Protein AF-A0A1Y2HYC2-F1 (afdb_monomer_lite)

Sequence (991 aa):
MSYRDQQLDSEPATISGRRRYGRSPPVPATADAAALNRPLSSATPPSATQATEASSSAAAATTTAGGLTIPPVPGLEEKQHIESLLAAAESEFRFTIEVLRDDDILAKFRVEHEKLFRSLTRSVLTGVRMFEQYSALHRTFHENVNNAKTLGESTSHDEQTIRSLRGQIKRANEFLESSRVKEEKSKDELRQLRIEVNDLKATVAQGVGLSAAQERNINDLVKMKEEALRDLDTETEKIAHLRSRIVDITDRTRTMDAERRSLEAEVHTLKERDNLETDLREMRQVVSVKIAEVKQKQDAVARALEDIALLQNQVKSQKQMLEKIGRDHESLSIKAAKYRAECDQQVAITNALTEENNASLRDLQKKEAELAKVSDVLSKASKVRDGLQKKIRLLEAKKGDAETTMKLLKDDTNQVLATIDQLRQDVDKSKKTLEDLSRERNILSGNFSKLASDMERDQHALLLLQQTRTNLEQDRMQCERLLERKTRQLEELERDKAAYLAKSTELAEQATALQAIIKQREAEVYAHKKAVVESDTRLKYQQNLYETVQSDRNLHAKNLVDSQNEIAEMKRQLKIMTFTINGLKEEFTAKQEAFAREVADRERLDKEMETINNEIKTLKHQSELAQAYIRTQVTEENKLAQDLKEAETEKQKQEHALALVLSERDRLSAQLIKQDDELLKVYDAIKASQFALLRSQKHYLAKRKQKQALERRVREQAKERRLLDLATQDYDFLKKAVCQLKAELLEEQSHIKVLADEIKNPVNIHRWRKLEGSDPGQLETIQLVHSLQRTLIARAAEDAAKEAEIHEREQTYLQLKEIHSRQVGPEAHEQVAELDTVLADKMAKHKHMQTEVEMYRAQINEYKYKMSGLERQLAELKALYFERKRLDEAEAKKKKQASTSPQHKHKHKHKVVAGAKRVMGDSEFNAVLDACGSKDNYTTRSTAPSFPLCQSKVLFLTSYWNRSRPIATIHLVANGLARALHLLRRWRKCS

Foldseek 3Di:
DDDDDDDYDDDDDDDDDDDDDDDDDDDDDDDDDDDDDDDDDDDDDDDDDDDDDDDDDDDDDDDPDDDDPQDDDPCPVVLVVLVVVLVVVVVVLVVVCVVCVPPPVCPVVNVVSVVVNVVSVVVSVVVNVVSVVVVVVSVVVVVVVVVVVVVVVVVVVVVVVVVVVVVVVVVVVVVVVVVVVVVVVVVVVVVVVVVVVVVVVVVVPDDDDDDDDPDPPPVVVVVVVVVVCPVVCVVVVVVCVVVVVVCVVVVVVVVVVVVVVVVVVVVVVVVVVVVVVVVVVVVVVVVVVVVVVVVVVVVVVVVVVVVVVVVVVVVVVVVVVVVVVVVVVVVVVVVVVVVVVVVVVVVVVVVVVVVVVVVVVVVVVVVVVVVVVVVVVVVVVVVVVVVVVVVVVVVVVVVVVVVVVVVVVVVVVVVVVVVVVVVVVVVVVVVVVVVVVVPVVPPPPDDDDDDDDDDDDPPPPPPPCVVVVVVVVVVVVVVVVVVVVVVVVVVVVVVVVVVVVVVVVVVVVVVVVVVVVVVVVVVVVVVVVVVVVVVVVVVVVVVVVVVVVVVVVVVVVVVVVVVVVVVVVVVVVVVVVVVVVVVVVVVVVVVVVVVVVVVVVVVVVVVVVVVVVVVVVVVVVVVVVVVVVVVVVVVVVVVVVVVVVVVVVVVVVVVVVVVVVVVVVVVVVVVVVVVVVVVVVVVVVVVVVVVVVVVVVVVVVVVVVVVVVVVVVVVVVVVVVVVVVVVCVCVVVVVVVVVVVVVVVVVVVVVCVVVCVVDDDDYYDDDYYDYDDDDDDDPPVVVVVVVVVVVVVVVVVVVVVVVVVVVVVVVVVVVVVVVVVVDDDPVVVVVVVVVVVVVVVVVVVVVVVVVVVVVVVVVVVVVVVVVVVVVVVVVVVVVVVVVVVVVVVVVVVVVVVPPDDDDDDYDDDDDDDDDDDDDDDDDDDDDDDDDDDDDDDDDDDDDDDDDDDDDDDDDDDDDDDDDDDDDDDDDDDDDDDDYDDDDDDDDDDDD

Secondary structure (DSSP, 8-state):
---------------------------------------------------------------------PPPPTTHHHHHHHHHHHHHHHHHHHHHHHHTTT-GGGHHHHHHHHHHHHHHHHHHHHHHHHHHHHHHHHHHHHHHHHHHHHHHHHHHHHHHHHHHHHHHHHHHHHHHHHHHHHHHHHHHHHHHHHHHHHHHHHHTSS-------STTSSGGGTHHHHTTTHHHHHHHHHHHHHHHHHHHHHHHHHHHHHHHHHHHHHHHHHHHHHHHHHHHHHHHHHHHHHHHHHHHHHHHHHHHHHHHHHHHHHHHHHHHHHHHHHHHHHHHHHHHHHHHHHHHHHHHHHHHHHHHHHHHHHHHHHHHHHHHHHHHHHHHHHHHHHHHHHHHHHHHHHHHHHHHHHHHHHHHHHHHHHHHHHHHHHHHHHHHHHHHHHHGGGSSSS-----S------TTGGGTTTTTHHHHHHHHHHHHHHHHHHHHHHHHHHHHHHHHHHHHHHHHHHHHHHHHHHHHHHHHHHHHHHHHHHHHHHHHHHHHHHHHHHHHHHHHHHHHHHHHHHHHHHHHHHHHHHHHHHHHHHHHHHHHHHHHHHHHHHHHHHHHHHHHHHHHHHHHHHHHHHHHHHHHHHHHHHHHHHHHHHHHHHHHHHHHHHHHHHHHHHHHHHHHHHHHHHHHHHHHHHHHHHHHHHHHHHHHHHHHHHHHHHHHHHHHHHHHHHHHHHHTTHHHHHHHHHHHHHHHHHHHHHHHHHHHHHS-------------------SHHHHHHHHHHHHHHHHHHHHHHHHHHHHHHHHHHHHHHHHHHHS--HHHHHHHHHHHHHHHHHHHHHHHHHHHHHHHHHHHHHHHHHHHHHHHHHHHHHHHHHHHHHHHHHHHHHHHHTT--------------------------------------------------------------------------------------------

Organism: NCBI:txid765915

InterPro domains:
  IPR049270 Cilia- and flagella-associated protein 58, central coiled coil [PF21771] (427-721)

pLDDT: mean 71.78, std 21.5, range [25.17, 95.94]

Radius of gyration: 100.46 Å; chains: 1; bounding box: 204×124×381 Å

Structure (mmCIF, N/CA/C/O backbone):
data_AF-A0A1Y2HYC2-F1
#
_entry.id   AF-A0A1Y2HYC2-F1
#
loop_
_atom_site.group_PDB
_atom_site.id
_atom_site.type_symbol
_atom_site.label_atom_id
_atom_site.label_alt_id
_atom_site.label_comp_id
_atom_site.label_asym_id
_atom_site.label_entity_id
_atom_site.label_seq_id
_atom_site.pdbx_PDB_ins_code
_atom_site.Cartn_x
_atom_site.Cartn_y
_atom_site.Cartn_z
_atom_site.occupancy
_atom_site.B_iso_or_equiv
_atom_site.auth_seq_id
_atom_site.auth_comp_id
_atom_site.auth_asym_id
_atom_site.auth_atom_id
_atom_site.pdbx_PDB_model_num
ATOM 1 N N . MET A 1 1 ? -75.611 17.772 2.972 1.00 36.28 1 MET A N 1
ATOM 2 C CA . MET A 1 1 ? -76.312 17.267 1.768 1.00 36.28 1 MET A CA 1
ATOM 3 C C . MET A 1 1 ? -75.572 16.032 1.254 1.00 36.28 1 MET A C 1
ATOM 5 O O . MET A 1 1 ? -74.364 16.021 1.423 1.00 36.28 1 MET A O 1
ATOM 9 N N . SER A 1 2 ? -76.178 15.028 0.607 1.00 32.53 2 SER A N 1
ATOM 10 C CA . SER A 1 2 ? -77.588 14.577 0.620 1.00 32.53 2 SER A CA 1
ATOM 11 C C . SER A 1 2 ? -77.756 13.322 -0.271 1.00 32.53 2 SER A C 1
ATOM 13 O O . SER A 1 2 ? -77.952 13.498 -1.470 1.00 32.53 2 SER A O 1
ATOM 15 N N . TYR A 1 3 ? -77.800 12.108 0.308 1.00 32.62 3 TYR A N 1
ATOM 16 C CA . TYR A 1 3 ? -78.185 10.845 -0.379 1.00 32.62 3 TYR A CA 1
ATOM 17 C C . TYR A 1 3 ? -77.243 10.440 -1.556 1.00 32.62 3 TYR A C 1
ATOM 19 O O . TYR A 1 3 ? -76.334 11.193 -1.894 1.00 32.62 3 TYR A O 1
ATOM 27 N N . ARG A 1 4 ? -77.306 9.255 -2.192 1.00 38.28 4 ARG A N 1
ATOM 28 C CA . ARG A 1 4 ? -78.243 8.101 -2.172 1.00 38.28 4 ARG A CA 1
ATOM 29 C C . ARG A 1 4 ? -77.411 6.834 -2.482 1.00 38.28 4 ARG A C 1
ATOM 31 O O . ARG A 1 4 ? -76.589 6.891 -3.389 1.00 38.28 4 ARG A O 1
ATOM 38 N N . ASP A 1 5 ? -77.357 5.798 -1.646 1.00 37.19 5 ASP A N 1
ATOM 39 C CA . ASP A 1 5 ? -78.310 4.680 -1.454 1.00 37.19 5 ASP A CA 1
ATOM 40 C C . ASP A 1 5 ? -78.639 3.844 -2.705 1.00 37.19 5 ASP A C 1
ATOM 42 O O . ASP A 1 5 ? -79.322 4.338 -3.600 1.00 37.19 5 ASP A O 1
ATOM 46 N N . GLN A 1 6 ? -78.231 2.562 -2.699 1.00 36.44 6 GLN A N 1
ATOM 47 C CA . GLN A 1 6 ? -79.074 1.336 -2.722 1.00 36.44 6 GLN A CA 1
ATOM 48 C C . GLN A 1 6 ? -78.170 0.102 -2.991 1.00 36.44 6 GLN A C 1
ATOM 50 O O . GLN A 1 6 ? -77.419 0.102 -3.958 1.00 36.44 6 GLN A O 1
ATOM 55 N N . GLN A 1 7 ? -77.965 -0.833 -2.047 1.00 34.06 7 GLN A N 1
ATOM 56 C CA . GLN A 1 7 ? -78.848 -1.885 -1.476 1.00 34.06 7 GLN A CA 1
ATOM 57 C C . GLN A 1 7 ? -78.844 -3.197 -2.309 1.00 34.06 7 GLN A C 1
ATOM 59 O O . GLN A 1 7 ? -79.027 -3.131 -3.515 1.00 34.06 7 GLN A O 1
ATOM 64 N N . LEU A 1 8 ? -78.376 -4.332 -1.743 1.00 33.38 8 LEU A N 1
ATOM 65 C CA . LEU A 1 8 ? -79.139 -5.452 -1.111 1.00 33.38 8 LEU A CA 1
ATOM 66 C C . LEU A 1 8 ? -79.899 -6.341 -2.145 1.00 33.38 8 LEU A C 1
ATOM 68 O O . LEU A 1 8 ? -80.374 -5.819 -3.142 1.00 33.38 8 LEU A O 1
ATOM 72 N N . ASP A 1 9 ? -80.073 -7.668 -2.014 1.00 31.17 9 ASP A N 1
ATOM 73 C CA . ASP A 1 9 ? -79.727 -8.628 -0.942 1.00 31.17 9 ASP A CA 1
ATOM 74 C C . ASP A 1 9 ? -79.742 -10.111 -1.435 1.00 31.17 9 ASP A C 1
ATOM 76 O O . ASP A 1 9 ? -79.998 -10.370 -2.611 1.00 31.17 9 ASP A O 1
ATOM 80 N N . SER A 1 10 ? -79.629 -11.066 -0.493 1.00 31.34 10 SER A N 1
ATOM 81 C CA . SER A 1 10 ? -80.277 -12.411 -0.470 1.00 31.34 10 SER A CA 1
ATOM 82 C C . SER A 1 10 ? -79.558 -13.695 -0.974 1.00 31.34 10 SER A C 1
ATOM 84 O O . SER A 1 10 ? -79.470 -14.007 -2.160 1.00 31.34 10 SER A O 1
ATOM 86 N N . GLU A 1 11 ? -79.179 -14.528 0.008 1.00 35.53 11 GLU A N 1
ATOM 87 C CA . GLU A 1 11 ? -79.319 -16.007 0.042 1.00 35.53 11 GLU A CA 1
ATOM 88 C C . GLU A 1 11 ? -80.839 -16.412 0.118 1.00 35.53 11 GLU A C 1
ATOM 90 O O . GLU A 1 11 ? -81.634 -15.482 0.276 1.00 35.53 11 GLU A O 1
ATOM 95 N N . PRO A 1 12 ? -81.329 -17.698 0.085 1.00 46.28 12 PRO A N 1
ATOM 96 C CA . PRO A 1 12 ? -80.636 -18.928 0.519 1.00 46.28 12 PRO A CA 1
ATOM 97 C C . PRO A 1 12 ? -81.008 -20.325 -0.082 1.00 46.28 12 PRO A C 1
ATOM 99 O O . PRO A 1 12 ? -82.020 -20.555 -0.733 1.00 46.28 12 PRO A O 1
ATOM 102 N N . ALA A 1 13 ? -80.147 -21.296 0.248 1.00 31.52 13 ALA A N 1
ATOM 103 C CA . ALA A 1 13 ? -80.393 -22.670 0.738 1.00 31.52 13 ALA A CA 1
ATOM 104 C C . ALA A 1 13 ? -81.620 -23.565 0.335 1.00 31.52 13 ALA A C 1
ATOM 106 O O . ALA A 1 13 ? -82.773 -23.297 0.657 1.00 31.52 13 ALA A O 1
ATOM 107 N N . THR A 1 14 ? -81.272 -24.822 -0.017 1.00 33.78 14 THR A N 1
ATOM 108 C CA . THR A 1 14 ? -81.756 -26.129 0.547 1.00 33.78 14 THR A CA 1
ATOM 109 C C . THR A 1 14 ? -82.911 -27.011 -0.019 1.00 33.78 14 THR A C 1
ATOM 111 O O . THR A 1 14 ? -84.077 -26.649 -0.036 1.00 33.78 14 THR A O 1
ATOM 114 N N . ILE A 1 15 ? -82.539 -28.303 -0.206 1.00 35.22 15 ILE A N 1
ATOM 115 C CA . ILE A 1 15 ? -83.236 -29.585 0.136 1.00 35.22 15 ILE A CA 1
ATOM 116 C C . ILE A 1 15 ? -84.327 -30.194 -0.788 1.00 35.22 15 ILE A C 1
ATOM 118 O O . ILE A 1 15 ? -85.495 -29.821 -0.758 1.00 35.22 15 ILE A O 1
ATOM 122 N N . SER A 1 16 ? -83.984 -31.319 -1.450 1.00 32.75 16 SER A N 1
ATOM 123 C CA . SER A 1 16 ? -84.519 -32.703 -1.232 1.00 32.75 16 SER A CA 1
ATOM 124 C C . SER A 1 16 ? -84.155 -33.657 -2.406 1.00 32.75 16 SER A C 1
ATOM 126 O O . SER A 1 16 ? -83.935 -33.187 -3.512 1.00 32.75 16 SER A O 1
ATOM 128 N N . GLY A 1 17 ? -84.039 -34.996 -2.285 1.00 32.59 17 GLY A N 1
ATOM 129 C CA . GLY A 1 17 ? -83.922 -35.877 -1.106 1.00 32.59 17 GLY A CA 1
ATOM 130 C C . GLY A 1 17 ? -84.036 -37.401 -1.419 1.00 32.59 17 GLY A C 1
ATOM 131 O O . GLY A 1 17 ? -84.718 -37.779 -2.361 1.00 32.59 17 GLY A O 1
ATOM 132 N N . ARG A 1 18 ? -83.477 -38.263 -0.533 1.00 33.88 18 ARG A N 1
ATOM 133 C CA . ARG A 1 18 ? -83.586 -39.762 -0.414 1.00 33.88 18 ARG A CA 1
ATOM 134 C C . ARG A 1 18 ? -82.650 -40.653 -1.288 1.00 33.88 18 ARG A C 1
ATOM 136 O O . ARG A 1 18 ? -82.676 -40.554 -2.500 1.00 33.88 18 ARG A O 1
ATOM 143 N N . ARG A 1 19 ? -81.731 -41.445 -0.674 1.00 34.12 19 ARG A N 1
ATOM 144 C CA . ARG A 1 19 ? -81.765 -42.902 -0.256 1.00 34.12 19 ARG A CA 1
ATOM 145 C C . ARG A 1 19 ? -81.513 -43.905 -1.428 1.00 34.12 19 ARG A C 1
ATOM 147 O O . ARG A 1 19 ? -82.041 -43.660 -2.495 1.00 34.12 19 ARG A O 1
ATOM 154 N N . ARG A 1 20 ? -80.794 -45.052 -1.332 1.00 33.59 20 ARG A N 1
ATOM 155 C CA . ARG A 1 20 ? -80.468 -46.027 -0.239 1.00 33.59 20 ARG A CA 1
ATOM 156 C C . ARG A 1 20 ? -79.064 -46.716 -0.383 1.00 33.59 20 ARG A C 1
ATOM 158 O O . ARG A 1 20 ? -78.471 -46.646 -1.445 1.00 33.59 20 ARG A O 1
ATOM 165 N N . TYR A 1 21 ? -78.624 -47.405 0.694 1.00 33.25 21 TYR A N 1
ATOM 166 C CA . TYR A 1 21 ? -77.583 -48.472 0.882 1.00 33.25 21 TYR A CA 1
ATOM 167 C C . TYR A 1 21 ? -77.044 -49.221 -0.374 1.00 33.25 21 TYR A C 1
ATOM 169 O O . TYR A 1 21 ? -77.828 -49.472 -1.275 1.00 33.25 21 TYR A O 1
ATOM 177 N N . GLY A 1 22 ? -75.803 -49.733 -0.500 1.00 34.09 22 GLY A N 1
ATOM 178 C CA . GLY A 1 22 ? -74.794 -50.230 0.465 1.00 34.09 22 GLY A CA 1
ATOM 179 C C . GLY A 1 22 ? -74.431 -51.731 0.220 1.00 34.09 22 GLY A C 1
ATOM 180 O O . GLY A 1 22 ? -75.331 -52.494 -0.109 1.00 34.09 22 GLY A O 1
ATOM 181 N N . ARG A 1 23 ? -73.165 -52.147 0.476 1.00 33.66 23 ARG A N 1
ATOM 182 C CA . ARG A 1 23 ? -72.521 -53.511 0.398 1.00 33.66 23 ARG A CA 1
ATOM 183 C C . ARG A 1 23 ? -71.833 -53.996 -0.912 1.00 33.66 23 ARG A C 1
ATOM 185 O O . ARG A 1 23 ? -72.231 -53.664 -2.017 1.00 33.66 23 ARG A O 1
ATOM 192 N N . SER A 1 24 ? -70.799 -54.828 -0.698 1.00 32.25 24 SER A N 1
ATOM 193 C CA . SER A 1 24 ? -69.954 -55.664 -1.595 1.00 32.25 24 SER A CA 1
ATOM 194 C C . SER A 1 24 ? -70.226 -57.183 -1.344 1.00 32.25 24 SER A C 1
ATOM 196 O O . SER A 1 24 ? -71.110 -57.444 -0.516 1.00 32.25 24 SER A O 1
ATOM 198 N N . PRO A 1 25 ? -69.523 -58.208 -1.923 1.00 61.12 25 PRO A N 1
ATOM 199 C CA . PRO A 1 25 ? -68.459 -58.280 -2.956 1.00 61.12 25 PRO A CA 1
ATOM 200 C C . PRO A 1 25 ? -68.988 -58.948 -4.274 1.00 61.12 25 PRO A C 1
ATOM 202 O O . PRO A 1 25 ? -69.939 -58.328 -4.747 1.00 61.12 25 PRO A O 1
ATOM 205 N N . PRO A 1 26 ? -68.532 -60.079 -4.924 1.00 56.56 26 PRO A N 1
ATOM 206 C CA . PRO A 1 26 ? -67.550 -61.167 -4.644 1.00 56.56 26 PRO A CA 1
ATOM 207 C C . PRO A 1 26 ? -66.474 -61.403 -5.771 1.00 56.56 26 PRO A C 1
ATOM 209 O O . PRO A 1 26 ? -66.101 -60.465 -6.465 1.00 56.56 26 PRO A O 1
ATOM 212 N N . VAL A 1 27 ? -65.965 -62.646 -5.931 1.00 35.06 27 VAL A N 1
ATOM 213 C CA . VAL A 1 27 ? -64.993 -63.194 -6.932 1.00 35.06 27 VAL A CA 1
ATOM 214 C C . VAL A 1 27 ? -65.469 -64.609 -7.364 1.00 35.06 27 VAL A C 1
ATOM 216 O O . VAL A 1 27 ? -65.989 -65.310 -6.492 1.00 35.06 27 VAL A O 1
ATOM 219 N N . PRO A 1 28 ? -65.413 -65.019 -8.659 1.00 50.25 28 PRO A N 1
ATOM 220 C CA . PRO A 1 28 ? -64.478 -66.068 -9.174 1.00 50.25 28 PRO A CA 1
ATOM 221 C C . PRO A 1 28 ? -63.931 -65.764 -10.607 1.00 50.25 28 PRO A C 1
ATOM 223 O O . PRO A 1 28 ? -64.462 -64.872 -11.257 1.00 50.25 28 PRO A O 1
ATOM 226 N N . ALA A 1 29 ? -62.877 -66.356 -11.210 1.00 35.03 29 ALA A N 1
ATOM 227 C CA . ALA A 1 29 ? -61.976 -67.523 -11.005 1.00 35.03 29 ALA A CA 1
ATOM 228 C C . ALA A 1 29 ? -62.158 -68.688 -12.026 1.00 35.03 29 ALA A C 1
ATOM 230 O O . ALA A 1 29 ? -63.265 -68.899 -12.506 1.00 35.03 29 ALA A O 1
ATOM 231 N N . THR A 1 30 ? -61.077 -69.462 -12.285 1.00 36.28 30 THR A N 1
ATOM 232 C CA . THR A 1 30 ? -60.915 -70.598 -13.258 1.00 36.28 30 THR A CA 1
ATOM 233 C C . THR A 1 30 ? -60.886 -70.200 -14.752 1.00 36.28 30 THR A C 1
ATOM 235 O O . THR A 1 30 ? -61.554 -69.241 -15.118 1.00 36.28 30 THR A O 1
ATOM 238 N N . ALA A 1 31 ? -60.153 -70.833 -15.686 1.00 38.81 31 ALA A N 1
ATOM 239 C CA . ALA A 1 31 ? -58.976 -71.743 -15.693 1.00 38.81 31 ALA A CA 1
ATOM 240 C C . ALA A 1 31 ? -58.315 -71.654 -17.119 1.00 38.81 31 ALA A C 1
ATOM 242 O O . ALA A 1 31 ? -58.687 -70.744 -17.856 1.00 38.81 31 ALA A O 1
ATOM 243 N N . ASP A 1 32 ? -57.358 -72.451 -17.629 1.00 32.56 32 ASP A N 1
ATOM 244 C CA . ASP A 1 32 ? -56.599 -73.644 -17.180 1.00 32.56 32 ASP A CA 1
ATOM 245 C C . ASP A 1 32 ? -55.231 -73.691 -17.940 1.00 32.56 32 ASP A C 1
ATOM 247 O O . ASP A 1 32 ? -55.098 -73.059 -18.986 1.00 32.56 32 ASP A O 1
ATOM 251 N N . ALA A 1 33 ? -54.124 -74.172 -17.353 1.00 35.88 33 ALA A N 1
ATOM 252 C CA . ALA A 1 33 ? -53.455 -75.483 -17.553 1.00 35.88 33 ALA A CA 1
ATOM 253 C C . ALA A 1 33 ? -52.821 -75.763 -18.944 1.00 35.88 33 ALA A C 1
ATOM 255 O O . ALA A 1 33 ? -53.463 -75.609 -19.974 1.00 35.88 33 ALA A O 1
ATOM 256 N N . ALA A 1 34 ? -51.575 -76.251 -19.073 1.00 34.44 34 ALA A N 1
ATOM 257 C CA . ALA A 1 34 ? -50.464 -76.496 -18.121 1.00 34.44 34 ALA A CA 1
ATOM 258 C C . ALA A 1 34 ? -49.134 -76.029 -18.801 1.00 34.44 34 ALA A C 1
ATOM 260 O O . ALA A 1 34 ? -49.193 -75.001 -19.464 1.00 34.44 34 ALA A O 1
ATOM 261 N N . ALA A 1 35 ? -47.906 -76.581 -18.772 1.00 35.72 35 ALA A N 1
ATOM 262 C CA . ALA A 1 35 ? -47.120 -77.689 -18.171 1.00 35.72 35 ALA A CA 1
ATOM 263 C C . ALA A 1 35 ? -45.620 -77.379 -18.525 1.00 35.72 35 ALA A C 1
ATOM 265 O O . ALA A 1 35 ? -45.399 -76.521 -19.375 1.00 35.72 35 ALA A O 1
ATOM 266 N N . LEU A 1 36 ? -44.506 -77.997 -18.090 1.00 34.56 36 LEU A N 1
ATOM 267 C CA . LEU A 1 36 ? -43.984 -78.812 -16.961 1.00 34.56 36 LEU A CA 1
ATOM 268 C C . LEU A 1 36 ? -42.428 -78.868 -17.188 1.00 34.56 36 LEU A C 1
ATOM 270 O O . LEU A 1 36 ? -41.986 -78.576 -18.294 1.00 34.56 36 LEU A O 1
ATOM 274 N N . ASN A 1 37 ? -41.489 -79.220 -16.294 1.00 34.62 37 ASN A N 1
ATOM 275 C CA . ASN A 1 37 ? -41.504 -79.695 -14.902 1.00 34.62 37 ASN A CA 1
ATOM 276 C C . ASN A 1 37 ? -40.317 -79.077 -14.086 1.00 34.62 37 ASN A C 1
ATOM 278 O O . ASN A 1 37 ? -40.299 -77.874 -13.836 1.00 34.62 37 ASN A O 1
ATOM 282 N N . ARG A 1 38 ? -39.353 -79.900 -13.625 1.00 33.00 38 ARG A N 1
ATOM 283 C CA . ARG A 1 38 ? -38.230 -79.649 -12.678 1.00 33.00 38 ARG A CA 1
ATOM 284 C C . ARG A 1 38 ? -37.377 -80.963 -12.603 1.00 33.00 38 ARG A C 1
ATOM 286 O O . ARG A 1 38 ? -37.741 -81.867 -13.360 1.00 33.00 38 ARG A O 1
ATOM 293 N N . PRO A 1 39 ? -36.371 -81.200 -11.708 1.00 51.59 39 PRO A N 1
ATOM 294 C CA . PRO A 1 39 ? -35.636 -80.333 -10.748 1.00 51.59 39 PRO A CA 1
ATOM 295 C C . PRO A 1 39 ? -34.088 -80.588 -10.596 1.00 51.59 39 PRO A C 1
ATOM 297 O O . PRO A 1 39 ? -33.564 -81.524 -11.180 1.00 51.59 39 PRO A O 1
ATOM 300 N N . LEU A 1 40 ? -33.419 -79.844 -9.673 1.00 30.84 40 LEU A N 1
ATOM 301 C CA . LEU A 1 40 ? -32.178 -80.207 -8.903 1.00 30.84 40 LEU A CA 1
ATOM 302 C C . LEU A 1 40 ? -30.825 -80.332 -9.688 1.00 30.84 40 LEU A C 1
ATOM 304 O O . LEU A 1 40 ? -30.844 -80.544 -10.889 1.00 30.84 40 LEU A O 1
ATOM 308 N N . SER A 1 41 ? -29.597 -80.197 -9.129 1.00 32.03 41 SER A N 1
ATOM 309 C CA . SER A 1 41 ? -29.078 -79.733 -7.811 1.00 32.03 41 SER A CA 1
ATOM 310 C C . SER A 1 41 ? -27.557 -79.377 -7.846 1.00 32.03 41 SER A C 1
ATOM 312 O O . SER A 1 41 ? -26.806 -80.007 -8.578 1.00 32.03 41 SER A O 1
ATOM 314 N N . SER A 1 42 ? -27.110 -78.482 -6.941 1.00 31.72 42 SER A N 1
ATOM 315 C CA . SER A 1 42 ? -25.802 -78.434 -6.208 1.00 31.72 42 SER A CA 1
ATOM 316 C C . SER A 1 42 ? -24.397 -78.322 -6.873 1.00 31.72 42 SER A C 1
ATOM 318 O O . SER A 1 42 ? -24.001 -79.161 -7.669 1.00 31.72 42 SER A O 1
ATOM 320 N N . ALA A 1 43 ? -23.578 -77.447 -6.246 1.00 30.69 43 ALA A N 1
ATOM 321 C CA . ALA A 1 43 ? -22.114 -77.532 -5.983 1.00 30.69 43 ALA A CA 1
ATOM 322 C C . ALA A 1 43 ? -21.059 -77.038 -7.021 1.00 30.69 43 ALA A C 1
ATOM 324 O O . ALA A 1 43 ? -21.353 -76.769 -8.179 1.00 30.69 43 ALA A O 1
ATOM 325 N N . THR A 1 44 ? -19.823 -76.835 -6.524 1.00 33.97 44 THR A N 1
ATOM 326 C CA . THR A 1 44 ? -18.645 -76.119 -7.098 1.00 33.97 44 THR A CA 1
ATOM 327 C C . THR A 1 44 ? -17.323 -76.890 -6.813 1.00 33.97 44 THR A C 1
ATOM 329 O O . THR A 1 44 ? -17.387 -77.854 -6.048 1.00 33.97 44 THR A O 1
ATOM 332 N N . PRO A 1 45 ? -16.102 -76.481 -7.271 1.00 60.81 45 PRO A N 1
ATOM 333 C CA . PRO A 1 45 ? -15.709 -75.588 -8.374 1.00 60.81 45 PRO A CA 1
ATOM 334 C C . PRO A 1 45 ? -15.101 -76.372 -9.584 1.00 60.81 45 PRO A C 1
ATOM 336 O O . PRO A 1 45 ? -15.946 -76.759 -10.389 1.00 60.81 45 PRO A O 1
ATOM 339 N N . PRO A 1 46 ? -13.783 -76.700 -9.794 1.00 48.47 46 PRO A N 1
ATOM 340 C CA . PRO A 1 46 ? -12.494 -76.336 -9.163 1.00 48.47 46 PRO A CA 1
ATOM 341 C C . PRO A 1 46 ? -11.609 -75.390 -10.044 1.00 48.47 46 PRO A C 1
ATOM 343 O O . PRO A 1 46 ? -12.010 -74.249 -10.257 1.00 48.47 46 PRO A O 1
ATOM 346 N N . SER A 1 47 ? -10.394 -75.782 -10.494 1.00 31.19 47 SER A N 1
ATOM 347 C CA . SER A 1 47 ? -9.400 -74.918 -11.188 1.00 31.19 47 SER A CA 1
ATOM 348 C C . SER A 1 47 ? -8.316 -75.670 -12.011 1.00 31.19 47 SER A C 1
ATOM 350 O O . SER A 1 47 ? -8.117 -76.861 -11.796 1.00 31.19 47 SER A O 1
ATOM 352 N N . ALA A 1 48 ? -7.553 -74.913 -12.837 1.00 31.38 48 ALA A N 1
ATOM 353 C CA . ALA A 1 48 ? -6.172 -75.188 -13.329 1.00 31.38 48 ALA A CA 1
ATOM 354 C C . ALA A 1 48 ? -5.976 -76.322 -14.386 1.00 31.38 48 ALA A C 1
ATOM 356 O O . ALA A 1 48 ? -6.796 -77.225 -14.450 1.00 31.38 48 ALA A O 1
ATOM 357 N N . THR A 1 49 ? -4.945 -76.413 -15.261 1.00 31.59 49 THR A N 1
ATOM 358 C CA . THR A 1 49 ? -3.837 -75.563 -15.829 1.00 31.59 49 THR A CA 1
ATOM 359 C C . THR A 1 49 ? -3.215 -76.351 -17.038 1.00 31.59 49 THR A C 1
ATOM 361 O O . THR A 1 49 ? -3.663 -77.470 -17.258 1.00 31.59 49 THR A O 1
ATOM 364 N N . GLN A 1 50 ? -2.223 -75.964 -17.875 1.00 33.59 50 GLN A N 1
ATOM 365 C CA . GLN A 1 50 ? -1.260 -74.839 -18.007 1.00 33.59 50 GLN A CA 1
ATOM 366 C C . GLN A 1 50 ? -0.683 -74.777 -19.458 1.00 33.59 50 GLN A C 1
ATOM 368 O O . GLN A 1 50 ? -0.666 -75.818 -20.101 1.00 33.59 50 GLN A O 1
ATOM 373 N N . ALA A 1 51 ? -0.053 -73.646 -19.852 1.00 32.47 51 ALA A N 1
ATOM 374 C CA . ALA A 1 51 ? 1.073 -73.541 -20.830 1.00 32.47 51 ALA A CA 1
ATOM 375 C C . ALA A 1 51 ? 0.798 -73.921 -22.323 1.00 32.47 51 ALA A C 1
ATOM 377 O O . ALA A 1 51 ? -0.175 -74.603 -22.608 1.00 32.47 51 ALA A O 1
ATOM 378 N N . THR A 1 52 ? 1.546 -73.512 -23.367 1.00 31.39 52 THR A N 1
ATOM 379 C CA . THR A 1 52 ? 2.683 -72.567 -23.623 1.00 31.39 52 THR A CA 1
ATOM 380 C C . THR A 1 52 ? 2.559 -72.092 -25.110 1.00 31.39 52 THR A C 1
ATOM 382 O O . THR A 1 52 ? 1.635 -72.545 -25.774 1.00 31.39 52 THR A O 1
ATOM 385 N N . GLU A 1 53 ? 3.317 -71.181 -25.747 1.00 29.75 53 GLU A N 1
ATOM 386 C CA . GLU A 1 53 ? 4.736 -70.749 -25.693 1.00 29.75 53 GLU A CA 1
ATOM 387 C C . GLU A 1 53 ? 4.908 -69.207 -25.876 1.00 29.75 53 GLU A C 1
ATOM 389 O O . GLU A 1 53 ? 3.932 -68.461 -25.900 1.00 29.75 53 GLU A O 1
ATOM 394 N N . ALA A 1 54 ? 6.155 -68.715 -25.971 1.00 31.20 54 ALA A N 1
ATOM 395 C CA . ALA A 1 54 ? 6.529 -67.309 -26.242 1.00 31.20 54 ALA A CA 1
ATOM 396 C C . ALA A 1 54 ? 6.964 -67.122 -27.727 1.00 31.20 54 ALA A C 1
ATOM 398 O O . ALA A 1 54 ? 7.098 -68.111 -28.434 1.00 31.20 54 ALA A O 1
ATOM 399 N N . SER A 1 55 ? 7.247 -65.944 -28.310 1.00 30.27 55 SER A N 1
ATOM 400 C CA . SER A 1 55 ? 7.550 -64.578 -27.811 1.00 30.27 55 SER A CA 1
ATOM 401 C C . SER A 1 55 ? 7.052 -63.518 -28.858 1.00 30.27 55 SER A C 1
ATOM 403 O O . SER A 1 55 ? 6.033 -63.806 -29.471 1.00 30.27 55 SER A O 1
ATOM 405 N N . SER A 1 56 ? 7.558 -62.298 -29.142 1.00 29.98 56 SER A N 1
ATOM 406 C CA . SER A 1 56 ? 8.810 -61.559 -28.855 1.00 29.98 56 SER A CA 1
ATOM 407 C C . SER A 1 56 ? 8.665 -60.016 -28.975 1.00 29.98 56 SER A C 1
ATOM 409 O O . SER A 1 56 ? 7.646 -59.500 -29.413 1.00 29.98 56 SER A O 1
ATOM 411 N N . SER A 1 57 ? 9.737 -59.293 -28.611 1.00 28.91 57 SER A N 1
ATOM 412 C CA . SER A 1 57 ? 10.207 -58.000 -29.176 1.00 28.91 57 SER A CA 1
ATOM 413 C C . SER A 1 57 ? 9.222 -56.857 -29.536 1.00 28.91 57 SER A C 1
ATOM 415 O O . SER A 1 57 ? 8.733 -56.791 -30.655 1.00 28.91 57 SER A O 1
ATOM 417 N N . ALA A 1 58 ? 9.164 -55.860 -28.642 1.00 27.19 58 ALA A N 1
ATOM 418 C CA . ALA A 1 58 ? 9.553 -54.447 -28.858 1.00 27.19 58 ALA A CA 1
ATOM 419 C C . ALA A 1 58 ? 8.941 -53.542 -29.970 1.00 27.19 58 ALA A C 1
ATOM 421 O O . ALA A 1 58 ? 8.696 -53.947 -31.096 1.00 27.19 58 ALA A O 1
ATOM 422 N N . ALA A 1 59 ? 8.963 -52.236 -29.637 1.00 25.17 59 ALA A N 1
ATOM 423 C CA . ALA A 1 59 ? 8.964 -51.032 -30.491 1.00 25.17 59 ALA A CA 1
ATOM 424 C C . ALA A 1 59 ? 7.652 -50.235 -30.686 1.00 25.17 59 ALA A C 1
ATOM 426 O O . ALA A 1 59 ? 6.557 -50.776 -30.729 1.00 25.17 59 ALA A O 1
ATOM 427 N N . ALA A 1 60 ? 7.870 -48.917 -30.828 1.00 27.36 60 ALA A N 1
ATOM 428 C CA . ALA A 1 60 ? 7.029 -47.854 -31.394 1.00 27.36 60 ALA A CA 1
ATOM 429 C C . ALA A 1 60 ? 5.584 -47.648 -30.886 1.00 27.36 60 ALA A C 1
ATOM 431 O O . ALA A 1 60 ? 4.696 -48.480 -31.041 1.00 27.36 60 ALA A O 1
ATOM 432 N N . ALA A 1 61 ? 5.316 -46.421 -30.425 1.00 42.34 61 ALA A N 1
ATOM 433 C CA . ALA A 1 61 ? 3.976 -45.852 -30.509 1.00 42.34 61 ALA A CA 1
ATOM 434 C C . ALA A 1 61 ? 3.615 -45.642 -31.991 1.00 42.34 61 ALA A C 1
ATOM 436 O O . ALA A 1 61 ? 4.382 -45.014 -32.724 1.00 42.34 61 ALA A O 1
ATOM 437 N N . THR A 1 62 ? 2.453 -46.138 -32.415 1.00 30.62 62 THR A N 1
ATOM 438 C CA . THR A 1 62 ? 1.980 -46.027 -33.802 1.00 30.62 62 THR A CA 1
ATOM 439 C C . THR A 1 62 ? 0.767 -45.111 -33.857 1.00 30.62 62 THR A C 1
ATOM 441 O O . THR A 1 62 ? -0.324 -45.477 -33.424 1.00 30.62 62 THR A O 1
ATOM 444 N N . THR A 1 63 ? 0.959 -43.907 -34.391 1.00 34.56 63 THR A N 1
ATOM 445 C CA . THR A 1 63 ? -0.114 -42.934 -34.620 1.00 34.56 63 THR A CA 1
ATOM 446 C C . THR A 1 63 ? -0.996 -43.397 -35.777 1.00 34.56 63 THR A C 1
ATOM 448 O O . THR A 1 63 ? -0.544 -43.430 -36.922 1.00 34.56 63 THR A O 1
ATOM 451 N N . THR A 1 64 ? -2.263 -43.719 -35.511 1.00 34.44 64 THR A N 1
ATOM 452 C CA . THR A 1 64 ? -3.229 -44.089 -36.557 1.00 34.44 64 THR A CA 1
ATOM 453 C C . THR A 1 64 ? -3.654 -42.851 -37.351 1.00 34.44 64 THR A C 1
ATOM 455 O O . THR A 1 64 ? -4.645 -42.196 -37.032 1.00 34.44 64 THR A O 1
ATOM 458 N N . ALA A 1 65 ? -2.881 -42.500 -38.378 1.00 33.22 65 ALA A N 1
ATOM 459 C CA . ALA A 1 65 ? -3.146 -41.351 -39.237 1.00 33.22 65 ALA A CA 1
ATOM 460 C C . ALA A 1 65 ? -4.367 -41.596 -40.146 1.00 33.22 65 ALA A C 1
ATOM 462 O O . ALA A 1 65 ? -4.243 -42.099 -41.262 1.00 33.22 65 ALA A O 1
ATOM 463 N N . GLY A 1 66 ? -5.557 -41.222 -39.669 1.00 37.12 66 GLY A N 1
ATOM 464 C CA . GLY A 1 66 ? -6.750 -41.113 -40.509 1.00 37.12 66 GLY A CA 1
ATOM 465 C C . GLY A 1 66 ? -6.559 -40.011 -41.555 1.00 37.12 66 GLY A C 1
ATOM 466 O O . GLY A 1 66 ? -6.363 -38.849 -41.202 1.00 37.12 66 GLY A O 1
ATOM 467 N N . GLY A 1 67 ? -6.584 -40.374 -42.839 1.00 40.31 67 GLY A N 1
ATOM 468 C CA . GLY A 1 67 ? -6.346 -39.438 -43.938 1.00 40.31 67 GLY A CA 1
ATOM 469 C C . GLY A 1 67 ? -7.426 -38.357 -44.027 1.00 40.31 67 GLY A C 1
ATOM 470 O O . GLY A 1 67 ? -8.575 -38.650 -44.347 1.00 40.31 67 GLY A O 1
ATOM 471 N N . LEU A 1 68 ? -7.047 -37.102 -43.775 1.00 43.09 68 LEU A N 1
ATOM 472 C CA . LEU A 1 68 ? -7.931 -35.943 -43.898 1.00 43.09 68 LEU A CA 1
ATOM 473 C C . LEU A 1 68 ? -8.252 -35.658 -45.372 1.00 43.09 68 LEU A C 1
ATOM 475 O O . LEU A 1 68 ? -7.467 -35.030 -46.082 1.00 43.09 68 LEU A O 1
ATOM 479 N N . THR A 1 69 ? -9.437 -36.067 -45.827 1.00 54.66 69 THR A N 1
ATOM 480 C CA . THR A 1 69 ? -9.997 -35.642 -47.118 1.00 54.66 69 THR A CA 1
ATOM 481 C C . THR A 1 69 ? -10.462 -34.186 -47.033 1.00 54.66 69 THR A C 1
ATOM 483 O O . THR A 1 69 ? -11.642 -33.903 -46.815 1.00 54.66 69 THR A O 1
ATOM 486 N N . ILE A 1 70 ? -9.520 -33.251 -47.169 1.00 62.50 70 ILE A N 1
ATOM 487 C CA . ILE A 1 70 ? -9.816 -31.826 -47.370 1.00 62.50 70 ILE A CA 1
ATOM 488 C C . ILE A 1 70 ? -10.588 -31.692 -48.700 1.00 62.50 70 ILE A C 1
ATOM 490 O O . ILE A 1 70 ? -10.165 -32.302 -49.687 1.00 62.50 70 ILE A O 1
ATOM 494 N N . PRO A 1 71 ? -11.706 -30.940 -48.764 1.00 69.00 71 PRO A N 1
ATOM 495 C CA . PRO A 1 71 ? -12.416 -30.720 -50.024 1.00 69.00 71 PRO A CA 1
ATOM 496 C C . PRO A 1 71 ? -11.511 -30.027 -51.064 1.00 69.00 71 PRO A C 1
ATOM 498 O O . PRO A 1 71 ? -10.630 -29.248 -50.687 1.00 69.00 71 PRO A O 1
ATOM 501 N N . PRO A 1 72 ? -11.698 -30.296 -52.371 1.00 68.75 72 PRO A N 1
ATOM 502 C CA . PRO A 1 72 ? -10.899 -29.668 -53.419 1.00 68.75 72 PRO A CA 1
ATOM 503 C C . PRO A 1 72 ? -11.115 -28.150 -53.433 1.00 68.75 72 PRO A C 1
ATOM 505 O O . PRO A 1 72 ? -12.241 -27.675 -53.297 1.00 68.75 72 PRO A O 1
ATOM 508 N N . VAL A 1 73 ? -10.028 -27.392 -53.609 1.00 74.69 73 VAL A N 1
ATOM 509 C CA . VAL A 1 73 ? -10.060 -25.922 -53.614 1.00 74.69 73 VAL A CA 1
ATOM 510 C C . VAL A 1 73 ? -10.895 -25.427 -54.808 1.00 74.69 73 VAL A C 1
ATOM 512 O O . VAL A 1 73 ? -10.531 -25.739 -55.947 1.00 74.69 73 VAL A O 1
ATOM 515 N N . PRO A 1 74 ? -11.972 -24.644 -54.596 1.00 73.75 74 PRO A N 1
ATOM 516 C CA . PRO A 1 74 ? -12.740 -24.056 -55.692 1.00 73.75 74 PRO A CA 1
ATOM 517 C C . PRO A 1 74 ? -11.852 -23.207 -56.610 1.00 73.75 74 PRO A C 1
ATOM 519 O O . PRO A 1 74 ? -10.970 -22.496 -56.131 1.00 73.75 74 PRO A O 1
ATOM 522 N N . GLY A 1 75 ? -12.067 -23.294 -57.926 1.00 72.19 75 GLY A N 1
ATOM 523 C CA . GLY A 1 75 ? -11.277 -22.572 -58.933 1.00 72.19 75 GLY A CA 1
ATOM 524 C C . GLY A 1 75 ? -9.900 -23.175 -59.257 1.00 72.19 75 GLY A C 1
ATOM 525 O O . GLY A 1 75 ? -9.140 -22.574 -60.011 1.00 72.19 75 GLY A O 1
ATOM 526 N N . LEU A 1 76 ? -9.543 -24.361 -58.739 1.00 77.12 76 LEU A N 1
ATOM 527 C CA . LEU A 1 76 ? -8.251 -24.993 -59.063 1.00 77.12 76 LEU A CA 1
ATOM 528 C C . LEU A 1 76 ? -8.122 -25.343 -60.559 1.00 77.12 76 LEU A C 1
ATOM 530 O O . LEU A 1 76 ? -7.058 -25.151 -61.145 1.00 77.12 76 LEU A O 1
ATOM 534 N N . GLU A 1 77 ? -9.211 -25.805 -61.177 1.00 78.31 77 GLU A N 1
ATOM 535 C CA . GLU A 1 77 ? -9.291 -26.069 -62.621 1.00 78.31 77 GLU A CA 1
ATOM 536 C C . GLU A 1 77 ? -9.205 -24.765 -63.432 1.00 78.31 77 GLU A C 1
ATOM 538 O O . GLU A 1 77 ? -8.502 -24.704 -64.438 1.00 78.31 77 GLU A O 1
ATOM 543 N N . GLU A 1 78 ? -9.829 -23.685 -62.947 1.00 79.69 78 GLU A N 1
ATOM 544 C CA . GLU A 1 78 ? -9.744 -22.349 -63.552 1.00 79.69 78 GLU A CA 1
ATOM 545 C C . GLU A 1 78 ? -8.306 -21.808 -63.503 1.00 79.69 78 GLU A C 1
ATOM 547 O O . GLU A 1 78 ? -7.818 -21.279 -64.501 1.00 79.69 78 GLU A O 1
ATOM 552 N N . LYS A 1 79 ? -7.585 -22.007 -62.386 1.00 81.31 79 LYS A N 1
ATOM 553 C CA . LYS A 1 79 ? -6.161 -21.649 -62.256 1.00 81.31 79 LYS A CA 1
ATOM 554 C C . LYS A 1 79 ? -5.316 -22.365 -63.314 1.00 81.31 79 LYS A C 1
ATOM 556 O O . LYS A 1 79 ? -4.558 -21.713 -64.026 1.00 81.31 79 LYS A O 1
ATOM 561 N N . GLN A 1 80 ? -5.494 -23.681 -63.457 1.00 82.81 80 GLN A N 1
ATOM 562 C CA . GLN A 1 80 ? -4.777 -24.495 -64.448 1.00 82.81 80 GLN A CA 1
ATOM 563 C C . GLN A 1 80 ? -5.137 -24.105 -65.890 1.00 82.81 80 GLN A C 1
ATOM 565 O O . GLN A 1 80 ? -4.261 -24.048 -66.754 1.00 82.81 80 GLN A O 1
ATOM 570 N N . HIS A 1 81 ? -6.405 -23.779 -66.157 1.00 83.56 81 HIS A N 1
ATOM 571 C CA . HIS A 1 81 ? -6.850 -23.305 -67.465 1.00 83.56 81 HIS A CA 1
ATOM 572 C C . HIS A 1 81 ? -6.238 -21.938 -67.815 1.00 83.56 81 HIS A C 1
ATOM 574 O O . HIS A 1 81 ? -5.714 -21.766 -68.913 1.00 83.56 81 HIS A O 1
ATOM 580 N N . ILE A 1 82 ? -6.212 -20.991 -66.872 1.00 83.25 82 ILE A N 1
ATOM 581 C CA . ILE A 1 82 ? -5.590 -19.669 -67.048 1.00 83.25 82 ILE A CA 1
ATOM 582 C C . ILE A 1 82 ? -4.067 -19.785 -67.239 1.00 83.25 82 ILE A C 1
ATOM 584 O O . ILE A 1 82 ? -3.503 -19.099 -68.092 1.00 83.25 82 ILE A O 1
ATOM 588 N N . GLU A 1 83 ? -3.395 -20.673 -66.499 1.00 83.62 83 GLU A N 1
ATOM 589 C CA . GLU A 1 83 ? -1.966 -20.970 -66.687 1.00 83.62 83 GLU A CA 1
ATOM 590 C C . GLU A 1 83 ? -1.692 -21.579 -68.078 1.00 83.62 83 GLU A C 1
ATOM 592 O O . GLU A 1 83 ? -0.734 -21.185 -68.746 1.00 83.62 83 GLU A O 1
ATOM 597 N N . SER A 1 84 ? -2.570 -22.462 -68.568 1.00 87.00 84 SER A N 1
ATOM 598 C CA . SER A 1 84 ? -2.489 -23.029 -69.922 1.00 87.00 84 SER A CA 1
ATOM 599 C C . SER A 1 84 ? -2.740 -21.989 -71.026 1.00 87.00 84 SER A C 1
ATOM 601 O O . SER A 1 84 ? -2.009 -21.969 -72.019 1.00 87.00 84 SER A O 1
ATOM 603 N N . LEU A 1 85 ? -3.706 -21.082 -70.841 1.00 85.69 85 LEU A N 1
ATOM 604 C CA . LEU A 1 85 ? -3.971 -19.977 -71.770 1.00 85.69 85 LEU A CA 1
ATOM 605 C C . LEU A 1 85 ? -2.804 -18.980 -71.824 1.00 85.69 85 LEU A C 1
ATOM 607 O O . LEU A 1 85 ? -2.445 -18.524 -72.909 1.00 85.69 85 LEU A O 1
ATOM 611 N N . LEU A 1 86 ? -2.162 -18.681 -70.688 1.00 87.81 86 LEU A N 1
ATOM 612 C CA . LEU A 1 86 ? -0.944 -17.864 -70.672 1.00 87.81 86 LEU A CA 1
ATOM 613 C C . LEU A 1 86 ? 0.204 -18.556 -71.423 1.00 87.81 86 LEU A C 1
ATOM 615 O O . LEU A 1 86 ? 0.917 -17.889 -72.168 1.00 87.81 86 LEU A O 1
ATOM 619 N N . ALA A 1 87 ? 0.373 -19.873 -71.272 1.00 86.88 87 ALA A N 1
ATOM 620 C CA . ALA A 1 87 ? 1.409 -20.625 -71.982 1.00 86.88 87 ALA A CA 1
ATOM 621 C C . ALA A 1 87 ? 1.194 -20.635 -73.511 1.00 86.88 87 ALA A C 1
ATOM 623 O O . ALA A 1 87 ? 2.159 -20.492 -74.266 1.00 86.88 87 ALA A O 1
ATOM 624 N N . ALA A 1 88 ? -0.059 -20.736 -73.971 1.00 86.19 88 ALA A N 1
ATOM 625 C CA . ALA A 1 88 ? -0.406 -20.577 -75.385 1.00 86.19 88 ALA A CA 1
ATOM 626 C C . ALA A 1 88 ? -0.087 -19.154 -75.881 1.00 86.19 88 ALA A C 1
ATOM 628 O O . ALA A 1 88 ? 0.647 -18.989 -76.857 1.00 86.19 88 ALA A O 1
ATOM 629 N N . ALA A 1 89 ? -0.530 -18.130 -75.144 1.00 84.38 89 ALA A N 1
ATOM 630 C CA . ALA A 1 89 ? -0.260 -16.732 -75.469 1.00 84.38 89 ALA A CA 1
ATOM 631 C C . ALA A 1 89 ? 1.246 -16.390 -75.450 1.00 84.38 89 ALA A C 1
ATOM 633 O O . ALA A 1 89 ? 1.695 -15.588 -76.262 1.00 84.38 89 ALA A O 1
ATOM 634 N N . GLU A 1 90 ? 2.058 -17.012 -74.584 1.00 86.94 90 GLU A N 1
ATOM 635 C CA . GLU A 1 90 ? 3.525 -16.895 -74.622 1.00 86.94 90 GLU A CA 1
ATOM 636 C C . GLU A 1 90 ? 4.131 -17.470 -75.909 1.00 86.94 90 GLU A C 1
ATOM 638 O O . GLU A 1 90 ? 5.124 -16.935 -76.408 1.00 86.94 90 GLU A O 1
ATOM 643 N N . SER A 1 91 ? 3.564 -18.553 -76.448 1.00 85.88 91 SER A N 1
ATOM 644 C CA . SER A 1 91 ? 4.024 -19.160 -77.701 1.00 85.88 91 SER A CA 1
ATOM 645 C C . SER A 1 91 ? 3.684 -18.276 -78.904 1.00 85.88 91 SER A C 1
ATOM 647 O O . SER A 1 91 ? 4.578 -17.927 -79.678 1.00 85.88 91 SER A O 1
ATOM 649 N N . GLU A 1 92 ? 2.432 -17.819 -79.001 1.00 84.44 92 GLU A N 1
ATOM 650 C CA . GLU A 1 92 ? 1.974 -16.889 -80.043 1.00 84.44 92 GLU A CA 1
ATOM 651 C C . GLU A 1 92 ? 2.718 -15.547 -79.981 1.00 84.44 92 GLU A C 1
ATOM 653 O O . GLU A 1 92 ? 3.132 -15.008 -81.010 1.00 84.44 92 GLU A O 1
ATOM 658 N N . PHE A 1 93 ? 2.965 -15.028 -78.775 1.00 88.25 93 PHE A N 1
ATOM 659 C CA . PHE A 1 93 ? 3.749 -13.814 -78.566 1.00 88.25 93 PHE A CA 1
ATOM 660 C C . PHE A 1 93 ? 5.197 -13.977 -79.041 1.00 88.25 93 PHE A C 1
ATOM 662 O O . PHE A 1 93 ? 5.685 -13.120 -79.778 1.00 88.25 93 PHE A O 1
ATOM 669 N N . ARG A 1 94 ? 5.883 -15.072 -78.674 1.00 86.44 94 ARG A N 1
ATOM 670 C CA . ARG A 1 94 ? 7.257 -15.348 -79.141 1.00 86.44 94 ARG A CA 1
ATOM 671 C C . ARG A 1 94 ? 7.314 -15.424 -80.666 1.00 86.44 94 ARG A C 1
ATOM 673 O O . ARG A 1 94 ? 8.131 -14.726 -81.260 1.00 86.44 94 ARG A O 1
ATOM 680 N N . PHE A 1 95 ? 6.405 -16.179 -81.285 1.00 85.88 95 PHE A N 1
ATOM 681 C CA . PHE A 1 95 ? 6.294 -16.273 -82.742 1.00 85.88 95 PHE A CA 1
ATOM 682 C C . PHE A 1 95 ? 6.068 -14.898 -83.392 1.00 85.88 95 PHE A C 1
ATOM 684 O O . PHE A 1 95 ? 6.780 -14.529 -84.321 1.00 85.88 95 PHE A O 1
ATOM 691 N N . THR A 1 96 ? 5.146 -14.095 -82.855 1.00 82.75 96 THR A N 1
ATOM 692 C CA . THR A 1 96 ? 4.836 -12.750 -83.372 1.00 82.75 96 THR A CA 1
ATOM 693 C C . THR A 1 96 ? 6.033 -11.799 -83.265 1.00 82.75 96 THR A C 1
ATOM 695 O O . THR A 1 96 ? 6.329 -11.069 -84.207 1.00 82.75 96 THR A O 1
ATOM 698 N N . ILE A 1 97 ? 6.760 -11.809 -82.142 1.00 84.88 97 ILE A N 1
ATOM 699 C CA . ILE A 1 97 ? 7.959 -10.974 -81.954 1.00 84.88 97 ILE A CA 1
ATOM 700 C C . ILE A 1 97 ? 9.100 -11.398 -82.891 1.00 84.88 97 ILE A C 1
ATOM 702 O O . ILE A 1 97 ? 9.835 -10.529 -83.365 1.00 84.88 97 ILE A O 1
ATOM 706 N N . GLU A 1 98 ? 9.232 -12.698 -83.167 1.00 83.62 98 GLU A N 1
ATOM 707 C CA . GLU A 1 98 ? 10.257 -13.257 -84.052 1.00 83.62 98 GLU A CA 1
ATOM 708 C C . GLU A 1 98 ? 9.950 -12.987 -85.535 1.00 83.62 98 GLU A C 1
ATOM 710 O O . GLU A 1 98 ? 10.826 -12.501 -86.244 1.00 83.62 98 GLU A O 1
ATOM 715 N N . VAL A 1 99 ? 8.700 -13.172 -85.985 1.00 81.38 99 VAL A N 1
ATOM 716 C CA . VAL A 1 99 ? 8.250 -12.803 -87.346 1.00 81.38 99 VAL A CA 1
ATOM 717 C C . VAL A 1 99 ? 8.417 -11.307 -87.607 1.00 81.38 99 VAL A C 1
ATOM 719 O O . VAL A 1 99 ? 8.859 -10.909 -88.680 1.00 81.38 99 VAL A O 1
ATOM 722 N N . LEU A 1 100 ? 8.111 -10.461 -86.620 1.00 79.19 100 LEU A N 1
ATOM 723 C CA . LEU A 1 100 ? 8.293 -9.017 -86.748 1.00 79.19 100 LEU A CA 1
ATOM 724 C C . LEU A 1 100 ? 9.768 -8.581 -86.700 1.00 79.19 100 LEU A C 1
ATOM 726 O O . LEU A 1 100 ? 10.008 -7.381 -86.810 1.00 79.19 100 LEU A O 1
ATOM 730 N N . ARG A 1 101 ? 10.749 -9.447 -86.374 1.00 76.38 101 ARG A N 1
ATOM 731 C CA . ARG A 1 101 ? 12.096 -9.026 -85.905 1.00 76.38 101 ARG A CA 1
ATOM 732 C C . ARG A 1 101 ? 12.769 -8.005 -86.825 1.00 76.38 101 ARG A C 1
ATOM 734 O O . ARG A 1 101 ? 13.270 -7.007 -86.313 1.00 76.38 101 ARG A O 1
ATOM 741 N N . ASP A 1 102 ? 12.695 -8.228 -88.130 1.00 74.38 102 ASP A N 1
ATOM 742 C CA . ASP A 1 102 ? 13.506 -7.517 -89.123 1.00 74.38 102 ASP A CA 1
ATOM 743 C C . ASP A 1 102 ? 12.742 -6.388 -89.859 1.00 74.38 102 ASP A C 1
ATOM 745 O O . ASP A 1 102 ? 13.274 -5.786 -90.788 1.00 74.38 102 ASP A O 1
ATOM 749 N N . ASP A 1 103 ? 11.502 -6.077 -89.446 1.00 72.62 103 ASP A N 1
ATOM 750 C CA . ASP A 1 103 ? 10.673 -5.006 -90.028 1.00 72.62 103 ASP A CA 1
ATOM 751 C C . ASP A 1 103 ? 10.694 -3.723 -89.168 1.00 72.62 103 ASP A C 1
ATOM 753 O O . ASP A 1 103 ? 10.012 -3.605 -88.140 1.00 72.62 103 ASP A O 1
ATOM 757 N N . ASP A 1 104 ? 11.485 -2.740 -89.608 1.00 71.88 104 ASP A N 1
ATOM 758 C CA . ASP A 1 104 ? 11.663 -1.442 -88.941 1.00 71.88 104 ASP A CA 1
ATOM 759 C C . ASP A 1 104 ? 10.377 -0.597 -88.882 1.00 71.88 104 ASP A C 1
ATOM 761 O O . ASP A 1 104 ? 10.187 0.182 -87.941 1.00 71.88 104 ASP A O 1
ATOM 765 N N . ILE A 1 105 ? 9.454 -0.751 -89.842 1.00 75.56 105 ILE A N 1
ATOM 766 C CA . ILE A 1 105 ? 8.205 0.031 -89.877 1.00 75.56 105 ILE A CA 1
ATOM 767 C C . ILE A 1 105 ? 7.318 -0.357 -88.684 1.00 75.56 105 ILE A C 1
ATOM 769 O O . ILE A 1 105 ? 6.665 0.493 -88.068 1.00 75.56 105 ILE A O 1
ATOM 773 N N . LEU A 1 106 ? 7.350 -1.637 -88.304 1.00 77.12 106 LEU A N 1
ATOM 774 C CA . LEU A 1 106 ? 6.561 -2.206 -87.213 1.00 77.12 106 LEU A CA 1
ATOM 775 C C . LEU A 1 106 ? 7.285 -2.198 -85.854 1.00 77.12 106 LEU A C 1
ATOM 777 O O . LEU A 1 106 ? 6.702 -2.609 -84.847 1.00 77.12 106 LEU A O 1
ATOM 781 N N . ALA A 1 107 ? 8.501 -1.646 -85.762 1.00 76.25 107 ALA A N 1
ATOM 782 C CA . ALA A 1 107 ? 9.267 -1.576 -84.512 1.00 76.25 107 ALA A CA 1
ATOM 783 C C . ALA A 1 107 ? 8.507 -0.878 -83.361 1.00 76.25 107 ALA A C 1
ATOM 785 O O . ALA A 1 107 ? 8.581 -1.315 -82.211 1.00 76.25 107 ALA A O 1
ATOM 786 N N . LYS A 1 108 ? 7.708 0.160 -83.655 1.00 79.81 108 LYS A N 1
ATOM 787 C CA . LYS A 1 108 ? 6.843 0.818 -82.652 1.00 79.81 108 LYS A CA 1
ATOM 788 C C . LYS A 1 108 ? 5.714 -0.097 -82.166 1.00 79.81 108 LYS A C 1
ATOM 790 O O . LYS A 1 108 ? 5.436 -0.134 -80.970 1.00 79.81 108 LYS A O 1
ATOM 795 N N . PHE A 1 109 ? 5.098 -0.859 -83.072 1.00 83.44 109 PHE A N 1
ATOM 796 C CA . PHE A 1 109 ? 4.059 -1.830 -82.723 1.00 83.44 109 PHE A CA 1
ATOM 797 C C . PHE A 1 109 ? 4.629 -2.957 -81.852 1.00 83.44 109 PHE A C 1
ATOM 799 O O . PHE A 1 109 ? 4.034 -3.280 -80.826 1.00 83.44 109 PHE A O 1
ATOM 806 N N . ARG A 1 110 ? 5.827 -3.473 -82.176 1.00 84.25 110 ARG A N 1
ATOM 807 C CA . ARG A 1 110 ? 6.551 -4.457 -81.348 1.00 84.25 110 ARG A CA 1
ATOM 808 C C . ARG A 1 110 ? 6.701 -3.989 -79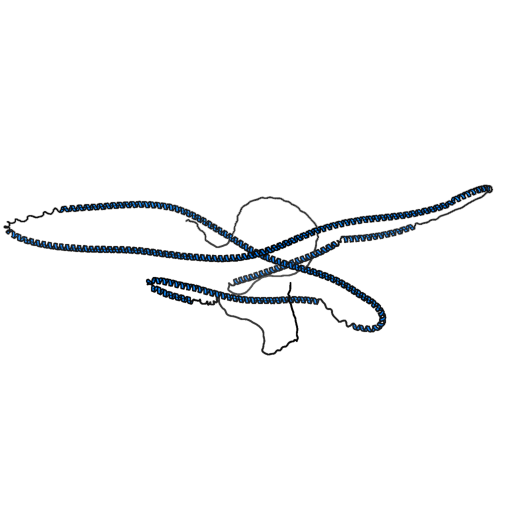.898 1.00 84.25 110 ARG A C 1
ATOM 810 O O . ARG A 1 110 ? 6.405 -4.753 -78.986 1.00 84.25 110 ARG A O 1
ATOM 817 N N . VAL A 1 111 ? 7.123 -2.740 -79.680 1.00 84.12 111 VAL A N 1
ATOM 818 C CA . VAL A 1 111 ? 7.349 -2.184 -78.333 1.00 84.12 111 VAL A CA 1
ATOM 819 C C . VAL A 1 111 ? 6.051 -2.077 -77.526 1.00 84.12 111 VAL A C 1
ATOM 821 O O . VAL A 1 111 ? 6.049 -2.410 -76.338 1.00 84.12 111 VAL A O 1
ATOM 824 N N . GLU A 1 112 ? 4.934 -1.669 -78.136 1.00 84.81 112 GLU A N 1
ATOM 825 C CA . GLU A 1 112 ? 3.639 -1.655 -77.439 1.00 84.81 112 GLU A CA 1
ATOM 826 C C . GLU A 1 112 ? 3.068 -3.068 -77.231 1.00 84.81 112 GLU A C 1
ATOM 828 O O . GLU A 1 112 ? 2.534 -3.348 -76.159 1.00 84.81 112 GLU A O 1
ATOM 833 N N . HIS A 1 113 ? 3.265 -3.993 -78.175 1.00 85.38 113 HIS A N 1
ATOM 834 C CA . HIS A 1 113 ? 2.898 -5.405 -78.024 1.00 85.38 113 HIS A CA 1
ATOM 835 C C . HIS A 1 113 ? 3.678 -6.070 -76.874 1.00 85.38 113 HIS A C 1
ATOM 837 O O . HIS A 1 113 ? 3.096 -6.728 -76.013 1.00 85.38 113 HIS A O 1
ATOM 843 N N . GLU A 1 114 ? 4.986 -5.810 -76.776 1.00 86.19 114 GLU A N 1
ATOM 844 C CA . GLU A 1 114 ? 5.834 -6.199 -75.645 1.00 86.19 114 GLU A CA 1
ATOM 845 C C . GLU A 1 114 ? 5.341 -5.635 -74.305 1.00 86.19 114 GLU A C 1
ATOM 847 O O . GLU A 1 114 ? 5.349 -6.342 -73.295 1.00 86.19 114 GLU A O 1
ATOM 852 N N . LYS A 1 115 ? 4.929 -4.362 -74.258 1.00 86.12 115 LYS A N 1
ATOM 853 C CA . LYS A 1 115 ? 4.378 -3.740 -73.041 1.00 86.12 115 LYS A CA 1
ATOM 854 C C . LYS A 1 115 ? 3.041 -4.363 -72.646 1.00 86.12 115 LYS A C 1
ATOM 856 O O . LYS A 1 115 ? 2.854 -4.659 -71.465 1.00 86.12 115 LYS A O 1
ATOM 861 N N . LEU A 1 116 ? 2.147 -4.583 -73.613 1.00 87.06 116 LEU A N 1
ATOM 862 C CA . LEU A 1 116 ? 0.845 -5.216 -73.406 1.00 87.06 116 LEU A CA 1
ATOM 863 C C . LEU A 1 116 ? 1.027 -6.633 -72.850 1.00 87.06 116 LEU A C 1
ATOM 865 O O . LEU A 1 116 ? 0.455 -6.963 -71.811 1.00 87.06 116 LEU A O 1
ATOM 869 N N . PHE A 1 117 ? 1.911 -7.425 -73.461 1.00 88.69 117 PHE A N 1
ATOM 870 C CA . PHE A 1 117 ? 2.216 -8.776 -73.004 1.00 88.69 117 PHE A CA 1
ATOM 871 C C . PHE A 1 117 ? 2.831 -8.782 -71.598 1.00 88.69 117 PHE A C 1
ATOM 873 O O . PHE A 1 117 ? 2.315 -9.440 -70.699 1.00 88.69 117 PHE A O 1
ATOM 880 N N . ARG A 1 118 ? 3.839 -7.934 -71.336 1.00 87.12 118 ARG A N 1
ATOM 881 C CA . ARG A 1 118 ? 4.411 -7.734 -69.985 1.00 87.12 118 ARG A CA 1
ATOM 882 C C . ARG A 1 118 ? 3.399 -7.220 -68.953 1.00 87.12 118 ARG A C 1
ATOM 884 O O . ARG A 1 118 ? 3.711 -7.242 -67.759 1.00 87.12 118 ARG A O 1
ATOM 891 N N . SER A 1 119 ? 2.244 -6.704 -69.370 1.00 84.62 119 SER A N 1
ATOM 892 C CA . SER A 1 119 ? 1.124 -6.356 -68.489 1.00 84.62 119 SER A CA 1
ATOM 893 C C . SER A 1 119 ? 0.244 -7.582 -68.224 1.00 84.62 119 SER A C 1
ATOM 895 O O . SER A 1 119 ? 0.007 -7.921 -67.065 1.00 84.62 119 SER A O 1
ATOM 897 N N . LEU A 1 120 ? -0.137 -8.315 -69.278 1.00 86.81 120 LEU A N 1
ATOM 898 C CA . LEU A 1 120 ? -0.903 -9.563 -69.205 1.00 86.81 120 LEU A CA 1
ATOM 899 C C . LEU A 1 120 ? -0.214 -10.612 -68.317 1.00 86.81 120 LEU A C 1
ATOM 901 O O . LEU A 1 120 ? -0.821 -11.084 -67.357 1.00 86.81 120 LEU A O 1
ATOM 905 N N . THR A 1 121 ? 1.072 -10.904 -68.551 1.00 87.50 121 THR A N 1
ATOM 906 C CA . THR A 1 121 ? 1.848 -11.849 -67.728 1.00 87.50 121 THR A CA 1
ATOM 907 C C . THR A 1 121 ? 1.881 -11.418 -66.258 1.00 87.50 121 THR A C 1
ATOM 909 O O . THR A 1 121 ? 1.733 -12.249 -65.368 1.00 87.50 121 THR A O 1
ATOM 912 N N . ARG A 1 122 ? 2.021 -10.113 -65.969 1.00 87.19 122 ARG A N 1
ATOM 913 C CA . ARG A 1 122 ? 1.994 -9.597 -64.587 1.00 87.19 122 ARG A CA 1
ATOM 914 C C . ARG A 1 122 ? 0.615 -9.709 -63.945 1.00 87.19 122 ARG A C 1
ATOM 916 O O . ARG A 1 122 ? 0.546 -10.006 -62.753 1.00 87.19 122 ARG A O 1
ATOM 923 N N . SER A 1 123 ? -0.456 -9.503 -64.708 1.00 84.44 123 SER A N 1
ATOM 924 C CA . SER A 1 123 ? -1.829 -9.703 -64.239 1.00 84.44 123 SER A CA 1
ATOM 925 C C . SER A 1 123 ? -2.060 -11.165 -63.845 1.00 84.44 123 SER A C 1
ATOM 927 O O . SER A 1 123 ? -2.397 -11.449 -62.695 1.00 84.44 123 SER A O 1
ATOM 929 N N . VAL A 1 124 ? -1.754 -12.103 -64.750 1.00 85.81 124 VAL A N 1
ATOM 930 C CA . VAL A 1 124 ? -1.941 -13.544 -64.514 1.00 85.81 124 VAL A CA 1
ATOM 931 C C . VAL A 1 124 ? -1.059 -14.052 -63.370 1.00 85.81 124 VAL A C 1
ATOM 933 O O . VAL A 1 124 ? -1.576 -14.697 -62.463 1.00 85.81 124 VAL A O 1
ATOM 936 N N . LEU A 1 125 ? 0.232 -13.699 -63.326 1.00 84.62 125 LEU A N 1
ATOM 937 C CA . LEU A 1 125 ? 1.120 -14.080 -62.214 1.00 84.62 125 LEU A CA 1
ATOM 938 C C . LEU A 1 125 ? 0.663 -13.500 -60.865 1.00 84.62 125 LEU A C 1
ATOM 940 O O . LEU A 1 125 ? 0.855 -14.128 -59.822 1.00 84.62 125 LEU A O 1
ATOM 944 N N . THR A 1 126 ? 0.034 -12.320 -60.862 1.00 85.44 126 THR A N 1
ATOM 945 C CA . THR A 1 126 ? -0.583 -11.774 -59.645 1.00 85.44 126 THR A CA 1
ATOM 946 C C . THR A 1 126 ? -1.802 -12.606 -59.245 1.00 85.44 126 THR A C 1
ATOM 948 O O . THR A 1 126 ? -1.897 -12.987 -58.081 1.00 85.44 126 THR A O 1
ATOM 951 N N . GLY A 1 127 ? -2.681 -12.955 -60.191 1.00 83.75 127 GLY A N 1
ATOM 952 C CA . GLY A 1 127 ? -3.827 -13.844 -59.960 1.00 83.75 127 GLY A CA 1
ATOM 953 C C . GLY A 1 127 ? -3.421 -15.212 -59.403 1.00 83.75 127 GLY A C 1
ATOM 954 O O . GLY A 1 127 ? -3.933 -15.622 -58.366 1.00 83.75 127 GLY A O 1
ATOM 955 N N . VAL A 1 128 ? -2.425 -15.860 -60.015 1.00 84.06 128 VAL A N 1
ATOM 956 C CA . VAL A 1 128 ? -1.814 -17.123 -59.559 1.00 84.06 128 VAL A CA 1
ATOM 957 C C . VAL A 1 128 ? -1.352 -17.032 -58.102 1.00 84.06 128 VAL A C 1
ATOM 959 O O . VAL A 1 128 ? -1.735 -17.865 -57.279 1.00 84.06 128 VAL A O 1
ATOM 962 N N . ARG A 1 129 ? -0.614 -15.973 -57.741 1.00 84.69 129 ARG A N 1
ATOM 963 C CA . ARG A 1 129 ? -0.138 -15.759 -56.365 1.00 84.69 129 ARG A CA 1
ATOM 964 C C . ARG A 1 129 ? -1.282 -15.516 -55.372 1.00 84.69 129 ARG A C 1
ATOM 966 O O . ARG A 1 129 ? -1.215 -15.988 -54.238 1.00 84.69 129 ARG A O 1
ATOM 973 N N . MET A 1 130 ? -2.327 -14.786 -55.770 1.00 83.62 130 MET A N 1
ATOM 974 C CA . MET A 1 130 ? -3.515 -14.579 -54.927 1.00 83.62 130 MET A CA 1
ATOM 975 C C . MET A 1 130 ? -4.297 -15.890 -54.741 1.00 83.62 130 MET A C 1
ATOM 977 O O . MET A 1 130 ? -4.746 -16.177 -53.632 1.00 83.62 130 MET A O 1
ATOM 981 N N . PHE A 1 131 ? -4.392 -16.726 -55.780 1.00 86.50 131 PHE A N 1
ATOM 982 C CA . PHE A 1 131 ? -5.007 -18.053 -55.701 1.00 86.50 131 PHE A CA 1
ATOM 983 C C . PHE A 1 131 ? -4.217 -19.011 -54.798 1.00 86.50 131 PHE A C 1
ATOM 985 O O . PHE A 1 131 ? -4.803 -19.811 -54.071 1.00 86.50 131 PHE A O 1
ATOM 992 N N . GLU A 1 132 ? -2.887 -18.921 -54.779 1.00 83.50 132 GLU A N 1
ATOM 993 C CA . GLU A 1 132 ? -2.039 -19.702 -53.869 1.00 83.50 132 GLU A CA 1
ATOM 994 C C . GLU A 1 132 ? -2.196 -19.260 -52.408 1.00 83.50 132 GLU A C 1
ATOM 996 O O . GLU A 1 132 ? -2.291 -20.110 -51.520 1.00 83.50 132 GLU A O 1
ATOM 1001 N N . GLN A 1 133 ? -2.329 -17.954 -52.152 1.00 83.69 133 GLN A N 1
ATOM 1002 C CA . GLN A 1 133 ? -2.671 -17.429 -50.825 1.00 83.69 133 GLN A CA 1
ATOM 1003 C C . GLN A 1 133 ? -4.075 -17.872 -50.379 1.00 83.69 133 GLN A C 1
ATOM 1005 O O . GLN A 1 133 ? -4.235 -18.332 -49.247 1.00 83.69 133 GLN A O 1
ATOM 1010 N N . TYR A 1 134 ? -5.068 -17.826 -51.273 1.00 83.19 134 TYR A N 1
ATOM 1011 C CA . TYR A 1 134 ? -6.407 -18.377 -51.033 1.00 83.19 134 TYR A CA 1
ATOM 1012 C C . TYR A 1 134 ? -6.359 -19.887 -50.746 1.00 83.19 134 TYR A C 1
ATOM 1014 O O . TYR A 1 134 ? -6.921 -20.343 -49.755 1.00 83.19 134 TYR A O 1
ATOM 1022 N N . SER A 1 135 ? -5.609 -20.657 -51.537 1.00 82.62 135 SER A N 1
ATOM 1023 C CA . SER A 1 135 ? -5.430 -22.106 -51.361 1.00 82.62 135 SER A CA 1
ATOM 1024 C C . SER A 1 135 ? -4.747 -22.470 -50.039 1.00 82.62 135 SER A C 1
ATOM 1026 O O . SER A 1 135 ? -5.032 -23.520 -49.463 1.00 82.62 135 SER A O 1
ATOM 1028 N N . ALA A 1 136 ? -3.815 -21.646 -49.556 1.00 82.00 136 ALA A N 1
ATOM 1029 C CA . ALA A 1 136 ? -3.192 -21.827 -48.248 1.00 82.00 136 ALA A CA 1
ATOM 1030 C C . ALA A 1 136 ? -4.183 -21.515 -47.114 1.00 82.00 136 ALA A C 1
ATOM 1032 O O . ALA A 1 136 ? -4.339 -22.321 -46.197 1.00 82.00 136 ALA A O 1
ATOM 1033 N N . LEU A 1 137 ? -4.905 -20.394 -47.214 1.00 83.81 137 LEU A N 1
ATOM 1034 C CA . LEU A 1 137 ? -5.899 -19.969 -46.226 1.00 83.81 137 LEU A CA 1
ATOM 1035 C C . LEU A 1 137 ? -7.110 -20.917 -46.154 1.00 83.81 137 LEU A C 1
ATOM 1037 O O . LEU A 1 137 ? -7.653 -21.149 -45.079 1.00 83.81 137 LEU A O 1
ATOM 1041 N N . HIS A 1 138 ? -7.519 -21.507 -47.278 1.00 81.56 138 HIS A N 1
ATOM 1042 C CA . HIS A 1 138 ? -8.618 -22.469 -47.332 1.00 81.56 138 HIS A CA 1
ATOM 1043 C C . HIS A 1 138 ? -8.253 -23.801 -46.653 1.00 81.56 138 HIS A C 1
ATOM 1045 O O . HIS A 1 138 ? -9.082 -24.368 -45.939 1.00 81.56 138 HIS A O 1
ATOM 1051 N N . ARG A 1 139 ? -6.997 -24.262 -46.786 1.00 81.88 139 ARG A N 1
ATOM 1052 C CA . ARG A 1 139 ? -6.487 -25.424 -46.032 1.00 81.88 139 ARG A CA 1
ATOM 1053 C C . ARG A 1 139 ? -6.473 -25.150 -44.531 1.00 81.88 139 ARG A C 1
ATOM 1055 O O . ARG A 1 139 ? -7.103 -25.900 -43.792 1.00 81.88 139 ARG A O 1
ATOM 1062 N N . THR A 1 140 ? -5.859 -24.050 -44.087 1.00 80.44 140 THR A N 1
ATOM 1063 C CA . THR A 1 140 ? -5.784 -23.730 -42.648 1.00 80.44 140 THR A CA 1
ATOM 1064 C C . THR A 1 140 ? -7.155 -23.433 -42.038 1.00 80.44 140 THR A C 1
ATOM 1066 O O . THR A 1 140 ? -7.397 -23.765 -40.879 1.00 80.44 140 THR A O 1
ATOM 1069 N N . PHE A 1 141 ? -8.103 -22.890 -42.810 1.00 82.50 141 PHE A N 1
ATOM 1070 C CA . PHE A 1 141 ? -9.507 -22.797 -42.404 1.00 82.50 141 PHE A CA 1
ATOM 1071 C C . PHE A 1 141 ? -10.121 -24.182 -42.147 1.00 82.50 141 PHE A C 1
ATOM 1073 O O . PHE A 1 141 ? -10.696 -24.402 -41.082 1.00 82.50 141 PHE A O 1
ATOM 1080 N N . HIS A 1 142 ? -9.971 -25.138 -43.071 1.00 79.75 142 HIS A N 1
ATOM 1081 C CA . HIS A 1 142 ? -10.515 -26.488 -42.889 1.00 79.75 142 HIS A CA 1
ATOM 1082 C C . HIS A 1 142 ? -9.798 -27.300 -41.802 1.00 79.75 142 HIS A C 1
ATOM 1084 O O . HIS A 1 142 ? -10.457 -28.044 -41.077 1.00 79.75 142 HIS A O 1
ATOM 1090 N N . GLU A 1 143 ? -8.490 -27.120 -41.623 1.00 80.19 143 GLU A N 1
ATOM 1091 C CA . GLU A 1 143 ? -7.733 -27.666 -40.489 1.00 80.19 143 GLU A CA 1
ATOM 1092 C C . GLU A 1 143 ? -8.281 -27.127 -39.158 1.00 80.19 143 GLU A C 1
ATOM 1094 O O . GLU A 1 143 ? -8.604 -27.911 -38.268 1.00 80.19 143 GLU A O 1
ATOM 1099 N N . ASN A 1 144 ? -8.503 -25.813 -39.045 1.00 77.88 144 ASN A N 1
ATOM 1100 C CA . ASN A 1 144 ? -9.091 -25.201 -37.850 1.00 77.88 144 ASN A CA 1
ATOM 1101 C C . ASN A 1 144 ? -10.546 -25.638 -37.601 1.00 77.88 144 ASN A C 1
ATOM 1103 O O . ASN A 1 144 ? -10.911 -25.896 -36.455 1.00 77.88 144 ASN A O 1
ATOM 1107 N N . VAL A 1 145 ? -11.368 -25.790 -38.645 1.00 76.56 145 VAL A N 1
ATOM 1108 C CA . VAL A 1 145 ? -12.735 -26.335 -38.525 1.00 76.56 145 VAL A CA 1
ATOM 1109 C C . VAL A 1 145 ? -12.719 -27.793 -38.057 1.00 76.56 145 VAL A C 1
ATOM 1111 O O . VAL A 1 145 ? -13.557 -28.183 -37.244 1.00 76.56 145 VAL A O 1
ATOM 1114 N N . ASN A 1 146 ? -11.766 -28.605 -38.517 1.00 75.88 146 ASN A N 1
ATOM 1115 C CA . ASN A 1 146 ? -11.637 -29.993 -38.073 1.00 75.88 146 ASN A CA 1
ATOM 1116 C C . ASN A 1 146 ? -11.081 -30.090 -36.642 1.00 75.88 146 ASN A C 1
ATOM 1118 O O . ASN A 1 146 ? -11.594 -30.885 -35.860 1.00 75.88 146 ASN A O 1
ATOM 1122 N N . ASN A 1 147 ? -10.137 -29.226 -36.257 1.00 76.38 147 ASN A N 1
ATOM 1123 C CA . ASN A 1 147 ? -9.681 -29.093 -34.869 1.00 76.38 147 ASN A CA 1
ATOM 1124 C C . ASN A 1 147 ? -10.821 -28.647 -33.933 1.00 76.38 147 ASN A C 1
ATOM 1126 O O . ASN A 1 147 ? -10.943 -29.153 -32.822 1.00 76.38 147 ASN A O 1
ATOM 1130 N N . ALA A 1 148 ? -11.702 -27.748 -34.383 1.00 73.56 148 ALA A N 1
ATOM 1131 C CA . ALA A 1 148 ? -12.891 -27.358 -33.623 1.00 73.56 148 ALA A CA 1
ATOM 1132 C C . ALA A 1 148 ? -13.896 -28.518 -33.467 1.00 73.56 148 ALA A C 1
ATOM 1134 O O . ALA A 1 148 ? -14.514 -28.650 -32.411 1.00 73.56 148 ALA A O 1
ATOM 1135 N N . LYS A 1 149 ? -14.032 -29.391 -34.478 1.00 74.44 149 LYS A N 1
ATOM 1136 C CA . LYS A 1 149 ? -14.858 -30.608 -34.388 1.00 74.44 149 LYS A CA 1
ATOM 1137 C C . LYS A 1 149 ? -14.292 -31.623 -33.397 1.00 74.44 149 LYS A C 1
ATOM 1139 O O . LYS A 1 149 ? -15.034 -32.052 -32.523 1.00 74.44 149 LYS A O 1
ATOM 1144 N N . THR A 1 150 ? -13.004 -31.961 -33.474 1.00 71.94 150 THR A N 1
ATOM 1145 C CA . THR A 1 150 ? -12.392 -32.932 -32.547 1.00 71.94 150 THR A CA 1
ATOM 1146 C C . THR A 1 150 ? -12.374 -32.416 -31.104 1.00 71.94 150 THR A C 1
ATOM 1148 O O . THR A 1 150 ? -12.613 -33.183 -30.171 1.00 71.94 150 THR A O 1
ATOM 1151 N N . LEU A 1 151 ? -12.200 -31.104 -30.901 1.00 67.56 151 LEU A N 1
ATOM 1152 C CA . LEU A 1 151 ? -12.360 -30.472 -29.588 1.00 67.56 151 LEU A CA 1
ATOM 1153 C C . LEU A 1 151 ? -13.818 -30.538 -29.092 1.00 67.56 151 LEU A C 1
ATOM 1155 O O . LEU A 1 151 ? -14.060 -30.794 -27.912 1.00 67.56 151 LEU A O 1
ATOM 1159 N N . GLY A 1 152 ? -14.796 -30.362 -29.986 1.00 69.81 152 GLY A N 1
ATOM 1160 C CA . GLY A 1 152 ? -16.222 -30.538 -29.694 1.00 69.81 152 GLY A CA 1
ATOM 1161 C C . GLY A 1 152 ? -16.600 -31.983 -29.345 1.00 69.81 152 GLY A C 1
ATOM 1162 O O . GLY A 1 152 ? -17.366 -32.206 -28.410 1.00 69.81 152 GLY A O 1
ATOM 1163 N N . GLU A 1 153 ? -16.020 -32.970 -30.029 1.00 74.25 153 GLU A N 1
ATOM 1164 C CA . GLU A 1 153 ? -16.188 -34.399 -29.730 1.00 74.25 153 GLU A CA 1
ATOM 1165 C C . GLU A 1 153 ? -15.594 -34.757 -28.358 1.00 74.25 153 GLU A C 1
ATOM 1167 O O . GLU A 1 153 ? -16.271 -35.403 -27.555 1.00 74.25 153 GLU A O 1
ATOM 1172 N N . SER A 1 154 ? -14.398 -34.245 -28.030 1.00 68.19 154 SER A N 1
ATOM 1173 C CA . SER A 1 154 ? -13.817 -34.357 -26.681 1.00 68.19 154 SER A CA 1
ATOM 1174 C C . SER A 1 154 ? -14.726 -33.722 -25.624 1.00 68.19 154 SER A C 1
ATOM 1176 O O . SER A 1 154 ? -15.061 -34.364 -24.633 1.00 68.19 154 SER A O 1
ATOM 1178 N N . THR A 1 155 ? -15.217 -32.504 -25.873 1.00 68.00 155 THR A N 1
ATOM 1179 C CA . THR A 1 155 ? -16.118 -31.789 -24.952 1.00 68.00 155 THR A CA 1
ATOM 1180 C C . THR A 1 155 ? -17.441 -32.544 -24.754 1.00 68.00 155 THR A C 1
ATOM 1182 O O . THR A 1 155 ? -17.988 -32.573 -23.653 1.00 68.00 155 THR A O 1
ATOM 1185 N N . SER A 1 156 ? -17.949 -33.219 -25.791 1.00 73.88 156 SER A N 1
ATOM 1186 C CA . SER A 1 156 ? -19.137 -34.076 -25.696 1.00 73.88 156 SER A CA 1
ATOM 1187 C C . SER A 1 156 ? -18.884 -35.331 -24.848 1.00 73.88 156 SER A C 1
ATOM 1189 O O . SER A 1 156 ? -19.751 -35.747 -24.074 1.00 73.88 156 SER A O 1
ATOM 1191 N N . HIS A 1 157 ? -17.684 -35.914 -24.935 1.00 74.62 157 HIS A N 1
ATOM 1192 C CA . HIS A 1 157 ? -17.261 -37.030 -24.087 1.00 74.62 157 HIS A CA 1
ATOM 1193 C C . HIS A 1 157 ? -17.095 -36.606 -22.616 1.00 74.62 157 HIS A C 1
ATOM 1195 O O . HIS A 1 157 ? -17.560 -37.305 -21.708 1.00 74.62 157 HIS A O 1
ATOM 1201 N N . ASP A 1 158 ? -16.527 -35.423 -22.373 1.00 74.06 158 ASP A N 1
ATOM 1202 C CA . ASP A 1 158 ? -16.442 -34.819 -21.042 1.00 74.06 158 ASP A CA 1
ATOM 1203 C C . ASP A 1 158 ? -17.839 -34.527 -20.474 1.00 74.06 158 ASP A C 1
ATOM 1205 O O . ASP A 1 158 ? -18.121 -34.864 -19.323 1.00 74.06 158 ASP A O 1
ATOM 1209 N N . GLU A 1 159 ? -18.774 -34.013 -21.281 1.00 72.44 159 GLU A N 1
ATOM 1210 C CA . GLU A 1 159 ? -20.173 -33.852 -20.875 1.00 72.44 159 GLU A CA 1
ATOM 1211 C C . GLU A 1 159 ? -20.840 -35.181 -20.494 1.00 72.44 159 GLU A C 1
ATOM 1213 O O . GLU A 1 159 ? -21.525 -35.246 -19.470 1.00 72.44 159 GLU A O 1
ATOM 1218 N N . GLN A 1 160 ? -20.655 -36.253 -21.271 1.00 74.88 160 GLN A N 1
ATOM 1219 C CA . GLN A 1 160 ? -21.184 -37.578 -20.918 1.00 74.88 160 GLN A CA 1
ATOM 1220 C C . GLN A 1 160 ? -20.579 -38.095 -19.605 1.00 74.88 160 GLN A C 1
ATOM 1222 O O . GLN A 1 160 ? -21.300 -38.625 -18.752 1.00 74.88 160 GLN A O 1
ATOM 1227 N N . THR A 1 161 ? -19.284 -37.867 -19.393 1.00 72.19 161 THR A N 1
ATOM 1228 C CA . THR A 1 161 ? -18.574 -38.225 -18.158 1.00 72.19 161 THR A CA 1
ATOM 1229 C C . THR A 1 161 ? -19.096 -37.421 -16.961 1.00 72.19 161 THR A C 1
ATOM 1231 O O . THR A 1 161 ? -19.414 -37.996 -15.918 1.00 72.19 161 THR A O 1
ATOM 1234 N N . ILE A 1 162 ? -19.317 -36.113 -17.120 1.00 74.50 162 ILE A N 1
ATOM 1235 C CA . ILE A 1 162 ? -19.922 -35.235 -16.106 1.00 74.50 162 ILE A CA 1
ATOM 1236 C C . ILE A 1 162 ? -21.364 -35.660 -15.791 1.00 74.50 162 ILE A C 1
ATOM 1238 O O . ILE A 1 162 ? -21.748 -35.684 -14.620 1.00 74.50 162 ILE A O 1
ATOM 1242 N N . ARG A 1 163 ? -22.169 -36.044 -16.793 1.00 76.06 163 ARG A N 1
ATOM 1243 C CA . ARG A 1 163 ? -23.527 -36.588 -16.583 1.00 76.06 163 ARG A CA 1
ATOM 1244 C C . ARG A 1 163 ? -23.483 -37.904 -15.796 1.00 76.06 163 ARG A C 1
ATOM 1246 O O . ARG A 1 163 ? -24.255 -38.061 -14.851 1.00 76.06 163 ARG A O 1
ATOM 1253 N N . SER A 1 164 ? -22.551 -38.807 -16.120 1.00 76.75 164 SER A N 1
ATOM 1254 C CA . SER A 1 164 ? -22.329 -40.061 -15.382 1.00 76.75 164 SER A CA 1
ATOM 1255 C C . SER A 1 164 ? -21.961 -39.802 -13.917 1.00 76.75 164 SER A C 1
ATOM 1257 O O . SER A 1 164 ? -22.611 -40.333 -13.014 1.00 76.75 164 SER A O 1
ATOM 1259 N N . LEU A 1 165 ? -20.992 -38.916 -13.662 1.00 72.88 165 LEU A N 1
ATOM 1260 C CA . LEU A 1 165 ? -20.552 -38.549 -12.312 1.00 72.88 165 LEU A CA 1
ATOM 1261 C C . LEU A 1 165 ? -21.660 -37.850 -11.509 1.00 72.88 165 LEU A C 1
ATOM 1263 O O . LEU A 1 165 ? -21.903 -38.221 -10.362 1.00 72.88 165 LEU A O 1
ATOM 1267 N N . ARG A 1 166 ? -22.423 -36.925 -12.110 1.00 71.50 166 ARG A N 1
ATOM 1268 C CA . ARG A 1 166 ? -23.620 -36.331 -11.477 1.00 71.50 166 ARG A CA 1
ATOM 1269 C C . ARG A 1 166 ? -24.671 -37.397 -11.134 1.00 71.50 166 ARG A C 1
ATOM 1271 O O . ARG A 1 166 ? -25.255 -37.352 -10.054 1.00 71.50 166 ARG A O 1
ATOM 1278 N N . GLY A 1 167 ? -24.861 -38.395 -11.999 1.00 75.62 167 GLY A N 1
ATOM 1279 C CA . GLY A 1 167 ? -25.727 -39.551 -11.747 1.00 75.62 167 GLY A CA 1
ATOM 1280 C C . GLY A 1 167 ? -25.203 -40.527 -10.683 1.00 75.62 167 GLY A C 1
ATOM 1281 O O . GLY A 1 167 ? -25.983 -41.304 -10.133 1.00 75.62 167 GLY A O 1
ATOM 1282 N N . GLN A 1 168 ? -23.906 -40.516 -10.366 1.00 74.88 168 GLN A N 1
ATOM 1283 C CA . GLN A 1 168 ? -23.335 -41.241 -9.222 1.00 74.88 168 GLN A CA 1
ATOM 1284 C C . GLN A 1 168 ? -23.496 -40.434 -7.926 1.00 74.88 168 GLN A C 1
ATOM 1286 O O . GLN A 1 168 ? -23.959 -40.981 -6.929 1.00 74.88 168 GLN A O 1
ATOM 1291 N N . ILE A 1 169 ? -23.235 -39.121 -7.963 1.00 72.06 169 ILE A N 1
ATOM 1292 C CA . ILE A 1 169 ? -23.439 -38.200 -6.832 1.00 72.06 169 ILE A CA 1
ATOM 1293 C C . ILE A 1 169 ? -24.908 -38.192 -6.381 1.00 72.06 169 ILE A C 1
ATOM 1295 O O . ILE A 1 169 ? -25.172 -38.290 -5.187 1.00 72.06 169 ILE A O 1
ATOM 1299 N N . LYS A 1 170 ? -25.878 -38.164 -7.311 1.00 76.88 170 LYS A N 1
ATOM 1300 C CA . LYS A 1 170 ? -27.309 -38.232 -6.957 1.00 76.88 170 LYS A CA 1
ATOM 1301 C C . LYS A 1 170 ? -27.646 -39.513 -6.183 1.00 76.88 170 LYS A C 1
ATOM 1303 O O . LYS A 1 170 ? -28.277 -39.426 -5.138 1.00 76.88 170 LYS A O 1
ATOM 1308 N N . ARG A 1 171 ? -27.139 -40.671 -6.627 1.00 74.94 171 ARG A N 1
ATOM 1309 C CA . ARG A 1 171 ? -27.322 -41.962 -5.936 1.00 74.94 171 ARG A CA 1
ATOM 1310 C C . ARG A 1 171 ? -26.613 -42.024 -4.579 1.00 74.94 171 ARG A C 1
ATOM 1312 O O . ARG A 1 171 ? -27.140 -42.631 -3.653 1.00 74.94 171 ARG A O 1
ATOM 1319 N N . ALA A 1 172 ? -25.452 -41.383 -4.432 1.00 71.88 172 ALA A N 1
ATOM 1320 C CA . ALA A 1 172 ? -24.768 -41.262 -3.143 1.00 71.88 172 ALA A CA 1
ATOM 1321 C C . ALA A 1 172 ? -25.554 -40.380 -2.152 1.00 71.88 172 ALA A C 1
ATOM 1323 O O . ALA A 1 172 ? -25.660 -40.725 -0.975 1.00 71.88 172 ALA A O 1
ATOM 1324 N N . ASN A 1 173 ? -26.163 -39.292 -2.632 1.00 73.56 173 ASN A N 1
ATOM 1325 C CA . ASN A 1 173 ? -27.024 -38.426 -1.825 1.00 73.56 173 ASN A CA 1
ATOM 1326 C C . ASN A 1 173 ? -28.335 -39.129 -1.440 1.00 73.56 173 ASN A C 1
ATOM 1328 O O . ASN A 1 173 ? -28.696 -39.119 -0.270 1.00 73.56 173 ASN A O 1
ATOM 1332 N N . GLU A 1 174 ? -28.994 -39.822 -2.374 1.00 79.31 174 GLU A N 1
ATOM 1333 C CA . GLU A 1 174 ? -30.182 -40.650 -2.097 1.00 79.31 174 GLU A CA 1
ATOM 1334 C C . GLU A 1 174 ? -29.874 -41.760 -1.074 1.00 79.31 174 GLU A C 1
ATOM 1336 O O . GLU A 1 174 ? -30.677 -42.038 -0.181 1.00 79.31 174 GLU A O 1
ATOM 1341 N N . PHE A 1 175 ? -28.681 -42.365 -1.141 1.00 76.06 175 PHE A N 1
ATOM 1342 C CA . PHE A 1 175 ? -28.221 -43.326 -0.138 1.00 76.06 175 PHE A CA 1
ATOM 1343 C C . PHE A 1 175 ? -28.019 -42.669 1.238 1.00 76.06 175 PHE A C 1
ATOM 1345 O O . PHE A 1 175 ? -28.512 -43.205 2.234 1.00 76.06 175 PHE A O 1
ATOM 1352 N N . LEU A 1 176 ? -27.368 -41.500 1.301 1.00 74.56 176 LEU A N 1
ATOM 1353 C CA . LEU A 1 176 ? -27.185 -40.720 2.533 1.00 74.56 176 LEU A CA 1
ATOM 1354 C C . LEU A 1 176 ? -28.518 -40.286 3.157 1.00 74.56 176 LEU A C 1
ATOM 1356 O O . LEU A 1 176 ? -28.699 -40.451 4.361 1.00 74.56 176 LEU A O 1
ATOM 1360 N N . GLU A 1 177 ? -29.472 -39.804 2.362 1.00 76.88 177 GLU A N 1
ATOM 1361 C CA . GLU A 1 177 ? -30.824 -39.478 2.827 1.00 76.88 177 GLU A CA 1
ATOM 1362 C C . GLU A 1 177 ? -31.547 -40.728 3.342 1.00 76.88 177 GLU A C 1
ATOM 1364 O O . GLU A 1 177 ? -32.104 -40.702 4.440 1.00 76.88 177 GLU A O 1
ATOM 1369 N N . SER A 1 178 ? -31.451 -41.865 2.639 1.00 76.75 178 SER A N 1
ATOM 1370 C CA . SER A 1 178 ? -32.014 -43.136 3.121 1.00 76.75 178 SER A CA 1
ATOM 1371 C C . SER A 1 178 ? -31.383 -43.606 4.441 1.00 76.75 178 SER A C 1
ATOM 1373 O O . SER A 1 178 ? -32.064 -44.209 5.271 1.00 76.75 178 SER A O 1
ATOM 1375 N N . SER A 1 179 ? -30.095 -43.315 4.657 1.00 71.81 179 SER A N 1
ATOM 1376 C CA . SER A 1 179 ? -29.386 -43.610 5.903 1.00 71.81 179 SER A CA 1
ATOM 1377 C C . SER A 1 179 ? -29.826 -42.670 7.023 1.00 71.81 179 SER A C 1
ATOM 1379 O O . SER A 1 179 ? -30.096 -43.130 8.127 1.00 71.81 179 SER A O 1
ATOM 1381 N N . ARG A 1 180 ? -29.983 -41.374 6.735 1.00 74.62 180 ARG A N 1
ATOM 1382 C CA . ARG A 1 180 ? -30.426 -40.352 7.693 1.00 74.62 180 ARG A CA 1
ATOM 1383 C C . ARG A 1 180 ? -31.884 -40.549 8.127 1.00 74.62 180 ARG A C 1
ATOM 1385 O O . ARG A 1 180 ? -32.204 -40.354 9.293 1.00 74.62 180 ARG A O 1
ATOM 1392 N N . VAL A 1 181 ? -32.754 -41.010 7.225 1.00 78.38 181 VAL A N 1
ATOM 1393 C CA . VAL A 1 181 ? -34.142 -41.396 7.549 1.00 78.38 181 VAL A CA 1
ATOM 1394 C C . VAL A 1 181 ? -34.193 -42.661 8.417 1.00 78.38 181 VAL A C 1
ATOM 1396 O O . VAL A 1 181 ? -35.043 -42.753 9.299 1.00 78.38 181 VAL A O 1
ATOM 1399 N N . LYS A 1 182 ? -33.282 -43.627 8.222 1.00 79.38 182 LYS A N 1
ATOM 1400 C CA . LYS A 1 182 ? -33.139 -44.783 9.132 1.00 79.38 182 LYS A CA 1
ATOM 1401 C C . LYS A 1 182 ? -32.591 -44.363 10.497 1.00 79.38 182 LYS A C 1
ATOM 1403 O O . LYS A 1 182 ? -33.083 -44.832 11.516 1.00 79.38 182 LYS A O 1
ATOM 1408 N N . GLU A 1 183 ? -31.612 -43.462 10.513 1.00 76.94 183 GLU A N 1
ATOM 1409 C CA . GLU A 1 183 ? -31.028 -42.906 11.733 1.00 76.94 183 GLU A CA 1
ATOM 1410 C C . GLU A 1 183 ? -32.094 -42.191 12.576 1.00 76.94 183 GLU A C 1
ATOM 1412 O O . GLU A 1 183 ? -32.234 -42.496 13.757 1.00 76.94 183 GLU A O 1
ATOM 1417 N N . GLU A 1 184 ? -32.904 -41.305 11.986 1.00 79.00 184 GLU A N 1
ATOM 1418 C CA . GLU A 1 184 ? -33.941 -40.592 12.745 1.00 79.00 184 GLU A CA 1
ATOM 1419 C C . GLU A 1 184 ? -35.058 -41.532 13.230 1.00 79.00 184 GLU A C 1
ATOM 1421 O O . GLU A 1 184 ? -35.440 -41.444 14.393 1.00 79.00 184 GLU A O 1
ATOM 1426 N N . LYS A 1 185 ? -35.471 -42.532 12.431 1.00 78.19 185 LYS A N 1
ATOM 1427 C CA . LYS A 1 185 ? -36.378 -43.599 12.905 1.00 78.19 185 LYS A CA 1
ATOM 1428 C C . LYS A 1 185 ? -35.814 -44.362 14.104 1.00 78.19 185 LYS A C 1
ATOM 1430 O O . LYS A 1 185 ? -36.528 -44.555 15.079 1.00 78.19 185 LYS A O 1
ATOM 1435 N N . SER A 1 186 ? -34.526 -44.712 14.088 1.00 72.44 186 SER A N 1
ATOM 1436 C CA . SER A 1 186 ? -33.887 -45.370 15.238 1.00 72.44 186 SER A CA 1
ATOM 1437 C C . SER A 1 186 ? -33.807 -44.468 16.482 1.00 72.44 186 SER A C 1
ATOM 1439 O O . SER A 1 186 ? -33.827 -44.965 17.608 1.00 72.44 186 SER A O 1
ATOM 1441 N N . LYS A 1 187 ? -33.777 -43.135 16.313 1.00 79.94 187 LYS A N 1
ATOM 1442 C CA . LYS A 1 187 ? -33.896 -42.179 17.428 1.00 79.94 187 LYS A CA 1
ATOM 1443 C C . LYS A 1 187 ? -35.326 -42.083 17.944 1.00 79.94 187 LYS A C 1
ATOM 1445 O O . LYS A 1 187 ? -35.491 -41.956 19.151 1.00 79.94 187 LYS A O 1
ATOM 1450 N N . ASP A 1 188 ? -36.334 -42.155 17.080 1.00 79.00 188 ASP A N 1
ATOM 1451 C CA . ASP A 1 188 ? -37.743 -42.196 17.488 1.00 79.00 188 ASP A CA 1
ATOM 1452 C C . ASP A 1 188 ? -38.087 -43.501 18.214 1.00 79.00 188 ASP A C 1
ATOM 1454 O O . ASP A 1 188 ? -38.677 -43.459 19.291 1.00 79.00 188 ASP A O 1
ATOM 1458 N N . GLU A 1 189 ? -37.596 -44.643 17.732 1.00 75.12 189 GLU A N 1
ATOM 1459 C CA . GLU A 1 189 ? -37.665 -45.930 18.438 1.00 75.12 189 GLU A CA 1
ATOM 1460 C C . GLU A 1 189 ? -36.967 -45.850 19.814 1.00 75.12 189 GLU A C 1
ATOM 1462 O O . GLU A 1 189 ? -37.531 -46.270 20.824 1.00 75.12 189 GLU A O 1
ATOM 1467 N N . LEU A 1 190 ? -35.791 -45.211 19.910 1.00 71.19 190 LEU A N 1
ATOM 1468 C CA . LEU A 1 190 ? -35.108 -44.948 21.190 1.00 71.19 190 LEU A CA 1
ATOM 1469 C C . LEU A 1 190 ? -35.825 -43.929 22.097 1.00 71.19 190 LEU A C 1
ATOM 1471 O O . LEU A 1 190 ? -35.682 -44.004 23.321 1.00 71.19 190 LEU A O 1
ATOM 1475 N N . ARG A 1 191 ? -36.577 -42.970 21.539 1.00 76.44 191 ARG A N 1
ATOM 1476 C CA . ARG A 1 191 ? -37.441 -42.044 22.296 1.00 76.44 191 ARG A CA 1
ATOM 1477 C C . ARG A 1 191 ? -38.638 -42.810 22.868 1.00 76.44 191 ARG A C 1
ATOM 1479 O O . ARG A 1 191 ? -38.927 -42.664 24.052 1.00 76.44 191 ARG A O 1
ATOM 1486 N N . GLN A 1 192 ? -39.272 -43.667 22.071 1.00 76.19 192 GLN A N 1
ATOM 1487 C CA . GLN A 1 192 ? -40.448 -44.434 22.474 1.00 76.19 192 GLN A CA 1
ATOM 1488 C C . GLN A 1 192 ? -40.113 -45.527 23.503 1.00 76.19 192 GLN A C 1
ATOM 1490 O O . GLN A 1 192 ? -40.740 -45.572 24.559 1.00 76.19 192 GLN A O 1
ATOM 1495 N N . LEU A 1 193 ? -39.034 -46.293 23.303 1.00 69.50 193 LEU A N 1
ATOM 1496 C CA . LEU A 1 193 ? -38.535 -47.255 24.299 1.00 69.50 193 LEU A CA 1
ATOM 1497 C C . LEU A 1 193 ? -38.161 -46.589 25.639 1.00 69.50 193 LEU A C 1
ATOM 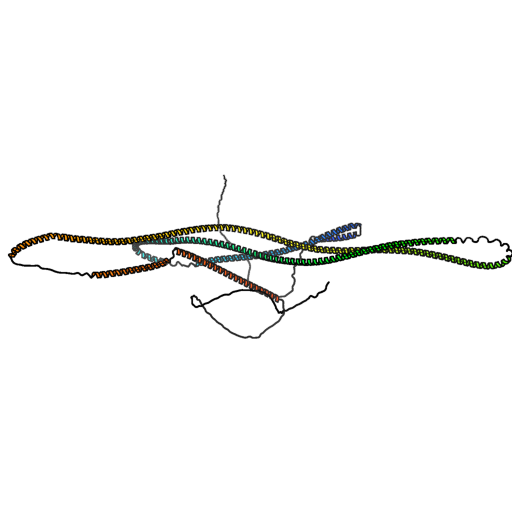1499 O O . LEU A 1 193 ? -38.236 -47.223 26.689 1.00 69.50 193 LEU A O 1
ATOM 1503 N N . ARG A 1 194 ? -37.779 -45.302 25.644 1.00 69.94 194 ARG A N 1
ATOM 1504 C CA . ARG A 1 194 ? -37.550 -44.535 26.885 1.00 69.94 194 ARG A CA 1
ATOM 1505 C C . ARG A 1 194 ? -38.837 -44.122 27.601 1.00 69.94 194 ARG A C 1
ATOM 1507 O O . ARG A 1 194 ? -38.792 -43.959 28.818 1.00 69.94 194 ARG A O 1
ATOM 1514 N N . ILE A 1 195 ? -39.944 -43.955 26.879 1.00 76.56 195 ILE A N 1
ATOM 1515 C CA . ILE A 1 195 ? -41.270 -43.722 27.467 1.00 76.56 195 ILE A CA 1
ATOM 1516 C C . ILE A 1 195 ? -41.766 -45.035 28.082 1.00 76.56 195 ILE A C 1
ATOM 1518 O O . ILE A 1 195 ? -42.016 -45.083 29.282 1.00 76.56 195 ILE A O 1
ATOM 1522 N N . GLU A 1 196 ? -41.734 -46.131 27.321 1.00 73.44 196 GLU A N 1
ATOM 1523 C CA . GLU A 1 196 ? -42.141 -47.467 27.783 1.00 73.44 196 GLU A CA 1
ATOM 1524 C C . GLU A 1 196 ? -41.340 -47.934 29.021 1.00 73.44 196 GLU A C 1
ATOM 1526 O O . GLU A 1 196 ? -41.909 -48.474 29.968 1.00 73.44 196 GLU A O 1
ATOM 1531 N N . VAL A 1 197 ? -40.031 -47.646 29.092 1.00 65.38 197 VAL A N 1
ATOM 1532 C CA . VAL A 1 197 ? -39.185 -47.921 30.276 1.00 65.38 197 VAL A CA 1
ATOM 1533 C C . VAL A 1 197 ? -39.522 -47.048 31.497 1.00 65.38 197 VAL A C 1
ATOM 1535 O O . VAL A 1 197 ? -39.192 -47.433 32.622 1.00 65.38 197 VAL A O 1
ATOM 1538 N N . ASN A 1 198 ? -40.162 -45.891 31.323 1.00 64.56 198 ASN A N 1
ATOM 1539 C CA . ASN A 1 198 ? -40.650 -45.072 32.436 1.00 64.56 198 ASN A CA 1
ATOM 1540 C C . ASN A 1 198 ? -42.055 -45.504 32.880 1.00 64.56 198 ASN A C 1
ATOM 1542 O O . ASN A 1 198 ? -42.288 -45.634 34.081 1.00 64.56 198 ASN A O 1
ATOM 1546 N N . ASP A 1 199 ? -42.946 -45.822 31.942 1.00 64.81 199 ASP A N 1
ATOM 1547 C CA . ASP A 1 199 ? -44.300 -46.297 32.247 1.00 64.81 199 ASP A CA 1
ATOM 1548 C C . ASP A 1 199 ? -44.264 -47.663 32.956 1.00 64.81 199 ASP A C 1
ATOM 1550 O O . ASP A 1 199 ? -44.917 -47.855 33.984 1.00 64.81 199 ASP A O 1
ATOM 1554 N N . LEU A 1 200 ? -43.389 -48.577 32.511 1.00 57.91 200 LEU A N 1
ATOM 1555 C CA . LEU A 1 200 ? -43.152 -49.856 33.193 1.00 57.91 200 LEU A CA 1
ATOM 1556 C C . LEU A 1 200 ? -42.614 -49.679 34.624 1.00 57.91 200 LEU A C 1
ATOM 1558 O O . LEU A 1 200 ? -42.941 -50.479 35.502 1.00 57.91 200 LEU A O 1
ATOM 1562 N N . LYS A 1 201 ? -41.839 -48.619 34.903 1.00 46.97 201 LYS A N 1
ATOM 1563 C CA . LYS A 1 201 ? -41.398 -48.295 36.274 1.00 46.97 201 LYS A CA 1
ATOM 1564 C C . LYS A 1 201 ? -42.538 -47.774 37.144 1.00 46.97 201 LYS A C 1
ATOM 1566 O O . LYS A 1 201 ? -42.551 -48.081 38.333 1.00 46.97 201 LYS A O 1
ATOM 1571 N N . ALA A 1 202 ? -43.497 -47.039 36.578 1.00 51.81 202 ALA A N 1
ATOM 1572 C CA . ALA A 1 202 ? -44.682 -46.604 37.314 1.00 51.81 202 ALA A CA 1
ATOM 1573 C C . ALA A 1 202 ? -45.550 -47.807 37.731 1.00 51.81 202 ALA A C 1
ATOM 1575 O O . ALA A 1 202 ? -45.943 -47.909 38.891 1.00 51.81 202 ALA A O 1
ATOM 1576 N N . THR A 1 203 ? -45.763 -48.777 36.832 1.00 51.03 203 THR A N 1
ATOM 1577 C CA . THR A 1 203 ? -46.582 -49.974 37.120 1.00 51.03 203 THR A CA 1
ATOM 1578 C C . THR A 1 203 ? -45.975 -50.961 38.125 1.00 51.03 203 THR A C 1
ATOM 1580 O O . THR A 1 203 ? -46.682 -51.839 38.611 1.00 51.03 203 THR A O 1
ATOM 1583 N N . VAL A 1 204 ? -44.689 -50.833 38.469 1.00 46.19 204 VAL A N 1
ATOM 1584 C CA . VAL A 1 204 ? -44.008 -51.694 39.461 1.00 46.19 204 VAL A CA 1
ATOM 1585 C C . VAL A 1 204 ? -44.067 -51.107 40.885 1.00 46.19 204 VAL A C 1
ATOM 1587 O O . VAL A 1 204 ? -43.761 -51.798 41.853 1.00 46.19 204 VAL A O 1
ATOM 1590 N N . ALA A 1 205 ? -44.518 -49.858 41.048 1.00 45.03 205 ALA A N 1
ATOM 1591 C CA . ALA A 1 205 ? -44.540 -49.158 42.336 1.00 45.03 205 ALA A CA 1
ATOM 1592 C C . ALA A 1 205 ? -45.797 -49.408 43.206 1.00 45.03 205 ALA A C 1
ATOM 1594 O O . ALA A 1 205 ? -45.914 -48.810 44.274 1.00 45.03 205 ALA A O 1
ATOM 1595 N N . GLN A 1 206 ? -46.740 -50.265 42.785 1.00 38.41 206 GLN A N 1
ATOM 1596 C CA . GLN A 1 206 ? -48.020 -50.474 43.482 1.00 38.41 206 GLN A CA 1
ATOM 1597 C C . GLN A 1 206 ? -48.378 -51.971 43.595 1.00 38.41 206 GLN A C 1
ATOM 1599 O O . GLN A 1 206 ? -48.611 -52.643 42.593 1.00 38.41 206 GLN A O 1
ATOM 1604 N N . GLY A 1 207 ? -48.395 -52.511 44.821 1.00 33.31 207 GLY A N 1
ATOM 1605 C CA . GLY A 1 207 ? -48.459 -53.958 45.080 1.00 33.31 207 GLY A CA 1
ATOM 1606 C C . GLY A 1 207 ? -49.812 -54.511 45.563 1.00 33.31 207 GLY A C 1
ATOM 1607 O O . GLY A 1 207 ? -50.345 -54.047 46.562 1.00 33.31 207 GLY A O 1
ATOM 1608 N N . VAL A 1 208 ? -50.301 -55.538 44.850 1.00 38.12 208 VAL A N 1
ATOM 1609 C CA . VAL A 1 208 ? -51.059 -56.758 45.261 1.00 38.12 208 VAL A CA 1
ATOM 1610 C C . VAL A 1 208 ? -51.841 -56.760 46.604 1.00 38.12 208 VAL A C 1
ATOM 1612 O O . VAL A 1 208 ? -51.237 -56.599 47.658 1.00 38.12 208 VAL A O 1
ATOM 1615 N N . GLY A 1 209 ? -53.152 -57.109 46.591 1.00 33.50 209 GLY A N 1
ATOM 1616 C CA . GLY A 1 209 ? -54.022 -57.039 47.799 1.00 33.50 209 GLY A CA 1
ATOM 1617 C C . GLY A 1 209 ? -55.156 -58.070 48.076 1.00 33.50 209 GLY A C 1
ATOM 1618 O O . GLY A 1 209 ? -55.721 -58.009 49.161 1.00 33.50 209 GLY A O 1
ATOM 1619 N N . LEU A 1 210 ? -55.468 -59.043 47.201 1.00 31.02 210 LEU A N 1
ATOM 1620 C CA . LEU A 1 210 ? -56.362 -60.213 47.472 1.00 31.02 210 LEU A CA 1
ATOM 1621 C C . LEU A 1 210 ? -57.862 -59.965 47.840 1.00 31.02 210 LEU A C 1
ATOM 1623 O O . LEU A 1 210 ? -58.388 -58.878 47.629 1.00 31.02 210 LEU A O 1
ATOM 1627 N N . SER A 1 211 ? -58.612 -61.051 48.140 1.00 41.88 211 SER A N 1
ATOM 1628 C CA . SER A 1 211 ? -59.948 -61.287 47.542 1.00 41.88 211 SER A CA 1
ATOM 1629 C C . SER A 1 211 ? -60.954 -62.173 48.331 1.00 41.88 211 SER A C 1
ATOM 1631 O O . SER A 1 211 ? -60.661 -63.320 48.665 1.00 41.88 211 SER A O 1
ATOM 1633 N N . ALA A 1 212 ? -62.176 -61.652 48.522 1.00 46.91 212 ALA A N 1
ATOM 1634 C CA . ALA A 1 212 ? -63.509 -62.287 48.370 1.00 46.91 212 ALA A CA 1
ATOM 1635 C C . ALA A 1 212 ? -63.858 -63.692 48.950 1.00 46.91 212 ALA A C 1
ATOM 1637 O O . ALA A 1 212 ? -64.856 -64.279 48.526 1.00 46.91 212 ALA A O 1
ATOM 1638 N N . ALA A 1 213 ? -63.110 -64.257 49.906 1.00 48.06 213 ALA A N 1
ATOM 1639 C CA . ALA A 1 213 ? -63.287 -65.664 50.326 1.00 48.06 213 ALA A CA 1
ATOM 1640 C C . ALA A 1 213 ? -63.868 -65.922 51.742 1.00 48.06 213 ALA A C 1
ATOM 1642 O O . ALA A 1 213 ? -63.881 -67.075 52.170 1.00 48.06 213 ALA A O 1
ATOM 1643 N N . GLN A 1 214 ? -64.334 -64.908 52.490 1.00 48.22 214 GLN A N 1
ATOM 1644 C CA . GLN A 1 214 ? -64.655 -65.063 53.932 1.00 48.22 214 GLN A CA 1
ATOM 1645 C C . GLN A 1 214 ? -66.086 -64.685 54.380 1.00 48.22 214 GLN A C 1
ATOM 1647 O O . GLN A 1 214 ? -66.441 -64.933 55.528 1.00 48.22 214 GLN A O 1
ATOM 1652 N N . GLU A 1 215 ? -66.953 -64.167 53.505 1.00 48.34 215 GLU A N 1
ATOM 1653 C CA . GLU A 1 215 ? -68.268 -63.623 53.912 1.00 48.34 215 GLU A CA 1
ATOM 1654 C C . GLU A 1 215 ? -69.376 -64.670 54.166 1.00 48.34 215 GLU A C 1
ATOM 1656 O O . GLU A 1 215 ? -70.438 -64.333 54.686 1.00 48.34 215 GLU A O 1
ATOM 1661 N N . ARG A 1 216 ? -69.184 -65.945 53.793 1.00 52.00 216 ARG A N 1
ATOM 1662 C CA . ARG A 1 216 ? -70.300 -66.916 53.701 1.00 52.00 216 ARG A CA 1
ATOM 1663 C C . ARG A 1 216 ? -70.576 -67.762 54.948 1.00 52.00 216 ARG A C 1
ATOM 1665 O O . ARG A 1 216 ? -71.669 -68.304 55.045 1.00 52.00 216 ARG A O 1
ATOM 1672 N N . ASN A 1 217 ? -69.660 -67.837 55.916 1.00 53.34 217 ASN A N 1
ATOM 1673 C CA . ASN A 1 217 ? -69.823 -68.702 57.100 1.00 53.34 217 ASN A CA 1
ATOM 1674 C C . ASN A 1 217 ? -70.478 -68.019 58.321 1.00 53.34 217 ASN A C 1
ATOM 1676 O O . ASN A 1 217 ? -70.616 -68.653 59.362 1.00 53.34 217 ASN A O 1
ATOM 1680 N N . ILE A 1 218 ? -70.866 -66.741 58.226 1.00 52.44 218 ILE A N 1
ATOM 1681 C CA . ILE A 1 218 ? -71.398 -65.974 59.371 1.00 52.44 218 ILE A CA 1
ATOM 1682 C C . ILE A 1 218 ? -72.939 -65.980 59.418 1.00 52.44 218 ILE A C 1
ATOM 1684 O O . ILE A 1 218 ? -73.520 -66.031 60.500 1.00 52.44 218 ILE A O 1
ATOM 1688 N N . ASN A 1 219 ? -73.616 -65.986 58.264 1.00 51.66 219 ASN A N 1
ATOM 1689 C CA . ASN A 1 219 ? -75.062 -65.721 58.191 1.00 51.66 219 ASN A CA 1
ATOM 1690 C C . ASN A 1 219 ? -75.971 -66.828 58.758 1.00 51.66 219 ASN A C 1
ATOM 1692 O O . ASN A 1 219 ? -77.090 -66.528 59.169 1.00 51.66 219 ASN A O 1
ATOM 1696 N N . ASP A 1 220 ? -75.531 -68.088 58.816 1.00 55.03 220 ASP A N 1
ATOM 1697 C CA . ASP A 1 220 ? -76.384 -69.184 59.306 1.00 55.03 220 ASP A CA 1
ATOM 1698 C C . ASP A 1 220 ? -76.317 -69.402 60.828 1.00 55.03 220 ASP A C 1
ATOM 1700 O O . ASP A 1 220 ? -77.229 -69.999 61.397 1.00 55.03 220 ASP A O 1
ATOM 1704 N N . LEU A 1 221 ? -75.328 -68.819 61.519 1.00 51.38 221 LEU A N 1
ATOM 1705 C CA . LEU A 1 221 ? -75.304 -68.766 62.991 1.00 51.38 221 LEU A CA 1
ATOM 1706 C C . LEU A 1 221 ? -76.276 -67.721 63.571 1.00 51.38 221 LEU A C 1
ATOM 1708 O O . LEU A 1 221 ? -76.539 -67.730 64.772 1.00 51.38 221 LEU A O 1
ATOM 1712 N N . VAL A 1 222 ? -76.831 -66.834 62.736 1.00 53.31 222 VAL A N 1
ATOM 1713 C CA . VAL A 1 222 ? -77.785 -65.797 63.164 1.00 53.31 222 VAL A CA 1
ATOM 1714 C C . VAL A 1 222 ? -79.130 -66.414 63.564 1.00 53.31 222 VAL A C 1
ATOM 1716 O O . VAL A 1 222 ? -79.661 -66.094 64.624 1.00 53.31 222 VAL A O 1
ATOM 1719 N N . LYS A 1 223 ? -79.655 -67.349 62.764 1.00 56.38 223 LYS A N 1
ATOM 1720 C CA . LYS A 1 223 ? -81.048 -67.828 62.861 1.00 56.38 223 LYS A CA 1
ATOM 1721 C C . LYS A 1 223 ? -81.360 -68.565 64.165 1.00 56.38 223 LYS A C 1
ATOM 1723 O O . LYS A 1 223 ? -82.404 -68.340 64.764 1.00 56.38 223 LYS A O 1
ATOM 1728 N N . MET A 1 224 ? -80.433 -69.380 64.678 1.00 54.78 224 MET A N 1
ATOM 1729 C CA . MET A 1 224 ? -80.652 -70.109 65.943 1.00 54.78 224 MET A CA 1
ATOM 1730 C C . MET A 1 224 ? -80.644 -69.209 67.194 1.00 54.78 224 MET A C 1
ATOM 1732 O O . MET A 1 224 ? -80.966 -69.673 68.285 1.00 54.78 224 MET A O 1
ATOM 1736 N N . LYS A 1 225 ? -80.319 -67.916 67.053 1.00 52.06 225 LYS A N 1
ATOM 1737 C CA . LYS A 1 225 ? -80.497 -66.902 68.103 1.00 52.06 225 LYS A CA 1
ATOM 1738 C C . LYS A 1 225 ? -81.930 -66.347 68.139 1.00 52.06 225 LYS A C 1
ATOM 1740 O O . LYS A 1 225 ? -82.383 -65.903 69.189 1.00 52.06 225 LYS A O 1
ATOM 1745 N N . GLU A 1 226 ? -82.632 -66.344 67.006 1.00 53.81 226 GLU A N 1
ATOM 1746 C CA . GLU A 1 226 ? -83.884 -65.594 66.802 1.00 53.81 226 GLU A CA 1
ATOM 1747 C C . GLU A 1 226 ? -85.097 -66.231 67.496 1.00 53.81 226 GLU A C 1
ATOM 1749 O O . GLU A 1 226 ? -86.063 -65.541 67.814 1.00 53.81 226 GLU A O 1
ATOM 1754 N N . GLU A 1 227 ? -85.051 -67.533 67.777 1.00 62.59 227 GLU A N 1
ATOM 1755 C CA . GLU A 1 227 ? -86.151 -68.241 68.446 1.00 62.59 227 GLU A CA 1
ATOM 1756 C C . GLU A 1 227 ? -86.054 -68.169 69.975 1.00 62.59 227 GLU A C 1
ATOM 1758 O O . GLU A 1 227 ? -87.076 -68.012 70.636 1.00 62.59 227 GLU A O 1
ATOM 1763 N N . ALA A 1 228 ? -84.839 -68.150 70.535 1.00 55.53 228 ALA A N 1
ATOM 1764 C CA . ALA A 1 228 ? -84.605 -67.945 71.969 1.00 55.53 228 ALA A CA 1
ATOM 1765 C C . ALA A 1 228 ? -84.789 -66.481 72.428 1.00 55.53 228 ALA A C 1
ATOM 1767 O O . ALA A 1 228 ? -84.740 -66.204 73.626 1.00 55.53 228 ALA A O 1
ATOM 1768 N N . LEU A 1 229 ? -84.980 -65.539 71.494 1.00 49.03 229 LEU A N 1
ATOM 1769 C CA . LEU A 1 229 ? -85.251 -64.136 71.813 1.00 49.03 229 LEU A CA 1
ATOM 1770 C C . LEU A 1 229 ? -86.711 -63.889 72.214 1.00 49.03 229 LEU A C 1
ATOM 1772 O O . LEU A 1 229 ? -86.931 -63.153 73.165 1.00 49.03 229 LEU A O 1
ATOM 1776 N N . ARG A 1 230 ? -87.703 -64.551 71.600 1.00 65.75 230 ARG A N 1
ATOM 1777 C CA . ARG A 1 230 ? -89.132 -64.198 71.784 1.00 65.75 230 ARG A CA 1
ATOM 1778 C C . ARG A 1 230 ? -89.638 -64.283 73.227 1.00 65.75 230 ARG A C 1
ATOM 1780 O O . ARG A 1 230 ? -90.413 -63.431 73.659 1.00 65.75 230 ARG A O 1
ATOM 1787 N N . ASP A 1 231 ? -89.157 -65.259 73.991 1.00 56.91 231 ASP A N 1
ATOM 1788 C CA . ASP A 1 231 ? -89.530 -65.416 75.404 1.00 56.91 231 ASP A CA 1
ATOM 1789 C C . ASP A 1 231 ? -88.764 -64.447 76.329 1.00 56.91 231 ASP A C 1
ATOM 1791 O O . ASP A 1 231 ? -89.187 -64.186 77.454 1.00 56.91 231 ASP A O 1
ATOM 1795 N N . LEU A 1 232 ? -87.668 -63.855 75.840 1.00 56.06 232 LEU A N 1
ATOM 1796 C CA . LEU A 1 232 ? -86.975 -62.728 76.468 1.00 56.06 232 LEU A CA 1
ATOM 1797 C C . LEU A 1 232 ? -87.589 -61.379 76.040 1.00 56.06 232 LEU A C 1
ATOM 1799 O O . LEU A 1 232 ? -87.576 -60.425 76.821 1.00 56.06 232 LEU A O 1
ATOM 1803 N N . ASP A 1 233 ? -88.139 -61.292 74.827 1.00 54.53 233 ASP A N 1
ATOM 1804 C CA . ASP A 1 233 ? -88.671 -60.068 74.219 1.00 54.53 233 ASP A CA 1
ATOM 1805 C C . ASP A 1 233 ? -89.847 -59.489 75.021 1.00 54.53 233 ASP A C 1
ATOM 1807 O O . ASP A 1 233 ? -89.914 -58.282 75.191 1.00 54.53 233 ASP A O 1
ATOM 1811 N N . THR A 1 234 ? -90.723 -60.300 75.626 1.00 67.75 234 THR A N 1
ATOM 1812 C CA . THR A 1 234 ? -91.908 -59.781 76.357 1.00 67.75 234 THR A CA 1
ATOM 1813 C C . THR A 1 234 ? -91.593 -59.079 77.691 1.00 67.75 234 THR A C 1
ATOM 1815 O O . THR A 1 234 ? -92.246 -58.095 78.052 1.00 67.75 234 THR A O 1
ATOM 1818 N N . GLU A 1 235 ? -90.575 -59.525 78.436 1.00 59.75 235 GLU A N 1
ATOM 1819 C CA . GLU A 1 235 ? -90.096 -58.807 79.632 1.00 59.75 235 GLU A CA 1
ATOM 1820 C C . GLU A 1 235 ? -88.998 -57.793 79.299 1.00 59.75 235 GLU A C 1
ATOM 1822 O O . GLU A 1 235 ? -88.886 -56.753 79.963 1.00 59.75 235 GLU A O 1
ATOM 1827 N N . THR A 1 236 ? -88.232 -58.019 78.225 1.00 56.81 236 THR A N 1
ATOM 1828 C CA . THR A 1 236 ? -87.376 -56.956 77.704 1.00 56.81 236 THR A CA 1
ATOM 1829 C C . THR A 1 236 ? -88.159 -55.850 77.017 1.00 56.81 236 THR A C 1
ATOM 1831 O O . THR A 1 236 ? -87.638 -54.756 77.048 1.00 56.81 236 THR A O 1
ATOM 1834 N N . GLU A 1 237 ? -89.403 -56.007 76.554 1.00 64.06 237 GLU A N 1
ATOM 1835 C CA . GLU A 1 237 ? -90.239 -54.914 76.023 1.00 64.06 237 GLU A CA 1
ATOM 1836 C C . GLU A 1 237 ? -90.515 -53.845 77.087 1.00 64.06 237 GLU A C 1
ATOM 1838 O O . GLU A 1 237 ? -90.328 -52.654 76.847 1.00 64.06 237 GLU A O 1
ATOM 1843 N N . LYS A 1 238 ? -90.880 -54.246 78.310 1.00 62.59 238 LYS A N 1
ATOM 1844 C CA . LYS A 1 238 ? -91.129 -53.309 79.425 1.00 62.59 238 LYS A CA 1
ATOM 1845 C C . LYS A 1 238 ? -89.843 -52.596 79.841 1.00 62.59 238 LYS A C 1
ATOM 1847 O O . LYS A 1 238 ? -89.822 -51.380 80.045 1.00 62.59 238 LYS A O 1
ATOM 1852 N N . ILE A 1 239 ? -88.744 -53.349 79.908 1.00 61.94 239 ILE A N 1
ATOM 1853 C CA . ILE A 1 239 ? -87.408 -52.813 80.183 1.00 61.94 239 ILE A CA 1
ATOM 1854 C C . ILE A 1 239 ? -86.910 -51.956 79.007 1.00 61.94 239 ILE A C 1
ATOM 1856 O O . ILE A 1 239 ? -86.227 -50.964 79.240 1.00 61.94 239 ILE A O 1
ATOM 1860 N N . ALA A 1 240 ? -87.283 -52.270 77.767 1.00 56.94 240 ALA A N 1
ATOM 1861 C CA . ALA A 1 240 ? -86.924 -51.581 76.534 1.00 56.94 240 ALA A CA 1
ATOM 1862 C C . ALA A 1 240 ? -87.811 -50.376 76.260 1.00 56.94 240 ALA A C 1
ATOM 1864 O O . ALA A 1 240 ? -87.360 -49.497 75.551 1.00 56.94 240 ALA A O 1
ATOM 1865 N N . HIS A 1 241 ? -88.992 -50.235 76.858 1.00 66.25 241 HIS A N 1
ATOM 1866 C CA . HIS A 1 241 ? -89.755 -48.992 76.758 1.00 66.25 241 HIS A CA 1
ATOM 1867 C C . HIS A 1 241 ? -89.164 -47.902 77.674 1.00 66.25 241 HIS A C 1
ATOM 1869 O O . HIS A 1 241 ? -89.126 -46.721 77.313 1.00 66.25 241 HIS A O 1
ATOM 1875 N N . LEU A 1 242 ? -88.631 -48.303 78.837 1.00 63.53 242 LEU A N 1
ATOM 1876 C CA . LEU A 1 242 ? -87.871 -47.429 79.738 1.00 63.53 242 LEU A CA 1
ATOM 1877 C C . LEU A 1 242 ? -86.428 -47.222 79.258 1.00 63.53 242 LEU A C 1
ATOM 1879 O O . LEU A 1 242 ? -85.951 -46.086 79.238 1.00 63.53 242 LEU A O 1
ATOM 1883 N N . ARG A 1 243 ? -85.746 -48.281 78.799 1.00 59.69 243 ARG A N 1
ATOM 1884 C CA . ARG A 1 243 ? -84.434 -48.159 78.151 1.00 59.69 243 ARG A CA 1
ATOM 1885 C C . ARG A 1 243 ? -84.528 -47.454 76.805 1.00 59.69 243 ARG A C 1
ATOM 1887 O O . ARG A 1 243 ? -83.597 -46.727 76.533 1.00 59.69 243 ARG A O 1
ATOM 1894 N N . SER A 1 244 ? -85.612 -47.550 76.030 1.00 62.97 244 SER A N 1
ATOM 1895 C CA . SER A 1 244 ? -85.839 -46.707 74.842 1.00 62.97 244 SER A CA 1
ATOM 1896 C C . SER A 1 244 ? -85.886 -45.265 75.280 1.00 62.97 244 SER A C 1
ATOM 1898 O O . SER A 1 244 ? -85.031 -44.536 74.839 1.00 62.97 244 SER A O 1
ATOM 1900 N N . ARG A 1 245 ? -86.721 -44.838 76.237 1.00 71.81 245 ARG A N 1
ATOM 1901 C CA . ARG A 1 245 ? -86.687 -43.426 76.677 1.00 71.81 245 ARG A CA 1
ATOM 1902 C C . ARG A 1 245 ? -85.311 -42.948 77.165 1.00 71.81 245 ARG A C 1
ATOM 1904 O O . ARG A 1 245 ? -85.004 -41.773 76.998 1.00 71.81 245 ARG A O 1
ATOM 1911 N N . ILE A 1 246 ? -84.481 -43.826 77.731 1.00 67.12 246 ILE A N 1
ATOM 1912 C CA . ILE A 1 246 ? -83.093 -43.501 78.101 1.00 67.12 246 ILE A CA 1
ATOM 1913 C C . ILE A 1 246 ? -82.158 -43.499 76.879 1.00 67.12 246 ILE A C 1
ATOM 1915 O O . ILE A 1 246 ? -81.327 -42.606 76.771 1.00 67.12 246 ILE A O 1
ATOM 1919 N N . VAL A 1 247 ? -82.292 -44.448 75.954 1.00 66.94 247 VAL A N 1
ATOM 1920 C CA . VAL A 1 247 ? -81.496 -44.606 74.725 1.00 66.94 247 VAL A CA 1
ATOM 1921 C C . VAL A 1 247 ? -81.888 -43.550 73.698 1.00 66.94 247 VAL A C 1
ATOM 1923 O O . VAL A 1 247 ? -81.013 -42.867 73.228 1.00 66.94 247 VAL A O 1
ATOM 1926 N N . ASP A 1 248 ? -83.159 -43.263 73.458 1.00 70.25 248 ASP A N 1
ATOM 1927 C CA . ASP A 1 248 ? -83.674 -42.081 72.760 1.00 70.25 248 ASP A CA 1
ATOM 1928 C C . ASP A 1 248 ? -83.016 -40.774 73.223 1.00 70.25 248 ASP A C 1
ATOM 1930 O O . ASP A 1 248 ? -82.719 -39.912 72.404 1.00 70.25 248 ASP A O 1
ATOM 1934 N N . ILE A 1 249 ? -82.816 -40.588 74.532 1.00 72.56 249 ILE A N 1
ATOM 1935 C CA . ILE A 1 249 ? -82.178 -39.379 75.076 1.00 72.56 249 ILE A CA 1
ATOM 1936 C C . ILE A 1 249 ? -80.652 -39.472 74.965 1.00 72.56 249 ILE A C 1
ATOM 1938 O O . ILE A 1 249 ? -80.009 -38.504 74.568 1.00 72.56 249 ILE A O 1
ATOM 1942 N N . THR A 1 250 ? -80.065 -40.628 75.276 1.00 72.00 250 THR A N 1
ATOM 1943 C CA . THR A 1 250 ? -78.611 -40.862 75.240 1.00 72.00 250 THR A CA 1
ATOM 1944 C C . THR A 1 250 ? -78.080 -40.884 73.812 1.00 72.00 250 THR A C 1
ATOM 1946 O O . THR A 1 250 ? -76.996 -40.378 73.568 1.00 72.00 250 THR A O 1
ATOM 1949 N N . ASP A 1 251 ? -78.851 -41.399 72.863 1.00 66.94 251 ASP A N 1
ATOM 1950 C CA . ASP A 1 251 ? -78.550 -41.465 71.441 1.00 66.94 251 ASP A CA 1
ATOM 1951 C C . ASP A 1 251 ? -78.954 -40.178 70.735 1.00 66.94 251 ASP A C 1
ATOM 1953 O O . ASP A 1 251 ? -78.188 -39.766 69.888 1.00 66.94 251 ASP A O 1
ATOM 1957 N N . ARG A 1 252 ? -79.994 -39.426 71.142 1.00 75.12 252 ARG A N 1
ATOM 1958 C CA . ARG A 1 252 ? -80.086 -38.006 70.724 1.00 75.12 252 ARG A CA 1
ATOM 1959 C C . ARG A 1 252 ? -78.908 -37.196 71.254 1.00 75.12 252 ARG A C 1
ATOM 1961 O O . ARG A 1 252 ? -78.407 -36.330 70.555 1.00 75.12 252 ARG A O 1
ATOM 1968 N N . THR A 1 253 ? -78.414 -37.493 72.455 1.00 70.06 253 THR A N 1
ATOM 1969 C CA . THR A 1 253 ? -77.213 -36.836 72.987 1.00 70.06 253 THR A CA 1
ATOM 1970 C C . THR A 1 253 ? -75.961 -37.300 72.246 1.00 70.06 253 THR A C 1
ATOM 1972 O O . THR A 1 253 ? -75.119 -36.465 71.963 1.00 70.06 253 THR A O 1
ATOM 1975 N N . ARG A 1 254 ? -75.839 -38.580 71.862 1.00 72.19 254 ARG A N 1
ATOM 1976 C CA . ARG A 1 254 ? -74.706 -39.107 71.080 1.00 72.19 254 ARG A CA 1
ATOM 1977 C C . ARG A 1 254 ? -74.768 -38.758 69.602 1.00 72.19 254 ARG A C 1
ATOM 1979 O O . ARG A 1 254 ? -73.697 -38.613 69.041 1.00 72.19 254 ARG A O 1
ATOM 1986 N N . THR A 1 255 ? -75.933 -38.629 68.967 1.00 73.31 255 THR A N 1
ATOM 1987 C CA . THR A 1 255 ? -76.031 -38.108 67.599 1.00 73.31 255 THR A CA 1
ATOM 1988 C C . THR A 1 255 ? -75.725 -36.628 67.632 1.00 73.31 255 THR A C 1
ATOM 1990 O O . THR A 1 255 ? -74.827 -36.229 66.919 1.00 73.31 255 THR A O 1
ATOM 1993 N N . MET A 1 256 ? -76.288 -35.843 68.559 1.00 72.19 256 MET A N 1
ATOM 1994 C CA . MET A 1 256 ? -75.880 -34.443 68.719 1.00 72.19 256 MET A CA 1
ATOM 1995 C C . MET A 1 256 ? -74.386 -34.308 69.065 1.00 72.19 256 MET A C 1
ATOM 1997 O O . MET A 1 256 ? -73.741 -33.439 68.506 1.00 72.19 256 MET A O 1
ATOM 2001 N N . ASP A 1 257 ? -73.785 -35.160 69.907 1.00 72.31 257 ASP A N 1
ATOM 2002 C CA . ASP A 1 257 ? -72.334 -35.140 70.185 1.00 72.31 257 ASP A CA 1
ATOM 2003 C C . ASP A 1 257 ? -71.485 -35.694 69.027 1.00 72.31 257 ASP A C 1
ATOM 2005 O O . ASP A 1 257 ? -70.332 -35.299 68.890 1.00 72.31 257 ASP A O 1
ATOM 2009 N N . ALA A 1 258 ? -71.993 -36.627 68.217 1.00 72.38 258 ALA A N 1
ATOM 2010 C CA . ALA A 1 258 ? -71.283 -37.191 67.068 1.00 72.38 258 ALA A CA 1
ATOM 2011 C C . ALA A 1 258 ? -71.382 -36.276 65.847 1.00 72.38 258 ALA A C 1
ATOM 2013 O O . ALA A 1 258 ? -70.387 -36.122 65.158 1.00 72.38 258 ALA A O 1
ATOM 2014 N N . GLU A 1 259 ? -72.523 -35.623 65.641 1.00 74.38 259 GLU A N 1
ATOM 2015 C CA . GLU A 1 259 ? -72.740 -34.516 64.710 1.00 74.38 259 GLU A CA 1
ATOM 2016 C C . GLU A 1 259 ? -71.927 -33.302 65.158 1.00 74.38 259 GLU A C 1
ATOM 2018 O O . GLU A 1 259 ? -71.233 -32.707 64.348 1.00 74.38 259 GLU A O 1
ATOM 2023 N N . ARG A 1 260 ? -71.902 -32.960 66.454 1.00 77.62 260 ARG A N 1
ATOM 2024 C CA . ARG A 1 260 ? -71.041 -31.880 66.959 1.00 77.62 260 ARG A CA 1
ATOM 2025 C C . ARG A 1 260 ? -69.563 -32.227 66.805 1.00 77.62 260 ARG A C 1
ATOM 2027 O O . ARG A 1 260 ? -68.812 -31.361 66.388 1.00 77.62 260 ARG A O 1
ATOM 2034 N N . ARG A 1 261 ? -69.135 -33.470 67.060 1.00 73.44 261 ARG A N 1
ATOM 2035 C CA . ARG A 1 261 ? -67.745 -33.911 66.815 1.00 73.44 261 ARG A CA 1
ATOM 2036 C C . ARG A 1 261 ? -67.418 -34.046 65.330 1.00 73.44 261 ARG A C 1
ATOM 2038 O O . ARG A 1 261 ? -66.282 -33.771 64.963 1.00 73.44 261 ARG A O 1
ATOM 2045 N N . SER A 1 262 ? -68.368 -34.433 64.477 1.00 71.12 262 SER A N 1
ATOM 2046 C CA . SER A 1 262 ? -68.158 -34.468 63.029 1.00 71.12 262 SER A CA 1
ATOM 2047 C C . SER A 1 262 ? -68.090 -33.056 62.477 1.00 71.12 262 SER A C 1
ATOM 2049 O O . SER A 1 262 ? -67.195 -32.797 61.698 1.00 71.12 262 SER A O 1
ATOM 2051 N N . LEU A 1 263 ? -68.928 -32.126 62.942 1.00 71.94 263 LEU A N 1
ATOM 2052 C CA . LEU A 1 263 ? -68.871 -30.703 62.602 1.00 71.94 263 LEU A CA 1
ATOM 2053 C C . LEU A 1 263 ? -67.641 -30.012 63.209 1.00 71.94 263 LEU A C 1
ATOM 2055 O O . LEU A 1 263 ? -67.075 -29.136 62.575 1.00 71.94 263 LEU A O 1
ATOM 2059 N N . GLU A 1 264 ? -67.167 -30.405 64.394 1.00 72.00 264 GLU A N 1
ATOM 2060 C CA . GLU A 1 264 ? -65.897 -29.924 64.960 1.00 72.00 264 GLU A CA 1
ATOM 2061 C C . GLU A 1 264 ? -64.701 -30.449 64.151 1.00 72.00 264 GLU A C 1
ATOM 2063 O O . GLU A 1 264 ? -63.784 -29.682 63.869 1.00 72.00 264 GLU A O 1
ATOM 2068 N N . ALA A 1 265 ? -64.725 -31.712 63.709 1.00 69.88 265 ALA A N 1
ATOM 2069 C CA . ALA A 1 265 ? -63.710 -32.292 62.827 1.00 69.88 265 ALA A CA 1
ATOM 2070 C C . ALA A 1 265 ? -63.803 -31.772 61.381 1.00 69.88 265 ALA A C 1
ATOM 2072 O O . ALA A 1 265 ? -62.781 -31.612 60.722 1.00 69.88 265 ALA A O 1
ATOM 2073 N N . GLU A 1 266 ? -65.000 -31.466 60.886 1.00 71.06 266 GLU A N 1
ATOM 2074 C CA . GLU A 1 266 ? -65.258 -30.875 59.572 1.00 71.06 266 GLU A CA 1
ATOM 2075 C C . GLU A 1 266 ? -64.876 -29.393 59.581 1.00 71.06 266 GLU A C 1
ATOM 2077 O O . GLU A 1 266 ? -64.239 -28.936 58.649 1.00 71.06 266 GLU A O 1
ATOM 2082 N N . VAL A 1 267 ? -65.103 -28.654 60.672 1.00 70.25 267 VAL A N 1
ATOM 2083 C CA . VAL A 1 267 ? -64.552 -27.301 60.869 1.00 70.25 267 VAL A CA 1
ATOM 2084 C C . VAL A 1 267 ? -63.036 -27.327 61.086 1.00 70.25 267 VAL A C 1
ATOM 2086 O O . VAL A 1 267 ? -62.363 -26.401 60.641 1.00 70.25 267 VAL A O 1
ATOM 2089 N N . HIS A 1 268 ? -62.466 -28.353 61.727 1.00 69.31 268 HIS A N 1
ATOM 2090 C CA . HIS A 1 268 ? -61.008 -28.494 61.843 1.00 69.31 268 HIS A CA 1
ATOM 2091 C C . HIS A 1 268 ? -60.386 -28.767 60.473 1.00 69.31 268 HIS A C 1
ATOM 2093 O O . HIS A 1 268 ? -59.518 -28.019 60.038 1.00 69.31 268 HIS A O 1
ATOM 2099 N N . THR A 1 269 ? -60.898 -29.763 59.749 1.00 66.81 269 THR A N 1
ATOM 2100 C CA . THR A 1 269 ? -60.414 -30.111 58.409 1.00 66.81 269 THR A CA 1
ATOM 2101 C C . THR A 1 269 ? -60.740 -29.044 57.369 1.00 66.81 269 THR A C 1
ATOM 2103 O O . THR A 1 269 ? -59.930 -28.853 56.475 1.00 66.81 269 THR A O 1
ATOM 2106 N N . LEU A 1 270 ? -61.836 -28.284 57.483 1.00 65.75 270 LEU A N 1
ATOM 2107 C CA . LEU A 1 270 ? -62.091 -27.105 56.644 1.00 65.75 270 LEU A CA 1
ATOM 2108 C C . LEU A 1 270 ? -61.169 -25.937 56.996 1.00 65.75 270 LEU A C 1
ATOM 2110 O O . LEU A 1 270 ? -60.754 -25.245 56.082 1.00 65.75 270 LEU A O 1
ATOM 2114 N N . LYS A 1 271 ? -60.775 -25.736 58.261 1.00 67.25 271 LYS A N 1
ATOM 2115 C CA . LYS A 1 271 ? -59.746 -24.740 58.620 1.00 67.25 271 LYS A CA 1
ATOM 2116 C C . LYS A 1 271 ? -58.355 -25.157 58.164 1.00 67.25 271 LYS A C 1
ATOM 2118 O O . LYS A 1 271 ? -57.612 -24.325 57.663 1.00 67.25 271 LYS A O 1
ATOM 2123 N N . GLU A 1 272 ? -58.004 -26.432 58.289 1.00 65.69 272 GLU A N 1
ATOM 2124 C CA . GLU A 1 272 ? -56.774 -26.973 57.711 1.00 65.69 272 GLU A CA 1
ATOM 2125 C C . GLU A 1 272 ? -56.815 -26.905 56.184 1.00 65.69 272 GLU A C 1
ATOM 2127 O O . GLU A 1 272 ? -55.801 -26.579 55.582 1.00 65.69 272 GLU A O 1
ATOM 2132 N N . ARG A 1 273 ? -57.969 -27.130 55.540 1.00 68.19 273 ARG A N 1
ATOM 2133 C CA . ARG A 1 273 ? -58.107 -26.997 54.085 1.00 68.19 273 ARG A CA 1
ATOM 2134 C C . ARG A 1 273 ? -58.107 -25.543 53.629 1.00 68.19 273 ARG A C 1
ATOM 2136 O O . ARG A 1 273 ? -57.488 -25.282 52.613 1.00 68.19 273 ARG A O 1
ATOM 2143 N N . ASP A 1 274 ? -58.720 -24.612 54.355 1.00 71.75 274 ASP A N 1
ATOM 2144 C CA . ASP A 1 274 ? -58.662 -23.175 54.059 1.00 71.75 274 ASP A CA 1
ATOM 2145 C C . ASP A 1 274 ? -57.237 -22.645 54.250 1.00 71.75 274 ASP A C 1
ATOM 2147 O O . ASP A 1 274 ? -56.739 -21.961 53.362 1.00 71.75 274 ASP A O 1
ATOM 2151 N N . ASN A 1 275 ? -56.549 -23.033 55.333 1.00 71.12 275 ASN A N 1
ATOM 2152 C CA . ASN A 1 275 ? -55.135 -22.714 55.548 1.00 71.12 275 ASN A CA 1
ATOM 2153 C C . ASN A 1 275 ? -54.253 -23.334 54.450 1.00 71.12 275 ASN A C 1
ATOM 2155 O O . ASN A 1 275 ? -53.438 -22.646 53.852 1.00 71.12 275 ASN A O 1
ATOM 2159 N N . LEU A 1 276 ? -54.448 -24.611 54.104 1.00 71.62 276 LEU A N 1
ATOM 2160 C CA . LEU A 1 276 ? -53.725 -25.247 52.999 1.00 71.62 276 LEU A CA 1
ATOM 2161 C C . LEU A 1 276 ? -54.115 -24.656 51.635 1.00 71.62 276 LEU A C 1
ATOM 2163 O O . LEU A 1 276 ? -53.295 -24.663 50.724 1.00 71.62 276 LEU A O 1
ATOM 2167 N N . GLU A 1 277 ? -55.324 -24.120 51.460 1.00 74.19 277 GLU A N 1
ATOM 2168 C CA . GLU A 1 277 ? -55.738 -23.392 50.259 1.00 74.19 277 GLU A CA 1
ATOM 2169 C C . GLU A 1 277 ? -55.152 -21.976 50.214 1.00 74.19 277 GLU A C 1
ATOM 2171 O O . GLU A 1 277 ? -54.842 -21.518 49.114 1.00 74.19 277 GLU A O 1
ATOM 2176 N N . THR A 1 278 ? -54.944 -21.287 51.343 1.00 74.25 278 THR A N 1
ATOM 2177 C CA . THR A 1 278 ? -54.159 -20.042 51.389 1.00 74.25 278 THR A CA 1
ATOM 2178 C C . THR A 1 278 ? -52.686 -20.322 51.148 1.00 74.25 278 THR A C 1
ATOM 2180 O O . THR A 1 278 ? -52.128 -19.723 50.236 1.00 74.25 278 THR A O 1
ATOM 2183 N N . ASP A 1 279 ? -52.091 -21.307 51.819 1.00 76.44 279 ASP A N 1
ATOM 2184 C CA . ASP A 1 279 ? -50.691 -21.701 51.643 1.00 76.44 279 ASP A CA 1
ATOM 2185 C C . ASP A 1 279 ? -50.432 -22.173 50.206 1.00 76.44 279 ASP A C 1
ATOM 2187 O O . ASP A 1 279 ? -49.439 -21.793 49.591 1.00 76.44 279 ASP A O 1
ATOM 2191 N N . LEU A 1 280 ? -51.348 -22.940 49.598 1.00 73.56 280 LEU A N 1
ATOM 2192 C CA . LEU A 1 280 ? -51.261 -23.308 48.181 1.00 73.56 280 LEU A CA 1
ATOM 2193 C C . LEU A 1 280 ? -51.498 -22.119 47.247 1.00 73.56 280 LEU A C 1
ATOM 2195 O O . LEU A 1 280 ? -50.953 -22.125 46.145 1.00 73.56 280 LEU A O 1
ATOM 2199 N N . ARG A 1 281 ? -52.299 -21.117 47.623 1.00 80.00 281 ARG A N 1
ATOM 2200 C CA . ARG A 1 281 ? -52.533 -19.907 46.814 1.00 80.00 281 ARG A CA 1
ATOM 2201 C C . ARG A 1 281 ? -51.315 -18.984 46.863 1.00 80.00 281 ARG A C 1
ATOM 2203 O O . ARG A 1 281 ? -50.858 -18.556 45.805 1.00 80.00 281 ARG A O 1
ATOM 2210 N N . GLU A 1 282 ? -50.719 -18.792 48.036 1.00 77.75 282 GLU A N 1
ATOM 2211 C CA . GLU A 1 282 ? -49.454 -18.083 48.230 1.00 77.75 282 GLU A CA 1
ATOM 2212 C C . GLU A 1 282 ? -48.289 -18.824 47.575 1.00 77.75 282 GLU A C 1
ATOM 2214 O O . GLU A 1 282 ? -47.575 -18.227 46.776 1.00 77.75 282 GLU A O 1
ATOM 2219 N N . MET A 1 283 ? -48.139 -20.136 47.773 1.00 74.31 283 MET A N 1
ATOM 2220 C CA . MET A 1 283 ? -47.093 -20.921 47.106 1.00 74.31 283 MET A CA 1
ATOM 2221 C C . MET A 1 283 ? -47.280 -20.961 45.585 1.00 74.31 283 MET A C 1
ATOM 2223 O O . MET A 1 283 ? -46.289 -20.911 44.861 1.00 74.31 283 MET A O 1
ATOM 2227 N N . ARG A 1 284 ? -48.514 -20.963 45.056 1.00 79.94 284 ARG A N 1
ATOM 2228 C CA . ARG A 1 284 ? -48.762 -20.759 43.612 1.00 79.94 284 ARG A CA 1
ATOM 2229 C C . ARG A 1 284 ? -48.370 -19.356 43.157 1.00 79.94 284 ARG A C 1
ATOM 2231 O O . ARG A 1 284 ? -47.850 -19.220 42.053 1.00 79.94 284 ARG A O 1
ATOM 2238 N N . GLN A 1 285 ? -48.581 -18.329 43.976 1.00 82.81 285 GLN A N 1
ATOM 2239 C CA . GLN A 1 285 ? -48.200 -16.951 43.665 1.00 82.81 285 GLN A CA 1
ATOM 2240 C C . GLN A 1 285 ? -46.674 -16.761 43.720 1.00 82.81 285 GLN A C 1
ATOM 2242 O O . GLN A 1 285 ? -46.105 -16.200 42.786 1.00 82.81 285 GLN A O 1
ATOM 2247 N N . VAL A 1 286 ? -45.989 -17.335 44.714 1.00 83.62 286 VAL A N 1
ATOM 2248 C CA . VAL A 1 286 ? -44.521 -17.420 44.798 1.00 83.62 286 VAL A CA 1
ATOM 2249 C C . VAL A 1 286 ? -43.959 -18.209 43.617 1.00 83.62 286 VAL A C 1
ATOM 2251 O O . VAL A 1 286 ? -43.043 -17.729 42.957 1.00 83.62 286 VAL A O 1
ATOM 2254 N N . VAL A 1 287 ? -44.526 -19.370 43.274 1.00 83.19 287 VAL A N 1
ATOM 2255 C CA . VAL A 1 287 ? -44.125 -20.144 42.085 1.00 83.19 287 VAL A CA 1
ATOM 2256 C C . VAL A 1 287 ? -44.381 -19.358 40.797 1.00 83.19 287 VAL A C 1
ATOM 2258 O O . VAL A 1 287 ? -43.527 -19.367 39.919 1.00 83.19 287 VAL A O 1
ATOM 2261 N N . SER A 1 288 ? -45.481 -18.609 40.684 1.00 86.75 288 SER A N 1
ATOM 2262 C CA . SER A 1 288 ? -45.746 -17.728 39.538 1.00 86.75 288 SER A CA 1
ATOM 2263 C C . SER A 1 288 ? -44.706 -16.608 39.426 1.00 86.75 288 SER A C 1
ATOM 2265 O O . SER A 1 288 ? -44.181 -16.367 38.339 1.00 86.75 288 SER A O 1
ATOM 2267 N N . VAL A 1 289 ? -44.354 -15.956 40.540 1.00 87.44 289 VAL A N 1
ATOM 2268 C CA . VAL A 1 289 ? -43.294 -14.936 40.595 1.00 87.44 289 VAL A CA 1
ATOM 2269 C C . VAL A 1 289 ? -41.932 -15.549 40.264 1.00 87.44 289 VAL A C 1
ATOM 2271 O O . VAL A 1 289 ? -41.194 -14.982 39.464 1.00 87.44 289 VAL A O 1
ATOM 2274 N N . LYS A 1 290 ? -41.604 -16.742 40.774 1.00 83.88 290 LYS A N 1
ATOM 2275 C CA . LYS A 1 290 ? -40.346 -17.430 40.447 1.00 83.88 290 LYS A CA 1
ATOM 2276 C C . LYS A 1 290 ? -40.298 -17.950 39.011 1.00 83.88 290 LYS A C 1
ATOM 2278 O O . LYS A 1 290 ? -39.233 -17.895 38.410 1.00 83.88 290 LYS A O 1
ATOM 2283 N N . ILE A 1 291 ? -41.416 -18.354 38.410 1.00 84.62 291 ILE A N 1
ATOM 2284 C CA . ILE A 1 291 ? -41.498 -18.652 36.970 1.00 84.62 291 ILE A CA 1
ATOM 2285 C C . ILE A 1 291 ? -41.294 -17.373 36.142 1.00 84.62 291 ILE A C 1
ATOM 2287 O O . ILE A 1 291 ? -40.606 -17.422 35.122 1.00 84.62 291 ILE A O 1
ATOM 2291 N N . ALA A 1 292 ? -41.824 -16.228 36.583 1.00 85.06 292 ALA A N 1
ATOM 2292 C CA . ALA A 1 292 ? -41.585 -14.938 35.937 1.00 85.06 292 ALA A CA 1
ATOM 2293 C C . ALA A 1 292 ? -40.117 -14.482 36.065 1.00 85.06 292 ALA A C 1
ATOM 2295 O O . ALA A 1 292 ? -39.516 -14.120 35.057 1.00 85.06 292 ALA A O 1
ATOM 2296 N N . GLU A 1 293 ? -39.501 -14.583 37.250 1.00 86.38 293 GLU A N 1
ATOM 2297 C CA . GLU A 1 293 ? -38.065 -14.325 37.460 1.00 86.38 293 GLU A CA 1
ATOM 2298 C C . GLU A 1 293 ? -37.180 -15.266 36.629 1.00 86.38 293 GLU A C 1
ATOM 2300 O O . GLU A 1 293 ? -36.181 -14.830 36.056 1.00 86.38 293 GLU A O 1
ATOM 2305 N N . VAL A 1 294 ? -37.525 -16.558 36.556 1.00 86.00 294 VAL A N 1
ATOM 2306 C CA . VAL A 1 294 ? -36.789 -17.548 35.757 1.00 86.00 294 VAL A CA 1
ATOM 2307 C C . VAL A 1 294 ? -36.910 -17.234 34.271 1.00 86.00 294 VAL A C 1
ATOM 2309 O O . VAL A 1 294 ? -35.883 -17.238 33.600 1.00 86.00 294 VAL A O 1
ATOM 2312 N N . LYS A 1 295 ? -38.099 -16.873 33.765 1.00 88.38 295 LYS A N 1
ATOM 2313 C CA . LYS A 1 295 ? -38.254 -16.375 32.388 1.00 88.38 295 LYS A CA 1
ATOM 2314 C C . LYS A 1 295 ? -37.434 -15.113 32.150 1.00 88.38 295 LYS A C 1
ATOM 2316 O O . LYS A 1 295 ? -36.603 -15.106 31.257 1.00 88.38 295 LYS A O 1
ATOM 2321 N N . GLN A 1 296 ? -37.562 -14.095 32.999 1.00 89.88 296 GLN A N 1
ATOM 2322 C CA . GLN A 1 296 ? -36.817 -12.840 32.865 1.00 89.88 296 GLN A CA 1
ATOM 2323 C C . GLN A 1 296 ? -35.293 -13.066 32.855 1.00 89.88 296 GLN A C 1
ATOM 2325 O O . GLN A 1 296 ? -34.573 -12.402 32.107 1.00 89.88 296 GLN A O 1
ATOM 2330 N N . LYS A 1 297 ? -34.793 -14.029 33.643 1.00 87.44 297 LYS A N 1
ATOM 2331 C CA . LYS A 1 297 ? -33.382 -14.447 33.633 1.00 87.44 297 LYS A CA 1
ATOM 2332 C C . LYS A 1 297 ? -33.020 -15.300 32.416 1.00 87.44 297 LYS A C 1
ATOM 2334 O O . LYS A 1 297 ? -31.926 -15.123 31.895 1.00 87.44 297 LYS A O 1
ATOM 2339 N N . GLN A 1 298 ? -33.906 -16.161 31.919 1.00 83.88 298 GLN A N 1
ATOM 2340 C CA . GLN A 1 298 ? -33.720 -16.877 30.650 1.00 83.88 298 GLN A CA 1
ATOM 2341 C C . GLN A 1 298 ? -33.668 -15.902 29.464 1.00 83.88 298 GLN A C 1
ATOM 2343 O O . GLN A 1 298 ? -32.763 -16.011 28.647 1.00 83.88 298 GLN A O 1
ATOM 2348 N N . ASP A 1 299 ? -34.537 -14.892 29.426 1.00 88.31 299 ASP A N 1
ATOM 2349 C CA . ASP A 1 299 ? -34.564 -13.836 28.406 1.00 88.31 299 ASP A CA 1
ATOM 2350 C C . ASP A 1 299 ? -33.351 -12.894 28.512 1.00 88.31 299 ASP A C 1
ATOM 2352 O O . ASP A 1 299 ? -32.911 -12.311 27.520 1.00 88.31 299 ASP A O 1
ATOM 2356 N N . ALA A 1 300 ? -32.794 -12.706 29.714 1.00 86.31 300 ALA A N 1
ATOM 2357 C CA . ALA A 1 300 ? -31.532 -11.991 29.918 1.00 86.31 300 ALA A CA 1
ATOM 2358 C C . ALA A 1 300 ? -30.318 -12.827 29.472 1.00 86.31 300 ALA A C 1
ATOM 2360 O O . ALA A 1 300 ? -29.429 -12.300 28.811 1.00 86.31 300 ALA A O 1
ATOM 2361 N N . VAL A 1 301 ? -30.300 -14.131 29.771 1.00 88.50 301 VAL A N 1
ATOM 2362 C CA . VAL A 1 301 ? -29.261 -15.067 29.308 1.00 88.50 301 VAL A CA 1
ATOM 2363 C C . VAL A 1 301 ? -29.315 -15.250 27.790 1.00 88.50 301 VAL A C 1
ATOM 2365 O O . VAL A 1 301 ? -28.265 -15.279 27.159 1.00 88.50 301 VAL A O 1
ATOM 2368 N N . ALA A 1 302 ? -30.502 -15.310 27.183 1.00 87.88 302 ALA A N 1
ATOM 2369 C CA . ALA A 1 302 ? -30.669 -15.389 25.733 1.00 87.88 302 ALA A CA 1
ATOM 2370 C C . ALA A 1 302 ? -30.071 -14.160 25.029 1.00 87.88 302 ALA A C 1
ATOM 2372 O O . ALA A 1 302 ? -29.241 -14.319 24.138 1.00 87.88 302 ALA A O 1
ATOM 2373 N N . ARG A 1 303 ? -30.399 -12.947 25.501 1.00 90.69 303 ARG A N 1
ATOM 2374 C CA . ARG A 1 303 ? -29.795 -11.701 24.998 1.00 90.69 303 ARG A CA 1
ATOM 2375 C C . ARG A 1 303 ? -28.283 -11.665 25.212 1.00 90.69 303 ARG A C 1
ATOM 2377 O O . ARG A 1 303 ? -27.554 -11.409 24.266 1.00 90.69 303 ARG A O 1
ATOM 2384 N N . ALA A 1 304 ? -27.796 -12.035 26.398 1.00 85.38 304 ALA A N 1
ATOM 2385 C CA . ALA A 1 304 ? -26.358 -12.115 26.657 1.00 85.38 304 ALA A CA 1
ATOM 2386 C C . ALA A 1 304 ? -25.641 -13.131 25.741 1.00 85.38 304 ALA A C 1
ATOM 2388 O O . ALA A 1 304 ? -24.491 -12.912 25.368 1.00 85.38 304 ALA A O 1
ATOM 2389 N N . LEU A 1 305 ? -26.300 -14.226 25.343 1.00 88.00 305 LEU A N 1
ATOM 2390 C CA . LEU A 1 305 ? -25.768 -15.184 24.370 1.00 88.00 305 LEU A CA 1
ATOM 2391 C C . LEU A 1 305 ? -25.771 -14.630 22.935 1.00 88.00 305 LEU A C 1
ATOM 2393 O O . LEU A 1 305 ? -24.815 -14.891 22.203 1.00 88.00 305 LEU A O 1
ATOM 2397 N N . GLU A 1 306 ? -26.775 -13.841 22.537 1.00 91.88 306 GLU A N 1
ATOM 2398 C CA . GLU A 1 306 ? -26.761 -13.101 21.264 1.00 91.88 306 GLU A CA 1
ATOM 2399 C C . GLU A 1 306 ? -25.671 -12.020 21.240 1.00 91.88 306 GLU A C 1
ATOM 2401 O O . GLU A 1 306 ? -24.909 -11.955 20.275 1.00 91.88 306 GLU A O 1
ATOM 2406 N N . ASP A 1 307 ? -25.511 -11.246 22.317 1.00 89.81 307 ASP A N 1
ATOM 2407 C CA . ASP A 1 307 ? -24.439 -10.254 22.471 1.00 89.81 307 ASP A CA 1
ATOM 2408 C C . ASP A 1 307 ? -23.054 -10.919 22.408 1.00 89.81 307 ASP A C 1
ATOM 2410 O O . ASP A 1 307 ? -22.163 -10.460 21.688 1.00 89.81 307 ASP A O 1
ATOM 2414 N N . ILE A 1 308 ? -22.869 -12.055 23.092 1.00 87.50 308 ILE A N 1
ATOM 2415 C CA . ILE A 1 308 ? -21.640 -12.857 23.011 1.00 87.50 308 ILE A CA 1
ATOM 2416 C C . ILE A 1 308 ? -21.417 -13.378 21.583 1.00 87.50 308 ILE A C 1
ATOM 2418 O O . ILE A 1 308 ? -20.281 -13.351 21.109 1.00 87.50 308 ILE A O 1
ATOM 2422 N N . ALA A 1 309 ? -22.456 -13.817 20.868 1.00 90.12 309 ALA A N 1
ATOM 2423 C CA . ALA A 1 309 ? -22.333 -14.270 19.481 1.00 90.12 309 ALA A CA 1
ATOM 2424 C C . ALA A 1 309 ? -21.985 -13.117 18.517 1.00 90.12 309 ALA A C 1
ATOM 2426 O O . ALA A 1 309 ? -21.142 -13.286 17.631 1.00 90.12 309 ALA A O 1
ATOM 2427 N N . LEU A 1 310 ? -22.572 -11.932 18.707 1.00 91.00 310 LEU A N 1
ATOM 2428 C CA . LEU A 1 310 ? -22.245 -10.710 17.967 1.00 91.00 310 LEU A CA 1
ATOM 2429 C C . LEU A 1 310 ? -20.794 -10.282 18.213 1.00 91.00 310 LEU A C 1
ATOM 2431 O O . LEU A 1 310 ? -20.047 -10.080 17.253 1.00 91.00 310 LEU A O 1
ATOM 2435 N N . LEU A 1 311 ? -20.360 -10.230 19.475 1.00 88.38 311 LEU A N 1
ATOM 2436 C CA . LEU A 1 311 ? -18.984 -9.901 19.853 1.00 88.38 311 LEU A CA 1
ATOM 2437 C C . LEU A 1 311 ? -17.981 -10.945 19.342 1.00 88.38 311 LEU A C 1
ATOM 2439 O O . LEU A 1 311 ? -16.927 -10.578 18.825 1.00 88.38 311 LEU A O 1
ATOM 2443 N N . GLN A 1 312 ? -18.302 -12.242 19.400 1.00 87.31 312 GLN A N 1
ATOM 2444 C CA . GLN A 1 312 ? -17.463 -13.290 18.807 1.00 87.31 312 GLN A CA 1
ATOM 2445 C C . GLN A 1 312 ? -17.336 -13.127 17.287 1.00 87.31 312 GLN A C 1
ATOM 2447 O O . GLN A 1 312 ? -16.235 -13.275 16.754 1.00 87.31 312 GLN A O 1
ATOM 2452 N N . ASN A 1 313 ? -18.420 -12.779 16.587 1.00 90.00 313 ASN A N 1
ATOM 2453 C CA . ASN A 1 313 ? -18.385 -12.520 15.147 1.00 90.00 313 ASN A CA 1
ATOM 2454 C C . ASN A 1 313 ? -17.600 -11.242 14.799 1.00 90.00 313 ASN A C 1
ATOM 2456 O O . ASN A 1 313 ? -16.802 -11.277 13.861 1.00 90.00 313 ASN A O 1
ATOM 2460 N N . GLN A 1 314 ? -17.728 -10.160 15.578 1.00 87.94 314 GLN A N 1
ATOM 2461 C CA . GLN A 1 314 ? -16.897 -8.956 15.430 1.00 87.94 314 GLN A CA 1
ATOM 2462 C C . GLN A 1 314 ? -15.410 -9.247 15.677 1.00 87.94 314 GLN A C 1
ATOM 2464 O O . GLN A 1 314 ? -14.567 -8.878 14.865 1.00 87.94 314 GLN A O 1
ATOM 2469 N N . VAL A 1 315 ? -15.060 -9.967 16.747 1.00 87.56 315 VAL A N 1
ATOM 2470 C CA . VAL A 1 315 ? -13.666 -10.366 17.021 1.00 87.56 315 VAL A CA 1
ATOM 2471 C C . VAL A 1 315 ? -13.119 -11.266 15.907 1.00 87.56 315 VAL A C 1
ATOM 2473 O O . VAL A 1 315 ? -11.936 -11.190 15.568 1.00 87.56 315 VAL A O 1
ATOM 2476 N N . LYS A 1 316 ? -13.961 -12.109 15.300 1.00 92.56 316 LYS A N 1
ATOM 2477 C CA . LYS A 1 316 ? -13.582 -12.982 14.181 1.00 92.56 316 LYS A CA 1
ATOM 2478 C C . LYS A 1 316 ? -13.346 -12.195 12.886 1.00 92.56 316 LYS A C 1
ATOM 2480 O O . LYS A 1 316 ? -12.342 -12.454 12.224 1.00 92.56 316 LYS A O 1
ATOM 2485 N N . SER A 1 317 ? -14.191 -11.214 12.557 1.00 90.31 317 SER A N 1
ATOM 2486 C CA . SER A 1 317 ? -13.981 -10.345 11.389 1.00 90.31 317 SER A CA 1
ATOM 2487 C C . SER A 1 317 ? -12.788 -9.401 11.583 1.00 90.31 317 SER A C 1
ATOM 2489 O O . SER A 1 317 ? -11.956 -9.290 10.686 1.00 90.31 317 SER A O 1
ATOM 2491 N N . GLN A 1 318 ? -12.615 -8.816 12.773 1.00 86.12 318 GLN A N 1
ATOM 2492 C CA . GLN A 1 318 ? -11.443 -7.999 13.113 1.00 86.12 318 GLN A CA 1
ATOM 2493 C C . GLN A 1 318 ? -10.135 -8.796 13.020 1.00 86.12 318 GLN A C 1
ATOM 2495 O O . GLN A 1 318 ? -9.156 -8.288 12.480 1.00 86.12 318 GLN A O 1
ATOM 2500 N N . LYS A 1 319 ? -10.106 -10.063 13.462 1.00 89.25 319 LYS A N 1
ATOM 2501 C CA . LYS A 1 319 ? -8.936 -10.941 13.273 1.00 89.25 319 LYS A CA 1
ATOM 2502 C C . LYS A 1 319 ? -8.636 -11.201 11.796 1.00 89.25 319 LYS A C 1
ATOM 2504 O O . LYS A 1 319 ? -7.486 -11.077 11.392 1.00 89.25 319 LYS A O 1
ATOM 2509 N N . GLN A 1 320 ? -9.651 -11.487 10.980 1.00 90.94 320 GLN A N 1
ATOM 2510 C CA . GLN A 1 320 ? -9.476 -11.654 9.530 1.00 90.94 320 GLN A CA 1
ATOM 2511 C C . GLN A 1 320 ? -8.988 -10.363 8.849 1.00 90.94 320 GLN A C 1
ATOM 2513 O O . GLN A 1 320 ? -8.146 -10.422 7.953 1.00 90.94 320 GLN A O 1
ATOM 2518 N N . MET A 1 321 ? -9.461 -9.199 9.303 1.00 91.38 321 MET A N 1
ATOM 2519 C CA . MET A 1 321 ? -9.014 -7.890 8.827 1.00 91.38 321 MET A CA 1
ATOM 2520 C C . MET A 1 321 ? -7.556 -7.610 9.218 1.00 91.38 321 MET A C 1
ATOM 2522 O O . MET A 1 321 ? -6.772 -7.195 8.370 1.00 91.38 321 MET A O 1
ATOM 2526 N N . LEU A 1 322 ? -7.165 -7.904 10.463 1.00 85.44 322 LEU A N 1
ATOM 2527 C CA . LEU A 1 322 ? -5.785 -7.773 10.944 1.00 85.44 322 LEU A CA 1
ATOM 2528 C C . LEU A 1 322 ? -4.824 -8.733 10.231 1.00 85.44 322 LEU A C 1
ATOM 2530 O O . LEU A 1 322 ? -3.730 -8.319 9.863 1.00 85.44 322 LEU A O 1
ATOM 2534 N N . GLU A 1 323 ? -5.225 -9.980 9.966 1.00 91.50 323 GLU A N 1
ATOM 2535 C CA . GLU A 1 323 ? -4.424 -10.893 9.140 1.00 91.50 323 GLU A CA 1
ATOM 2536 C C . GLU A 1 323 ? -4.272 -10.393 7.699 1.00 91.50 323 GLU A C 1
ATOM 2538 O O . GLU A 1 323 ? -3.196 -10.540 7.118 1.00 91.50 323 GLU A O 1
ATOM 2543 N N . LYS A 1 324 ? -5.330 -9.818 7.107 1.00 93.31 324 LYS A N 1
ATOM 2544 C CA . LYS A 1 324 ? -5.261 -9.232 5.763 1.00 93.31 324 LYS A CA 1
ATOM 2545 C C . LYS A 1 324 ? -4.284 -8.052 5.751 1.00 93.31 324 LYS A C 1
ATOM 2547 O O . LYS A 1 324 ? -3.344 -8.069 4.969 1.00 93.31 324 LYS A O 1
ATOM 2552 N N . ILE A 1 325 ? -4.440 -7.103 6.678 1.00 90.06 325 ILE A N 1
ATOM 2553 C CA . ILE A 1 325 ? -3.545 -5.946 6.840 1.00 90.06 325 ILE A CA 1
ATOM 2554 C C . ILE A 1 325 ? -2.098 -6.394 7.107 1.00 90.06 325 ILE A C 1
ATOM 2556 O O . ILE A 1 325 ? -1.175 -5.798 6.562 1.00 90.06 325 ILE A O 1
ATOM 2560 N N . GLY A 1 326 ? -1.885 -7.461 7.883 1.00 90.25 326 GLY A N 1
ATOM 2561 C CA . GLY A 1 326 ? -0.563 -8.054 8.104 1.00 90.25 326 GLY A CA 1
ATOM 2562 C C . GLY A 1 326 ? 0.070 -8.578 6.812 1.00 90.25 326 GLY A C 1
ATOM 2563 O O . GLY A 1 326 ? 1.187 -8.192 6.478 1.00 90.25 326 GLY A O 1
ATOM 2564 N N . ARG A 1 327 ? -0.669 -9.382 6.036 1.00 93.50 327 ARG A N 1
ATOM 2565 C CA . ARG A 1 327 ? -0.220 -9.905 4.731 1.00 93.50 327 ARG A CA 1
ATOM 2566 C C . ARG A 1 327 ? 0.019 -8.792 3.703 1.00 93.50 327 ARG A C 1
ATOM 2568 O O . ARG A 1 327 ? 0.998 -8.838 2.959 1.00 93.50 327 ARG A O 1
ATOM 2575 N N . ASP A 1 328 ? -0.833 -7.769 3.689 1.00 90.56 328 ASP A N 1
ATOM 2576 C CA . ASP A 1 328 ? -0.683 -6.594 2.826 1.00 90.56 328 ASP A CA 1
ATOM 2577 C C . ASP A 1 328 ? 0.542 -5.754 3.244 1.00 90.56 328 ASP A C 1
ATOM 2579 O O . ASP A 1 328 ? 1.297 -5.292 2.387 1.00 90.56 328 ASP A O 1
ATOM 2583 N N . HIS A 1 329 ? 0.817 -5.626 4.548 1.00 91.88 329 HIS A N 1
ATOM 2584 C CA . HIS A 1 329 ? 2.013 -4.962 5.073 1.00 91.88 329 HIS A CA 1
ATOM 2585 C C . HIS A 1 329 ? 3.304 -5.734 4.758 1.00 91.88 329 HIS A C 1
ATOM 2587 O O . HIS A 1 329 ? 4.278 -5.124 4.320 1.00 91.88 329 HIS A O 1
ATOM 2593 N N . GLU A 1 330 ? 3.322 -7.062 4.902 1.00 92.50 330 GLU A N 1
ATOM 2594 C CA . GLU A 1 330 ? 4.451 -7.908 4.484 1.00 92.50 330 GLU A CA 1
ATOM 2595 C C . GLU A 1 330 ? 4.707 -7.789 2.972 1.00 92.50 330 GLU A C 1
ATOM 2597 O O . GLU A 1 330 ? 5.843 -7.572 2.548 1.00 92.50 330 GLU A O 1
ATOM 2602 N N . SER A 1 331 ? 3.648 -7.833 2.157 1.00 93.75 331 SER A N 1
ATOM 2603 C CA . SER A 1 331 ? 3.705 -7.630 0.702 1.00 93.75 331 SER A CA 1
ATOM 2604 C C . SER A 1 331 ? 4.291 -6.261 0.329 1.00 93.75 331 SER A C 1
ATOM 2606 O O . SER A 1 331 ? 5.203 -6.174 -0.499 1.00 93.75 331 SER A O 1
ATOM 2608 N N . LEU A 1 332 ? 3.828 -5.185 0.973 1.00 90.75 332 LEU A N 1
ATOM 2609 C CA . LEU A 1 332 ? 4.349 -3.829 0.772 1.00 90.75 332 LEU A CA 1
ATOM 2610 C C . LEU A 1 332 ? 5.790 -3.672 1.277 1.00 90.75 332 LEU A C 1
ATOM 2612 O O . LEU A 1 332 ? 6.587 -3.007 0.621 1.00 90.75 332 LEU A O 1
ATOM 2616 N N . SER A 1 333 ? 6.154 -4.321 2.385 1.00 93.81 333 SER A N 1
ATOM 2617 C CA . SER A 1 333 ? 7.518 -4.330 2.928 1.00 93.81 333 SER A CA 1
ATOM 2618 C C . SER A 1 333 ? 8.500 -5.022 1.973 1.00 93.81 333 SER A C 1
ATOM 2620 O O . SER A 1 333 ? 9.550 -4.465 1.649 1.00 93.81 333 SER A O 1
ATOM 2622 N N . ILE A 1 334 ? 8.121 -6.177 1.413 1.00 94.62 334 ILE A N 1
ATOM 2623 C CA . ILE A 1 334 ? 8.905 -6.894 0.393 1.00 94.62 334 ILE A CA 1
ATOM 2624 C C . ILE A 1 334 ? 9.048 -6.053 -0.887 1.00 94.62 334 ILE A C 1
ATOM 2626 O O . ILE A 1 334 ? 10.141 -5.983 -1.453 1.00 94.62 334 ILE A O 1
ATOM 2630 N N . LYS A 1 335 ? 7.984 -5.369 -1.333 1.00 93.75 335 LYS A N 1
ATOM 2631 C CA . LYS A 1 335 ? 8.050 -4.433 -2.473 1.00 93.75 335 LYS A CA 1
ATOM 2632 C C . LYS A 1 335 ? 8.978 -3.247 -2.185 1.00 93.75 335 LYS A C 1
ATOM 2634 O O . LYS A 1 335 ? 9.827 -2.935 -3.011 1.00 93.75 335 LYS A O 1
ATOM 2639 N N . ALA A 1 336 ? 8.885 -2.632 -1.007 1.00 89.06 336 ALA A N 1
ATOM 2640 C CA . ALA A 1 336 ? 9.757 -1.528 -0.604 1.00 89.06 336 ALA A CA 1
ATOM 2641 C C . ALA A 1 336 ? 11.233 -1.953 -0.474 1.00 89.06 336 ALA A C 1
ATOM 2643 O O . ALA A 1 336 ? 12.128 -1.174 -0.801 1.00 89.06 336 ALA A O 1
ATOM 2644 N N . ALA A 1 337 ? 11.502 -3.189 -0.039 1.00 92.00 337 ALA A N 1
ATOM 2645 C CA . ALA A 1 337 ? 12.846 -3.761 -0.023 1.00 92.00 337 ALA A CA 1
ATOM 2646 C C . ALA A 1 337 ? 13.399 -3.980 -1.444 1.00 92.00 337 ALA A C 1
ATOM 2648 O O . ALA A 1 337 ? 14.552 -3.633 -1.699 1.00 92.00 337 ALA A O 1
ATOM 2649 N N . LYS A 1 338 ? 12.576 -4.479 -2.381 1.00 94.31 338 LYS A N 1
ATOM 2650 C CA . LYS A 1 338 ? 12.947 -4.579 -3.804 1.00 94.31 338 LYS A CA 1
ATOM 2651 C C . LYS A 1 338 ? 13.244 -3.216 -4.420 1.00 94.31 338 LYS A C 1
ATOM 2653 O O . LYS A 1 338 ? 14.333 -3.033 -4.945 1.00 94.31 338 LYS A O 1
ATOM 2658 N N . TYR A 1 339 ? 12.339 -2.245 -4.286 1.00 91.75 339 TYR A N 1
ATOM 2659 C CA . TYR A 1 339 ? 12.545 -0.912 -4.857 1.00 91.75 339 TYR A CA 1
ATOM 2660 C C . TYR A 1 339 ? 13.755 -0.184 -4.254 1.00 91.75 339 TYR A C 1
ATOM 2662 O O . TYR A 1 339 ? 14.412 0.570 -4.963 1.00 91.75 339 TYR A O 1
ATOM 2670 N N . ARG A 1 340 ? 14.121 -0.440 -2.987 1.00 91.12 340 ARG A N 1
ATOM 2671 C CA . ARG A 1 340 ? 15.417 0.015 -2.449 1.00 91.12 340 ARG A CA 1
ATOM 2672 C C . ARG A 1 340 ? 16.596 -0.636 -3.169 1.00 91.12 340 ARG A C 1
ATOM 2674 O O . ARG A 1 340 ? 17.444 0.091 -3.663 1.00 91.12 340 ARG A O 1
ATOM 2681 N N . ALA A 1 341 ? 16.616 -1.964 -3.294 1.00 92.94 341 ALA A N 1
ATOM 2682 C CA . ALA A 1 341 ? 17.694 -2.670 -3.988 1.00 92.94 341 ALA A CA 1
ATOM 2683 C C . ALA A 1 341 ? 17.819 -2.264 -5.472 1.00 92.94 341 ALA A C 1
ATOM 2685 O O . ALA A 1 341 ? 18.929 -2.125 -5.977 1.00 92.94 341 ALA A O 1
ATOM 2686 N N . GLU A 1 342 ? 16.697 -2.024 -6.155 1.00 92.62 342 GLU A N 1
ATOM 2687 C CA . GLU A 1 342 ? 16.651 -1.527 -7.537 1.00 92.62 342 GLU A CA 1
ATOM 2688 C C . GLU A 1 342 ? 17.176 -0.082 -7.637 1.00 92.62 342 GLU A C 1
ATOM 2690 O O . GLU A 1 342 ? 17.980 0.216 -8.521 1.00 92.62 342 GLU A O 1
ATOM 2695 N N . CYS A 1 343 ? 16.818 0.803 -6.696 1.00 90.75 343 CYS A N 1
ATOM 2696 C CA . CYS A 1 343 ? 17.399 2.146 -6.595 1.00 90.75 343 CYS A CA 1
ATOM 2697 C C . CYS A 1 343 ? 18.907 2.114 -6.300 1.00 90.75 343 CYS A C 1
ATOM 2699 O O . CYS A 1 343 ? 19.666 2.805 -6.977 1.00 90.75 343 CYS A O 1
ATOM 2701 N N . ASP A 1 344 ? 19.358 1.303 -5.341 1.00 92.75 344 ASP A N 1
ATOM 2702 C CA . ASP A 1 344 ? 20.776 1.163 -4.983 1.00 92.75 344 ASP A CA 1
ATOM 2703 C C . ASP A 1 344 ? 21.592 0.610 -6.168 1.00 92.75 344 ASP A C 1
ATOM 2705 O O . ASP A 1 344 ? 22.680 1.107 -6.473 1.00 92.75 344 ASP A O 1
ATOM 2709 N N . GLN A 1 345 ? 21.037 -0.363 -6.903 1.00 94.75 345 GLN A N 1
ATOM 2710 C CA . GLN A 1 345 ? 21.616 -0.879 -8.145 1.00 94.75 345 GLN A CA 1
ATOM 2711 C C . GLN A 1 345 ? 21.678 0.200 -9.236 1.00 94.75 345 GLN A C 1
ATOM 2713 O O . GLN A 1 345 ? 22.705 0.331 -9.904 1.00 94.75 345 GLN A O 1
ATOM 2718 N N . GLN A 1 346 ? 20.624 1.001 -9.414 1.00 89.25 346 GLN A N 1
ATOM 2719 C CA . GLN A 1 346 ? 20.603 2.053 -10.431 1.00 89.25 346 GLN A CA 1
ATOM 2720 C C . GLN A 1 346 ? 21.539 3.223 -10.083 1.00 89.25 346 GLN A C 1
ATOM 2722 O O . GLN A 1 346 ? 22.161 3.799 -10.979 1.00 89.25 346 GLN A O 1
ATOM 2727 N N . VAL A 1 347 ? 21.721 3.534 -8.795 1.00 94.38 347 VAL A N 1
ATOM 2728 C CA . VAL A 1 347 ? 22.761 4.455 -8.308 1.00 94.38 347 VAL A CA 1
ATOM 2729 C C . VAL A 1 347 ? 24.153 3.890 -8.601 1.00 94.38 347 VAL A C 1
ATOM 2731 O O . VAL A 1 347 ? 24.992 4.613 -9.135 1.00 94.38 347 VAL A O 1
ATOM 2734 N N . ALA A 1 348 ? 24.399 2.600 -8.352 1.00 93.88 348 ALA A N 1
ATOM 2735 C CA . ALA A 1 348 ? 25.675 1.963 -8.686 1.00 93.88 348 ALA A CA 1
ATOM 2736 C C . ALA A 1 348 ? 25.974 1.990 -10.200 1.00 93.88 348 ALA A C 1
ATOM 2738 O O . ALA A 1 348 ? 27.093 2.318 -10.594 1.00 93.88 348 ALA A O 1
ATOM 2739 N N . ILE A 1 349 ? 24.974 1.731 -11.052 1.00 94.44 349 ILE A N 1
ATOM 2740 C CA . ILE A 1 349 ? 25.090 1.846 -12.518 1.00 94.44 349 ILE A CA 1
ATOM 2741 C C . ILE A 1 349 ? 25.371 3.298 -12.937 1.00 94.44 349 ILE A C 1
ATOM 2743 O O . ILE A 1 349 ? 26.243 3.543 -13.767 1.00 94.44 349 ILE A O 1
ATOM 2747 N N . THR A 1 350 ? 24.688 4.275 -12.335 1.00 91.00 350 THR A N 1
ATOM 2748 C CA . THR A 1 350 ? 24.897 5.706 -12.623 1.00 91.00 350 THR A CA 1
ATOM 2749 C C . THR A 1 350 ? 26.295 6.171 -12.199 1.00 91.00 350 THR A C 1
ATOM 2751 O O . THR A 1 350 ? 26.944 6.927 -12.924 1.00 91.00 350 THR A O 1
ATOM 2754 N N . ASN A 1 351 ? 26.807 5.674 -11.072 1.00 93.25 351 ASN A N 1
ATOM 2755 C CA . ASN A 1 351 ? 28.174 5.935 -10.621 1.00 93.25 351 ASN A CA 1
ATOM 2756 C C . ASN A 1 351 ? 29.204 5.314 -11.582 1.00 93.25 351 ASN A C 1
ATOM 2758 O O . ASN A 1 351 ? 30.126 6.002 -12.003 1.00 93.25 351 ASN A O 1
ATOM 2762 N N . ALA A 1 352 ? 29.006 4.068 -12.025 1.00 92.56 352 ALA A N 1
ATOM 2763 C CA . ALA A 1 352 ? 29.880 3.436 -13.018 1.00 92.56 352 ALA A CA 1
ATOM 2764 C C . ALA A 1 352 ? 29.893 4.199 -14.360 1.00 92.56 352 ALA A C 1
ATOM 2766 O O . ALA A 1 352 ? 30.961 4.502 -14.887 1.00 92.56 352 ALA A O 1
ATOM 2767 N N . LEU A 1 353 ? 28.723 4.593 -14.877 1.00 90.69 353 LEU A N 1
ATOM 2768 C CA . LEU A 1 353 ? 28.608 5.367 -16.121 1.00 90.69 353 LEU A CA 1
ATOM 2769 C C . LEU A 1 353 ? 29.182 6.787 -16.001 1.00 90.69 353 LEU A C 1
ATOM 2771 O O . LEU A 1 353 ? 29.668 7.339 -16.989 1.00 90.69 353 LEU A O 1
ATOM 2775 N N . THR A 1 354 ? 29.146 7.401 -14.815 1.00 93.00 354 THR A N 1
ATOM 2776 C CA . THR A 1 354 ? 29.793 8.703 -14.590 1.00 93.00 354 THR A CA 1
ATOM 2777 C C . THR A 1 354 ? 31.300 8.569 -14.385 1.00 93.00 354 THR A C 1
ATOM 2779 O O . THR A 1 354 ? 32.037 9.434 -14.854 1.00 93.00 354 THR A O 1
ATOM 2782 N N . GLU A 1 355 ? 31.804 7.488 -13.787 1.00 93.31 355 GLU A N 1
ATOM 2783 C CA . GLU A 1 355 ? 33.239 7.170 -13.781 1.00 93.31 355 GLU A CA 1
ATOM 2784 C C . GLU A 1 355 ? 33.771 6.893 -15.196 1.00 93.31 355 GLU A C 1
ATOM 2786 O O . GLU A 1 355 ? 34.821 7.426 -15.559 1.00 93.31 355 GLU A O 1
ATOM 2791 N N . GLU A 1 356 ? 33.024 6.148 -16.017 1.00 93.06 356 GLU A N 1
ATOM 2792 C CA . GLU A 1 356 ? 33.357 5.872 -17.420 1.00 93.06 356 GLU A CA 1
ATOM 2793 C C . GLU A 1 356 ? 33.345 7.154 -18.264 1.00 93.06 356 GLU A C 1
ATOM 2795 O O . GLU A 1 356 ? 34.345 7.454 -18.913 1.00 93.06 356 GLU A O 1
ATOM 2800 N N . ASN A 1 357 ? 32.305 7.994 -18.162 1.00 87.75 357 ASN A N 1
ATOM 2801 C CA . ASN A 1 357 ? 32.295 9.313 -18.811 1.00 87.75 357 ASN A CA 1
ATOM 2802 C C . ASN A 1 357 ? 33.462 10.199 -18.347 1.00 87.75 357 ASN A C 1
ATOM 2804 O O . ASN A 1 357 ? 34.088 10.869 -19.166 1.00 87.75 357 ASN A O 1
ATOM 2808 N N . ASN A 1 358 ? 33.806 10.192 -17.055 1.00 91.81 358 ASN A N 1
ATOM 2809 C CA . ASN A 1 358 ? 34.960 10.936 -16.543 1.00 91.81 358 ASN A CA 1
ATOM 2810 C C . ASN A 1 358 ? 36.298 10.371 -17.051 1.00 91.81 358 ASN A C 1
ATOM 2812 O O . ASN A 1 358 ? 37.246 11.134 -17.240 1.00 91.81 358 ASN A O 1
ATOM 2816 N N . ALA A 1 359 ? 36.409 9.061 -17.283 1.00 92.00 359 ALA A N 1
ATOM 2817 C CA . ALA A 1 359 ? 37.573 8.460 -17.928 1.00 92.00 359 ALA A CA 1
ATOM 2818 C C . ALA A 1 359 ? 37.655 8.871 -19.407 1.00 92.00 359 ALA A C 1
ATOM 2820 O O . ALA A 1 359 ? 38.688 9.392 -19.833 1.00 92.00 359 ALA A O 1
ATOM 2821 N N . SER A 1 360 ? 36.550 8.747 -20.150 1.00 91.56 360 SER A N 1
ATOM 2822 C CA . SER A 1 360 ? 36.444 9.181 -21.546 1.00 91.56 360 SER A CA 1
ATOM 2823 C C . SER A 1 360 ? 36.763 10.666 -21.711 1.00 91.56 360 SER A C 1
ATOM 2825 O O . SER A 1 360 ? 37.527 11.013 -22.604 1.00 91.56 360 SER A O 1
ATOM 2827 N N . LEU A 1 361 ? 36.273 11.540 -20.823 1.00 90.38 361 LEU A N 1
ATOM 2828 C CA . LEU A 1 361 ? 36.562 12.978 -20.834 1.00 90.38 361 LEU A CA 1
ATOM 2829 C C . LEU A 1 361 ? 38.064 13.264 -20.671 1.00 90.38 361 LEU A C 1
ATOM 2831 O O . LEU A 1 361 ? 38.615 14.083 -21.403 1.00 90.38 361 LEU A O 1
ATOM 2835 N N . ARG A 1 362 ? 38.751 12.565 -19.754 1.00 92.94 362 ARG A N 1
ATOM 2836 C CA . ARG A 1 362 ? 40.212 12.696 -19.572 1.00 92.94 362 ARG A CA 1
ATOM 2837 C C . ARG A 1 362 ? 40.980 12.231 -20.808 1.00 92.94 362 ARG A C 1
ATOM 2839 O O . ARG A 1 362 ? 42.013 12.813 -21.129 1.00 92.94 362 ARG A O 1
ATOM 2846 N N . ASP A 1 363 ? 40.515 11.185 -21.485 1.00 89.19 363 ASP A N 1
ATOM 2847 C CA . ASP A 1 363 ? 41.151 10.692 -22.710 1.00 89.19 363 ASP A CA 1
ATOM 2848 C C . ASP A 1 363 ? 40.860 11.595 -23.916 1.00 89.19 363 ASP A C 1
ATOM 2850 O O . ASP A 1 363 ? 41.761 11.839 -24.719 1.00 89.19 363 ASP A O 1
ATOM 2854 N N . LEU A 1 364 ? 39.670 12.195 -23.984 1.00 86.44 364 LEU A N 1
ATOM 2855 C CA . LEU A 1 364 ? 39.324 13.235 -24.954 1.00 86.44 364 LEU A CA 1
ATOM 2856 C C . LEU A 1 364 ? 40.226 14.466 -24.757 1.00 86.44 364 LEU A C 1
ATOM 2858 O O . LEU A 1 364 ? 40.887 14.879 -25.703 1.00 86.44 364 LEU A O 1
ATOM 2862 N N . GLN A 1 365 ? 40.405 14.942 -23.519 1.00 91.06 365 GLN A N 1
ATOM 2863 C CA . GLN A 1 365 ? 41.341 16.029 -23.181 1.00 91.06 365 GLN A CA 1
ATOM 2864 C C . GLN A 1 365 ? 42.803 15.707 -23.545 1.00 91.06 365 GLN A C 1
ATOM 2866 O O . GLN A 1 365 ? 43.533 16.578 -24.025 1.00 91.06 365 GLN A O 1
ATOM 2871 N N . LYS A 1 366 ? 43.259 14.455 -23.371 1.00 91.94 366 LYS A N 1
ATOM 2872 C CA . LYS A 1 366 ? 44.584 14.024 -23.865 1.00 91.94 366 LYS A CA 1
ATOM 2873 C C . LYS A 1 366 ? 44.658 14.120 -25.389 1.00 91.94 366 LYS A C 1
ATOM 2875 O O . LYS A 1 366 ? 45.659 14.610 -25.909 1.00 91.94 366 LYS A O 1
ATOM 2880 N N . LYS A 1 367 ? 43.612 13.689 -26.104 1.00 88.88 367 LYS A N 1
ATOM 2881 C CA . LYS A 1 367 ? 43.548 13.746 -27.572 1.00 88.88 367 LYS A CA 1
ATOM 2882 C C . LYS A 1 367 ? 43.440 15.175 -28.099 1.00 88.88 367 LYS A C 1
ATOM 2884 O O . LYS A 1 367 ? 44.105 15.486 -29.078 1.00 88.88 367 LYS A O 1
ATOM 2889 N N . GLU A 1 368 ? 42.732 16.070 -27.420 1.00 88.25 368 GLU A N 1
ATOM 2890 C CA . GLU A 1 368 ? 42.736 17.512 -27.702 1.00 88.25 368 GLU A CA 1
ATOM 2891 C C . GLU A 1 368 ? 44.133 18.114 -27.500 1.00 88.25 368 GLU A C 1
ATOM 2893 O O . GLU A 1 368 ? 44.624 18.840 -28.363 1.00 88.25 368 GLU A O 1
ATOM 2898 N N . ALA A 1 369 ? 44.835 17.754 -26.419 1.00 90.38 369 ALA A N 1
ATOM 2899 C CA . ALA A 1 369 ? 46.209 18.198 -26.174 1.00 90.38 369 ALA A CA 1
ATOM 2900 C C . ALA A 1 369 ? 47.237 17.599 -27.160 1.00 90.38 369 ALA A C 1
ATOM 2902 O O . ALA A 1 369 ? 48.281 18.206 -27.409 1.00 90.38 369 ALA A O 1
ATOM 2903 N N . GLU A 1 370 ? 46.978 16.419 -27.728 1.00 88.94 370 GLU A N 1
ATOM 2904 C CA . GLU A 1 370 ? 47.746 15.853 -28.846 1.00 88.94 370 GLU A CA 1
ATOM 2905 C C . GLU A 1 370 ? 47.431 16.574 -30.166 1.00 88.94 370 GLU A C 1
ATOM 2907 O O . GLU A 1 370 ? 48.356 16.997 -30.860 1.00 88.94 370 GLU A O 1
ATOM 2912 N N . LEU A 1 371 ? 46.152 16.797 -30.482 1.00 82.31 371 LEU A N 1
ATOM 2913 C CA . LEU A 1 371 ? 45.705 17.539 -31.666 1.00 82.31 371 LEU A CA 1
ATOM 2914 C C . LEU A 1 371 ? 46.205 18.987 -31.659 1.00 82.31 371 LEU A C 1
ATOM 2916 O O . LEU A 1 371 ? 46.624 19.482 -32.701 1.00 82.31 371 LEU A O 1
ATOM 2920 N N . ALA A 1 372 ? 46.255 19.643 -30.498 1.00 88.38 372 ALA A N 1
ATOM 2921 C CA . ALA A 1 372 ? 46.859 20.962 -30.342 1.00 88.38 372 ALA A CA 1
ATOM 2922 C C . ALA A 1 372 ? 48.346 20.945 -30.734 1.00 88.38 372 ALA A C 1
ATOM 2924 O O . ALA A 1 372 ? 48.770 21.770 -31.539 1.00 88.38 372 ALA A O 1
ATOM 2925 N N . LYS A 1 373 ? 49.127 19.961 -30.260 1.00 89.19 373 LYS A N 1
ATOM 2926 C CA . LYS A 1 373 ? 50.546 19.792 -30.640 1.00 89.19 373 LYS A CA 1
ATOM 2927 C C . LYS A 1 373 ? 50.711 19.501 -32.135 1.00 89.19 373 LYS A C 1
ATOM 2929 O O . LYS A 1 373 ? 51.620 20.046 -32.758 1.00 89.19 373 LYS A O 1
ATOM 2934 N N . VAL A 1 374 ? 49.838 18.678 -32.721 1.00 85.31 374 VAL A N 1
ATOM 2935 C CA . VAL A 1 374 ? 49.841 18.384 -34.165 1.00 85.31 374 VAL A CA 1
ATOM 2936 C C . VAL A 1 374 ? 49.477 19.627 -34.982 1.00 85.31 374 VAL A C 1
ATOM 2938 O O . VAL A 1 374 ? 50.152 19.916 -35.965 1.00 85.31 374 VAL A O 1
ATOM 2941 N N . SER A 1 375 ? 48.490 20.415 -34.550 1.00 89.12 375 SER A N 1
ATOM 2942 C CA . SER A 1 375 ? 48.127 21.706 -35.154 1.00 89.12 375 SER A CA 1
ATOM 2943 C C . SER A 1 375 ? 49.292 22.700 -35.109 1.00 89.12 375 SER A C 1
ATOM 2945 O O . SER A 1 375 ? 49.617 23.345 -36.104 1.00 89.12 375 SER A O 1
ATOM 2947 N N . ASP A 1 376 ? 50.016 22.742 -33.992 1.00 88.44 376 ASP A N 1
ATOM 2948 C CA . ASP A 1 376 ? 51.214 23.559 -33.815 1.00 88.44 376 ASP A CA 1
ATOM 2949 C C . ASP A 1 376 ? 52.353 23.146 -34.770 1.00 88.44 376 ASP A C 1
ATOM 2951 O O . ASP A 1 376 ? 53.055 23.993 -35.333 1.00 88.44 376 ASP A O 1
ATOM 2955 N N . VAL A 1 377 ? 52.526 21.838 -34.996 1.00 88.19 377 VAL A N 1
ATOM 2956 C CA . VAL A 1 377 ? 53.465 21.278 -35.983 1.00 88.19 377 VAL A CA 1
ATOM 2957 C C . VAL A 1 377 ? 53.009 21.574 -37.415 1.00 88.19 377 VAL A C 1
ATOM 2959 O O . VAL A 1 377 ? 53.834 21.984 -38.228 1.00 88.19 377 VAL A O 1
ATOM 2962 N N . LEU A 1 378 ? 51.714 21.464 -37.725 1.00 77.56 378 LEU A N 1
ATOM 2963 C CA . LEU A 1 378 ? 51.144 21.821 -39.031 1.00 77.56 378 LEU A CA 1
ATOM 2964 C C . LEU A 1 378 ? 51.261 23.326 -39.321 1.00 77.56 378 LEU A C 1
ATOM 2966 O O . LEU A 1 378 ? 51.583 23.706 -40.442 1.00 77.56 378 LEU A O 1
ATOM 2970 N N . SER A 1 379 ? 51.097 24.188 -38.316 1.00 87.81 379 SER A N 1
ATOM 2971 C CA . SER A 1 379 ? 51.321 25.639 -38.408 1.00 87.81 379 SER A CA 1
ATOM 2972 C C . SER A 1 379 ? 52.785 25.964 -38.727 1.00 87.81 379 SER A C 1
ATOM 2974 O O . SER A 1 379 ? 53.075 26.784 -39.604 1.00 87.81 379 SER A O 1
ATOM 2976 N N . LYS A 1 380 ? 53.732 25.271 -38.077 1.00 89.38 380 LYS A N 1
ATOM 2977 C CA . LYS A 1 380 ? 55.173 25.367 -38.375 1.00 89.38 380 LYS A CA 1
ATOM 2978 C C . LYS A 1 380 ? 55.485 24.839 -39.785 1.00 89.38 380 LYS A C 1
ATOM 2980 O O . LYS A 1 380 ? 56.179 25.516 -40.541 1.00 89.38 380 LYS A O 1
ATOM 2985 N N . ALA A 1 381 ? 54.914 23.699 -40.177 1.00 80.12 381 ALA A N 1
ATOM 2986 C CA . ALA A 1 381 ? 55.078 23.109 -41.505 1.00 80.12 381 ALA A CA 1
ATOM 2987 C C . ALA A 1 381 ? 54.485 23.984 -42.625 1.00 80.12 381 ALA A C 1
ATOM 2989 O O . ALA A 1 381 ? 55.124 24.139 -43.663 1.00 80.12 381 ALA A O 1
ATOM 2990 N N . SER A 1 382 ? 53.328 24.624 -42.403 1.00 80.38 382 SER A N 1
ATOM 2991 C CA . SER A 1 382 ? 52.765 25.624 -43.321 1.00 80.38 382 SER A CA 1
ATOM 2992 C C . SER A 1 382 ? 53.738 26.780 -43.491 1.00 80.38 382 SER A C 1
ATOM 2994 O O . SER A 1 382 ? 54.162 27.041 -44.606 1.00 80.38 382 SER A O 1
ATOM 2996 N N . LYS A 1 383 ? 54.210 27.404 -42.403 1.00 89.06 383 LYS A N 1
ATOM 2997 C CA . LYS A 1 383 ? 55.170 28.522 -42.481 1.00 89.06 383 LYS A CA 1
ATOM 2998 C C . LYS A 1 383 ? 56.446 28.157 -43.258 1.00 89.06 383 LYS A C 1
ATOM 3000 O O . LYS A 1 383 ? 56.944 28.984 -44.021 1.00 89.06 383 LYS A O 1
ATOM 3005 N N . VAL A 1 384 ? 56.937 26.920 -43.127 1.00 83.75 384 VAL A N 1
ATOM 3006 C CA . VAL A 1 384 ? 58.057 26.395 -43.933 1.00 83.75 384 VAL A CA 1
ATOM 3007 C C . VAL A 1 384 ? 57.662 26.217 -45.405 1.00 83.75 384 VAL A C 1
ATOM 3009 O O . VAL A 1 384 ? 58.365 26.730 -46.274 1.00 83.75 384 VAL A O 1
ATOM 3012 N N . ARG A 1 385 ? 56.533 25.559 -45.704 1.00 84.62 385 ARG A N 1
ATOM 3013 C CA . ARG A 1 385 ? 55.990 25.398 -47.068 1.00 84.62 385 ARG A CA 1
ATOM 3014 C C . ARG A 1 385 ? 55.800 26.748 -47.756 1.00 84.62 385 ARG A C 1
ATOM 3016 O O . ARG A 1 385 ? 56.256 26.928 -48.876 1.00 84.62 385 ARG A O 1
ATOM 3023 N N . ASP A 1 386 ? 55.175 27.700 -47.079 1.00 84.69 386 ASP A N 1
ATOM 3024 C CA . ASP A 1 386 ? 54.827 29.018 -47.604 1.00 84.69 386 ASP A CA 1
ATOM 3025 C C . ASP A 1 386 ? 56.100 29.861 -47.842 1.00 84.69 386 ASP A C 1
ATOM 3027 O O . ASP A 1 386 ? 56.187 30.621 -48.810 1.00 84.69 386 ASP A O 1
ATOM 3031 N N . GLY A 1 387 ? 57.137 29.672 -47.013 1.00 84.38 387 GLY A N 1
ATOM 3032 C CA . GLY A 1 387 ? 58.485 30.206 -47.237 1.00 84.38 387 GLY A CA 1
ATOM 3033 C C . GLY A 1 387 ? 59.198 29.577 -48.441 1.00 84.38 387 GLY A C 1
ATOM 3034 O O . GLY A 1 387 ? 59.761 30.297 -49.269 1.00 84.38 387 GLY A O 1
ATOM 3035 N N . LEU A 1 388 ? 59.130 28.250 -48.595 1.00 77.19 388 LEU A N 1
ATOM 3036 C CA . LEU A 1 388 ? 59.656 27.540 -49.767 1.00 77.19 388 LEU A CA 1
ATOM 3037 C C . LEU A 1 388 ? 58.915 27.940 -51.049 1.00 77.19 388 LEU A C 1
ATOM 3039 O O . LEU A 1 388 ? 59.553 28.170 -52.069 1.00 77.19 388 LEU A O 1
ATOM 3043 N N . GLN A 1 389 ? 57.595 28.113 -50.999 1.00 81.12 389 GLN A N 1
ATOM 3044 C CA . GLN A 1 389 ? 56.771 28.492 -52.147 1.00 81.12 389 GLN A CA 1
ATOM 3045 C C . GLN A 1 389 ? 57.027 29.943 -52.590 1.00 81.12 389 GLN A C 1
ATOM 3047 O O . GLN A 1 389 ? 57.061 30.222 -53.787 1.00 81.12 389 GLN A O 1
ATOM 3052 N N . LYS A 1 390 ? 57.321 30.860 -51.653 1.00 85.62 390 LYS A N 1
ATOM 3053 C CA . LYS A 1 390 ? 57.882 32.187 -51.979 1.00 85.62 390 LYS A CA 1
ATOM 3054 C C . LYS A 1 390 ? 59.258 32.080 -52.649 1.00 85.62 390 LYS A C 1
ATOM 3056 O O . LYS A 1 390 ? 59.524 32.807 -53.602 1.00 85.62 390 LYS A O 1
ATOM 3061 N N . LYS A 1 391 ? 60.119 31.166 -52.185 1.00 83.69 391 LYS A N 1
ATOM 3062 C CA . LYS A 1 391 ? 61.454 30.937 -52.763 1.00 83.69 391 LYS A CA 1
ATOM 3063 C C . LYS A 1 391 ? 61.386 30.323 -54.168 1.00 83.69 391 LYS A C 1
ATOM 3065 O O . LYS A 1 391 ? 62.174 30.718 -55.018 1.00 83.69 391 LYS A O 1
ATOM 3070 N N . ILE A 1 392 ? 60.422 29.435 -54.425 1.00 77.25 392 ILE A N 1
ATOM 3071 C CA . ILE A 1 392 ? 60.115 28.885 -55.755 1.00 77.25 392 ILE A CA 1
ATOM 3072 C C . ILE A 1 392 ? 59.690 30.011 -56.703 1.00 77.25 392 ILE A C 1
ATOM 3074 O O . ILE A 1 392 ? 60.367 30.215 -57.703 1.00 77.25 392 ILE A O 1
ATOM 3078 N N . ARG A 1 393 ? 58.699 30.839 -56.336 1.00 82.50 393 ARG A N 1
ATOM 3079 C CA . ARG A 1 393 ? 58.267 31.993 -57.157 1.00 82.50 393 ARG A CA 1
ATOM 3080 C C . ARG A 1 393 ? 59.404 32.959 -57.504 1.00 82.50 393 ARG A C 1
ATOM 3082 O O . ARG A 1 393 ? 59.448 33.497 -58.604 1.00 82.50 393 ARG A O 1
ATOM 3089 N N . LEU A 1 394 ? 60.348 33.164 -56.583 1.00 82.12 394 LEU A N 1
ATOM 3090 C CA . LEU A 1 394 ? 61.515 34.024 -56.808 1.00 82.12 394 LEU A CA 1
ATOM 3091 C C . LEU A 1 394 ? 62.589 33.377 -57.709 1.00 82.12 394 LEU A C 1
ATOM 3093 O O . LEU A 1 394 ? 63.383 34.090 -58.317 1.00 82.12 394 LEU A O 1
ATOM 3097 N N . LEU A 1 395 ? 62.616 32.046 -57.821 1.00 75.19 395 LEU A N 1
ATOM 3098 C CA . LEU A 1 395 ? 63.428 31.320 -58.805 1.00 75.19 395 LEU A CA 1
ATOM 3099 C C . LEU A 1 395 ? 62.727 31.239 -60.170 1.00 75.19 395 LEU A C 1
ATOM 3101 O O . LEU A 1 395 ? 63.389 31.371 -61.194 1.00 75.19 395 LEU A O 1
ATOM 3105 N N . GLU A 1 396 ? 61.401 31.092 -60.192 1.00 78.94 396 GLU A N 1
ATOM 3106 C CA . GLU A 1 396 ? 60.572 31.135 -61.405 1.00 78.94 396 GLU A CA 1
ATOM 3107 C C . GLU A 1 396 ? 60.658 32.506 -62.091 1.00 78.94 396 GLU A C 1
ATOM 3109 O O . GLU A 1 396 ? 60.873 32.560 -63.299 1.00 78.94 396 GLU A O 1
ATOM 3114 N N . ALA A 1 397 ? 60.603 33.605 -61.327 1.00 80.00 397 ALA A N 1
ATOM 3115 C CA . ALA A 1 397 ? 60.835 34.956 -61.845 1.00 80.00 397 ALA A CA 1
ATOM 3116 C C . ALA A 1 397 ? 62.220 35.085 -62.508 1.00 80.00 397 ALA A C 1
ATOM 3118 O O . ALA A 1 397 ? 62.308 35.422 -63.684 1.00 80.00 397 ALA A O 1
ATOM 3119 N N . LYS A 1 398 ? 63.290 34.681 -61.805 1.00 80.00 398 LYS A N 1
ATOM 3120 C CA . LYS A 1 398 ? 64.664 34.689 -62.344 1.00 80.00 398 LYS A CA 1
ATOM 3121 C C . LYS A 1 398 ? 64.850 33.792 -63.571 1.00 80.00 398 LYS A C 1
ATOM 3123 O O . LYS A 1 398 ? 65.687 34.085 -64.420 1.00 80.00 398 LYS A O 1
ATOM 3128 N N . LYS A 1 399 ? 64.088 32.698 -63.678 1.00 81.88 399 LYS A N 1
ATOM 3129 C CA . LYS A 1 399 ? 64.041 31.854 -64.881 1.00 81.88 399 LYS A CA 1
ATOM 3130 C C . LYS A 1 399 ? 63.342 32.579 -66.035 1.00 81.88 399 LYS A C 1
ATOM 3132 O O . LYS A 1 399 ? 63.825 32.498 -67.157 1.00 81.88 399 LYS A O 1
ATOM 3137 N N . GLY A 1 400 ? 62.278 33.333 -65.758 1.00 78.12 400 GLY A N 1
ATOM 3138 C CA . GLY A 1 400 ? 61.653 34.244 -66.721 1.00 78.12 400 GLY A CA 1
ATOM 3139 C C . GLY A 1 400 ? 62.625 35.307 -67.243 1.00 78.12 400 GLY A C 1
ATOM 3140 O O . GLY A 1 400 ? 62.736 35.475 -68.453 1.00 78.12 400 GLY A O 1
ATOM 3141 N N . ASP A 1 401 ? 63.395 35.945 -66.357 1.00 80.81 401 ASP A N 1
ATOM 3142 C CA . ASP A 1 401 ? 64.422 36.938 -66.723 1.00 80.81 401 ASP A CA 1
ATOM 3143 C C . ASP A 1 401 ? 65.556 36.326 -67.581 1.00 80.81 401 ASP A C 1
ATOM 3145 O O . ASP A 1 401 ? 66.076 36.952 -68.509 1.00 80.81 401 ASP A O 1
ATOM 3149 N N . ALA A 1 402 ? 65.924 35.068 -67.315 1.00 74.88 402 ALA A N 1
ATOM 3150 C CA . ALA A 1 402 ? 66.865 34.308 -68.142 1.00 74.88 402 ALA A CA 1
ATOM 3151 C C . ALA A 1 402 ? 66.268 33.907 -69.511 1.00 74.88 402 ALA A C 1
ATOM 3153 O O . ALA A 1 402 ? 66.972 33.858 -70.518 1.00 74.88 402 ALA A O 1
ATOM 3154 N N . GLU A 1 403 ? 64.962 33.639 -69.581 1.00 77.06 403 GLU A N 1
ATOM 3155 C CA . GLU A 1 403 ? 64.268 33.297 -70.827 1.00 77.06 403 GLU A CA 1
ATOM 3156 C C . GLU A 1 403 ? 63.991 34.516 -71.718 1.00 77.06 403 GLU A C 1
ATOM 3158 O O . GLU A 1 403 ? 64.009 34.381 -72.943 1.00 77.06 403 GLU A O 1
ATOM 3163 N N . THR A 1 404 ? 63.767 35.705 -71.150 1.00 77.25 404 THR A N 1
ATOM 3164 C CA . THR A 1 404 ? 63.647 36.955 -71.921 1.00 77.25 404 THR A CA 1
ATOM 3165 C C . THR A 1 404 ? 64.999 37.405 -72.467 1.00 77.25 404 THR A C 1
ATOM 3167 O O . THR A 1 404 ? 65.090 37.722 -73.651 1.00 77.25 404 THR A O 1
ATOM 3170 N N . THR A 1 405 ? 66.069 37.338 -71.670 1.00 77.94 405 THR A N 1
ATOM 3171 C CA . THR A 1 405 ? 67.434 37.617 -72.154 1.00 77.94 405 THR A CA 1
ATOM 3172 C C . THR A 1 405 ? 67.898 36.609 -73.213 1.00 77.94 405 THR A C 1
ATOM 3174 O O . THR A 1 405 ? 68.482 37.016 -74.216 1.00 77.94 405 THR A O 1
ATOM 3177 N N . MET A 1 406 ? 67.551 35.320 -73.090 1.00 78.94 406 MET A N 1
ATOM 3178 C CA . MET A 1 406 ? 67.787 34.333 -74.157 1.00 78.94 406 MET A CA 1
ATOM 3179 C C . MET A 1 406 ? 67.010 34.649 -75.451 1.00 78.94 406 MET A C 1
ATOM 3181 O O . MET A 1 406 ? 67.505 34.346 -76.536 1.00 78.94 406 MET A O 1
ATOM 3185 N N . LYS A 1 407 ? 65.800 35.225 -75.371 1.00 78.94 407 LYS A N 1
ATOM 3186 C CA . LYS A 1 407 ? 65.042 35.647 -76.565 1.00 78.94 407 LYS A CA 1
ATOM 3187 C C . LYS A 1 407 ? 65.718 36.823 -77.264 1.00 78.94 407 LYS A C 1
ATOM 3189 O O . LYS A 1 407 ? 66.016 36.694 -78.443 1.00 78.94 407 LYS A O 1
ATOM 3194 N N . LEU A 1 408 ? 66.057 37.881 -76.524 1.00 78.81 408 LEU A N 1
ATOM 3195 C CA . LEU A 1 408 ? 66.761 39.049 -77.071 1.00 78.81 408 LEU A CA 1
ATOM 3196 C C . LEU A 1 408 ? 68.045 38.637 -77.810 1.00 78.81 408 LEU A C 1
ATOM 3198 O O . LEU A 1 408 ? 68.195 38.948 -78.983 1.00 78.81 408 LEU A O 1
ATOM 3202 N N . LEU A 1 409 ? 68.886 37.799 -77.192 1.00 74.38 409 LEU A N 1
ATOM 3203 C CA . LEU A 1 409 ? 70.111 37.295 -77.829 1.00 74.38 409 LEU A CA 1
ATOM 3204 C C . LEU A 1 409 ? 69.856 36.442 -79.090 1.00 74.38 409 LEU A C 1
ATOM 3206 O O . LEU A 1 409 ? 70.709 36.388 -79.978 1.00 74.38 409 LEU A O 1
ATOM 3210 N N . LYS A 1 410 ? 68.703 35.767 -79.201 1.00 78.56 410 LYS A N 1
ATOM 3211 C CA . LYS A 1 410 ? 68.303 35.070 -80.438 1.00 78.56 410 LYS A CA 1
ATOM 3212 C C . LYS A 1 410 ? 67.848 36.046 -81.514 1.00 78.56 410 LYS A C 1
ATOM 3214 O O . LYS A 1 410 ? 68.200 35.846 -82.673 1.00 78.56 410 LYS A O 1
ATOM 3219 N N . ASP A 1 411 ? 67.107 37.081 -81.146 1.00 77.81 411 ASP A N 1
ATOM 3220 C CA . ASP A 1 411 ? 66.635 38.100 -82.080 1.00 77.81 411 ASP A CA 1
ATOM 3221 C C . ASP A 1 411 ? 67.816 38.934 -82.619 1.00 77.81 411 ASP A C 1
ATOM 3223 O O . ASP A 1 411 ? 67.921 39.116 -83.834 1.00 77.81 411 ASP A O 1
ATOM 3227 N N . ASP A 1 412 ? 68.787 39.276 -81.764 1.00 78.19 412 ASP A N 1
ATOM 3228 C CA . ASP A 1 412 ? 70.088 39.845 -82.153 1.00 78.19 412 ASP A CA 1
ATOM 3229 C C . ASP A 1 412 ? 70.842 38.914 -83.127 1.00 78.19 412 ASP A C 1
ATOM 3231 O O . ASP A 1 412 ? 71.328 39.343 -84.175 1.00 78.19 412 ASP A O 1
ATOM 3235 N N . THR A 1 413 ? 70.902 37.608 -82.826 1.00 71.38 413 THR A N 1
ATOM 3236 C CA . THR A 1 413 ? 71.550 36.604 -83.696 1.00 71.38 413 THR A CA 1
ATOM 3237 C C . THR A 1 413 ? 70.872 36.527 -85.070 1.00 71.38 413 THR A C 1
ATOM 3239 O O . THR A 1 413 ? 71.555 36.477 -86.094 1.00 71.38 413 THR A O 1
ATOM 3242 N N . ASN A 1 414 ? 69.538 36.564 -85.117 1.00 78.00 414 ASN A N 1
ATOM 3243 C CA . ASN A 1 414 ? 68.770 36.584 -86.363 1.00 78.00 414 ASN A CA 1
ATOM 3244 C C . ASN A 1 414 ? 69.040 37.865 -87.174 1.00 78.00 414 ASN A C 1
ATOM 3246 O O . ASN A 1 414 ? 69.161 37.809 -88.399 1.00 78.00 414 ASN A O 1
ATOM 3250 N N . GLN A 1 415 ? 69.191 39.010 -86.502 1.00 79.31 415 GLN A N 1
ATOM 3251 C CA . GLN A 1 415 ? 69.515 40.289 -87.137 1.00 79.31 415 GLN A CA 1
ATOM 3252 C C . GLN A 1 415 ? 70.943 40.296 -87.719 1.00 79.31 415 GLN A C 1
ATOM 3254 O O . GLN A 1 415 ? 71.153 40.775 -88.836 1.00 79.31 415 GLN A O 1
ATOM 3259 N N . VAL A 1 416 ? 71.912 39.675 -87.035 1.00 74.44 416 VAL A N 1
ATOM 3260 C CA . VAL A 1 416 ? 73.268 39.456 -87.570 1.00 74.44 416 VAL A CA 1
ATOM 3261 C C . VAL A 1 416 ? 73.243 38.521 -88.786 1.00 74.44 416 VAL A C 1
ATOM 3263 O O . VAL A 1 416 ? 73.858 38.841 -89.802 1.00 74.44 416 VAL A O 1
ATOM 3266 N N . LEU A 1 417 ? 72.484 37.420 -88.751 1.00 73.38 417 LEU A N 1
ATOM 3267 C CA . LEU A 1 417 ? 72.340 36.525 -89.910 1.00 73.38 417 LEU A CA 1
ATOM 3268 C C . LEU A 1 417 ? 71.762 37.252 -91.140 1.00 73.38 417 LEU A C 1
ATOM 3270 O O . LEU A 1 417 ? 72.291 37.099 -92.240 1.00 73.38 417 LEU A O 1
ATOM 3274 N N . ALA A 1 418 ? 70.761 38.118 -90.954 1.00 76.50 418 ALA A N 1
ATOM 3275 C CA . ALA A 1 418 ? 70.197 38.922 -92.040 1.00 76.50 418 ALA A CA 1
ATOM 3276 C C . ALA A 1 418 ? 71.229 39.870 -92.691 1.00 76.50 418 ALA A C 1
ATOM 3278 O O . ALA A 1 418 ? 71.234 40.033 -93.913 1.00 76.50 418 ALA A O 1
ATOM 3279 N N . THR A 1 419 ? 72.146 40.458 -91.910 1.00 76.75 419 THR A N 1
ATOM 3280 C CA . THR A 1 419 ? 73.223 41.303 -92.471 1.00 76.75 419 THR A CA 1
ATOM 3281 C C . THR A 1 419 ? 74.291 40.497 -93.221 1.00 76.75 419 THR A C 1
ATOM 3283 O O . THR A 1 419 ? 74.836 40.986 -94.211 1.00 76.75 419 THR A O 1
ATOM 3286 N N . ILE A 1 420 ? 74.541 39.240 -92.835 1.00 72.12 420 ILE A N 1
ATOM 3287 C CA . ILE A 1 420 ? 75.442 38.326 -93.562 1.00 72.12 420 ILE A CA 1
ATOM 3288 C C . ILE A 1 420 ? 74.879 37.968 -94.947 1.00 72.12 420 ILE A C 1
ATOM 3290 O O . ILE A 1 420 ? 75.621 37.991 -95.934 1.00 72.12 420 ILE A O 1
ATOM 3294 N N . ASP A 1 421 ? 73.582 37.673 -95.053 1.00 76.88 421 ASP A N 1
ATOM 3295 C CA . ASP A 1 421 ? 72.962 37.353 -96.347 1.00 76.88 421 ASP A CA 1
ATOM 3296 C C . ASP A 1 421 ? 72.812 38.584 -97.258 1.00 76.88 421 ASP A C 1
ATOM 3298 O O . ASP A 1 421 ? 72.966 38.465 -98.477 1.00 76.88 421 ASP A O 1
ATOM 3302 N N . GLN A 1 422 ? 72.645 39.784 -96.688 1.00 77.00 422 GLN A N 1
ATOM 3303 C CA . GLN A 1 422 ? 72.731 41.035 -97.447 1.00 77.00 422 GLN A CA 1
ATOM 3304 C C . GLN A 1 422 ? 74.129 41.222 -98.072 1.00 77.00 422 GLN A C 1
ATOM 3306 O O . GLN A 1 422 ? 74.237 41.450 -99.277 1.00 77.00 422 GLN A O 1
ATOM 3311 N N . LEU A 1 423 ? 75.202 41.037 -97.289 1.00 72.00 423 LEU A N 1
ATOM 3312 C CA . LEU A 1 423 ? 76.588 41.143 -97.772 1.00 72.00 423 LEU A CA 1
ATOM 3313 C C . LEU A 1 423 ? 76.916 40.121 -98.875 1.00 72.00 423 LEU A C 1
ATOM 3315 O O . LEU A 1 423 ? 77.609 40.450 -99.839 1.00 72.00 423 LEU A O 1
ATOM 3319 N N . ARG A 1 424 ? 76.388 38.893 -98.783 1.00 73.88 424 ARG A N 1
ATOM 3320 C CA . ARG A 1 424 ? 76.510 37.880 -99.851 1.00 73.88 424 ARG A CA 1
ATOM 3321 C C . ARG A 1 424 ? 75.898 38.360 -101.168 1.00 73.88 424 ARG A C 1
ATOM 3323 O O . ARG A 1 424 ? 76.504 38.188 -102.225 1.00 73.88 424 ARG A O 1
ATOM 3330 N N . GLN A 1 425 ? 74.731 38.999 -101.105 1.00 76.31 425 GLN A N 1
ATOM 3331 C CA . GLN A 1 425 ? 74.026 39.486 -102.290 1.00 76.31 425 GLN A CA 1
ATOM 3332 C C . GLN A 1 425 ? 74.800 40.595 -103.029 1.00 76.31 425 GLN A C 1
ATOM 3334 O O . GLN A 1 425 ? 74.690 40.707 -104.250 1.00 76.31 425 GLN A O 1
ATOM 3339 N N . ASP A 1 426 ? 75.603 41.393 -102.321 1.00 71.81 426 ASP A N 1
ATOM 3340 C CA . ASP A 1 426 ? 76.432 42.449 -102.919 1.00 71.81 426 ASP A CA 1
ATOM 3341 C C . ASP A 1 426 ? 77.754 41.916 -103.513 1.00 71.81 426 ASP A C 1
ATOM 3343 O O . ASP A 1 426 ? 78.227 42.413 -104.544 1.00 71.81 426 ASP A O 1
ATOM 3347 N N . VAL A 1 427 ? 78.294 40.819 -102.969 1.00 72.31 427 VAL A N 1
ATOM 3348 C CA . VAL A 1 427 ? 79.420 40.083 -103.578 1.00 72.31 427 VAL A CA 1
ATOM 3349 C C . VAL A 1 427 ? 79.037 39.503 -104.947 1.00 72.31 427 VAL A C 1
ATOM 3351 O O . VAL A 1 427 ? 79.825 39.593 -105.888 1.00 72.31 427 VAL A O 1
ATOM 3354 N N . ASP A 1 428 ? 77.830 38.955 -105.106 1.00 74.31 428 ASP A N 1
ATOM 3355 C CA . ASP A 1 428 ? 77.404 38.370 -106.388 1.00 74.31 428 ASP A CA 1
ATOM 3356 C C . ASP A 1 428 ? 77.053 39.417 -107.460 1.00 74.31 428 ASP A C 1
ATOM 3358 O O . ASP A 1 428 ? 77.242 39.160 -108.652 1.00 74.31 428 ASP A O 1
ATOM 3362 N N . LYS A 1 429 ? 76.641 40.632 -107.066 1.00 74.69 429 LYS A N 1
ATOM 3363 C CA . LYS A 1 429 ? 76.556 41.789 -107.985 1.00 74.69 429 LYS A CA 1
ATOM 3364 C C . LYS A 1 429 ? 77.943 42.146 -108.534 1.00 74.69 429 LYS A C 1
ATOM 3366 O O . LYS A 1 429 ? 78.091 42.364 -109.734 1.00 74.69 429 LYS A O 1
ATOM 3371 N N . SER A 1 430 ? 78.958 42.107 -107.669 1.00 66.31 430 SER A N 1
ATOM 3372 C CA . SER A 1 430 ? 80.351 42.464 -107.979 1.00 66.31 430 SER A CA 1
ATOM 3373 C C . SER A 1 430 ? 81.083 41.462 -108.887 1.00 66.31 430 SER A C 1
ATOM 3375 O O . SER A 1 430 ? 82.136 41.787 -109.431 1.00 66.31 430 SER A O 1
ATOM 3377 N N . LYS A 1 431 ? 80.548 40.246 -109.075 1.00 71.44 431 LYS A N 1
ATOM 3378 C CA . LYS A 1 431 ? 81.096 39.255 -110.023 1.00 71.44 431 LYS A CA 1
ATOM 3379 C C . LYS A 1 431 ? 80.663 39.524 -111.463 1.00 71.44 431 LYS A C 1
ATOM 3381 O O . LYS A 1 431 ? 81.469 39.385 -112.374 1.00 71.44 431 LYS A O 1
ATOM 3386 N N . LYS A 1 432 ? 79.411 39.942 -111.680 1.00 72.00 432 LYS A N 1
ATOM 3387 C CA . LYS A 1 432 ? 78.856 40.148 -113.032 1.00 72.00 432 LYS A CA 1
ATOM 3388 C C . LYS A 1 432 ? 79.585 41.260 -113.790 1.00 72.00 432 LYS A C 1
ATOM 3390 O O . LYS A 1 432 ? 79.943 41.086 -114.948 1.00 72.00 432 LYS A O 1
ATOM 3395 N N . THR A 1 433 ? 79.915 42.350 -113.100 1.00 67.25 433 THR A N 1
ATOM 3396 C CA . THR A 1 433 ? 80.687 43.480 -113.649 1.00 67.25 433 THR A CA 1
ATOM 3397 C C . THR A 1 433 ? 82.117 43.113 -114.077 1.00 67.25 433 THR A C 1
ATOM 3399 O O . THR A 1 433 ? 82.707 43.840 -114.872 1.00 67.25 433 THR A O 1
ATOM 3402 N N . LEU A 1 434 ? 82.676 41.991 -113.602 1.00 59.34 434 LEU A N 1
ATOM 3403 C CA . LEU A 1 434 ? 83.971 41.461 -114.055 1.00 59.34 434 LEU A CA 1
ATOM 3404 C C . LEU A 1 434 ? 83.866 40.594 -115.322 1.00 59.34 434 LEU A C 1
ATOM 3406 O O . LEU A 1 434 ? 84.846 40.480 -116.058 1.00 59.34 434 LEU A O 1
ATOM 3410 N N . GLU A 1 435 ? 82.709 39.985 -115.596 1.00 70.31 435 GLU A N 1
ATOM 3411 C CA . GLU A 1 435 ? 82.525 39.114 -116.765 1.00 70.31 435 GLU A CA 1
ATOM 3412 C C . GLU A 1 435 ? 82.309 39.915 -118.059 1.00 70.31 435 GLU A C 1
ATOM 3414 O O . GLU A 1 435 ? 82.838 39.539 -119.109 1.00 70.31 435 GLU A O 1
ATOM 3419 N N . ASP A 1 436 ? 81.601 41.045 -117.991 1.00 63.66 436 ASP A N 1
ATOM 3420 C CA . ASP A 1 436 ? 81.285 41.855 -119.175 1.00 63.66 436 ASP A CA 1
ATOM 3421 C C . ASP A 1 436 ? 82.525 42.564 -119.753 1.00 63.66 436 ASP A C 1
ATOM 3423 O O . ASP A 1 436 ? 82.788 42.459 -120.955 1.00 63.66 436 ASP A O 1
ATOM 3427 N N . LEU A 1 437 ? 83.386 43.137 -118.897 1.00 56.59 437 LEU A N 1
ATOM 3428 C CA . LEU A 1 437 ? 84.684 43.725 -119.286 1.00 56.59 437 LEU A CA 1
ATOM 3429 C C . LEU A 1 437 ? 85.661 42.710 -119.922 1.00 56.59 437 LEU A C 1
ATOM 3431 O O . LEU A 1 437 ? 86.672 43.088 -120.518 1.00 56.59 437 LEU A O 1
ATOM 3435 N N . SER A 1 438 ? 85.383 41.407 -119.818 1.00 57.25 438 SER A N 1
ATOM 3436 C CA . SER A 1 438 ? 86.184 40.364 -120.465 1.00 57.25 438 SER A CA 1
ATOM 3437 C C . SER A 1 438 ? 85.886 40.230 -121.966 1.00 57.25 438 SER A C 1
ATOM 3439 O O . SER A 1 438 ? 86.767 39.833 -122.733 1.00 57.25 438 SER A O 1
ATOM 3441 N N . ARG A 1 439 ? 84.662 40.565 -122.406 1.00 66.88 439 ARG A N 1
ATOM 3442 C CA . ARG A 1 439 ? 84.174 40.286 -123.771 1.00 66.88 439 ARG A CA 1
ATOM 3443 C C . ARG A 1 439 ? 84.611 41.318 -124.811 1.00 66.88 439 ARG A C 1
ATOM 3445 O O . ARG A 1 439 ? 84.910 40.939 -125.941 1.00 66.88 439 ARG A O 1
ATOM 3452 N N . GLU A 1 440 ? 84.708 42.591 -124.434 1.00 59.09 440 GLU A N 1
ATOM 3453 C CA . GLU A 1 440 ? 85.005 43.699 -125.362 1.00 59.09 440 GLU A CA 1
ATOM 3454 C C . GLU A 1 440 ? 86.411 43.602 -125.990 1.00 59.09 440 GLU A C 1
ATOM 3456 O O . GLU A 1 440 ? 86.624 43.996 -127.136 1.00 59.09 440 GLU A O 1
ATOM 3461 N N . ARG A 1 441 ? 87.363 42.984 -125.277 1.00 58.28 441 ARG A N 1
ATOM 3462 C CA . ARG A 1 441 ? 88.767 42.822 -125.696 1.00 58.28 441 ARG A CA 1
ATOM 3463 C C . ARG A 1 441 ? 88.948 42.024 -126.993 1.00 58.28 441 ARG A C 1
ATOM 3465 O O . ARG A 1 441 ? 89.875 42.287 -127.754 1.00 58.28 441 ARG A O 1
ATOM 3472 N N . ASN A 1 442 ? 88.109 41.015 -127.228 1.00 54.41 442 ASN A N 1
ATOM 3473 C CA . ASN A 1 442 ? 88.402 39.960 -128.208 1.00 54.41 442 ASN A CA 1
ATOM 3474 C C . ASN A 1 442 ? 87.877 40.251 -129.627 1.00 54.41 442 ASN A C 1
ATOM 3476 O O . ASN A 1 442 ? 88.176 39.500 -130.551 1.00 54.41 442 ASN A O 1
ATOM 3480 N N . ILE A 1 443 ? 87.100 41.322 -129.816 1.00 56.81 443 ILE A N 1
ATOM 3481 C CA . ILE A 1 443 ? 86.374 41.596 -131.072 1.00 56.81 443 ILE A CA 1
ATOM 3482 C C . ILE A 1 443 ? 87.211 42.423 -132.075 1.00 56.81 443 ILE A C 1
ATOM 3484 O O . ILE A 1 443 ? 86.951 42.394 -133.276 1.00 56.81 443 ILE A O 1
ATOM 3488 N N . LEU A 1 444 ? 88.266 43.111 -131.622 1.00 50.91 444 LEU A N 1
ATOM 3489 C CA . LEU A 1 444 ? 89.018 44.094 -132.424 1.00 50.91 444 LEU A CA 1
ATOM 3490 C C . LEU A 1 444 ? 90.204 43.549 -133.254 1.00 50.91 444 LEU A C 1
ATOM 3492 O O . LEU A 1 444 ? 90.836 44.319 -133.970 1.00 50.91 444 LEU A O 1
ATOM 3496 N N . SER A 1 445 ? 90.522 42.250 -133.194 1.00 43.47 445 SER A N 1
ATOM 3497 C CA . SER A 1 445 ? 91.800 41.709 -133.711 1.00 43.47 445 SER A CA 1
ATOM 3498 C C . SER A 1 445 ? 91.726 40.900 -135.027 1.00 43.47 445 SER A C 1
ATOM 3500 O O . SER A 1 445 ? 92.735 40.314 -135.418 1.00 43.47 445 SER A O 1
ATOM 3502 N N . GLY A 1 446 ? 90.566 40.802 -135.696 1.00 51.44 446 GLY A N 1
ATOM 3503 C CA . GLY A 1 446 ? 90.335 39.774 -136.736 1.00 51.44 446 GLY A CA 1
ATOM 3504 C C . GLY A 1 446 ? 90.339 40.192 -138.221 1.00 51.44 446 GLY A C 1
ATOM 3505 O O . GLY A 1 446 ? 90.603 39.357 -139.083 1.00 51.44 446 GLY A O 1
ATOM 3506 N N . ASN A 1 447 ? 90.027 41.448 -138.561 1.00 40.00 447 ASN A N 1
ATOM 3507 C CA . ASN A 1 447 ? 89.305 41.734 -139.820 1.00 40.00 447 ASN A CA 1
ATOM 3508 C C . ASN A 1 447 ? 90.129 42.314 -140.999 1.00 40.00 447 ASN A C 1
ATOM 3510 O O . ASN A 1 447 ? 89.550 42.958 -141.870 1.00 40.00 447 ASN A O 1
ATOM 3514 N N . PHE A 1 448 ? 91.449 42.094 -141.080 1.00 37.16 448 PHE A N 1
ATOM 3515 C CA . PHE A 1 448 ? 92.302 42.645 -142.163 1.00 37.16 448 PHE A CA 1
ATOM 3516 C C . PHE A 1 448 ? 92.989 41.567 -143.032 1.00 37.16 448 PHE A C 1
ATOM 3518 O O . PHE A 1 448 ? 94.194 41.583 -143.274 1.00 37.16 448 PHE A O 1
ATOM 3525 N N . SER A 1 449 ? 92.220 40.568 -143.470 1.00 46.53 449 SER A N 1
ATOM 3526 C CA . SER A 1 449 ? 92.725 39.378 -144.171 1.00 46.53 449 SER A CA 1
ATOM 3527 C C . SER A 1 449 ? 92.648 39.477 -145.707 1.00 46.53 449 SER A C 1
ATOM 3529 O O . SER A 1 449 ? 91.557 39.496 -146.266 1.00 46.53 449 SER A O 1
ATOM 3531 N N . LYS A 1 450 ? 93.804 39.326 -146.374 1.00 40.88 450 LYS A N 1
ATOM 3532 C CA . LYS A 1 450 ? 93.975 38.579 -147.647 1.00 40.88 450 LYS A CA 1
ATOM 3533 C C . LYS A 1 450 ? 93.087 38.957 -148.861 1.00 40.88 450 LYS A C 1
ATOM 3535 O O . LYS A 1 450 ? 92.518 38.064 -149.483 1.00 40.88 450 LYS A O 1
ATOM 3540 N N . LEU A 1 451 ? 93.013 40.225 -149.268 1.00 39.66 451 LEU A N 1
ATOM 3541 C CA . LEU A 1 451 ? 92.403 40.604 -150.558 1.00 39.66 451 LEU A CA 1
ATOM 3542 C C . LEU A 1 451 ? 93.214 41.691 -151.277 1.00 39.66 451 LEU A C 1
ATOM 3544 O O . LEU A 1 451 ? 93.209 42.832 -150.824 1.00 39.66 451 LEU A O 1
ATOM 3548 N N . ALA A 1 452 ? 93.872 41.339 -152.394 1.00 34.84 452 ALA A N 1
ATOM 3549 C CA . ALA A 1 452 ? 94.260 42.283 -153.457 1.00 34.84 452 ALA A CA 1
ATOM 3550 C C . ALA A 1 452 ? 94.778 41.604 -154.746 1.00 34.84 452 ALA A C 1
ATOM 3552 O O . ALA A 1 452 ? 94.138 41.727 -155.783 1.00 34.84 452 ALA A O 1
ATOM 3553 N N . SER A 1 453 ? 95.965 40.978 -154.705 1.00 43.59 453 SER A N 1
ATOM 3554 C CA . SER A 1 453 ? 96.895 41.027 -155.852 1.00 43.59 453 SER A CA 1
ATOM 3555 C C . SER A 1 453 ? 97.680 39.731 -156.120 1.00 43.59 453 SER A C 1
ATOM 3557 O O . SER A 1 453 ? 98.910 39.712 -156.032 1.00 43.59 453 SER A O 1
ATOM 3559 N N . ASP A 1 454 ? 96.978 38.673 -156.519 1.00 44.50 454 ASP A N 1
ATOM 3560 C CA . ASP A 1 454 ? 97.563 37.628 -157.371 1.00 44.50 454 ASP A CA 1
ATOM 3561 C C . ASP A 1 454 ? 97.507 38.045 -158.861 1.00 44.50 454 ASP A C 1
ATOM 3563 O O . ASP A 1 454 ? 96.743 38.929 -159.239 1.00 44.50 454 ASP A O 1
ATOM 3567 N N . MET A 1 455 ? 98.256 37.324 -159.706 1.00 38.78 455 MET A N 1
ATOM 3568 C CA . MET A 1 455 ? 97.950 37.071 -161.130 1.00 38.78 455 MET A CA 1
ATOM 3569 C C . MET A 1 455 ? 97.944 38.259 -162.132 1.00 38.78 455 MET A C 1
ATOM 3571 O O . MET A 1 455 ? 96.887 38.786 -162.469 1.00 38.78 455 MET A O 1
ATOM 3575 N N . GLU A 1 456 ? 99.092 38.568 -162.770 1.00 38.88 456 GLU A N 1
ATOM 3576 C CA . GLU A 1 456 ? 99.062 39.320 -164.055 1.00 38.88 456 GLU A CA 1
ATOM 3577 C C . GLU A 1 456 ? 100.190 39.058 -165.093 1.00 38.88 456 GLU A C 1
ATOM 3579 O O . GLU A 1 456 ? 99.945 39.276 -166.277 1.00 38.88 456 GLU A O 1
ATOM 3584 N N . ARG A 1 457 ? 101.425 38.629 -164.748 1.00 44.19 457 ARG A N 1
ATOM 3585 C CA . ARG A 1 457 ? 102.561 38.638 -165.722 1.00 44.19 457 ARG A CA 1
ATOM 3586 C C . ARG A 1 457 ? 103.429 37.370 -165.788 1.00 44.19 457 ARG A C 1
ATOM 3588 O O . ARG A 1 457 ? 104.548 37.354 -165.293 1.00 44.19 457 ARG A O 1
ATOM 3595 N N . ASP A 1 458 ? 102.941 36.371 -166.527 1.00 40.97 458 ASP A N 1
ATOM 3596 C CA . ASP A 1 458 ? 103.647 35.109 -166.861 1.00 40.97 458 ASP A CA 1
ATOM 3597 C C . ASP A 1 458 ? 104.194 35.051 -168.315 1.00 40.97 458 ASP A C 1
ATOM 3599 O O . ASP A 1 458 ? 104.855 34.103 -168.742 1.00 40.97 458 ASP A O 1
ATOM 3603 N N . GLN A 1 459 ? 103.870 36.050 -169.141 1.00 44.09 459 GLN A N 1
ATOM 3604 C CA . GLN A 1 459 ? 103.592 35.821 -170.568 1.00 44.09 459 GLN A CA 1
ATOM 3605 C C . GLN A 1 459 ? 104.804 35.692 -171.522 1.00 44.09 459 GLN A C 1
ATOM 3607 O O . GLN A 1 459 ? 104.621 35.741 -172.735 1.00 44.09 459 GLN A O 1
ATOM 3612 N N . HIS A 1 460 ? 106.030 35.495 -171.019 1.00 45.16 460 HIS A N 1
ATOM 3613 C CA . HIS A 1 460 ? 107.232 35.345 -171.864 1.00 45.16 460 HIS A CA 1
ATOM 3614 C C . HIS A 1 460 ? 108.067 34.068 -171.638 1.00 45.16 460 HIS A C 1
ATOM 3616 O O . HIS A 1 460 ? 108.969 33.795 -172.430 1.00 45.16 460 HIS A O 1
ATOM 3622 N N . ALA A 1 461 ? 107.745 33.232 -170.641 1.00 48.47 461 ALA A N 1
ATOM 3623 C CA . ALA A 1 461 ? 108.443 31.955 -170.400 1.00 48.47 461 ALA A CA 1
ATOM 3624 C C . ALA A 1 461 ? 108.123 30.851 -171.441 1.00 48.47 461 ALA A C 1
ATOM 3626 O O . ALA A 1 461 ? 108.780 29.809 -171.492 1.00 48.47 461 ALA A O 1
ATOM 3627 N N . LEU A 1 462 ? 107.119 31.087 -172.293 1.00 51.78 462 LEU A N 1
ATOM 3628 C CA . LEU A 1 462 ? 106.457 30.109 -173.168 1.00 51.78 462 LEU A CA 1
ATOM 3629 C C . LEU A 1 462 ? 107.339 29.411 -174.226 1.00 51.78 462 LEU A C 1
ATOM 3631 O O . LEU A 1 462 ? 106.873 28.454 -174.839 1.00 51.78 462 LEU A O 1
ATOM 3635 N N . LEU A 1 463 ? 108.583 29.853 -174.446 1.00 55.94 463 LEU A N 1
ATOM 3636 C CA . LEU A 1 463 ? 109.447 29.364 -175.535 1.00 55.94 463 LEU A CA 1
ATOM 3637 C C . LEU A 1 463 ? 110.591 28.425 -175.092 1.00 55.94 463 LEU A C 1
ATOM 3639 O O . LEU A 1 463 ? 111.146 27.733 -175.938 1.00 55.94 463 LEU A O 1
ATOM 3643 N N . LEU A 1 464 ? 110.913 28.322 -173.791 1.00 56.41 464 LEU A N 1
ATOM 3644 C CA . LEU A 1 464 ? 111.840 27.286 -173.277 1.00 56.41 464 LEU A CA 1
ATOM 3645 C C . LEU A 1 464 ? 111.126 26.105 -172.593 1.00 56.41 464 LEU A C 1
ATOM 3647 O O . LEU A 1 464 ? 111.668 25.001 -172.542 1.00 56.41 464 LEU A O 1
ATOM 3651 N N . LEU A 1 465 ? 109.897 26.298 -172.100 1.00 61.22 465 LEU A N 1
ATOM 3652 C CA . LEU A 1 465 ? 109.170 25.297 -171.300 1.00 61.22 465 LEU A CA 1
ATOM 3653 C C . LEU A 1 465 ? 108.801 23.998 -172.051 1.00 61.22 465 LEU A C 1
ATOM 3655 O O . LEU A 1 465 ? 108.374 23.028 -171.425 1.00 61.22 465 LEU A O 1
ATOM 3659 N N . GLN A 1 466 ? 109.006 23.921 -173.370 1.00 65.56 466 GLN A N 1
ATOM 3660 C CA . GLN A 1 466 ? 108.832 22.669 -174.115 1.00 65.56 466 GLN A CA 1
ATOM 3661 C C . GLN A 1 466 ? 109.848 21.579 -173.722 1.00 65.56 466 GLN A C 1
ATOM 3663 O O . GLN A 1 466 ? 109.511 20.403 -173.832 1.00 65.56 466 GLN A O 1
ATOM 3668 N N . GLN A 1 467 ? 111.042 21.930 -173.222 1.00 57.06 467 GLN A N 1
ATOM 3669 C CA . GLN A 1 467 ? 112.045 20.938 -172.792 1.00 57.06 467 GLN A CA 1
ATOM 3670 C C . GLN A 1 467 ? 111.882 20.462 -171.338 1.00 57.06 467 GLN A C 1
ATOM 3672 O O . GLN A 1 467 ? 112.323 19.366 -171.009 1.00 57.06 467 GLN A O 1
ATOM 3677 N N . THR A 1 468 ? 111.241 21.237 -170.457 1.00 62.84 468 THR A N 1
ATOM 3678 C CA . THR A 1 468 ? 110.992 20.817 -169.060 1.00 62.84 468 THR A CA 1
ATOM 3679 C C . THR A 1 468 ? 109.741 19.949 -168.919 1.00 62.84 468 THR A C 1
ATOM 3681 O O . THR A 1 468 ? 109.665 19.102 -168.026 1.00 62.84 468 THR A O 1
ATOM 3684 N N . ARG A 1 469 ? 108.769 20.128 -169.821 1.00 66.62 469 ARG A N 1
ATOM 3685 C CA . ARG A 1 469 ? 107.466 19.451 -169.802 1.00 66.62 469 ARG A CA 1
ATOM 3686 C C . ARG A 1 469 ? 107.557 17.919 -169.749 1.00 66.62 469 ARG A C 1
ATOM 3688 O O . ARG A 1 469 ? 106.836 17.311 -168.963 1.00 66.62 469 ARG A O 1
ATOM 3695 N N . THR A 1 470 ? 108.440 17.297 -170.533 1.00 65.56 470 THR A N 1
ATOM 3696 C CA . THR A 1 470 ? 108.537 15.824 -170.639 1.00 65.56 470 THR A CA 1
ATOM 3697 C C . THR A 1 470 ? 108.955 15.134 -169.342 1.00 65.56 470 THR A C 1
ATOM 3699 O O . THR A 1 470 ? 108.645 13.961 -169.149 1.00 65.56 470 THR A O 1
ATOM 3702 N N . ASN A 1 471 ? 109.644 15.847 -168.447 1.00 65.38 471 ASN A N 1
ATOM 3703 C CA . ASN A 1 471 ? 110.104 15.289 -167.177 1.00 65.38 471 ASN A CA 1
ATOM 3704 C C . ASN A 1 471 ? 109.003 15.409 -166.109 1.00 65.38 471 ASN A C 1
ATOM 3706 O O . ASN A 1 471 ? 108.705 14.442 -165.412 1.00 65.38 471 ASN A O 1
ATOM 3710 N N . LEU A 1 472 ? 108.324 16.561 -166.050 1.00 67.06 472 LEU A N 1
ATOM 3711 C CA . LEU A 1 472 ? 107.231 16.820 -165.101 1.00 67.06 472 LEU A CA 1
ATOM 3712 C C . LEU A 1 472 ? 105.986 15.945 -165.348 1.00 67.06 472 LEU A C 1
ATOM 3714 O O . LEU A 1 472 ? 105.230 15.669 -164.416 1.00 67.06 472 LEU A O 1
ATOM 3718 N N . GLU A 1 473 ? 105.779 15.468 -166.580 1.00 73.88 473 GLU A N 1
ATOM 3719 C CA . GLU A 1 473 ? 104.709 14.514 -166.907 1.00 73.88 473 GLU A CA 1
ATOM 3720 C C . GLU A 1 473 ? 104.880 13.145 -166.202 1.00 73.88 473 GLU A C 1
ATOM 3722 O O . GLU A 1 473 ? 103.886 12.441 -166.015 1.00 73.88 473 GLU A O 1
ATOM 3727 N N . GLN A 1 474 ? 106.088 12.780 -165.738 1.00 70.38 474 GLN A N 1
ATOM 3728 C CA . GLN A 1 474 ? 106.326 11.523 -165.007 1.00 70.38 474 GLN A CA 1
ATOM 3729 C C . GLN A 1 474 ? 106.050 11.641 -163.497 1.00 70.38 474 GLN A C 1
ATOM 3731 O O . GLN A 1 474 ? 105.374 10.777 -162.933 1.00 70.38 474 GLN A O 1
ATOM 3736 N N . ASP A 1 475 ? 106.496 12.722 -162.849 1.00 71.19 475 ASP A N 1
ATOM 3737 C CA . ASP A 1 475 ? 106.307 12.932 -161.402 1.00 71.19 475 ASP A CA 1
ATOM 3738 C C . ASP A 1 475 ? 104.823 13.064 -161.020 1.00 71.19 475 ASP A C 1
ATOM 3740 O O . ASP A 1 475 ? 104.373 12.516 -160.006 1.00 71.19 475 ASP A O 1
ATOM 3744 N N . ARG A 1 476 ? 104.022 13.715 -161.880 1.00 71.50 476 ARG A N 1
ATOM 3745 C CA . ARG A 1 476 ? 102.568 13.891 -161.689 1.00 71.50 476 ARG A CA 1
ATOM 3746 C C . ARG A 1 476 ? 101.856 12.557 -161.414 1.00 71.50 476 ARG A C 1
ATOM 3748 O O . ARG A 1 476 ? 101.019 12.460 -160.516 1.00 71.50 476 ARG A O 1
ATOM 3755 N N . MET A 1 477 ? 102.271 11.515 -162.137 1.00 77.19 477 MET A N 1
ATOM 3756 C CA . MET A 1 477 ? 101.732 10.151 -162.089 1.00 77.19 477 MET A CA 1
ATOM 3757 C C . MET A 1 477 ? 102.088 9.365 -160.813 1.00 77.19 477 MET A C 1
ATOM 3759 O O . MET A 1 477 ? 101.512 8.295 -160.580 1.00 77.19 477 MET A O 1
ATOM 3763 N N . GLN A 1 478 ? 103.006 9.862 -159.971 1.00 76.12 478 GLN A N 1
ATOM 3764 C CA . GLN A 1 478 ? 103.208 9.350 -158.609 1.00 76.12 478 GLN A CA 1
ATOM 3765 C C . GLN A 1 478 ? 102.330 10.084 -157.587 1.00 76.12 478 GLN A C 1
ATOM 3767 O O . GLN A 1 478 ? 101.699 9.433 -156.748 1.00 76.12 478 GLN A O 1
ATOM 3772 N N . CYS A 1 479 ? 102.241 11.416 -157.671 1.00 74.88 479 CYS A N 1
ATOM 3773 C CA . CYS A 1 479 ? 101.460 12.237 -156.740 1.00 74.88 479 CYS A CA 1
ATOM 3774 C C . CYS A 1 479 ? 99.961 11.891 -156.749 1.00 74.88 479 CYS A C 1
ATOM 3776 O O . CYS A 1 479 ? 99.355 11.760 -155.681 1.00 74.88 479 CYS A O 1
ATOM 3778 N N . GLU A 1 480 ? 99.376 11.651 -157.927 1.00 78.81 480 GLU A N 1
ATOM 3779 C CA . GLU A 1 480 ? 97.971 11.235 -158.081 1.00 78.81 480 GLU A CA 1
ATOM 3780 C C . GLU A 1 480 ? 97.645 9.968 -157.253 1.00 78.81 480 GLU A C 1
ATOM 3782 O O . GLU A 1 480 ? 96.638 9.917 -156.543 1.00 78.81 480 GLU A O 1
ATOM 3787 N N . ARG A 1 481 ? 98.558 8.982 -157.217 1.00 80.56 481 ARG A N 1
ATOM 3788 C CA . ARG A 1 481 ? 98.399 7.711 -156.468 1.00 80.56 481 ARG A CA 1
ATOM 3789 C C . ARG A 1 481 ? 98.623 7.828 -154.956 1.00 80.56 481 ARG A C 1
ATOM 3791 O O . ARG A 1 481 ? 98.463 6.839 -154.228 1.00 80.56 481 ARG A O 1
ATOM 3798 N N . LEU A 1 482 ? 99.072 8.984 -154.471 1.00 79.12 482 LEU A N 1
ATOM 3799 C CA . LEU A 1 482 ? 99.161 9.294 -153.041 1.00 79.12 482 LEU A CA 1
ATOM 3800 C C . LEU A 1 482 ? 97.915 10.053 -152.577 1.00 79.12 482 LEU A C 1
ATOM 3802 O O . LEU A 1 482 ? 97.369 9.711 -151.527 1.00 79.12 482 LEU A O 1
ATOM 3806 N N . LEU A 1 483 ? 97.412 10.987 -153.393 1.00 76.44 483 LEU A N 1
ATOM 3807 C CA . LEU A 1 483 ? 96.133 11.667 -153.165 1.00 76.44 483 LEU A CA 1
ATOM 3808 C C . LEU A 1 483 ? 94.975 10.669 -153.042 1.00 76.44 483 LEU A C 1
ATOM 3810 O O . LEU A 1 483 ? 94.282 10.674 -152.028 1.00 76.44 483 LEU A O 1
ATOM 3814 N N . GLU A 1 484 ? 94.846 9.732 -153.986 1.00 82.25 484 GLU A N 1
ATOM 3815 C CA . GLU A 1 484 ? 93.826 8.669 -153.957 1.00 82.25 484 GLU A CA 1
ATOM 3816 C C . GLU A 1 484 ? 93.846 7.783 -152.695 1.00 82.25 484 GLU A C 1
ATOM 3818 O O . GLU A 1 484 ? 92.831 7.196 -152.315 1.00 82.25 484 GLU A O 1
ATOM 3823 N N . ARG A 1 485 ? 95.011 7.616 -152.059 1.00 82.31 485 ARG A N 1
ATOM 3824 C CA . ARG A 1 485 ? 95.124 6.856 -150.804 1.00 82.31 485 ARG A CA 1
ATOM 3825 C C . ARG A 1 485 ? 94.769 7.703 -149.588 1.00 82.31 485 ARG A C 1
ATOM 3827 O O . ARG A 1 485 ? 94.350 7.146 -148.579 1.00 82.31 485 ARG A O 1
ATOM 3834 N N . LYS A 1 486 ? 94.909 9.028 -149.672 1.00 80.12 486 LYS A N 1
ATOM 3835 C CA . LYS A 1 486 ? 94.557 9.949 -148.586 1.00 80.12 486 LYS A CA 1
ATOM 3836 C C . LYS A 1 486 ? 93.088 10.357 -148.596 1.00 80.12 486 LYS A C 1
ATOM 3838 O O . LYS A 1 486 ? 92.532 10.504 -147.514 1.00 80.12 486 LYS A O 1
ATOM 3843 N N . THR A 1 487 ? 92.436 10.442 -149.755 1.00 80.12 487 THR A N 1
ATOM 3844 C CA . THR A 1 487 ? 90.977 10.636 -149.822 1.00 80.12 487 THR A CA 1
ATOM 3845 C C . THR A 1 487 ? 90.221 9.439 -149.249 1.00 80.12 487 THR A C 1
ATOM 3847 O O . THR A 1 487 ? 89.386 9.633 -148.373 1.00 80.12 487 THR A O 1
ATOM 3850 N N . ARG A 1 488 ? 90.583 8.199 -149.619 1.00 83.50 488 ARG A N 1
ATOM 3851 C CA . ARG A 1 488 ? 89.964 6.984 -149.044 1.00 83.50 488 ARG A CA 1
ATOM 3852 C C . ARG A 1 488 ? 90.084 6.929 -147.512 1.00 83.50 488 ARG A C 1
ATOM 3854 O O . ARG A 1 488 ? 89.086 6.696 -146.840 1.00 83.50 488 ARG A O 1
ATOM 3861 N N . GLN A 1 489 ? 91.259 7.256 -146.962 1.00 83.88 489 GLN A N 1
ATOM 3862 C CA . GLN A 1 489 ? 91.468 7.339 -145.506 1.00 83.88 489 GLN A CA 1
ATOM 3863 C C . GLN A 1 489 ? 90.659 8.458 -144.824 1.00 83.88 489 GLN A C 1
ATOM 3865 O O . GLN A 1 489 ? 90.306 8.322 -143.655 1.00 83.88 489 GLN A O 1
ATOM 3870 N N . LEU A 1 490 ? 90.362 9.562 -145.518 1.00 78.56 490 LEU A N 1
ATOM 3871 C CA . LEU A 1 490 ? 89.483 10.611 -144.990 1.00 78.56 490 LEU A CA 1
ATOM 3872 C C . LEU A 1 490 ? 88.024 10.146 -144.954 1.00 78.56 490 LEU A C 1
ATOM 3874 O O . LEU A 1 490 ? 87.380 10.295 -143.920 1.00 78.56 490 LEU A O 1
ATOM 3878 N N . GLU A 1 491 ? 87.521 9.519 -146.022 1.00 84.94 491 GLU A N 1
ATOM 3879 C CA . GLU A 1 491 ? 86.144 9.006 -146.039 1.00 84.94 491 GLU A CA 1
ATOM 3880 C C . GLU A 1 491 ? 85.900 7.915 -144.978 1.00 84.94 491 GLU A C 1
ATOM 3882 O O . GLU A 1 491 ? 84.806 7.822 -144.424 1.00 84.94 491 GLU A O 1
ATOM 3887 N N . GLU A 1 492 ? 86.896 7.069 -144.693 1.00 86.12 492 GLU A N 1
ATOM 3888 C CA . GLU A 1 492 ? 86.841 6.082 -143.602 1.00 86.12 492 GLU A CA 1
ATOM 3889 C C . GLU A 1 492 ? 86.677 6.778 -142.239 1.00 86.12 492 GLU A C 1
ATOM 3891 O O . GLU A 1 492 ? 85.740 6.477 -141.499 1.00 86.12 492 GLU A O 1
ATOM 3896 N N . LEU A 1 493 ? 87.506 7.787 -141.948 1.00 83.94 493 LEU A N 1
ATOM 3897 C CA . LEU A 1 493 ? 87.431 8.563 -140.703 1.00 83.94 493 LEU A CA 1
ATOM 3898 C C . LEU A 1 493 ? 86.143 9.398 -140.581 1.00 83.94 493 LEU A C 1
ATOM 3900 O O . LEU A 1 493 ? 85.648 9.608 -139.472 1.00 83.94 493 LEU A O 1
ATOM 3904 N N . GLU A 1 494 ? 85.573 9.868 -141.693 1.00 82.06 494 GLU A N 1
ATOM 3905 C CA . GLU A 1 494 ? 84.283 10.568 -141.697 1.00 82.06 494 GLU A CA 1
ATOM 3906 C C . GLU A 1 494 ? 83.103 9.622 -141.433 1.00 82.06 494 GLU A C 1
ATOM 3908 O O . GLU A 1 494 ? 82.203 9.978 -140.664 1.00 82.06 494 GLU A O 1
ATOM 3913 N N . ARG A 1 495 ? 83.129 8.399 -141.984 1.00 87.50 495 ARG A N 1
ATOM 3914 C CA . ARG A 1 495 ? 82.147 7.342 -141.674 1.00 87.50 495 ARG A CA 1
ATOM 3915 C C . ARG A 1 495 ? 82.216 6.933 -140.203 1.00 87.50 495 ARG A C 1
ATOM 3917 O O . ARG A 1 495 ? 81.177 6.897 -139.543 1.00 87.50 495 ARG A O 1
ATOM 3924 N N . ASP A 1 496 ? 83.418 6.720 -139.668 1.00 85.44 496 ASP A N 1
ATOM 3925 C CA . ASP A 1 496 ? 83.626 6.423 -138.246 1.00 85.44 496 ASP A CA 1
ATOM 3926 C C . ASP A 1 496 ? 83.102 7.557 -137.355 1.00 85.44 496 ASP A C 1
ATOM 3928 O O . ASP A 1 496 ? 82.333 7.319 -136.422 1.00 85.44 496 ASP A O 1
ATOM 3932 N N . LYS A 1 497 ? 83.443 8.815 -137.664 1.00 85.31 497 LYS A N 1
ATOM 3933 C CA . LYS A 1 497 ? 82.946 9.990 -136.931 1.00 85.31 497 LYS A CA 1
ATOM 3934 C C . LYS A 1 497 ? 81.415 10.063 -136.930 1.00 85.31 497 LYS A C 1
ATOM 3936 O O . LYS A 1 497 ? 80.830 10.366 -135.890 1.00 85.31 497 LYS A O 1
ATOM 3941 N N . ALA A 1 498 ? 80.765 9.781 -138.060 1.00 85.12 498 ALA A N 1
ATOM 3942 C CA . ALA A 1 498 ? 79.306 9.734 -138.147 1.00 85.12 498 ALA A CA 1
ATOM 3943 C C . ALA A 1 498 ? 78.713 8.600 -137.287 1.00 85.12 498 ALA A C 1
ATOM 3945 O O . ALA A 1 498 ? 77.746 8.829 -136.559 1.00 85.12 498 ALA A O 1
ATOM 3946 N N . ALA A 1 499 ? 79.326 7.411 -137.296 1.00 87.56 499 ALA A N 1
ATOM 3947 C CA . ALA A 1 499 ? 78.907 6.280 -136.469 1.00 87.56 499 ALA A CA 1
ATOM 3948 C C . ALA A 1 499 ? 79.057 6.561 -134.959 1.00 87.56 499 ALA A C 1
ATOM 3950 O O . ALA A 1 499 ? 78.142 6.275 -134.183 1.00 87.56 499 ALA A O 1
ATOM 3951 N N . TYR A 1 500 ? 80.164 7.180 -134.530 1.00 86.81 500 TYR A N 1
ATOM 3952 C CA . TYR A 1 500 ? 80.353 7.586 -133.132 1.00 86.81 500 TYR A CA 1
ATOM 3953 C C . TYR A 1 500 ? 79.376 8.687 -132.697 1.00 86.81 500 TYR A C 1
ATOM 3955 O O . TYR A 1 500 ? 78.901 8.652 -131.562 1.00 86.81 500 TYR A O 1
ATOM 3963 N N . LEU A 1 501 ? 79.029 9.631 -133.581 1.00 87.31 501 LEU A N 1
ATOM 3964 C CA . LEU A 1 501 ? 78.000 10.638 -133.297 1.00 87.31 501 LEU A CA 1
ATOM 3965 C C . LEU A 1 501 ? 76.618 9.997 -133.115 1.00 87.31 501 LEU A C 1
ATOM 3967 O O . LEU A 1 501 ? 75.981 10.257 -132.097 1.00 87.31 501 LEU A O 1
ATOM 3971 N N . ALA A 1 502 ? 76.202 9.112 -134.026 1.00 88.75 502 ALA A N 1
ATOM 3972 C CA . ALA A 1 502 ? 74.927 8.396 -133.927 1.00 88.75 502 ALA A CA 1
ATOM 3973 C C . ALA A 1 502 ? 74.826 7.561 -132.635 1.00 88.75 502 ALA A C 1
ATOM 3975 O O . ALA A 1 502 ? 73.810 7.594 -131.939 1.00 88.75 502 ALA A O 1
ATOM 3976 N N . LYS A 1 503 ? 75.912 6.874 -132.259 1.00 89.19 503 LYS A N 1
ATOM 3977 C CA . LYS A 1 503 ? 75.988 6.103 -131.010 1.00 89.19 503 LYS A CA 1
ATOM 3978 C C . LYS A 1 503 ? 75.990 6.989 -129.758 1.00 89.19 503 LYS A C 1
ATOM 3980 O O . LYS A 1 503 ? 75.468 6.590 -128.722 1.00 89.19 503 LYS A O 1
ATOM 3985 N N . SER A 1 504 ? 76.547 8.197 -129.843 1.00 85.62 504 SER A N 1
ATOM 3986 C CA . SER A 1 504 ? 76.492 9.191 -128.765 1.00 85.62 504 SER A CA 1
ATOM 3987 C C . SER A 1 504 ? 75.068 9.724 -128.560 1.00 85.62 504 SER A C 1
ATOM 3989 O O . SER A 1 504 ? 74.608 9.814 -127.422 1.00 85.62 504 SER A O 1
ATOM 3991 N N . THR A 1 505 ? 74.332 10.006 -129.644 1.00 88.62 505 THR A N 1
ATOM 3992 C CA . THR A 1 505 ? 72.917 10.404 -129.557 1.00 88.62 505 THR A CA 1
ATOM 3993 C C . THR A 1 505 ? 72.029 9.274 -129.041 1.00 88.62 505 THR A C 1
ATOM 3995 O O . THR A 1 505 ? 71.217 9.522 -128.157 1.00 88.62 505 THR A O 1
ATOM 3998 N N . GLU A 1 506 ? 72.244 8.029 -129.481 1.00 89.38 506 GLU A N 1
ATOM 3999 C CA . GLU A 1 506 ? 71.516 6.855 -128.974 1.00 89.38 506 GLU A CA 1
ATOM 4000 C C . GLU A 1 506 ? 71.706 6.682 -127.453 1.00 89.38 506 GLU A C 1
ATOM 4002 O O . GLU A 1 506 ? 70.740 6.526 -126.707 1.00 89.38 506 GLU A O 1
ATOM 4007 N N . LEU A 1 507 ? 72.949 6.781 -126.964 1.00 88.69 507 LEU A N 1
ATOM 4008 C CA . LEU A 1 507 ? 73.254 6.702 -125.532 1.00 88.69 507 LEU A CA 1
ATOM 4009 C C . LEU A 1 507 ? 72.678 7.886 -124.737 1.00 88.69 507 LEU A C 1
ATOM 4011 O O . LEU A 1 507 ? 72.260 7.705 -123.592 1.00 88.69 507 LEU A O 1
ATOM 4015 N N . ALA A 1 508 ? 72.620 9.085 -125.324 1.00 88.06 508 ALA A N 1
ATOM 4016 C CA . ALA A 1 508 ? 71.982 10.245 -124.702 1.00 88.06 508 ALA A CA 1
ATOM 4017 C C . ALA A 1 508 ? 70.456 10.070 -124.597 1.00 88.06 508 ALA A C 1
ATOM 4019 O O . ALA A 1 508 ? 69.881 10.321 -123.536 1.00 88.06 508 ALA A O 1
ATOM 4020 N N . GLU A 1 509 ? 69.801 9.574 -125.649 1.00 90.69 509 GLU A N 1
ATOM 4021 C CA . GLU A 1 509 ? 68.373 9.242 -125.638 1.00 90.69 509 GLU A CA 1
ATOM 4022 C C . GLU A 1 509 ? 68.068 8.169 -124.583 1.00 90.69 509 GLU A C 1
ATOM 4024 O O . GLU A 1 509 ? 67.215 8.392 -123.719 1.00 90.69 509 GLU A O 1
ATOM 4029 N N . GLN A 1 510 ? 68.837 7.072 -124.550 1.00 90.75 510 GLN A N 1
ATOM 4030 C CA . GLN A 1 510 ? 68.734 6.036 -123.514 1.00 90.75 510 GLN A CA 1
ATOM 4031 C C . GLN A 1 510 ? 68.904 6.611 -122.097 1.00 90.75 510 GLN A C 1
ATOM 4033 O O . GLN A 1 510 ? 68.121 6.283 -121.202 1.00 90.75 510 GLN A O 1
ATOM 4038 N N . ALA A 1 511 ? 69.870 7.511 -121.881 1.00 86.75 511 ALA A N 1
ATOM 4039 C CA . ALA A 1 511 ? 70.067 8.169 -120.591 1.00 86.75 511 ALA A CA 1
ATOM 4040 C C . ALA A 1 511 ? 68.870 9.053 -120.190 1.00 86.75 511 ALA A C 1
ATOM 4042 O O . ALA A 1 511 ? 68.427 8.994 -119.040 1.00 86.75 511 ALA A O 1
ATOM 4043 N N . THR A 1 512 ? 68.293 9.826 -121.120 1.00 90.56 512 THR A N 1
ATOM 4044 C CA . THR A 1 512 ? 67.093 10.636 -120.829 1.00 90.56 512 THR A CA 1
ATOM 4045 C C . THR A 1 512 ? 65.857 9.777 -120.553 1.00 90.56 512 THR A C 1
ATOM 4047 O O . THR A 1 512 ? 65.106 10.085 -119.626 1.00 90.56 512 THR A O 1
ATOM 4050 N N . ALA A 1 513 ? 65.679 8.662 -121.271 1.00 90.19 513 ALA A N 1
ATOM 4051 C CA . ALA A 1 513 ? 64.601 7.706 -121.031 1.00 90.19 513 ALA A CA 1
ATOM 4052 C C . ALA A 1 513 ? 64.727 7.043 -119.648 1.00 90.19 513 ALA A C 1
ATOM 4054 O O . ALA A 1 513 ? 63.760 7.009 -118.884 1.00 90.19 513 ALA A O 1
ATOM 4055 N N . LEU A 1 514 ? 65.931 6.600 -119.269 1.00 89.69 514 LEU A N 1
ATOM 4056 C CA . LEU A 1 514 ? 66.208 6.083 -117.926 1.00 89.69 514 LEU A CA 1
ATOM 4057 C C . LEU A 1 514 ? 65.963 7.143 -116.844 1.00 89.69 514 LEU A C 1
ATOM 4059 O O . LEU A 1 514 ? 65.371 6.832 -115.813 1.00 89.69 514 LEU A O 1
ATOM 4063 N N . GLN A 1 515 ? 66.342 8.404 -117.073 1.00 90.31 515 GLN A N 1
ATOM 4064 C CA . GLN A 1 515 ? 66.098 9.477 -116.106 1.00 90.31 515 GLN A CA 1
ATOM 4065 C C . GLN A 1 515 ? 64.609 9.857 -115.992 1.00 90.31 515 GLN A C 1
ATOM 4067 O O . GLN A 1 515 ? 64.159 10.237 -114.909 1.00 90.31 515 GLN A O 1
ATOM 4072 N N . ALA A 1 516 ? 63.821 9.712 -117.062 1.00 90.50 516 ALA A N 1
ATOM 4073 C CA . ALA A 1 516 ? 62.364 9.832 -117.007 1.00 90.50 516 ALA A CA 1
ATOM 4074 C C . ALA A 1 516 ? 61.734 8.691 -116.186 1.00 90.50 516 ALA A C 1
ATOM 4076 O O . ALA A 1 516 ? 60.905 8.954 -115.314 1.00 90.50 516 ALA A O 1
ATOM 4077 N N . ILE A 1 517 ? 62.190 7.447 -116.385 1.00 91.94 517 ILE A N 1
ATOM 4078 C CA . ILE A 1 517 ? 61.766 6.284 -115.586 1.00 91.94 517 ILE A CA 1
ATOM 4079 C C . ILE A 1 517 ? 62.132 6.475 -114.107 1.00 91.94 517 ILE A C 1
ATOM 4081 O O . ILE A 1 517 ? 61.298 6.219 -113.241 1.00 91.94 517 ILE A O 1
ATOM 4085 N N . ILE A 1 518 ? 63.335 6.971 -113.794 1.00 90.06 518 ILE A N 1
ATOM 4086 C CA . ILE A 1 518 ? 63.746 7.276 -112.412 1.00 90.06 518 ILE A CA 1
ATOM 4087 C C . ILE A 1 518 ? 62.798 8.303 -111.785 1.00 90.06 518 ILE A C 1
ATOM 4089 O O . ILE A 1 518 ? 62.245 8.024 -110.725 1.00 90.06 518 ILE A O 1
ATOM 4093 N N . LYS A 1 519 ? 62.514 9.426 -112.460 1.00 92.69 519 LYS A N 1
ATOM 4094 C CA . LYS A 1 519 ? 61.565 10.442 -111.965 1.00 92.69 519 LYS A CA 1
ATOM 4095 C C . LYS A 1 519 ? 60.152 9.887 -111.755 1.00 92.69 519 LYS A C 1
ATOM 4097 O O . LYS A 1 519 ? 59.494 10.249 -110.781 1.00 92.69 519 LYS A O 1
ATOM 4102 N N . GLN A 1 520 ? 59.690 8.984 -112.624 1.00 93.06 520 GLN A N 1
ATOM 4103 C CA . GLN A 1 520 ? 58.421 8.282 -112.422 1.00 93.06 520 GLN A CA 1
ATOM 4104 C C . GLN A 1 520 ? 58.467 7.411 -111.156 1.00 93.06 520 GLN A C 1
ATOM 4106 O O . GLN A 1 520 ? 57.570 7.506 -110.320 1.00 93.06 520 GLN A O 1
ATOM 4111 N N . ARG A 1 521 ? 59.524 6.610 -110.964 1.00 90.94 521 ARG A N 1
ATOM 4112 C CA . ARG A 1 521 ? 59.687 5.781 -109.757 1.00 90.94 521 ARG A CA 1
ATOM 4113 C C . ARG A 1 521 ? 59.843 6.616 -108.484 1.00 90.94 521 ARG A C 1
ATOM 4115 O O . ARG A 1 521 ? 59.326 6.221 -107.446 1.00 90.94 521 ARG A O 1
ATOM 4122 N N . GLU A 1 522 ? 60.488 7.778 -108.543 1.00 91.31 522 GLU A N 1
ATOM 4123 C CA . GLU A 1 522 ? 60.560 8.729 -107.426 1.00 91.31 522 GLU A CA 1
ATOM 4124 C C . GLU A 1 522 ? 59.171 9.273 -107.054 1.00 91.31 522 GLU A C 1
ATOM 4126 O O . GLU A 1 522 ? 58.832 9.321 -105.869 1.00 91.31 522 GLU A O 1
ATOM 4131 N N . ALA A 1 523 ? 58.339 9.609 -108.047 1.00 92.44 523 ALA A N 1
ATOM 4132 C CA . ALA A 1 523 ? 56.957 10.040 -107.833 1.00 92.44 523 ALA A CA 1
ATOM 4133 C C . ALA A 1 523 ? 56.067 8.914 -107.268 1.00 92.44 523 ALA A C 1
ATOM 4135 O O . ALA A 1 523 ? 55.314 9.147 -106.322 1.00 92.44 523 ALA A O 1
ATOM 4136 N N . GLU A 1 524 ? 56.196 7.685 -107.777 1.00 92.88 524 GLU A N 1
ATOM 4137 C CA . GLU A 1 524 ? 55.524 6.494 -107.237 1.00 92.88 524 GLU A CA 1
ATOM 4138 C C . GLU A 1 524 ? 55.950 6.222 -105.784 1.00 92.88 524 GLU A C 1
ATOM 4140 O O . GLU A 1 524 ? 55.105 6.057 -104.903 1.00 92.88 524 GLU A O 1
ATOM 4145 N N . VAL A 1 525 ? 57.254 6.254 -105.487 1.00 91.81 525 VAL A N 1
ATOM 4146 C CA . VAL A 1 525 ? 57.791 6.087 -104.126 1.00 91.81 525 VAL A CA 1
ATOM 4147 C C . VAL A 1 525 ? 57.318 7.205 -103.193 1.00 91.81 525 VAL A C 1
ATOM 4149 O O . VAL A 1 525 ? 57.028 6.934 -102.026 1.00 91.81 525 VAL A O 1
ATOM 4152 N N . TYR A 1 526 ? 57.200 8.447 -103.669 1.00 94.12 526 TYR A N 1
ATOM 4153 C CA . TYR A 1 526 ? 56.621 9.542 -102.888 1.00 94.12 526 TYR A CA 1
ATOM 4154 C C . TYR A 1 526 ? 55.128 9.314 -102.607 1.00 94.12 526 TYR A C 1
ATOM 4156 O O . TYR A 1 526 ? 54.697 9.447 -101.460 1.00 94.12 526 TYR A O 1
ATOM 4164 N N . ALA A 1 527 ? 54.349 8.899 -103.611 1.00 92.00 527 ALA A N 1
ATOM 4165 C CA . ALA A 1 527 ? 52.933 8.573 -103.453 1.00 92.00 527 ALA A CA 1
ATOM 4166 C C . ALA A 1 527 ? 52.719 7.415 -102.461 1.00 92.00 527 ALA A C 1
ATOM 4168 O O . ALA A 1 527 ? 51.885 7.526 -101.561 1.00 92.00 527 ALA A O 1
ATOM 4169 N N . HIS A 1 528 ? 53.521 6.349 -102.547 1.00 92.31 528 HIS A N 1
ATOM 4170 C CA . HIS A 1 528 ? 53.491 5.243 -101.589 1.00 92.31 528 HIS A CA 1
ATOM 4171 C C . HIS A 1 528 ? 53.903 5.682 -100.176 1.00 92.31 528 HIS A C 1
ATOM 4173 O O . HIS A 1 528 ? 53.217 5.334 -99.218 1.00 92.31 528 HIS A O 1
ATOM 4179 N N . LYS A 1 529 ? 54.954 6.499 -100.015 1.00 92.69 529 LYS A N 1
ATOM 4180 C CA . LYS A 1 529 ? 55.336 7.063 -98.704 1.00 92.69 529 LYS A CA 1
ATOM 4181 C C . LYS A 1 529 ? 54.221 7.924 -98.103 1.00 92.69 529 LYS A C 1
ATOM 4183 O O . LYS A 1 529 ? 53.941 7.799 -96.913 1.00 92.69 529 LYS A O 1
ATOM 4188 N N . LYS A 1 530 ? 53.549 8.750 -98.913 1.00 94.88 530 LYS A N 1
ATOM 4189 C CA . LYS A 1 530 ? 52.382 9.533 -98.479 1.00 94.88 530 LYS A CA 1
ATOM 4190 C C . LYS A 1 530 ? 51.235 8.619 -98.042 1.00 94.88 530 LYS A C 1
ATOM 4192 O O . LYS A 1 530 ? 50.689 8.825 -96.965 1.00 94.88 530 LYS A O 1
ATOM 4197 N N . ALA A 1 531 ? 50.923 7.585 -98.825 1.00 93.38 531 ALA A N 1
ATOM 4198 C CA . ALA A 1 531 ? 49.893 6.605 -98.487 1.00 93.38 531 ALA A CA 1
ATOM 4199 C C . ALA A 1 531 ? 50.199 5.852 -97.178 1.00 93.38 531 ALA A C 1
ATOM 4201 O O . ALA A 1 531 ? 49.291 5.671 -96.373 1.00 93.38 531 ALA A O 1
ATOM 4202 N N . VAL A 1 532 ? 51.465 5.494 -96.922 1.00 92.06 532 VAL A N 1
ATOM 4203 C CA . VAL A 1 532 ? 51.903 4.878 -95.654 1.00 92.06 532 VAL A CA 1
ATOM 4204 C C . VAL A 1 532 ? 51.706 5.828 -94.469 1.00 92.06 532 VAL A C 1
ATOM 4206 O O . VAL A 1 532 ? 51.134 5.432 -93.458 1.00 92.06 532 VAL A O 1
ATOM 4209 N N . VAL A 1 533 ? 52.091 7.104 -94.592 1.00 95.06 533 VAL A N 1
ATOM 4210 C CA . VAL A 1 533 ? 51.855 8.106 -93.532 1.00 95.06 533 VAL A CA 1
ATOM 4211 C C . VAL A 1 533 ? 50.355 8.347 -93.310 1.00 95.06 533 VAL A C 1
ATOM 4213 O O . VAL A 1 533 ? 49.910 8.506 -92.171 1.00 95.06 533 VAL A O 1
ATOM 4216 N N . GLU A 1 534 ? 49.545 8.325 -94.371 1.00 93.50 534 GLU A N 1
ATOM 4217 C CA . GLU A 1 534 ? 48.085 8.381 -94.263 1.00 93.50 534 GLU A CA 1
ATOM 4218 C C . GLU A 1 534 ? 47.486 7.124 -93.610 1.00 93.50 534 GLU A C 1
ATOM 4220 O O . GLU A 1 534 ? 46.518 7.252 -92.862 1.00 93.50 534 GLU A O 1
ATOM 4225 N N . SER A 1 535 ? 48.032 5.922 -93.827 1.00 89.38 535 SER A N 1
ATOM 4226 C CA . SER A 1 535 ? 47.586 4.721 -93.106 1.00 89.38 535 SER A CA 1
ATOM 4227 C C . SER A 1 535 ? 48.050 4.710 -91.650 1.00 89.38 535 SER A C 1
ATOM 4229 O O . SER A 1 535 ? 47.253 4.372 -90.781 1.00 89.38 535 SER A O 1
ATOM 4231 N N . ASP A 1 536 ? 49.272 5.155 -91.350 1.00 92.44 536 ASP A N 1
ATOM 4232 C CA . ASP A 1 536 ? 49.807 5.231 -89.982 1.00 92.44 536 ASP A CA 1
ATOM 4233 C C . ASP A 1 536 ? 49.037 6.235 -89.119 1.00 92.44 536 ASP A C 1
ATOM 4235 O O . ASP A 1 536 ? 48.795 6.000 -87.934 1.00 92.44 536 ASP A O 1
ATOM 4239 N N . THR A 1 537 ? 48.641 7.372 -89.698 1.00 94.12 537 THR A N 1
ATOM 4240 C CA . THR A 1 537 ? 47.826 8.378 -89.000 1.00 94.12 537 THR A CA 1
ATOM 4241 C C . THR A 1 537 ? 46.390 7.901 -88.790 1.00 94.12 537 THR A C 1
ATOM 4243 O O . THR A 1 537 ? 45.858 8.084 -87.695 1.00 94.12 537 THR A O 1
ATOM 4246 N N . ARG A 1 538 ? 45.786 7.204 -89.766 1.00 93.81 538 ARG A N 1
ATOM 4247 C CA . ARG A 1 538 ? 44.485 6.526 -89.590 1.00 93.81 538 ARG A CA 1
ATOM 4248 C C . ARG A 1 538 ? 44.556 5.419 -88.531 1.00 93.81 538 ARG A C 1
ATOM 4250 O O . ARG A 1 538 ? 43.662 5.342 -87.693 1.00 93.81 538 ARG A O 1
ATOM 4257 N N . LEU A 1 539 ? 45.621 4.614 -88.519 1.00 90.50 539 LEU A N 1
ATOM 4258 C CA . LEU A 1 539 ? 45.839 3.549 -87.537 1.00 90.50 539 LEU A CA 1
ATOM 4259 C C . LEU A 1 539 ? 45.981 4.119 -86.122 1.00 90.50 539 LEU A C 1
ATOM 4261 O O . LEU A 1 539 ? 45.285 3.665 -85.222 1.00 90.50 539 LEU A O 1
ATOM 4265 N N . LYS A 1 540 ? 46.799 5.162 -85.932 1.00 93.69 540 LYS A N 1
ATOM 4266 C CA . LYS A 1 540 ? 46.935 5.856 -84.638 1.00 93.69 540 LYS A CA 1
ATOM 4267 C C . LYS A 1 540 ? 45.624 6.494 -84.180 1.00 93.69 540 LYS A C 1
ATOM 4269 O O . LYS A 1 540 ? 45.287 6.420 -83.006 1.00 93.69 540 LYS A O 1
ATOM 4274 N N . TYR A 1 541 ? 44.846 7.071 -85.096 1.00 92.69 541 TYR A N 1
ATOM 4275 C CA . TYR A 1 541 ? 43.515 7.590 -84.776 1.00 92.69 541 TYR A CA 1
ATOM 4276 C C . TYR A 1 541 ? 42.556 6.477 -84.314 1.00 92.69 541 TYR A C 1
ATOM 4278 O O . TYR A 1 541 ? 41.864 6.641 -83.311 1.00 92.69 541 TYR A O 1
ATOM 4286 N N . GLN A 1 542 ? 42.559 5.321 -84.987 1.00 90.62 542 GLN A N 1
ATOM 4287 C CA . GLN A 1 542 ? 41.771 4.149 -84.587 1.00 90.62 542 GLN A CA 1
ATOM 4288 C C . GLN A 1 542 ? 42.253 3.528 -83.266 1.00 90.62 542 GLN A C 1
ATOM 4290 O O . GLN A 1 542 ? 41.418 3.120 -82.464 1.00 90.62 542 GLN A O 1
ATOM 4295 N N . GLN A 1 543 ? 43.565 3.501 -83.008 1.00 91.12 543 GLN A N 1
ATOM 4296 C CA . GLN A 1 543 ? 44.145 3.072 -81.730 1.00 91.12 543 GLN A CA 1
ATOM 4297 C C . GLN A 1 543 ? 43.688 3.986 -80.590 1.00 91.12 543 GLN A C 1
ATOM 4299 O O . GLN A 1 543 ? 43.093 3.495 -79.637 1.00 91.12 543 GLN A O 1
ATOM 4304 N N . ASN A 1 544 ? 43.842 5.307 -80.731 1.00 93.44 544 ASN A N 1
ATOM 4305 C CA . ASN A 1 544 ? 43.377 6.278 -79.736 1.00 93.44 544 ASN A CA 1
ATOM 4306 C C . ASN A 1 544 ? 41.864 6.151 -79.470 1.00 93.44 544 ASN A C 1
ATOM 4308 O O . ASN A 1 544 ? 41.425 6.228 -78.323 1.00 93.44 544 ASN A O 1
ATOM 4312 N N . LEU A 1 545 ? 41.053 5.939 -80.516 1.00 92.88 545 LEU A N 1
ATOM 4313 C CA . LEU A 1 545 ? 39.607 5.743 -80.381 1.00 92.88 545 LEU A CA 1
ATOM 4314 C C . LEU A 1 545 ? 39.274 4.427 -79.660 1.00 92.88 545 LEU A C 1
ATOM 4316 O O . LEU A 1 545 ? 38.408 4.413 -78.788 1.00 92.88 545 LEU A O 1
ATOM 4320 N N . TYR A 1 546 ? 39.977 3.338 -79.979 1.00 93.69 546 TYR A N 1
ATOM 4321 C CA . TYR A 1 546 ? 39.825 2.052 -79.299 1.00 93.69 546 TYR A CA 1
ATOM 4322 C C . TYR A 1 546 ? 40.257 2.125 -77.828 1.00 93.69 546 TYR A C 1
ATOM 4324 O O . TYR A 1 546 ? 39.532 1.636 -76.967 1.00 93.69 546 TYR A O 1
ATOM 4332 N N . GLU A 1 547 ? 41.379 2.778 -77.516 1.00 94.19 547 GLU A N 1
ATOM 4333 C CA . GLU A 1 547 ? 41.837 3.013 -76.141 1.00 94.19 547 GLU A CA 1
ATOM 4334 C C . GLU A 1 547 ? 40.837 3.868 -75.352 1.00 94.19 547 GLU A C 1
ATOM 4336 O O . GLU A 1 547 ? 40.525 3.541 -74.206 1.00 94.19 547 GLU A O 1
ATOM 4341 N N . THR A 1 548 ? 40.261 4.898 -75.984 1.00 93.12 548 THR A N 1
ATOM 4342 C CA . THR A 1 548 ? 39.186 5.716 -75.396 1.00 93.12 548 THR A CA 1
ATOM 4343 C C . THR A 1 548 ? 37.976 4.841 -75.062 1.00 93.12 548 THR A C 1
ATOM 4345 O O . THR A 1 548 ? 37.616 4.733 -73.891 1.00 93.12 548 THR A O 1
ATOM 4348 N N . VAL A 1 549 ? 37.434 4.105 -76.040 1.00 93.19 549 VAL A N 1
ATOM 4349 C CA . VAL A 1 549 ? 36.285 3.197 -75.850 1.00 93.19 549 VAL A CA 1
ATOM 4350 C C . VAL A 1 549 ? 36.589 2.079 -74.843 1.00 93.19 549 VAL A C 1
ATOM 4352 O O . VAL A 1 549 ? 35.713 1.683 -74.075 1.00 93.19 549 VAL A O 1
ATOM 4355 N N . GLN A 1 550 ? 37.825 1.575 -74.784 1.00 94.00 550 GLN A N 1
ATOM 4356 C CA . GLN A 1 550 ? 38.253 0.607 -73.775 1.00 94.00 550 GLN A CA 1
ATOM 4357 C C . GLN A 1 550 ? 38.271 1.238 -72.375 1.00 94.00 550 GLN A C 1
ATOM 4359 O O . GLN A 1 550 ? 37.839 0.589 -71.418 1.00 94.00 550 GLN A O 1
ATOM 4364 N N . SER A 1 551 ? 38.725 2.488 -72.247 1.00 93.25 551 SER A N 1
ATOM 4365 C CA . SER A 1 551 ? 38.706 3.235 -70.987 1.00 93.25 551 SER A CA 1
ATOM 4366 C C . SER A 1 551 ? 37.276 3.544 -70.528 1.00 93.25 551 SER A C 1
ATOM 4368 O O . SER A 1 551 ? 36.951 3.249 -69.379 1.00 93.25 551 SER A O 1
ATOM 4370 N N . ASP A 1 552 ? 36.390 3.973 -71.434 1.00 92.38 552 ASP A N 1
ATOM 4371 C CA . ASP A 1 552 ? 34.969 4.219 -71.166 1.00 92.38 552 ASP A CA 1
ATOM 4372 C C . ASP A 1 552 ? 34.252 2.928 -70.763 1.00 92.38 552 ASP A C 1
ATOM 4374 O O . ASP A 1 552 ? 33.548 2.883 -69.756 1.00 92.38 552 ASP A O 1
ATOM 4378 N N . ARG A 1 553 ? 34.481 1.824 -71.486 1.00 93.31 553 ARG A N 1
ATOM 4379 C CA . ARG A 1 553 ? 33.926 0.507 -71.139 1.00 93.31 553 ARG A CA 1
ATOM 4380 C C . ARG A 1 553 ? 34.396 0.048 -69.757 1.00 93.31 553 ARG A C 1
ATOM 4382 O O . ARG A 1 553 ? 33.605 -0.508 -69.000 1.00 93.31 553 ARG A O 1
ATOM 4389 N N . ASN A 1 554 ? 35.665 0.272 -69.415 1.00 92.81 554 ASN A N 1
ATOM 4390 C CA . ASN A 1 554 ? 36.206 -0.076 -68.101 1.00 92.81 554 ASN A CA 1
ATOM 4391 C C . ASN A 1 554 ? 35.655 0.847 -66.992 1.00 92.81 554 ASN A C 1
ATOM 4393 O O . ASN A 1 554 ? 35.359 0.364 -65.900 1.00 92.81 554 ASN A O 1
ATOM 4397 N N . LEU A 1 555 ? 35.451 2.138 -67.276 1.00 94.19 555 LEU A N 1
ATOM 4398 C CA . LEU A 1 555 ? 34.806 3.102 -66.381 1.00 94.19 555 LEU A CA 1
ATOM 4399 C C . LEU A 1 555 ? 33.338 2.733 -66.132 1.00 94.19 555 LEU A C 1
ATOM 4401 O O . LEU A 1 555 ? 32.917 2.644 -64.984 1.00 94.19 555 LEU A O 1
ATOM 4405 N N . HIS A 1 556 ? 32.569 2.436 -67.179 1.00 91.50 556 HIS A N 1
ATOM 4406 C CA . HIS A 1 556 ? 31.184 1.984 -67.058 1.00 91.50 556 HIS A CA 1
ATOM 4407 C C . HIS A 1 556 ? 31.073 0.627 -66.350 1.00 91.50 556 HIS A C 1
ATOM 4409 O O . HIS A 1 556 ? 30.169 0.452 -65.537 1.00 91.50 556 HIS A O 1
ATOM 4415 N N . ALA A 1 557 ? 32.003 -0.306 -66.582 1.00 93.25 557 ALA A N 1
ATOM 4416 C CA . ALA A 1 557 ? 32.062 -1.565 -65.839 1.00 93.25 557 ALA A CA 1
ATOM 4417 C C . ALA A 1 557 ? 32.353 -1.340 -64.344 1.00 93.25 557 ALA A C 1
ATOM 4419 O O . ALA A 1 557 ? 31.701 -1.959 -63.503 1.00 93.25 557 ALA A O 1
ATOM 4420 N N . LYS A 1 558 ? 33.270 -0.423 -63.999 1.00 94.88 558 LYS A N 1
ATOM 4421 C CA . LYS A 1 558 ? 33.520 -0.028 -62.605 1.00 94.88 558 LYS A CA 1
ATOM 4422 C C . LYS A 1 558 ? 32.282 0.619 -61.985 1.00 94.88 558 LYS A C 1
ATOM 4424 O O . LYS A 1 558 ? 31.835 0.159 -60.944 1.00 94.88 558 LYS A O 1
ATOM 4429 N N . ASN A 1 559 ? 31.694 1.618 -62.640 1.00 94.06 559 ASN A N 1
ATOM 4430 C CA . ASN A 1 559 ? 30.512 2.323 -62.139 1.00 94.06 559 ASN A CA 1
ATOM 4431 C C . ASN A 1 559 ? 29.317 1.369 -61.958 1.00 94.06 559 ASN A C 1
ATOM 4433 O O . ASN A 1 559 ? 28.571 1.498 -60.994 1.00 94.06 559 ASN A O 1
ATOM 4437 N N . LEU A 1 560 ? 29.159 0.370 -62.835 1.00 92.75 560 LEU A N 1
ATOM 4438 C CA . LEU A 1 560 ? 28.155 -0.684 -62.683 1.00 92.75 560 LEU A CA 1
ATOM 4439 C C . LEU A 1 560 ? 28.408 -1.548 -61.437 1.00 92.75 560 LEU A C 1
ATOM 4441 O O . LEU A 1 560 ? 27.457 -1.865 -60.728 1.00 92.75 560 LEU A O 1
ATOM 4445 N N . VAL A 1 561 ? 29.661 -1.919 -61.155 1.00 94.44 561 VAL A N 1
ATOM 4446 C CA . VAL A 1 561 ? 30.031 -2.658 -59.933 1.00 94.44 561 VAL A CA 1
ATOM 4447 C C . VAL A 1 561 ? 29.835 -1.794 -58.685 1.00 94.44 561 VAL A C 1
ATOM 4449 O O . VAL A 1 561 ? 29.262 -2.269 -57.708 1.00 94.44 561 VAL A O 1
ATOM 4452 N N . ASP A 1 562 ? 30.234 -0.523 -58.723 1.00 93.25 562 ASP A N 1
ATOM 4453 C CA . ASP A 1 562 ? 30.055 0.417 -57.614 1.00 93.25 562 ASP A CA 1
ATOM 4454 C C . ASP A 1 562 ? 28.558 0.605 -57.300 1.00 93.25 562 ASP A C 1
ATOM 4456 O O . ASP A 1 562 ? 28.145 0.373 -56.166 1.00 93.25 562 ASP A O 1
ATOM 4460 N N . SER A 1 563 ? 27.705 0.851 -58.302 1.00 89.25 563 SER A N 1
ATOM 4461 C CA . SER A 1 563 ? 26.249 0.915 -58.096 1.00 89.25 563 SER A CA 1
ATOM 4462 C C . SER A 1 563 ? 25.607 -0.429 -57.725 1.00 89.25 563 SER A C 1
ATOM 4464 O O . SER A 1 563 ? 24.595 -0.454 -57.025 1.00 89.25 563 SER A O 1
ATOM 4466 N N . GLN A 1 564 ? 26.172 -1.574 -58.126 1.00 92.81 564 GLN A N 1
ATOM 4467 C CA . GLN A 1 564 ? 25.732 -2.883 -57.617 1.00 92.81 564 GLN A CA 1
ATOM 4468 C C . GLN A 1 564 ? 26.068 -3.055 -56.128 1.00 92.81 564 GLN A C 1
ATOM 4470 O O . GLN A 1 564 ? 25.238 -3.586 -55.383 1.00 92.81 564 GLN A O 1
ATOM 4475 N N . ASN A 1 565 ? 27.231 -2.568 -55.685 1.00 93.44 565 ASN A N 1
ATOM 4476 C CA . ASN A 1 565 ? 27.626 -2.547 -54.278 1.00 93.44 565 ASN A CA 1
ATOM 4477 C C . ASN A 1 565 ? 26.729 -1.599 -53.466 1.00 93.44 565 ASN A C 1
ATOM 4479 O O . ASN A 1 565 ? 26.208 -2.015 -52.433 1.00 93.44 565 ASN A O 1
ATOM 4483 N N . GLU A 1 566 ? 26.449 -0.390 -53.964 1.00 94.69 566 GLU A N 1
ATOM 4484 C CA . GLU A 1 566 ? 25.483 0.546 -53.365 1.00 94.69 566 GLU A CA 1
ATOM 4485 C C . GLU A 1 566 ? 24.093 -0.096 -53.231 1.00 94.69 566 GLU A C 1
ATOM 4487 O O . GLU A 1 566 ? 23.491 -0.071 -52.160 1.00 94.69 566 GLU A O 1
ATOM 4492 N N . ILE A 1 567 ? 23.587 -0.755 -54.280 1.00 92.69 567 ILE A N 1
ATOM 4493 C CA . ILE A 1 567 ? 22.301 -1.471 -54.237 1.00 92.69 567 ILE A CA 1
ATOM 4494 C C . ILE A 1 567 ? 22.331 -2.625 -53.219 1.00 92.69 567 ILE A C 1
ATOM 4496 O O . ILE A 1 567 ? 21.320 -2.885 -52.559 1.00 92.69 567 ILE A O 1
ATOM 4500 N N . ALA A 1 568 ? 23.452 -3.335 -53.076 1.00 92.56 568 ALA A N 1
ATOM 4501 C CA . ALA A 1 568 ? 23.611 -4.393 -52.079 1.00 92.56 568 ALA A CA 1
ATOM 4502 C C . ALA A 1 568 ? 23.658 -3.834 -50.646 1.00 92.56 568 ALA A C 1
ATOM 4504 O O . ALA A 1 568 ? 23.027 -4.398 -49.747 1.00 92.56 568 ALA A O 1
ATOM 4505 N N . GLU A 1 569 ? 24.332 -2.702 -50.437 1.00 94.31 569 GLU A N 1
ATOM 4506 C CA . GLU A 1 569 ? 24.376 -2.013 -49.152 1.00 94.31 569 GLU A CA 1
ATOM 4507 C C . GLU A 1 569 ? 23.013 -1.415 -48.786 1.00 94.31 569 GLU A C 1
ATOM 4509 O O . GLU A 1 569 ? 22.517 -1.691 -47.696 1.00 94.31 569 GLU A O 1
ATOM 4514 N N . MET A 1 570 ? 22.326 -0.726 -49.699 1.00 92.75 570 MET A N 1
ATOM 4515 C CA . MET A 1 570 ? 20.964 -0.229 -49.469 1.00 92.75 570 MET A CA 1
ATOM 4516 C C . MET A 1 570 ? 19.989 -1.374 -49.153 1.00 92.75 570 MET A C 1
ATOM 4518 O O . MET A 1 570 ? 19.151 -1.246 -48.261 1.00 92.75 570 MET A O 1
ATOM 4522 N N . LYS A 1 571 ? 20.131 -2.548 -49.789 1.00 91.94 571 LYS A N 1
ATOM 4523 C CA . LYS A 1 571 ? 19.375 -3.763 -49.418 1.00 91.94 571 LYS A CA 1
ATOM 4524 C C . LYS A 1 571 ? 19.735 -4.287 -48.021 1.00 91.94 571 LYS A C 1
ATOM 4526 O O . LYS A 1 571 ? 18.858 -4.806 -47.329 1.00 91.94 571 LYS A O 1
ATOM 4531 N N . ARG A 1 572 ? 20.992 -4.161 -47.579 1.00 94.12 572 ARG A N 1
ATOM 4532 C CA . ARG A 1 572 ? 21.421 -4.500 -46.209 1.00 94.12 572 ARG A CA 1
ATOM 4533 C C . ARG A 1 572 ? 20.863 -3.504 -45.189 1.00 94.12 572 ARG A C 1
ATOM 4535 O O . ARG A 1 572 ? 20.312 -3.940 -44.182 1.00 94.12 572 ARG A O 1
ATOM 4542 N N . GLN A 1 573 ? 20.943 -2.205 -45.466 1.00 94.69 573 GLN A N 1
ATOM 4543 C CA . GLN A 1 573 ? 20.379 -1.144 -44.631 1.00 94.69 573 GLN A CA 1
ATOM 4544 C C . GLN A 1 573 ? 18.853 -1.289 -44.511 1.00 94.69 573 GLN A C 1
ATOM 4546 O O . GLN A 1 573 ? 18.335 -1.264 -43.400 1.00 94.69 573 GLN A O 1
ATOM 4551 N N . LEU A 1 574 ? 18.138 -1.577 -45.608 1.00 91.81 574 LEU A N 1
ATOM 4552 C CA . LEU A 1 574 ? 16.700 -1.883 -45.580 1.00 91.81 574 LEU A CA 1
ATOM 4553 C C . LEU A 1 574 ? 16.371 -3.118 -44.730 1.00 91.81 574 LEU A C 1
ATOM 4555 O O . LEU A 1 574 ? 15.387 -3.091 -43.993 1.00 91.81 574 LEU A O 1
ATOM 4559 N N . LYS A 1 575 ? 17.182 -4.186 -44.772 1.00 94.44 575 LYS A N 1
ATOM 4560 C CA . LYS A 1 575 ? 16.999 -5.354 -43.888 1.00 94.44 575 LYS A CA 1
ATOM 4561 C C . LYS A 1 575 ? 17.197 -5.001 -42.413 1.00 94.44 575 LYS A C 1
ATOM 4563 O O . LYS A 1 575 ? 16.379 -5.406 -41.593 1.00 94.44 575 LYS A O 1
ATOM 4568 N N . ILE A 1 576 ? 18.239 -4.232 -42.085 1.00 94.56 576 ILE A N 1
ATOM 4569 C CA . ILE A 1 576 ? 18.498 -3.758 -40.715 1.00 94.56 576 ILE A CA 1
ATOM 4570 C C . ILE A 1 576 ? 17.337 -2.875 -40.243 1.00 94.56 576 ILE A C 1
ATOM 4572 O O . ILE A 1 576 ? 16.747 -3.159 -39.209 1.00 94.56 576 ILE A O 1
ATOM 4576 N N . MET A 1 577 ? 16.931 -1.887 -41.043 1.00 91.50 577 MET A N 1
ATOM 4577 C CA . MET A 1 577 ? 15.806 -1.001 -40.736 1.00 91.50 577 MET A CA 1
ATOM 4578 C C . MET A 1 577 ? 14.488 -1.775 -40.585 1.00 91.50 577 MET A C 1
ATOM 4580 O O . MET A 1 577 ? 13.709 -1.477 -39.690 1.00 91.50 577 MET A O 1
ATOM 4584 N N . THR A 1 578 ? 14.247 -2.811 -41.396 1.00 92.88 578 THR A N 1
ATOM 4585 C CA . THR A 1 578 ? 13.064 -3.684 -41.255 1.00 92.88 578 THR A CA 1
ATOM 4586 C C . THR A 1 578 ? 13.092 -4.463 -39.938 1.00 92.88 578 THR A C 1
ATOM 4588 O O . THR A 1 578 ? 12.062 -4.576 -39.277 1.00 92.88 578 THR A O 1
ATOM 4591 N N . PHE A 1 579 ? 14.261 -4.963 -39.523 1.00 94.94 579 PHE A N 1
ATOM 4592 C CA . PHE A 1 579 ? 14.432 -5.610 -38.221 1.00 94.94 579 PHE A CA 1
ATOM 4593 C C . PHE A 1 579 ? 14.204 -4.619 -37.068 1.00 94.94 579 PHE A C 1
ATOM 4595 O O . PHE A 1 579 ? 13.428 -4.916 -36.166 1.00 94.94 579 PHE A O 1
ATOM 4602 N N . THR A 1 580 ? 14.775 -3.411 -37.136 1.00 93.62 580 THR A N 1
ATOM 4603 C CA . THR A 1 580 ? 14.536 -2.338 -36.156 1.00 93.62 580 THR A CA 1
ATOM 4604 C C . THR A 1 580 ? 13.060 -1.936 -36.093 1.00 93.62 580 THR A C 1
ATOM 4606 O O . THR A 1 580 ? 12.514 -1.805 -35.005 1.00 93.62 580 THR A O 1
ATOM 4609 N N . ILE A 1 581 ? 12.379 -1.804 -37.236 1.00 94.94 581 ILE A N 1
ATOM 4610 C CA . ILE A 1 581 ? 10.938 -1.521 -37.307 1.00 94.94 581 ILE A CA 1
ATOM 4611 C C . ILE A 1 581 ? 10.118 -2.640 -36.653 1.00 94.94 581 ILE A C 1
ATOM 4613 O O . ILE A 1 581 ? 9.121 -2.349 -36.000 1.00 94.94 581 ILE A O 1
ATOM 4617 N N . ASN A 1 582 ? 10.508 -3.907 -36.809 1.00 94.19 582 ASN A N 1
ATOM 4618 C CA . ASN A 1 582 ? 9.799 -5.017 -36.175 1.00 94.19 582 ASN A CA 1
ATOM 4619 C C . ASN A 1 582 ? 10.069 -5.086 -34.664 1.00 94.19 582 ASN A C 1
ATOM 4621 O O . ASN A 1 582 ? 9.108 -5.169 -33.910 1.00 94.19 582 ASN A O 1
ATOM 4625 N N . GLY A 1 583 ? 11.312 -4.899 -34.211 1.00 93.38 583 GLY A N 1
ATOM 4626 C CA . GLY A 1 583 ? 11.621 -4.772 -32.780 1.00 93.38 583 GLY A CA 1
ATOM 4627 C C . GLY A 1 583 ? 10.887 -3.598 -32.116 1.00 93.38 583 GLY A C 1
ATOM 4628 O O . GLY A 1 583 ? 10.313 -3.753 -31.044 1.00 93.38 583 GLY A O 1
ATOM 4629 N N . LEU A 1 584 ? 10.792 -2.446 -32.791 1.00 92.69 584 LEU A N 1
ATOM 4630 C CA . LEU A 1 584 ? 10.007 -1.301 -32.313 1.00 92.69 584 LEU A CA 1
ATOM 4631 C C . LEU A 1 584 ? 8.494 -1.576 -32.293 1.00 92.69 584 LEU A C 1
ATOM 4633 O O . LEU A 1 584 ? 7.807 -1.051 -31.419 1.00 92.69 584 LEU A O 1
ATOM 4637 N N . LYS A 1 585 ? 7.960 -2.402 -33.207 1.00 94.50 585 LYS A N 1
ATOM 4638 C CA . LYS A 1 585 ? 6.563 -2.874 -33.137 1.00 94.50 585 LYS A CA 1
ATOM 4639 C C . LYS A 1 585 ? 6.352 -3.828 -31.966 1.00 94.50 585 LYS A C 1
ATOM 4641 O O . LYS A 1 585 ? 5.360 -3.671 -31.271 1.00 94.50 585 LYS A O 1
ATOM 4646 N N . GLU A 1 586 ? 7.267 -4.768 -31.740 1.00 94.94 586 GLU A N 1
ATOM 4647 C CA . GLU A 1 586 ? 7.214 -5.726 -30.628 1.00 94.94 586 GLU A CA 1
ATOM 4648 C C . GLU A 1 586 ? 7.293 -5.001 -29.272 1.00 94.94 586 GLU A C 1
ATOM 4650 O O . GLU A 1 586 ? 6.466 -5.238 -28.388 1.00 94.94 586 GLU A O 1
ATOM 4655 N N . GLU A 1 587 ? 8.200 -4.025 -29.139 1.00 95.69 587 GLU A N 1
ATOM 4656 C CA . GLU A 1 587 ? 8.237 -3.097 -28.004 1.00 95.69 587 GLU A CA 1
ATOM 4657 C C . GLU A 1 587 ? 6.936 -2.299 -27.858 1.00 95.69 587 GLU A C 1
ATOM 4659 O O . GLU A 1 587 ? 6.464 -2.098 -26.740 1.00 95.69 587 GLU A O 1
ATOM 4664 N N . PHE A 1 588 ? 6.364 -1.809 -28.961 1.00 95.00 588 PHE A N 1
ATOM 4665 C CA . PHE A 1 588 ? 5.119 -1.044 -28.941 1.00 95.00 588 PHE A CA 1
ATOM 4666 C C . PHE A 1 588 ? 3.938 -1.909 -28.486 1.00 95.00 588 PHE A C 1
ATOM 4668 O O . PHE A 1 588 ? 3.207 -1.484 -27.596 1.00 95.00 588 PHE A O 1
ATOM 4675 N N . THR A 1 589 ? 3.799 -3.142 -28.985 1.00 95.31 589 THR A N 1
ATOM 4676 C CA . THR A 1 589 ? 2.775 -4.087 -28.513 1.00 95.31 589 THR A CA 1
ATOM 4677 C C . THR A 1 589 ? 2.982 -4.459 -27.047 1.00 95.31 589 THR A C 1
ATOM 4679 O O . THR A 1 589 ? 2.031 -4.393 -26.275 1.00 95.31 589 THR A O 1
ATOM 4682 N N . ALA A 1 590 ? 4.218 -4.721 -26.606 1.00 95.00 590 ALA A N 1
ATOM 4683 C CA . ALA A 1 590 ? 4.505 -5.002 -25.198 1.00 95.00 590 ALA A CA 1
ATOM 4684 C C . ALA A 1 590 ? 4.180 -3.804 -24.280 1.00 95.00 590 ALA A C 1
ATOM 4686 O O . ALA A 1 590 ? 3.667 -3.983 -23.173 1.00 95.00 590 ALA A O 1
ATOM 4687 N N . LYS A 1 591 ? 4.422 -2.569 -24.746 1.00 94.88 591 LYS A N 1
ATOM 4688 C CA . LYS A 1 591 ? 4.043 -1.329 -24.046 1.00 94.88 591 LYS A CA 1
ATOM 4689 C C . LYS A 1 591 ? 2.526 -1.106 -24.050 1.00 94.88 591 LYS A C 1
ATOM 4691 O O . LYS A 1 591 ? 1.997 -0.672 -23.031 1.00 94.88 591 LYS A O 1
ATOM 4696 N N . GLN A 1 592 ? 1.815 -1.451 -25.126 1.00 93.56 592 GLN A N 1
ATOM 4697 C CA . GLN A 1 592 ? 0.346 -1.436 -25.166 1.00 93.56 592 GLN A CA 1
ATOM 4698 C C . GLN A 1 592 ? -0.262 -2.470 -24.205 1.00 93.56 592 GLN A C 1
ATOM 4700 O O . GLN A 1 592 ? -1.175 -2.135 -23.458 1.00 93.56 592 GLN A O 1
ATOM 4705 N N . GLU A 1 593 ? 0.269 -3.693 -24.156 1.00 94.38 593 GLU A N 1
ATOM 4706 C CA . GLU A 1 593 ? -0.160 -4.738 -23.215 1.00 94.38 593 GLU A CA 1
ATOM 4707 C C . GLU A 1 593 ? 0.158 -4.393 -21.755 1.00 94.38 593 GLU A C 1
ATOM 4709 O O . GLU A 1 593 ? -0.583 -4.778 -20.850 1.00 94.38 593 GLU A O 1
ATOM 4714 N N . ALA A 1 594 ? 1.269 -3.698 -21.494 1.00 94.19 594 ALA A N 1
ATOM 4715 C CA . ALA A 1 594 ? 1.574 -3.159 -20.170 1.00 94.19 594 ALA A CA 1
ATOM 4716 C C . ALA A 1 594 ? 0.585 -2.044 -19.793 1.00 94.19 594 ALA A C 1
ATOM 4718 O O . ALA A 1 594 ? -0.041 -2.118 -18.741 1.00 94.19 594 ALA A O 1
ATOM 4719 N N . PHE A 1 595 ? 0.364 -1.072 -20.682 1.00 94.31 595 PHE A N 1
ATOM 4720 C CA . PHE A 1 595 ? -0.587 0.020 -20.463 1.00 94.31 595 PHE A CA 1
ATOM 4721 C C . PHE A 1 595 ? -2.024 -0.482 -20.251 1.00 94.31 595 PHE A C 1
ATOM 4723 O O . PHE A 1 595 ? -2.705 -0.015 -19.345 1.00 94.31 595 PHE A O 1
ATOM 4730 N N . ALA A 1 596 ? -2.477 -1.477 -21.019 1.00 95.06 596 ALA A N 1
ATOM 4731 C CA . ALA A 1 596 ? -3.796 -2.086 -20.843 1.00 95.06 596 ALA A CA 1
ATOM 4732 C C . ALA A 1 596 ? -3.958 -2.761 -19.467 1.00 95.06 596 ALA A C 1
ATOM 4734 O O . ALA A 1 596 ? -5.033 -2.687 -18.873 1.00 95.06 596 ALA A O 1
ATOM 4735 N N . ARG A 1 597 ? -2.890 -3.374 -18.933 1.00 94.19 597 ARG A N 1
ATOM 4736 C CA . ARG A 1 597 ? -2.876 -3.924 -17.567 1.00 94.19 597 ARG A CA 1
ATOM 4737 C C . ARG A 1 597 ? -2.911 -2.825 -16.509 1.00 94.19 597 ARG A C 1
ATOM 4739 O O . ARG A 1 597 ? -3.742 -2.909 -15.616 1.00 94.19 597 ARG A O 1
ATOM 4746 N N . GLU A 1 598 ? -2.096 -1.780 -16.645 1.00 92.25 598 GLU A N 1
ATOM 4747 C CA . GLU A 1 598 ? -2.111 -0.622 -15.733 1.00 92.25 598 GLU A CA 1
ATOM 4748 C C . GLU A 1 598 ? -3.481 0.081 -15.713 1.00 92.25 598 GLU A C 1
ATOM 4750 O O . GLU A 1 598 ? -3.959 0.467 -14.651 1.00 92.25 598 GLU A O 1
ATOM 4755 N N . VAL A 1 599 ? -4.165 0.199 -16.859 1.00 94.62 599 VAL A N 1
ATOM 4756 C CA . VAL A 1 599 ? -5.540 0.731 -16.930 1.00 94.62 599 VAL A CA 1
ATOM 4757 C C . VAL A 1 599 ? -6.538 -0.192 -16.222 1.00 94.62 599 VAL A C 1
ATOM 4759 O O . VAL A 1 599 ? -7.363 0.294 -15.450 1.00 94.62 599 VAL A O 1
ATOM 4762 N N . ALA A 1 600 ? -6.451 -1.511 -16.420 1.00 94.12 600 ALA A N 1
ATOM 4763 C CA . ALA A 1 600 ? -7.338 -2.471 -15.761 1.00 94.12 600 ALA A CA 1
ATOM 4764 C C . ALA A 1 600 ? -7.118 -2.543 -14.236 1.00 94.12 600 ALA A C 1
ATOM 4766 O O . ALA A 1 600 ? -8.086 -2.591 -13.473 1.00 94.12 600 ALA A O 1
ATOM 4767 N N . ASP A 1 601 ? -5.864 -2.503 -13.774 1.00 93.75 601 ASP A N 1
ATOM 4768 C CA . ASP A 1 601 ? -5.542 -2.430 -12.346 1.00 93.75 601 ASP A CA 1
ATOM 4769 C C . ASP A 1 601 ? -5.919 -1.069 -11.749 1.00 93.75 601 ASP A C 1
ATOM 4771 O O . ASP A 1 601 ? -6.408 -1.025 -10.620 1.00 93.75 601 ASP A O 1
ATOM 4775 N N . ARG A 1 602 ? -5.799 0.031 -12.504 1.00 94.19 602 ARG A N 1
ATOM 4776 C CA . ARG A 1 602 ? -6.326 1.334 -12.084 1.00 94.19 602 ARG A CA 1
ATOM 4777 C C . ARG A 1 602 ? -7.841 1.287 -11.904 1.00 94.19 602 ARG A C 1
ATOM 4779 O O . ARG A 1 602 ? -8.322 1.669 -10.847 1.00 94.19 602 ARG A O 1
ATOM 4786 N N . GLU A 1 603 ? -8.589 0.783 -12.883 1.00 93.81 603 GLU A N 1
ATOM 4787 C CA . GLU A 1 603 ? -10.042 0.618 -12.767 1.00 93.81 603 GLU A CA 1
ATOM 4788 C C . GLU A 1 603 ? -10.443 -0.248 -11.565 1.00 93.81 603 GLU A C 1
ATOM 4790 O O . GLU A 1 603 ? -11.475 -0.002 -10.938 1.00 93.81 603 GLU A O 1
ATOM 4795 N N . ARG A 1 604 ? -9.654 -1.282 -11.253 1.00 95.94 604 ARG A N 1
ATOM 4796 C CA . ARG A 1 604 ? -9.856 -2.125 -10.071 1.00 95.94 604 ARG A CA 1
ATOM 4797 C C . ARG A 1 604 ? -9.598 -1.345 -8.780 1.00 95.94 604 ARG A C 1
ATOM 4799 O O . ARG A 1 604 ? -10.417 -1.418 -7.870 1.00 95.94 604 ARG A O 1
ATOM 4806 N N . LEU A 1 605 ? -8.514 -0.572 -8.716 1.00 92.69 605 LEU A N 1
ATOM 4807 C CA . LEU A 1 605 ? -8.177 0.274 -7.569 1.00 92.69 605 LEU A CA 1
ATOM 4808 C C . LEU A 1 605 ? -9.187 1.409 -7.360 1.00 92.69 605 LEU A C 1
ATOM 4810 O O . LEU A 1 605 ? -9.566 1.657 -6.221 1.00 92.69 605 LEU A O 1
ATOM 4814 N N . ASP A 1 606 ? -9.674 2.051 -8.424 1.00 93.44 606 ASP A N 1
ATOM 4815 C CA . ASP A 1 606 ? -10.710 3.088 -8.342 1.00 93.44 606 ASP A CA 1
ATOM 4816 C C . ASP A 1 606 ? -12.021 2.484 -7.766 1.00 93.44 606 ASP A C 1
ATOM 4818 O O . ASP A 1 606 ? -12.613 3.058 -6.851 1.00 93.44 606 ASP A O 1
ATOM 4822 N N . LYS A 1 607 ? -12.412 1.263 -8.177 1.00 95.06 607 LYS A N 1
ATOM 4823 C CA . LYS A 1 607 ? -13.556 0.513 -7.598 1.00 95.06 607 LYS A CA 1
ATOM 4824 C C . LYS A 1 607 ? -13.315 0.101 -6.136 1.00 95.06 607 LYS A C 1
ATOM 4826 O O . LYS A 1 607 ? -14.208 0.244 -5.300 1.00 95.06 607 LYS A O 1
ATOM 4831 N N . GLU A 1 608 ? -12.114 -0.369 -5.793 1.00 93.50 608 GLU A N 1
ATOM 4832 C CA . GLU A 1 608 ? -11.729 -0.666 -4.403 1.00 93.50 608 GLU A CA 1
ATOM 4833 C C . GLU A 1 608 ? -11.793 0.607 -3.532 1.00 93.50 608 GLU A C 1
ATOM 4835 O O . GLU A 1 608 ? -12.373 0.582 -2.444 1.00 93.50 608 GLU A O 1
ATOM 4840 N N . MET A 1 609 ? -11.320 1.753 -4.036 1.00 91.25 609 MET A N 1
ATOM 4841 C CA . MET A 1 609 ? -11.436 3.052 -3.366 1.00 91.25 609 MET A CA 1
ATOM 4842 C C . MET A 1 609 ? -12.889 3.511 -3.196 1.00 91.25 609 MET A C 1
ATOM 4844 O O . MET A 1 609 ? -13.220 4.040 -2.134 1.00 91.25 609 MET A O 1
ATOM 4848 N N . GLU A 1 610 ? -13.777 3.290 -4.170 1.00 94.62 610 GLU A N 1
ATOM 4849 C CA . GLU A 1 610 ? -15.213 3.560 -4.005 1.00 94.62 610 GLU A CA 1
ATOM 4850 C C . GLU A 1 610 ? -15.837 2.702 -2.897 1.00 94.62 610 GLU A C 1
ATOM 4852 O O . GLU A 1 610 ? -16.561 3.238 -2.051 1.00 94.62 610 GLU A O 1
ATOM 4857 N N . THR A 1 611 ? -15.525 1.399 -2.842 1.00 94.44 611 THR A N 1
ATOM 4858 C CA . THR A 1 611 ? -16.026 0.522 -1.767 1.00 94.44 611 THR A CA 1
ATOM 4859 C C . THR A 1 611 ? -15.535 0.973 -0.391 1.00 94.44 611 THR A C 1
ATOM 4861 O O . THR A 1 611 ? -16.359 1.197 0.493 1.00 94.44 611 THR A O 1
ATOM 4864 N N . ILE A 1 612 ? -14.235 1.248 -0.236 1.00 92.56 612 ILE A N 1
ATOM 4865 C CA . ILE A 1 612 ? -13.639 1.737 1.018 1.00 92.56 612 ILE A CA 1
ATOM 4866 C C . ILE A 1 612 ? -14.214 3.107 1.414 1.00 92.56 612 ILE A C 1
ATOM 4868 O O . ILE A 1 612 ? -14.495 3.352 2.584 1.00 92.56 612 ILE A O 1
ATOM 4872 N N . ASN A 1 613 ? -14.446 4.014 0.461 1.00 94.81 613 ASN A N 1
ATOM 4873 C CA . ASN A 1 613 ? -15.059 5.318 0.733 1.00 94.81 613 ASN A CA 1
ATOM 4874 C C . ASN A 1 613 ? -16.518 5.168 1.207 1.00 94.81 613 ASN A C 1
ATOM 4876 O O . ASN A 1 613 ? -16.963 5.887 2.101 1.00 94.81 613 ASN A O 1
ATOM 4880 N N . ASN A 1 614 ? -17.264 4.203 0.664 1.00 94.81 614 ASN A N 1
ATOM 4881 C CA . ASN A 1 614 ? -18.618 3.897 1.122 1.00 94.81 614 ASN A CA 1
ATOM 4882 C C . ASN A 1 614 ? -18.625 3.218 2.504 1.00 94.81 614 ASN A C 1
ATOM 4884 O O . ASN A 1 614 ? -19.402 3.635 3.364 1.00 94.81 614 ASN A O 1
ATOM 4888 N N . GLU A 1 615 ? -17.708 2.286 2.779 1.00 94.38 615 GLU A N 1
ATOM 4889 C CA . GLU A 1 615 ? -17.486 1.739 4.127 1.00 94.38 615 GLU A CA 1
ATOM 4890 C C . GLU A 1 615 ? -17.171 2.861 5.132 1.00 94.38 615 GLU A C 1
ATOM 4892 O O . GLU A 1 615 ? -17.848 2.981 6.154 1.00 94.38 615 GLU A O 1
ATOM 4897 N N . ILE A 1 616 ? -16.239 3.765 4.808 1.00 91.69 616 ILE A N 1
ATOM 4898 C CA . ILE A 1 616 ? -15.893 4.933 5.636 1.00 91.69 616 ILE A CA 1
ATOM 4899 C C . ILE A 1 616 ? -17.113 5.826 5.909 1.00 91.69 616 ILE A C 1
ATOM 4901 O O . ILE A 1 616 ? -17.263 6.298 7.036 1.00 91.69 616 ILE A O 1
ATOM 4905 N N . LYS A 1 617 ? -18.005 6.054 4.933 1.00 93.44 617 LYS A N 1
ATOM 4906 C CA . LYS A 1 617 ? -19.263 6.797 5.163 1.00 93.44 617 LYS A CA 1
ATOM 4907 C C . LYS A 1 617 ? -20.167 6.065 6.159 1.00 93.44 617 LYS A C 1
ATOM 4909 O O . LYS A 1 617 ? -20.664 6.697 7.087 1.00 93.44 617 LYS A O 1
ATOM 4914 N N . THR A 1 618 ? -20.346 4.749 6.013 1.00 94.31 618 THR A N 1
ATOM 4915 C CA . THR A 1 618 ? -21.179 3.964 6.946 1.00 94.31 618 THR A CA 1
ATOM 4916 C C . THR A 1 618 ? -20.601 3.929 8.362 1.00 94.31 618 THR A C 1
ATOM 4918 O O . THR A 1 618 ? -21.340 4.140 9.320 1.00 94.31 618 THR A O 1
ATOM 4921 N N . LEU A 1 619 ? -19.281 3.767 8.508 1.00 90.69 619 LEU A N 1
ATOM 4922 C CA . LEU A 1 619 ? -18.591 3.770 9.801 1.00 90.69 619 LEU A CA 1
ATOM 4923 C C . LEU A 1 619 ? -18.610 5.154 10.468 1.00 90.69 619 LEU A C 1
ATOM 4925 O O . LEU A 1 619 ? -18.779 5.242 11.683 1.00 90.69 619 LEU A O 1
ATOM 4929 N N . LYS A 1 620 ? -18.500 6.242 9.691 1.00 92.69 620 LYS A N 1
ATOM 4930 C CA . LYS A 1 620 ? -18.704 7.610 10.198 1.00 92.69 620 LYS A CA 1
ATOM 4931 C C . LYS A 1 620 ? -20.123 7.801 10.719 1.00 92.69 620 LYS A C 1
ATOM 4933 O O . LYS A 1 620 ? -20.278 8.222 11.858 1.00 92.69 620 LYS A O 1
ATOM 4938 N N . HIS A 1 621 ? -21.137 7.405 9.950 1.00 93.69 621 HIS A N 1
ATOM 4939 C CA . HIS A 1 621 ? -22.530 7.526 10.378 1.00 93.69 621 HIS A CA 1
ATOM 4940 C C . HIS A 1 621 ? -22.838 6.684 11.632 1.00 93.69 621 HIS A C 1
ATOM 4942 O O . HIS A 1 621 ? -23.483 7.163 12.561 1.00 93.69 621 HIS A O 1
ATOM 4948 N N . GLN A 1 622 ? -22.302 5.462 11.724 1.00 91.25 622 GLN A N 1
ATOM 4949 C CA . GLN A 1 622 ? -22.382 4.643 12.941 1.00 91.25 622 GLN A CA 1
ATOM 4950 C C . GLN A 1 622 ? -21.668 5.302 14.133 1.00 91.25 622 GLN A C 1
ATOM 4952 O O . GLN A 1 622 ? -22.189 5.272 15.246 1.00 91.25 622 GLN A O 1
ATOM 4957 N N . SER A 1 623 ? -20.513 5.942 13.917 1.00 91.00 623 SER A N 1
ATOM 4958 C CA . SER A 1 623 ? -19.803 6.701 14.955 1.00 91.00 623 SER A CA 1
ATOM 4959 C C . SER A 1 623 ? -20.580 7.943 15.405 1.00 91.00 623 SER A C 1
ATOM 4961 O O . SER A 1 623 ? -20.635 8.222 16.599 1.00 91.00 623 SER A O 1
ATOM 4963 N N . GLU A 1 624 ? -21.226 8.662 14.487 1.00 94.75 624 GLU A N 1
ATOM 4964 C CA . GLU A 1 624 ? -22.091 9.812 14.782 1.00 94.75 624 GLU A CA 1
ATOM 4965 C C . GLU A 1 624 ? -23.319 9.396 15.605 1.00 94.75 624 GLU A C 1
ATOM 4967 O O . GLU A 1 624 ? -23.617 10.031 16.617 1.00 94.75 624 GLU A O 1
ATOM 4972 N N . LEU A 1 625 ? -23.979 8.291 15.236 1.00 93.62 625 LEU A N 1
ATOM 4973 C CA . LEU A 1 625 ? -25.087 7.707 16.000 1.00 93.62 625 LEU A CA 1
ATOM 4974 C C . LEU A 1 625 ? -24.638 7.240 17.394 1.00 93.62 625 LEU A C 1
ATOM 4976 O O . LEU A 1 625 ? -25.297 7.549 18.386 1.00 93.62 625 LEU A O 1
ATOM 4980 N N . ALA A 1 626 ? -23.491 6.562 17.497 1.00 89.62 626 ALA A N 1
ATOM 4981 C CA . ALA A 1 626 ? -22.926 6.146 18.780 1.00 89.62 626 ALA A CA 1
ATOM 4982 C C . ALA A 1 626 ? -22.544 7.350 19.660 1.00 89.62 626 ALA A C 1
ATOM 4984 O O . ALA A 1 626 ? -22.811 7.345 20.858 1.00 89.62 626 ALA A O 1
ATOM 4985 N N . GLN A 1 627 ? -21.985 8.418 19.082 1.00 92.69 627 GLN A N 1
ATOM 4986 C CA . GLN A 1 627 ? -21.709 9.664 19.802 1.00 92.69 627 GLN A CA 1
ATOM 4987 C C . GLN A 1 627 ? -22.989 10.377 20.248 1.00 92.69 627 GLN A C 1
ATOM 4989 O O . GLN A 1 627 ? -23.008 10.933 21.344 1.00 92.69 627 GLN A O 1
ATOM 4994 N N . ALA A 1 628 ? -24.052 10.371 19.440 1.00 92.31 628 ALA A N 1
ATOM 4995 C CA . ALA A 1 628 ? -25.350 10.908 19.840 1.00 92.31 628 ALA A CA 1
ATOM 4996 C C . ALA A 1 628 ? -25.932 10.116 21.024 1.00 92.31 628 ALA A C 1
ATOM 4998 O O . ALA A 1 628 ? -26.336 10.723 22.015 1.00 92.31 628 ALA A O 1
ATOM 4999 N N . TYR A 1 629 ? -25.869 8.780 20.971 1.00 93.88 629 TYR A N 1
ATOM 5000 C CA . TYR A 1 629 ? -26.287 7.904 22.067 1.00 93.88 629 TYR A CA 1
ATOM 5001 C C . TYR A 1 629 ? -25.472 8.141 23.351 1.00 93.88 629 TYR A C 1
ATOM 5003 O O . TYR A 1 629 ? -26.045 8.327 24.425 1.00 93.88 629 TYR A O 1
ATOM 5011 N N . ILE A 1 630 ? -24.141 8.232 23.247 1.00 92.25 630 ILE A N 1
ATOM 5012 C CA . ILE A 1 630 ? -23.261 8.556 24.382 1.00 92.25 630 ILE A CA 1
ATOM 5013 C C . ILE A 1 630 ? -23.614 9.929 24.969 1.00 92.25 630 ILE A C 1
ATOM 5015 O O . ILE A 1 630 ? -23.692 10.057 26.186 1.00 92.25 630 ILE A O 1
ATOM 5019 N N . ARG A 1 631 ? -23.900 10.947 24.144 1.00 93.56 631 ARG A N 1
ATOM 5020 C CA . ARG A 1 631 ? -24.354 12.260 24.642 1.00 93.56 631 ARG A CA 1
ATOM 5021 C C . ARG A 1 631 ? -25.677 12.152 25.399 1.00 93.56 631 ARG A C 1
ATOM 5023 O O . ARG A 1 631 ? -25.785 12.751 26.464 1.00 93.56 631 ARG A O 1
ATOM 5030 N N . THR A 1 632 ? -26.650 11.374 24.913 1.00 94.06 632 THR A N 1
ATOM 5031 C CA . THR A 1 632 ? -27.901 11.151 25.660 1.00 94.06 632 THR A CA 1
ATOM 5032 C C . THR A 1 632 ? -27.659 10.430 26.986 1.00 94.06 632 THR A C 1
ATOM 5034 O O . THR A 1 632 ? -28.138 10.908 28.011 1.00 94.06 632 THR A O 1
ATOM 5037 N N . GLN A 1 633 ? -26.831 9.379 27.006 1.00 91.81 633 GLN A N 1
ATOM 5038 C CA . GLN A 1 633 ? -26.471 8.665 28.238 1.00 91.81 633 GLN A CA 1
ATOM 5039 C C . GLN A 1 633 ? -25.746 9.571 29.243 1.00 91.81 633 GLN A C 1
ATOM 5041 O O . GLN A 1 633 ? -26.110 9.585 30.412 1.00 91.81 633 GLN A O 1
ATOM 5046 N N . VAL A 1 634 ? -24.819 10.426 28.798 1.00 94.06 634 VAL A N 1
ATOM 5047 C CA . VAL A 1 634 ? -24.176 11.432 29.665 1.00 94.06 634 VAL A CA 1
ATOM 5048 C C . VAL A 1 634 ? -25.199 12.445 30.204 1.00 94.06 634 VAL A C 1
ATOM 5050 O O . VAL A 1 634 ? -25.101 12.851 31.360 1.00 94.06 634 VAL A O 1
ATOM 5053 N N . THR A 1 635 ? -26.222 12.844 29.436 1.00 93.56 635 THR A N 1
ATOM 5054 C CA . THR A 1 635 ? -27.300 13.701 29.979 1.00 93.56 635 THR A CA 1
ATOM 5055 C C . THR A 1 635 ? -28.258 12.980 30.930 1.00 93.56 635 THR A C 1
ATOM 5057 O O . THR A 1 635 ? -28.961 13.649 31.681 1.00 93.56 635 THR A O 1
ATOM 5060 N N . GLU A 1 636 ? -28.303 11.648 30.921 1.00 92.44 636 GLU A N 1
ATOM 5061 C CA . GLU A 1 636 ? -29.052 10.843 31.894 1.00 92.44 636 GLU A CA 1
ATOM 5062 C C . GLU A 1 636 ? -28.219 10.607 33.161 1.00 92.44 636 GLU A C 1
ATOM 5064 O O . GLU A 1 636 ? -28.715 10.843 34.257 1.00 92.44 636 GLU A O 1
ATOM 5069 N N . GLU A 1 637 ? -26.930 10.292 33.021 1.00 91.00 637 GLU A N 1
ATOM 5070 C CA . GLU A 1 637 ? -25.954 10.217 34.116 1.00 91.00 637 GLU A CA 1
ATOM 5071 C C . GLU A 1 637 ? -25.915 11.520 34.930 1.00 91.00 637 GLU A C 1
ATOM 5073 O O . GLU A 1 637 ? -26.001 11.483 36.154 1.00 91.00 637 GLU A O 1
ATOM 5078 N N . ASN A 1 638 ? -25.876 12.685 34.269 1.00 94.00 638 ASN A N 1
ATOM 5079 C CA . ASN A 1 638 ? -25.892 13.981 34.958 1.00 94.00 638 ASN A CA 1
ATOM 5080 C C . ASN A 1 638 ? -27.213 14.262 35.702 1.00 94.00 638 ASN A C 1
ATOM 5082 O O . ASN A 1 638 ? -27.178 14.917 36.742 1.00 94.00 638 ASN A O 1
ATOM 5086 N N . LYS A 1 639 ? -28.361 13.765 35.213 1.00 94.38 639 LYS A N 1
ATOM 5087 C CA . LYS A 1 639 ? -29.643 13.863 35.939 1.00 94.38 639 LYS A CA 1
ATOM 5088 C C . LYS A 1 639 ? -29.630 12.960 37.163 1.00 94.38 639 LYS A C 1
ATOM 5090 O O . LYS A 1 639 ? -29.829 13.448 38.262 1.00 94.38 639 LYS A O 1
ATOM 5095 N N . LEU A 1 640 ? -29.275 11.686 36.991 1.00 91.56 640 LEU A N 1
ATOM 5096 C CA . LEU A 1 640 ? -29.191 10.724 38.091 1.00 91.56 640 LEU A CA 1
ATOM 5097 C C . LEU A 1 640 ? -28.178 11.163 39.162 1.00 91.56 640 LEU A C 1
ATOM 5099 O O . LEU A 1 640 ? -28.415 10.957 40.347 1.00 91.56 640 LEU A O 1
ATOM 5103 N N . ALA A 1 641 ? -27.079 11.817 38.776 1.00 92.62 641 ALA A N 1
ATOM 5104 C CA . ALA A 1 641 ? -26.126 12.421 39.707 1.00 92.62 641 ALA A CA 1
ATOM 5105 C C . ALA A 1 641 ? -26.697 13.646 40.452 1.00 92.62 641 ALA A C 1
ATOM 5107 O O . ALA A 1 641 ? -26.354 13.862 41.616 1.00 92.62 641 ALA A O 1
ATOM 5108 N N . GLN A 1 642 ? -27.576 14.434 39.821 1.00 95.31 642 GLN A N 1
ATOM 5109 C CA . GL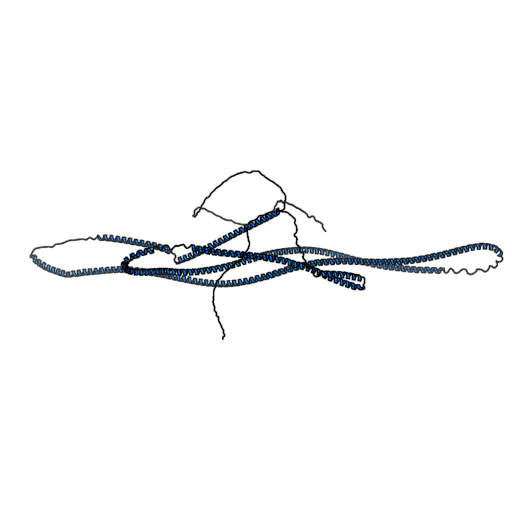N A 1 642 ? -28.335 15.484 40.503 1.00 95.31 642 GLN A CA 1
ATOM 5110 C C . GLN A 1 642 ? -29.371 14.876 41.462 1.00 95.31 642 GLN A C 1
ATOM 5112 O O . GLN A 1 642 ? -29.377 15.247 42.632 1.00 95.31 642 GLN A O 1
ATOM 5117 N N . ASP A 1 643 ? -30.169 13.907 41.010 1.00 94.06 643 ASP A N 1
ATOM 5118 C CA . ASP A 1 643 ? -31.194 13.224 41.810 1.00 94.06 643 ASP A CA 1
ATOM 5119 C C . ASP A 1 643 ? -30.577 12.552 43.054 1.00 94.06 643 ASP A C 1
ATOM 5121 O O . ASP A 1 643 ? -31.079 12.702 44.169 1.00 94.06 643 ASP A O 1
ATOM 5125 N N . LEU A 1 644 ? -29.433 11.870 42.886 1.00 92.56 644 LEU A N 1
ATOM 5126 C CA . LEU A 1 644 ? -28.647 11.293 43.983 1.00 92.56 644 LEU A CA 1
ATOM 5127 C C . LEU A 1 644 ? -28.171 12.363 44.967 1.00 92.56 644 LEU A C 1
ATOM 5129 O O . LEU A 1 644 ? -28.316 12.186 46.173 1.00 92.56 644 LEU A O 1
ATOM 5133 N N . LYS A 1 645 ? -27.639 13.487 44.476 1.00 94.88 645 LYS A N 1
ATOM 5134 C CA . LYS A 1 645 ? -27.179 14.589 45.329 1.00 94.88 645 LYS A CA 1
ATOM 5135 C C . LYS A 1 645 ? -28.333 15.240 46.095 1.00 94.88 645 LYS A C 1
ATOM 5137 O O . LYS A 1 645 ? -28.178 15.581 47.266 1.00 94.88 645 LYS A O 1
ATOM 5142 N N . GLU A 1 646 ? -29.492 15.414 45.467 1.00 94.88 646 GLU A N 1
ATOM 5143 C CA . GLU A 1 646 ? -30.688 15.933 46.134 1.00 94.88 646 GLU A CA 1
ATOM 5144 C C . GLU A 1 646 ? -31.159 14.960 47.228 1.00 94.88 646 GLU A C 1
ATOM 5146 O O . GLU A 1 646 ? -31.337 15.384 48.375 1.00 94.88 646 GLU A O 1
ATOM 5151 N N . ALA A 1 647 ? -31.209 13.655 46.935 1.00 92.62 647 ALA A N 1
ATOM 5152 C CA . ALA A 1 647 ? -31.496 12.606 47.915 1.00 92.62 647 ALA A CA 1
ATOM 5153 C C . ALA A 1 647 ? -30.469 12.546 49.066 1.00 92.62 647 ALA A C 1
ATOM 5155 O O . ALA A 1 647 ? -30.861 12.388 50.222 1.00 92.62 647 ALA A O 1
ATOM 5156 N N . GLU A 1 648 ? -29.173 12.735 48.800 1.00 93.44 648 GLU A N 1
ATOM 5157 C CA . GLU A 1 648 ? -28.133 12.838 49.834 1.00 93.44 648 GLU A CA 1
ATOM 5158 C C . GLU A 1 648 ? -28.349 14.053 50.746 1.00 93.44 648 GLU A C 1
ATOM 5160 O O . GLU A 1 648 ? -28.255 13.923 51.968 1.00 93.44 648 GLU A O 1
ATOM 5165 N N . THR A 1 649 ? -28.686 15.226 50.193 1.00 95.62 649 THR A N 1
ATOM 5166 C CA . THR A 1 649 ? -28.982 16.405 51.029 1.00 95.62 649 THR A CA 1
ATOM 5167 C C . THR A 1 649 ? -30.251 16.224 51.858 1.00 95.62 649 THR A C 1
ATOM 5169 O O . THR A 1 649 ? -30.313 16.701 52.990 1.00 95.62 649 THR A O 1
ATOM 5172 N N . GLU A 1 650 ? -31.263 15.531 51.333 1.00 93.69 650 GLU A N 1
ATOM 5173 C CA . GLU A 1 650 ? -32.495 15.236 52.067 1.00 93.69 650 GLU A CA 1
ATOM 5174 C C . GLU A 1 650 ? -32.254 14.198 53.172 1.00 93.69 650 GLU A C 1
ATOM 5176 O O . GLU A 1 650 ? -32.672 14.408 54.310 1.00 93.69 650 GLU A O 1
ATOM 5181 N N . LYS A 1 651 ? -31.457 13.158 52.902 1.00 95.38 651 LYS A N 1
ATOM 5182 C CA . LYS A 1 651 ? -30.964 12.223 53.923 1.00 95.38 651 LYS A CA 1
ATOM 5183 C C . LYS A 1 651 ? -30.221 12.956 55.047 1.00 95.38 651 LYS A C 1
ATOM 5185 O O . LYS A 1 651 ? -30.513 12.715 56.213 1.00 95.38 651 LYS A O 1
ATOM 5190 N N . GLN A 1 652 ? -29.329 13.895 54.723 1.00 94.44 652 GLN A N 1
ATOM 5191 C CA . GLN A 1 652 ? -28.614 14.699 55.728 1.00 94.44 652 GLN A CA 1
ATOM 5192 C C . GLN A 1 652 ? -29.559 15.575 56.571 1.00 94.44 652 GLN A C 1
ATOM 5194 O O . GLN A 1 652 ? -29.370 15.688 57.784 1.00 94.44 652 GLN A O 1
ATOM 5199 N N . LYS A 1 653 ? -30.605 16.161 55.966 1.00 94.75 653 LYS A N 1
ATOM 5200 C CA . LYS A 1 653 ? -31.663 16.886 56.699 1.00 94.75 653 LYS A CA 1
ATOM 5201 C C . LYS A 1 653 ? -32.412 15.959 57.662 1.00 94.75 653 LYS A C 1
ATOM 5203 O O . LYS A 1 653 ? -32.637 16.338 58.810 1.00 94.75 653 LYS A O 1
ATOM 5208 N N . GLN A 1 654 ? -32.754 14.748 57.225 1.00 93.38 654 GLN A N 1
ATOM 5209 C CA . GLN A 1 654 ? -33.456 13.751 58.040 1.00 93.38 654 GLN A CA 1
ATOM 5210 C C . GLN A 1 654 ? -32.580 13.207 59.180 1.00 93.38 654 GLN A C 1
ATOM 5212 O O . GLN A 1 654 ? -33.051 13.112 60.310 1.00 93.38 654 GLN A O 1
ATOM 5217 N N . GLU A 1 655 ? -31.294 12.941 58.931 1.00 94.50 655 GLU A N 1
ATOM 5218 C CA . GLU A 1 655 ? -30.317 12.562 59.964 1.00 94.50 655 GLU A CA 1
ATOM 5219 C C . GLU A 1 655 ? -30.144 13.672 61.014 1.00 94.50 655 GLU A C 1
ATOM 5221 O O . GLU A 1 655 ? -30.120 13.392 62.214 1.00 94.50 655 GLU A O 1
ATOM 5226 N N . HIS A 1 656 ? -30.103 14.942 60.593 1.00 95.06 656 HIS A N 1
ATOM 5227 C CA . HIS A 1 656 ? -30.053 16.075 61.518 1.00 95.06 656 HIS A CA 1
ATOM 5228 C C . HIS A 1 656 ? -31.352 16.234 62.327 1.00 95.06 656 HIS A C 1
ATOM 5230 O O . HIS A 1 656 ? -31.294 16.416 63.543 1.00 95.06 656 HIS A O 1
ATOM 5236 N N . ALA A 1 657 ? -32.520 16.113 61.689 1.00 94.06 657 ALA A N 1
ATOM 5237 C CA . ALA A 1 657 ? -33.813 16.165 62.370 1.00 94.06 657 ALA A CA 1
ATOM 5238 C C . ALA A 1 657 ? -33.970 15.024 63.392 1.00 94.06 657 ALA A C 1
ATOM 5240 O O . ALA A 1 657 ? -34.412 15.261 64.516 1.00 94.06 657 ALA A O 1
ATOM 5241 N N . LEU A 1 658 ? -33.534 13.807 63.047 1.00 94.19 658 LEU A N 1
ATOM 5242 C CA . LEU A 1 658 ? -33.493 12.673 63.969 1.00 94.19 658 LEU A CA 1
ATOM 5243 C C . LEU A 1 658 ? -32.550 12.942 65.150 1.00 94.19 658 LEU A C 1
ATOM 5245 O O . LEU A 1 658 ? -32.929 12.693 66.291 1.00 94.19 658 LEU A O 1
ATOM 5249 N N . ALA A 1 659 ? -31.359 13.498 64.912 1.00 94.44 659 ALA A N 1
ATOM 5250 C CA . ALA A 1 659 ? -30.431 13.866 65.983 1.00 94.44 659 ALA A CA 1
ATOM 5251 C C . ALA A 1 659 ? -31.020 14.924 66.938 1.00 94.44 659 ALA A C 1
ATOM 5253 O O . ALA A 1 659 ? -30.835 14.822 68.153 1.00 94.44 659 ALA A O 1
ATOM 5254 N N . LEU A 1 660 ? -31.780 15.896 66.418 1.00 95.19 660 LEU A N 1
ATOM 5255 C CA . LEU A 1 660 ? -32.521 16.855 67.241 1.00 95.19 660 LEU A CA 1
ATOM 5256 C C . LEU A 1 660 ? -33.592 16.149 68.086 1.00 95.19 660 LEU A C 1
ATOM 5258 O O . LEU A 1 660 ? -33.572 16.298 69.306 1.00 95.19 660 LEU A O 1
ATOM 5262 N N . VAL A 1 661 ? -34.449 15.317 67.484 1.00 95.50 661 VAL A N 1
ATOM 5263 C CA . VAL A 1 661 ? -35.493 14.554 68.202 1.00 95.50 661 VAL A CA 1
ATOM 5264 C C . VAL A 1 661 ? -34.900 13.619 69.264 1.00 95.50 661 VAL A C 1
ATOM 5266 O O . VAL A 1 661 ? -35.445 13.520 70.363 1.00 95.50 661 VAL A O 1
ATOM 5269 N N . LEU A 1 662 ? -33.757 12.981 68.996 1.00 93.56 662 LEU A N 1
ATOM 5270 C CA . LEU A 1 662 ? -33.026 12.184 69.987 1.00 93.56 662 LEU A CA 1
ATOM 5271 C C . LEU A 1 662 ? -32.506 13.056 71.140 1.00 93.56 662 LEU A C 1
ATOM 5273 O O . LEU A 1 662 ? -32.673 12.686 72.299 1.00 93.56 662 LEU A O 1
ATOM 5277 N N . SER A 1 663 ? -31.959 14.243 70.856 1.00 95.31 663 SER A N 1
ATOM 5278 C CA . SER A 1 663 ? -31.527 15.180 71.904 1.00 95.31 663 SER A CA 1
ATOM 5279 C C . SER A 1 663 ? -32.695 15.715 72.748 1.00 95.31 663 SER A C 1
ATOM 5281 O O . SER A 1 663 ? -32.546 15.919 73.954 1.00 95.31 663 SER A O 1
ATOM 5283 N N . GLU A 1 664 ? -33.879 15.888 72.151 1.00 94.44 664 GLU A N 1
ATOM 5284 C CA . GLU A 1 664 ? -35.095 16.263 72.873 1.00 94.44 664 GLU A CA 1
ATOM 5285 C C . GLU A 1 664 ? -35.633 15.114 73.722 1.00 94.44 664 GLU A C 1
ATOM 5287 O O . GLU A 1 664 ? -35.959 15.340 74.887 1.00 94.44 664 GLU A O 1
ATOM 5292 N N . ARG A 1 665 ? -35.659 13.885 73.186 1.00 95.50 665 ARG A N 1
ATOM 5293 C CA . ARG A 1 665 ? -35.958 12.661 73.942 1.00 95.50 665 ARG A CA 1
ATOM 5294 C C . ARG A 1 665 ? -35.045 12.560 75.158 1.00 95.50 665 ARG A C 1
ATOM 5296 O O . ARG A 1 665 ? -35.542 12.423 76.267 1.00 95.50 665 ARG A O 1
ATOM 5303 N N . ASP A 1 666 ? -33.736 12.695 74.973 1.00 94.44 666 ASP A N 1
ATOM 5304 C CA . ASP A 1 666 ? -32.754 12.526 76.047 1.00 94.44 666 ASP A CA 1
ATOM 5305 C C . ASP A 1 666 ? -32.853 13.652 77.088 1.00 94.44 666 ASP A C 1
ATOM 5307 O O . ASP A 1 666 ? -32.784 13.396 78.293 1.00 94.44 666 ASP A O 1
ATOM 5311 N N . ARG A 1 667 ? -33.128 14.891 76.652 1.00 94.31 667 ARG A N 1
ATOM 5312 C CA . ARG A 1 667 ? -33.466 16.013 77.544 1.00 94.31 667 ARG A CA 1
ATOM 5313 C C . ARG A 1 667 ? -34.738 15.734 78.350 1.00 94.31 667 ARG A C 1
ATOM 5315 O O . ARG A 1 667 ? -34.759 16.029 79.544 1.00 94.31 667 ARG A O 1
ATOM 5322 N N . LEU A 1 668 ? -35.782 15.191 77.723 1.00 94.50 668 LEU A N 1
ATOM 5323 C CA . LEU A 1 668 ? -37.052 14.859 78.373 1.00 94.50 668 LEU A CA 1
ATOM 5324 C C . LEU A 1 668 ? -36.900 13.675 79.336 1.00 94.50 668 LEU A C 1
ATOM 5326 O O . LEU A 1 668 ? -37.375 13.765 80.463 1.00 94.50 668 LEU A O 1
ATOM 5330 N N . SER A 1 669 ? -36.168 12.621 78.971 1.00 94.69 669 SER A N 1
ATOM 5331 C CA . SER A 1 669 ? -35.825 11.511 79.869 1.00 94.69 669 SER A CA 1
ATOM 5332 C C . SER A 1 669 ? -35.017 11.994 81.077 1.00 94.69 669 SER A C 1
ATOM 5334 O O . SER A 1 669 ? -35.327 11.631 82.209 1.00 94.69 669 SER A O 1
ATOM 5336 N N . ALA A 1 670 ? -34.042 12.886 80.876 1.00 93.56 670 ALA A N 1
ATOM 5337 C CA . ALA A 1 670 ? -33.284 13.500 81.967 1.00 93.56 670 ALA A CA 1
ATOM 5338 C C . ALA A 1 670 ? -34.106 14.491 82.819 1.00 93.56 670 ALA A C 1
ATOM 5340 O O . ALA A 1 670 ? -33.712 14.792 83.947 1.00 93.56 670 ALA A O 1
ATOM 5341 N N . GLN A 1 671 ? -35.225 15.017 82.308 1.00 94.50 671 GLN A N 1
ATOM 5342 C CA . GLN A 1 671 ? -36.200 15.789 83.088 1.00 94.50 671 GLN A CA 1
ATOM 5343 C C . GLN A 1 671 ? -37.151 14.872 83.867 1.00 94.50 671 GLN A C 1
ATOM 5345 O O . GLN A 1 671 ? -37.376 15.130 85.046 1.00 94.50 671 GLN A O 1
ATOM 5350 N N . LEU A 1 672 ? -37.630 13.784 83.257 1.00 94.50 672 LEU A N 1
ATOM 5351 C CA . LEU A 1 672 ? -38.480 12.780 83.898 1.00 94.50 672 LEU A CA 1
ATOM 5352 C C . LEU A 1 672 ? -37.765 12.147 85.096 1.00 94.50 672 LEU A C 1
ATOM 5354 O O . LEU A 1 672 ? -38.275 12.221 86.206 1.00 94.50 672 LEU A O 1
ATOM 5358 N N . ILE A 1 673 ? -36.528 11.670 84.903 1.00 94.00 673 ILE A N 1
ATOM 5359 C CA . ILE A 1 673 ? -35.710 11.089 85.980 1.00 94.00 673 ILE A CA 1
ATOM 5360 C C . ILE A 1 673 ? -35.559 12.072 87.146 1.00 94.00 673 ILE A C 1
ATOM 5362 O O . ILE A 1 673 ? -35.661 11.652 88.289 1.00 94.00 673 ILE A O 1
ATOM 5366 N N . LYS A 1 674 ? -35.371 13.377 86.888 1.00 94.31 674 LYS A N 1
ATOM 5367 C CA . LYS A 1 674 ? -35.292 14.404 87.946 1.00 94.31 674 LYS A CA 1
ATOM 5368 C C . LYS A 1 674 ? -36.622 14.610 88.669 1.00 94.31 674 LYS A C 1
ATOM 5370 O O . LYS A 1 674 ? -36.610 14.792 89.882 1.00 94.31 674 LYS A O 1
ATOM 5375 N N . GLN A 1 675 ? -37.742 14.570 87.949 1.00 94.06 675 GLN A N 1
ATOM 5376 C CA . GLN A 1 675 ? -39.073 14.653 88.548 1.00 94.06 675 GLN A CA 1
ATOM 5377 C C . GLN A 1 675 ? -39.390 13.414 89.392 1.00 94.06 675 GLN A C 1
ATOM 5379 O O . GLN A 1 675 ? -39.898 13.577 90.496 1.00 94.06 675 GLN A O 1
ATOM 5384 N N . ASP A 1 676 ? -39.020 12.211 88.949 1.00 94.44 676 ASP A N 1
ATOM 5385 C CA . ASP A 1 676 ? -39.133 10.981 89.743 1.00 94.44 676 ASP A CA 1
ATOM 5386 C C . ASP A 1 676 ? -38.257 11.051 91.006 1.00 94.44 676 ASP A C 1
ATOM 5388 O O . ASP A 1 676 ? -38.707 10.724 92.102 1.00 94.44 676 ASP A O 1
ATOM 5392 N N . ASP A 1 677 ? -37.034 11.571 90.882 1.00 95.00 677 ASP A N 1
ATOM 5393 C CA . ASP A 1 677 ? -36.105 11.830 91.986 1.00 95.00 677 ASP A CA 1
ATOM 5394 C C . ASP A 1 677 ? -36.672 12.828 93.018 1.00 95.00 677 ASP A C 1
ATOM 5396 O O . ASP A 1 677 ? -36.497 12.666 94.226 1.00 95.00 677 ASP A O 1
ATOM 5400 N N . GLU A 1 678 ? -37.313 13.905 92.556 1.00 93.81 678 GLU A N 1
ATOM 5401 C CA . GLU A 1 678 ? -37.985 14.912 93.389 1.00 93.81 678 GLU A CA 1
ATOM 5402 C C . GLU A 1 678 ? -39.249 14.348 94.052 1.00 93.81 678 GLU A C 1
ATOM 5404 O O . GLU A 1 678 ? -39.460 14.537 95.251 1.00 93.81 678 GLU A O 1
ATOM 5409 N N . LEU A 1 679 ? -40.047 13.586 93.307 1.00 94.38 679 LEU A N 1
ATOM 5410 C CA . LEU A 1 679 ? -41.257 12.910 93.768 1.00 94.38 679 LEU A CA 1
ATOM 5411 C C . LEU A 1 679 ? -40.940 11.816 94.802 1.00 94.38 679 LEU A C 1
ATOM 5413 O O . LEU A 1 679 ? -41.656 11.687 95.797 1.00 94.38 679 LEU A O 1
ATOM 5417 N N . LEU A 1 680 ? -39.821 11.101 94.651 1.00 95.69 680 LEU A N 1
ATOM 5418 C CA . LEU A 1 680 ? -39.307 10.151 95.639 1.00 95.69 680 LEU A CA 1
ATOM 5419 C C . LEU A 1 680 ? -38.853 10.860 96.927 1.00 95.69 680 LEU A C 1
ATOM 5421 O O . LEU A 1 680 ? -39.263 10.458 98.018 1.00 95.69 680 LEU A O 1
ATOM 5425 N N . LYS A 1 681 ? -38.107 11.972 96.818 1.00 94.25 681 LYS A N 1
ATOM 5426 C CA . LYS A 1 681 ? -37.736 12.822 97.973 1.00 94.25 681 LYS A CA 1
ATOM 5427 C C . LYS A 1 681 ? -38.975 13.353 98.705 1.00 94.25 681 LYS A C 1
ATOM 5429 O O . LYS A 1 681 ? -39.006 13.352 99.936 1.00 94.25 681 LYS A O 1
ATOM 5434 N N . VAL A 1 682 ? -40.018 13.755 97.972 1.00 93.75 682 VAL A N 1
ATOM 5435 C CA . VAL A 1 682 ? -41.308 14.177 98.543 1.00 93.75 682 VAL A CA 1
ATOM 5436 C C . VAL A 1 682 ? -42.028 13.008 99.220 1.00 93.75 682 VAL A C 1
ATOM 5438 O O . VAL A 1 682 ? -42.503 13.173 100.345 1.00 93.75 682 VAL A O 1
ATOM 5441 N N . TYR A 1 683 ? -42.069 11.816 98.618 1.00 95.62 683 TYR A N 1
ATOM 5442 C CA . TYR A 1 683 ? -42.652 10.637 99.263 1.00 95.62 683 TYR A CA 1
ATOM 5443 C C . TYR A 1 683 ? -41.926 10.255 100.554 1.00 95.62 683 TYR A C 1
ATOM 5445 O O . TYR A 1 683 ? -42.588 9.939 101.542 1.00 95.62 683 TYR A O 1
ATOM 5453 N N . ASP A 1 684 ? -40.596 10.305 100.591 1.00 94.44 684 ASP A N 1
ATOM 5454 C CA . ASP A 1 684 ? -39.831 9.985 101.799 1.00 94.44 684 ASP A CA 1
ATOM 5455 C C . ASP A 1 684 ? -39.971 11.064 102.882 1.00 94.44 684 ASP A C 1
ATOM 5457 O O . ASP A 1 684 ? -40.124 10.730 104.060 1.00 94.44 684 ASP A O 1
ATOM 5461 N N . ALA A 1 685 ? -40.066 12.343 102.503 1.00 94.69 685 ALA A N 1
ATOM 5462 C CA . ALA A 1 685 ? -40.445 13.418 103.421 1.00 94.69 685 ALA A CA 1
ATOM 5463 C C . ALA A 1 685 ? -41.867 13.222 103.989 1.00 94.69 685 ALA A C 1
ATOM 5465 O O . ALA A 1 685 ? -42.084 13.390 105.193 1.00 94.69 685 ALA A O 1
ATOM 5466 N N . ILE A 1 686 ? -42.829 12.793 103.161 1.00 92.81 686 ILE A N 1
ATOM 5467 C CA . ILE A 1 686 ? -44.189 12.452 103.602 1.00 92.81 686 ILE A CA 1
ATOM 5468 C C . ILE A 1 686 ? -44.153 11.265 104.573 1.00 92.81 686 ILE A C 1
ATOM 5470 O O . ILE A 1 686 ? -44.690 11.396 105.675 1.00 92.81 686 ILE A O 1
ATOM 5474 N N . LYS A 1 687 ? -43.474 10.155 104.245 1.00 94.94 687 LYS A N 1
ATOM 5475 C CA . LYS A 1 687 ? -43.303 8.994 105.146 1.00 94.94 687 LYS A CA 1
ATOM 5476 C C . LYS A 1 687 ? -42.689 9.420 106.483 1.00 94.94 687 LYS A C 1
ATOM 5478 O O . LYS A 1 687 ? -43.228 9.092 107.539 1.00 94.94 687 LYS A O 1
ATOM 5483 N N . ALA A 1 688 ? -41.609 10.205 106.460 1.00 92.25 688 ALA A N 1
ATOM 5484 C CA . ALA A 1 688 ? -40.961 10.722 107.664 1.00 92.25 688 ALA A CA 1
ATOM 5485 C C . ALA A 1 688 ? -41.913 11.592 108.507 1.00 92.25 688 ALA A C 1
ATOM 5487 O O . ALA A 1 688 ? -41.993 11.414 109.726 1.00 92.25 688 ALA A O 1
ATOM 5488 N N . SER A 1 689 ? -42.696 12.472 107.871 1.00 91.81 689 SER A N 1
ATOM 5489 C CA . SER A 1 689 ? -43.708 13.289 108.556 1.00 91.81 689 SER A CA 1
ATOM 5490 C C . SER A 1 689 ? -44.829 12.438 109.173 1.00 91.81 689 SER A C 1
ATOM 5492 O O . SER A 1 689 ? -45.237 12.694 110.306 1.00 91.81 689 SER A O 1
ATOM 5494 N N . GLN A 1 690 ? -45.265 11.370 108.496 1.00 93.56 690 GLN A N 1
ATOM 5495 C CA . GLN A 1 690 ? -46.260 10.423 109.005 1.00 93.56 690 GLN A CA 1
ATOM 5496 C C . GLN A 1 690 ? -45.719 9.627 110.198 1.00 93.56 690 GLN A C 1
ATOM 5498 O O . GLN A 1 690 ? -46.409 9.511 111.210 1.00 93.56 690 GLN A O 1
ATOM 5503 N N . PHE A 1 691 ? -44.474 9.142 110.151 1.00 93.69 691 PHE A N 1
ATOM 5504 C CA . PHE A 1 691 ? -43.836 8.491 111.301 1.00 93.69 691 PHE A CA 1
ATOM 5505 C C . PHE A 1 691 ? -43.675 9.450 112.490 1.00 93.69 691 PHE A C 1
ATOM 5507 O O . PHE A 1 691 ? -43.953 9.064 113.631 1.00 93.69 691 PHE A O 1
ATOM 5514 N N . ALA A 1 692 ? -43.294 10.707 112.245 1.00 92.94 692 ALA A N 1
ATOM 5515 C CA . ALA A 1 692 ? -43.216 11.740 113.277 1.00 92.94 692 ALA A CA 1
ATOM 5516 C C . ALA A 1 692 ? -44.595 12.048 113.893 1.00 92.94 692 ALA A C 1
ATOM 5518 O O . ALA A 1 692 ? -44.711 12.134 115.118 1.00 92.94 692 ALA A O 1
ATOM 5519 N N . LEU A 1 693 ? -45.648 12.134 113.071 1.00 94.00 693 LEU A N 1
ATOM 5520 C CA . LEU A 1 693 ? -47.028 12.357 113.508 1.00 94.00 693 LEU A CA 1
ATOM 5521 C C . LEU A 1 693 ? -47.589 11.162 114.292 1.00 94.00 693 LEU A C 1
ATOM 5523 O O . LEU A 1 693 ? -48.173 11.345 115.354 1.00 94.00 693 LEU A O 1
ATOM 5527 N N . LEU A 1 694 ? -47.359 9.927 113.841 1.00 94.81 694 LEU A N 1
ATOM 5528 C CA . LEU A 1 694 ? -47.757 8.715 114.568 1.00 94.81 694 LEU A CA 1
ATOM 5529 C C . LEU A 1 694 ? -47.011 8.592 115.907 1.00 94.81 694 LEU A C 1
ATOM 5531 O O . LEU A 1 694 ? -47.594 8.172 116.911 1.00 94.81 694 LEU A O 1
ATOM 5535 N N . ARG A 1 695 ? -45.734 8.993 115.961 1.00 94.81 695 ARG A N 1
ATOM 5536 C CA . ARG A 1 695 ? -44.957 9.062 117.208 1.00 94.81 695 ARG A CA 1
ATOM 5537 C C . ARG A 1 695 ? -45.497 10.142 118.150 1.00 94.81 695 ARG A C 1
ATOM 5539 O O . ARG A 1 695 ? -45.685 9.860 119.335 1.00 94.81 695 ARG A O 1
ATOM 5546 N N . SER A 1 696 ? -45.781 11.348 117.656 1.00 92.88 696 SER A N 1
ATOM 5547 C CA . SER A 1 696 ? -46.318 12.439 118.479 1.00 92.88 696 SER A CA 1
ATOM 5548 C C . SER A 1 696 ? -47.745 12.144 118.958 1.00 92.88 696 SER A C 1
ATOM 5550 O O . SER A 1 696 ? -48.038 12.353 120.133 1.00 92.88 696 SER A O 1
ATOM 5552 N N . GLN A 1 697 ? -48.590 11.532 118.123 1.00 94.25 697 GLN A N 1
ATOM 5553 C CA . GLN A 1 697 ? -49.922 11.040 118.483 1.00 94.25 697 GLN A CA 1
ATOM 5554 C C . GLN A 1 697 ? -49.851 9.969 119.584 1.00 94.25 697 GLN A C 1
ATOM 5556 O O . GLN A 1 697 ? -50.584 10.058 120.570 1.00 94.25 697 GLN A O 1
ATOM 5561 N N . LYS A 1 698 ? -48.934 8.993 119.482 1.00 93.50 698 LYS A N 1
ATOM 5562 C CA . LYS A 1 698 ? -48.694 7.995 120.545 1.00 93.50 698 LYS A CA 1
ATOM 5563 C C . LYS A 1 698 ? -48.252 8.657 121.859 1.00 93.50 698 LYS A C 1
ATOM 5565 O O . LYS A 1 698 ? -48.813 8.339 122.910 1.00 93.50 698 LYS A O 1
ATOM 5570 N N . HIS A 1 699 ? -47.323 9.618 121.818 1.00 92.81 699 HIS A N 1
ATOM 5571 C CA . HIS A 1 699 ? -46.924 10.388 123.006 1.00 92.81 699 HIS A CA 1
ATOM 5572 C C . HIS A 1 699 ? -48.079 11.229 123.584 1.00 92.81 699 HIS A C 1
ATOM 5574 O O . HIS A 1 699 ? -48.266 11.246 124.802 1.00 92.81 699 HIS A O 1
ATOM 5580 N N . TYR A 1 700 ? -48.888 11.877 122.742 1.00 94.25 700 TYR A N 1
ATOM 5581 C CA . TYR A 1 700 ? -50.058 12.653 123.160 1.00 94.25 700 TYR A CA 1
ATOM 5582 C C . TYR A 1 700 ? -51.113 11.766 123.832 1.00 94.25 700 TYR A C 1
ATOM 5584 O O . TYR A 1 700 ? -51.603 12.103 124.908 1.00 94.25 700 TYR A O 1
ATOM 5592 N N . LEU A 1 701 ? -51.419 10.594 123.265 1.00 94.62 701 LEU A N 1
ATOM 5593 C CA . LEU A 1 701 ? -52.341 9.627 123.867 1.00 94.62 701 LEU A CA 1
ATOM 5594 C C . LEU A 1 701 ? -51.816 9.096 125.210 1.00 94.62 701 LEU A C 1
ATOM 5596 O O . LEU A 1 701 ? -52.593 8.974 126.159 1.00 94.62 701 LEU A O 1
ATOM 5600 N N . ALA A 1 702 ? -50.508 8.852 125.337 1.00 93.00 702 ALA A N 1
ATOM 5601 C CA . ALA A 1 702 ? -49.889 8.502 126.616 1.00 93.00 702 ALA A CA 1
ATOM 5602 C C . ALA A 1 702 ? -50.008 9.644 127.646 1.00 93.00 702 ALA A C 1
ATOM 5604 O O . ALA A 1 702 ? -50.394 9.402 128.790 1.00 93.00 702 ALA A O 1
ATOM 5605 N N . LYS A 1 703 ? -49.771 10.901 127.243 1.00 93.31 703 LYS A N 1
ATOM 5606 C CA . LYS A 1 703 ? -49.941 12.079 128.112 1.00 93.31 703 LYS A CA 1
ATOM 5607 C C . LYS A 1 703 ? -51.403 12.346 128.480 1.00 93.31 703 LYS A C 1
ATOM 5609 O O . LYS A 1 703 ? -51.673 12.700 129.625 1.00 93.31 703 LYS A O 1
ATOM 5614 N N . ARG A 1 704 ? -52.358 12.084 127.582 1.00 93.75 704 ARG A N 1
ATOM 5615 C CA . ARG A 1 704 ? -53.803 12.120 127.868 1.00 93.75 704 ARG A CA 1
ATOM 5616 C C . ARG A 1 704 ? -54.192 11.056 128.899 1.00 93.75 704 ARG A C 1
ATOM 5618 O O . ARG A 1 704 ? -54.871 11.393 129.864 1.00 93.75 704 ARG A O 1
ATOM 5625 N N . LYS A 1 705 ? -53.700 9.817 128.763 1.00 93.50 705 LYS A N 1
ATOM 5626 C CA . LYS A 1 705 ? -53.874 8.760 129.780 1.00 93.50 705 LYS A CA 1
ATOM 5627 C C . LYS A 1 705 ? -53.246 9.152 131.126 1.00 93.50 705 LYS A C 1
ATOM 5629 O O . LYS A 1 705 ? -53.879 8.958 132.161 1.00 93.50 705 LYS A O 1
ATOM 5634 N N . GLN A 1 706 ? -52.052 9.758 131.123 1.00 93.50 706 GLN A N 1
ATOM 5635 C CA . GLN A 1 706 ? -51.400 10.268 132.338 1.00 93.50 706 GLN A CA 1
ATOM 5636 C C . GLN A 1 706 ? -52.240 11.369 133.010 1.00 93.50 706 GLN A C 1
ATOM 5638 O O . GLN A 1 706 ? -52.493 11.289 134.211 1.00 93.50 706 GLN A O 1
ATOM 5643 N N . LYS A 1 707 ? -52.751 12.345 132.244 1.00 92.31 707 LYS A N 1
ATOM 5644 C CA . LYS A 1 707 ? -53.677 13.375 132.745 1.00 92.31 707 LYS A CA 1
ATOM 5645 C C . LYS A 1 707 ? -54.943 12.750 133.344 1.00 92.31 707 LYS A C 1
ATOM 5647 O O . LYS A 1 707 ? -55.280 13.072 134.473 1.00 92.31 707 LYS A O 1
ATOM 5652 N N . GLN A 1 708 ? -55.578 11.792 132.667 1.00 93.56 708 GLN A N 1
ATOM 5653 C CA . GLN A 1 708 ? -56.774 11.097 133.172 1.00 93.56 708 GLN A CA 1
ATOM 5654 C C . GLN A 1 708 ? -56.518 10.220 134.415 1.00 93.56 708 GLN A C 1
ATOM 5656 O O . GLN A 1 708 ? -57.449 9.915 135.163 1.00 93.56 708 GLN A O 1
ATOM 5661 N N . ALA A 1 709 ? -55.277 9.784 134.652 1.00 92.00 709 ALA A N 1
ATOM 5662 C CA . ALA A 1 709 ? -54.881 9.142 135.905 1.00 92.00 709 ALA A CA 1
ATOM 5663 C C . ALA A 1 709 ? -54.713 10.173 137.035 1.00 92.00 709 ALA A C 1
ATOM 5665 O O . ALA A 1 709 ? -55.241 9.969 138.125 1.00 92.00 709 ALA A O 1
ATOM 5666 N N . LEU A 1 710 ? -54.072 11.314 136.760 1.00 91.00 710 LEU A N 1
ATOM 5667 C CA . LEU A 1 710 ? -53.948 12.420 137.718 1.00 91.00 710 LEU A CA 1
ATOM 5668 C C . LEU A 1 710 ? -55.316 13.027 138.076 1.00 91.00 710 LEU A C 1
ATOM 5670 O O . LEU A 1 710 ? -55.597 13.240 139.246 1.00 91.00 710 LEU A O 1
ATOM 5674 N N . GLU A 1 711 ? -56.215 13.213 137.108 1.00 92.81 711 GLU A N 1
ATOM 5675 C CA . GLU A 1 711 ? -57.596 13.672 137.333 1.00 92.81 711 GLU A CA 1
ATOM 5676 C C . GLU A 1 711 ? -58.429 12.693 138.170 1.00 92.81 711 GLU A C 1
ATOM 5678 O O . GLU A 1 711 ? -59.401 13.106 138.801 1.00 92.81 711 GLU A O 1
ATOM 5683 N N . ARG A 1 712 ? -58.107 11.393 138.158 1.00 91.38 712 ARG A N 1
ATOM 5684 C CA . ARG A 1 712 ? -58.709 10.416 139.078 1.00 91.38 712 ARG A CA 1
ATOM 5685 C C . ARG A 1 712 ? -58.109 10.553 140.472 1.00 91.38 712 ARG A C 1
ATOM 5687 O O . ARG A 1 712 ? -58.868 10.787 141.403 1.00 91.38 712 ARG A O 1
ATOM 5694 N N . ARG A 1 713 ? -56.778 10.595 140.583 1.00 91.75 713 ARG A N 1
ATOM 5695 C CA . ARG A 1 713 ? -56.067 10.780 141.859 1.00 91.75 713 ARG A CA 1
ATOM 5696 C C . ARG A 1 713 ? -56.449 12.073 142.587 1.00 91.75 713 ARG A C 1
ATOM 5698 O O . ARG A 1 713 ? -56.673 12.047 143.787 1.00 91.75 713 ARG A O 1
ATOM 5705 N N . VAL A 1 714 ? -56.641 13.179 141.866 1.00 90.50 714 VAL A N 1
ATOM 5706 C CA . VAL A 1 714 ? -57.153 14.442 142.431 1.00 90.50 714 VAL A CA 1
ATOM 5707 C C . VAL A 1 714 ? -58.606 14.307 142.908 1.00 90.50 714 VAL A C 1
ATOM 5709 O O . VAL A 1 714 ? -58.964 14.882 143.930 1.00 90.50 714 VAL A O 1
ATOM 5712 N N . ARG A 1 715 ? -59.454 13.525 142.223 1.00 91.44 715 ARG A N 1
ATOM 5713 C CA . ARG A 1 715 ? -60.827 13.231 142.683 1.00 91.44 715 ARG A CA 1
ATOM 5714 C C . ARG A 1 715 ? -60.861 12.265 143.868 1.00 91.44 715 ARG A C 1
ATOM 5716 O O . ARG A 1 715 ? -61.750 12.391 144.701 1.00 91.44 715 ARG A O 1
ATOM 5723 N N . GLU A 1 716 ? -59.922 11.330 143.949 1.00 90.50 716 GLU A N 1
ATOM 5724 C CA . GLU A 1 716 ? -59.712 10.448 145.102 1.00 90.50 716 GLU A CA 1
ATOM 5725 C C . GLU A 1 716 ? -59.275 11.282 146.315 1.00 90.50 716 GLU A C 1
ATOM 5727 O O . GLU A 1 716 ? -60.004 11.328 147.301 1.00 90.50 716 GLU A O 1
ATOM 5732 N N . GLN A 1 717 ? -58.223 12.096 146.188 1.00 89.69 717 GLN A N 1
ATOM 5733 C CA . GLN A 1 717 ? -57.770 13.016 147.240 1.00 89.69 717 GLN A CA 1
ATOM 5734 C C . GLN A 1 717 ? -58.831 14.058 147.637 1.00 89.69 717 GLN A C 1
ATOM 5736 O O . GLN A 1 717 ? -58.944 14.414 148.807 1.00 89.69 717 GLN A O 1
ATOM 5741 N N . ALA A 1 718 ? -59.665 14.528 146.704 1.00 90.56 718 ALA A N 1
ATOM 5742 C CA . ALA A 1 718 ? -60.789 15.410 147.025 1.00 90.56 718 ALA A CA 1
ATOM 5743 C C . ALA A 1 718 ? -61.938 14.689 147.760 1.00 90.56 718 ALA A C 1
ATOM 5745 O O . ALA A 1 718 ? -62.666 15.335 148.513 1.00 90.56 718 ALA A O 1
ATOM 5746 N N . LYS A 1 719 ? -62.113 13.372 147.572 1.00 90.12 719 LYS A N 1
ATOM 5747 C CA . LYS A 1 719 ? -63.024 12.553 148.393 1.00 90.12 719 LYS A CA 1
ATOM 5748 C C . LYS A 1 719 ? -62.433 12.300 149.776 1.00 90.12 719 LYS A C 1
ATOM 5750 O O . LYS A 1 719 ? -63.140 12.506 150.752 1.00 90.12 719 LYS A O 1
ATOM 5755 N N . GLU A 1 720 ? -61.160 11.915 149.860 1.00 89.12 720 GLU A N 1
ATOM 5756 C CA . GLU A 1 720 ? -60.429 11.740 151.123 1.00 89.12 720 GLU A CA 1
ATOM 5757 C C . GLU A 1 720 ? -60.505 13.015 151.965 1.00 89.12 720 GLU A C 1
ATOM 5759 O O . GLU A 1 720 ? -60.941 12.969 153.113 1.00 89.12 720 GLU A O 1
ATOM 5764 N N . ARG A 1 721 ? -60.203 14.178 151.368 1.00 86.88 721 ARG A N 1
ATOM 5765 C CA . ARG A 1 721 ? -60.330 15.460 152.064 1.00 86.88 721 ARG A CA 1
ATOM 5766 C C . ARG A 1 721 ? -61.766 15.742 152.492 1.00 86.88 721 ARG A C 1
ATOM 5768 O O . ARG A 1 721 ? -61.954 16.136 153.625 1.00 86.88 721 ARG A O 1
ATOM 5775 N N . ARG A 1 722 ? -62.784 15.477 151.661 1.00 88.56 722 ARG A N 1
ATOM 5776 C CA . ARG A 1 722 ? -64.197 15.636 152.067 1.00 88.56 722 ARG A CA 1
ATOM 5777 C C . ARG A 1 722 ? -64.609 14.709 153.214 1.00 88.56 722 ARG A C 1
ATOM 5779 O O . ARG A 1 722 ? -65.438 15.109 154.018 1.00 88.56 722 ARG A O 1
ATOM 5786 N N . LEU A 1 723 ? -64.062 13.496 153.291 1.00 86.81 723 LEU A N 1
ATOM 5787 C CA . LEU A 1 723 ? -64.317 12.566 154.397 1.00 86.81 723 LEU A CA 1
ATOM 5788 C C . LEU A 1 723 ? -63.641 13.040 155.692 1.00 86.81 723 LEU A C 1
ATOM 5790 O O . LEU A 1 723 ? -64.247 12.948 156.754 1.00 86.81 723 LEU A O 1
ATOM 5794 N N . LEU A 1 724 ? -62.438 13.615 155.601 1.00 83.50 724 LEU A N 1
ATOM 5795 C CA . LEU A 1 724 ? -61.761 14.272 156.727 1.00 83.50 724 LEU A CA 1
ATOM 5796 C C . LEU A 1 724 ? -62.478 15.573 157.147 1.00 83.50 724 LEU A C 1
ATOM 5798 O O . LEU A 1 724 ? -62.721 15.781 158.334 1.00 83.50 724 LEU A O 1
ATOM 5802 N N . ASP A 1 725 ? -62.882 16.408 156.183 1.00 84.69 725 ASP A N 1
ATOM 5803 C CA . ASP A 1 725 ? -63.683 17.628 156.376 1.00 84.69 725 ASP A CA 1
ATOM 5804 C C . ASP A 1 725 ? -65.027 17.285 157.069 1.00 84.69 725 ASP A C 1
ATOM 5806 O O . ASP A 1 725 ? -65.547 18.088 157.838 1.00 84.69 725 ASP A O 1
ATOM 5810 N N . LEU A 1 726 ? -65.597 16.093 156.824 1.00 85.00 726 LEU A N 1
ATOM 5811 C CA . LEU A 1 726 ? -66.794 15.589 157.512 1.00 85.00 726 LEU A CA 1
ATOM 5812 C C . LEU A 1 726 ? -66.473 15.077 158.928 1.00 85.00 726 LEU A C 1
ATOM 5814 O O . LEU A 1 726 ? -67.102 15.508 159.887 1.00 85.00 726 LEU A O 1
ATOM 5818 N N . ALA A 1 727 ? -65.454 14.224 159.081 1.00 79.50 727 ALA A N 1
ATOM 5819 C CA . ALA A 1 727 ? -65.036 13.659 160.373 1.00 79.50 727 ALA A CA 1
ATOM 5820 C C . ALA A 1 727 ? -64.530 14.712 161.383 1.00 79.50 727 ALA A C 1
ATOM 5822 O O . ALA A 1 727 ? -64.454 14.447 162.581 1.00 79.50 727 ALA A O 1
ATOM 5823 N N . THR A 1 728 ? -64.178 15.910 160.910 1.00 80.19 728 THR A N 1
ATOM 5824 C CA . THR A 1 728 ? -63.792 17.059 161.741 1.00 80.19 728 THR A CA 1
ATOM 5825 C C . THR A 1 728 ? -64.960 17.968 162.131 1.00 80.19 728 THR A C 1
ATOM 5827 O O . THR A 1 728 ? -64.776 18.811 163.004 1.00 80.19 728 THR A O 1
ATOM 5830 N N . GLN A 1 729 ? -66.169 17.790 161.584 1.00 79.25 729 GLN A N 1
ATOM 5831 C CA . GLN A 1 729 ? -67.347 18.573 162.005 1.00 79.25 729 GLN A CA 1
ATOM 5832 C C . GLN A 1 729 ? -67.772 18.236 163.439 1.00 79.25 729 GLN A C 1
ATOM 5834 O O . GLN A 1 729 ? -68.093 19.136 164.216 1.00 79.25 729 GLN A O 1
ATOM 5839 N N . ASP A 1 730 ? -67.655 16.966 163.834 1.00 75.69 730 ASP A N 1
ATOM 5840 C CA . ASP A 1 730 ? -67.919 16.529 165.207 1.00 75.69 730 ASP A CA 1
ATOM 5841 C C . ASP A 1 730 ? -66.880 17.057 166.215 1.00 75.69 730 ASP A C 1
ATOM 5843 O O . ASP A 1 730 ? -67.130 17.038 167.420 1.00 75.69 730 ASP A O 1
ATOM 5847 N N . TYR A 1 731 ? -65.723 17.569 165.766 1.00 78.88 731 TYR A N 1
ATOM 5848 C CA . TYR A 1 731 ? -64.638 18.000 166.655 1.00 78.88 731 TYR A CA 1
ATOM 5849 C C . TYR A 1 731 ? -65.059 19.122 167.611 1.00 78.88 731 TYR A C 1
ATOM 5851 O O . TYR A 1 731 ? -64.753 19.046 168.799 1.00 78.88 731 TYR A O 1
ATOM 5859 N N . ASP A 1 732 ? -65.792 20.137 167.141 1.00 77.50 732 ASP A N 1
ATOM 5860 C CA . ASP A 1 732 ? -66.262 21.217 168.021 1.00 77.50 732 ASP A CA 1
ATOM 5861 C C . ASP A 1 732 ? -67.421 20.777 168.933 1.00 77.50 732 ASP A C 1
ATOM 5863 O O . ASP A 1 732 ? -67.595 21.358 170.008 1.00 77.50 732 ASP A O 1
ATOM 5867 N N . PHE A 1 733 ? -68.176 19.729 168.575 1.00 79.12 733 PHE A N 1
ATOM 5868 C CA . PHE A 1 733 ? -69.136 19.104 169.490 1.00 79.12 733 PHE A CA 1
ATOM 5869 C C . PHE A 1 733 ? -68.411 18.294 170.572 1.00 79.12 733 PHE A C 1
ATOM 5871 O O . PHE A 1 733 ? -68.630 18.544 171.756 1.00 79.12 733 PHE A O 1
ATOM 5878 N N . LEU A 1 734 ? -67.470 17.417 170.199 1.00 78.19 734 LEU A N 1
ATOM 5879 C CA . LEU A 1 734 ? -66.620 16.680 171.143 1.00 78.19 734 LEU A CA 1
ATOM 5880 C C . LEU A 1 734 ? -65.847 17.627 172.067 1.00 78.19 734 LEU A C 1
ATOM 5882 O O . LEU A 1 734 ? -65.748 17.373 173.261 1.00 78.19 734 LEU A O 1
ATOM 5886 N N . LYS A 1 735 ? -65.321 18.738 171.547 1.00 81.56 735 LYS A N 1
ATOM 5887 C CA . LYS A 1 735 ? -64.599 19.748 172.329 1.00 81.56 735 LYS A CA 1
ATOM 5888 C C . LYS A 1 735 ? -65.509 20.462 173.330 1.00 81.56 735 LYS A C 1
ATOM 5890 O O . LYS A 1 735 ? -65.089 20.664 174.467 1.00 81.56 735 LYS A O 1
ATOM 5895 N N . LYS A 1 736 ? -66.752 20.795 172.953 1.00 83.19 736 LYS A N 1
ATOM 5896 C CA . LYS A 1 736 ? -67.764 21.333 173.881 1.00 83.19 736 LYS A CA 1
ATOM 5897 C C . LYS A 1 736 ? -68.157 20.304 174.937 1.00 83.19 736 LYS A C 1
ATOM 5899 O O . LYS A 1 736 ? -68.083 20.632 176.115 1.00 83.19 736 LYS A O 1
ATOM 5904 N N . ALA A 1 737 ? -68.443 19.064 174.541 1.00 81.56 737 ALA A N 1
ATOM 5905 C CA . ALA A 1 737 ? -68.744 17.971 175.461 1.00 81.56 737 ALA A CA 1
ATOM 5906 C C . ALA A 1 737 ? -67.583 17.711 176.439 1.00 81.56 737 ALA A C 1
ATOM 5908 O O . ALA A 1 737 ? -67.808 17.587 177.633 1.00 81.56 737 ALA A O 1
ATOM 5909 N N . VAL A 1 738 ? -66.328 17.730 175.978 1.00 82.56 738 VAL A N 1
ATOM 5910 C CA . VAL A 1 738 ? -65.133 17.630 176.838 1.00 82.56 738 VAL A CA 1
ATOM 5911 C C . VAL A 1 738 ? -64.980 18.840 177.765 1.00 82.56 738 VAL A C 1
ATOM 5913 O O . VAL A 1 738 ? -64.452 18.684 178.861 1.00 82.56 738 VAL A O 1
ATOM 5916 N N . CYS A 1 739 ? -65.420 20.038 177.376 1.00 83.50 739 CYS A N 1
ATOM 5917 C CA . CYS A 1 739 ? -65.460 21.198 178.271 1.00 83.50 739 CYS A CA 1
ATOM 5918 C C . CYS A 1 739 ? -66.591 21.103 179.308 1.00 83.50 739 CYS A C 1
ATOM 5920 O O . CYS A 1 739 ? -66.347 21.426 180.465 1.00 83.50 739 CYS A O 1
ATOM 5922 N N . GLN A 1 740 ? -67.777 20.622 178.924 1.00 84.19 740 GLN A N 1
ATOM 5923 C CA . GLN A 1 740 ? -68.912 20.385 179.827 1.00 84.19 740 GLN A CA 1
ATOM 5924 C C . GLN A 1 740 ? -68.575 19.286 180.837 1.00 84.19 740 GLN A C 1
ATOM 5926 O O . GLN A 1 740 ? -68.514 19.570 182.026 1.00 84.19 740 GLN A O 1
ATOM 5931 N N . LEU A 1 741 ? -68.150 18.110 180.367 1.00 81.31 741 LEU A N 1
ATOM 5932 C CA . LEU A 1 741 ? -67.670 17.007 181.204 1.00 81.31 741 LEU A CA 1
ATOM 5933 C C . LEU A 1 741 ? -66.491 17.404 182.107 1.00 81.31 741 LEU A C 1
ATOM 5935 O O . LEU A 1 741 ? -66.305 16.791 183.147 1.00 81.31 741 LEU A O 1
ATOM 5939 N N . LYS A 1 742 ? -65.680 18.412 181.748 1.00 81.00 742 LYS A N 1
ATOM 5940 C CA . LYS A 1 742 ? -64.631 18.961 182.634 1.00 81.00 742 LYS A CA 1
ATOM 5941 C C . LYS A 1 742 ? -65.159 19.950 183.671 1.00 81.00 742 LYS A C 1
ATOM 5943 O O . LYS A 1 742 ? -64.551 20.047 184.729 1.00 81.00 742 LYS A O 1
ATOM 5948 N N . ALA A 1 743 ? -66.223 20.691 183.371 1.00 83.25 743 ALA A N 1
ATOM 5949 C CA . ALA A 1 743 ? -66.888 21.571 184.327 1.00 83.25 743 ALA A CA 1
ATOM 5950 C C . ALA A 1 743 ? -67.702 20.744 185.331 1.00 83.25 743 ALA A C 1
ATOM 5952 O O . ALA A 1 743 ? -67.478 20.868 186.528 1.00 83.25 743 ALA A O 1
ATOM 5953 N N . GLU A 1 744 ? -68.514 19.809 184.834 1.00 82.50 744 GLU A N 1
ATOM 5954 C CA . GLU A 1 744 ? -69.229 18.791 185.613 1.00 82.50 744 GLU A CA 1
ATOM 5955 C C . GLU A 1 744 ? -68.249 17.999 186.491 1.00 82.50 744 GLU A C 1
ATOM 5957 O O . GLU A 1 744 ? -68.429 17.923 187.699 1.00 82.50 744 GLU A O 1
ATOM 5962 N N . LEU A 1 745 ? -67.131 17.507 185.935 1.00 81.12 745 LEU A N 1
ATOM 5963 C CA . LEU A 1 745 ? -66.086 16.836 186.718 1.00 81.12 745 LEU A CA 1
ATOM 5964 C C . LEU A 1 745 ? -65.405 17.755 187.746 1.00 81.12 745 LEU A C 1
ATOM 5966 O O . LEU A 1 745 ? -64.877 17.239 188.723 1.00 81.12 745 LEU A O 1
ATOM 5970 N N . LEU A 1 746 ? -65.382 19.080 187.566 1.00 80.75 746 LEU A N 1
ATOM 5971 C CA . LEU A 1 746 ? -64.839 20.013 188.563 1.00 80.75 746 LEU A CA 1
ATOM 5972 C C . LEU A 1 746 ? -65.847 20.323 189.676 1.00 80.75 746 LEU A C 1
ATOM 5974 O O . LEU A 1 746 ? -65.443 20.385 190.837 1.00 80.75 746 LEU A O 1
ATOM 5978 N N . GLU A 1 747 ? -67.136 20.459 189.354 1.00 80.31 747 GLU A N 1
ATOM 5979 C CA . GLU A 1 747 ? -68.208 20.539 190.351 1.00 80.31 747 GLU A CA 1
ATOM 5980 C C . GLU A 1 747 ? -68.265 19.240 191.161 1.00 80.31 747 GLU A C 1
ATOM 5982 O O . GLU A 1 747 ? -68.115 19.284 192.382 1.00 80.31 747 GLU A O 1
ATOM 5987 N N . GLU A 1 748 ? -68.313 18.083 190.497 1.00 73.38 748 GLU A N 1
ATOM 5988 C CA . GLU A 1 748 ? -68.237 16.766 191.131 1.00 73.38 748 GLU A CA 1
ATOM 5989 C C . GLU A 1 748 ? -66.931 16.580 191.912 1.00 73.38 748 GLU A C 1
ATOM 5991 O O . GLU A 1 748 ? -66.976 16.131 193.046 1.00 73.38 748 GLU A O 1
ATOM 5996 N N . GLN A 1 749 ? -65.755 16.992 191.418 1.00 75.94 749 GLN A N 1
ATOM 5997 C CA . GLN A 1 749 ? -64.519 16.937 192.223 1.00 75.94 749 GLN A CA 1
ATOM 5998 C C . GLN A 1 749 ? -64.537 17.877 193.436 1.00 75.94 749 GLN A C 1
ATOM 6000 O O . GLN A 1 749 ? -63.837 17.606 194.413 1.00 75.94 749 GLN A O 1
ATOM 6005 N N . SER A 1 750 ? -65.306 18.968 193.405 1.00 67.31 750 SER A N 1
ATOM 6006 C CA . SER A 1 750 ? -65.496 19.842 194.568 1.00 67.31 750 SER A CA 1
ATOM 6007 C C . SER A 1 750 ? -66.477 19.234 195.577 1.00 67.31 750 SER A C 1
ATOM 6009 O O . SER A 1 750 ? -66.203 19.244 196.777 1.00 67.31 750 SER A O 1
ATOM 6011 N N . HIS A 1 751 ? -67.552 18.606 195.095 1.00 73.06 751 HIS A N 1
ATOM 6012 C CA . HIS A 1 751 ? -68.558 17.925 195.906 1.00 73.06 751 HIS A CA 1
ATOM 6013 C C . HIS A 1 751 ? -67.984 16.646 196.538 1.00 73.06 751 HIS A C 1
ATOM 6015 O O . HIS A 1 751 ? -68.037 16.465 197.751 1.00 73.06 751 HIS A O 1
ATOM 6021 N N . ILE A 1 752 ? -67.294 15.827 195.740 1.00 61.62 752 ILE A N 1
ATOM 6022 C CA . 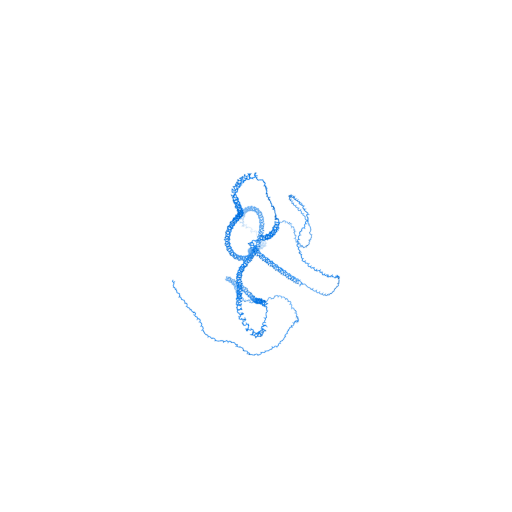ILE A 1 752 ? -66.513 14.664 196.175 1.00 61.62 752 ILE A CA 1
ATOM 6023 C C . ILE A 1 752 ? -65.383 15.079 197.120 1.00 61.62 752 ILE A C 1
ATOM 6025 O O . ILE A 1 752 ? -65.061 14.297 197.999 1.00 61.62 752 ILE A O 1
ATOM 6029 N N . LYS A 1 753 ? -64.795 16.282 197.031 1.00 61.28 753 LYS A N 1
ATOM 6030 C CA . LYS A 1 753 ? -63.847 16.742 198.067 1.00 61.28 753 LYS A CA 1
ATOM 6031 C C . LYS A 1 753 ? -64.522 16.926 199.423 1.00 61.28 753 LYS A C 1
ATOM 6033 O O . LYS A 1 753 ? -64.020 16.393 200.404 1.00 61.28 753 LYS A O 1
ATOM 6038 N N . VAL A 1 754 ? -65.664 17.614 199.463 1.00 59.50 754 VAL A N 1
ATOM 6039 C CA . VAL A 1 754 ? -66.447 17.791 200.699 1.00 59.50 754 VAL A CA 1
ATOM 6040 C C . VAL A 1 754 ? -66.876 16.432 201.274 1.00 59.50 754 VAL A C 1
ATOM 6042 O O . VAL A 1 754 ? -66.738 16.208 202.470 1.00 59.50 754 VAL A O 1
ATOM 6045 N N . LEU A 1 755 ? -67.308 15.496 200.423 1.00 52.88 755 LEU A N 1
ATOM 6046 C CA . LEU A 1 755 ? -67.779 14.165 200.834 1.00 52.88 755 LEU A CA 1
ATOM 6047 C C . LEU A 1 755 ? -66.646 13.147 201.113 1.00 52.88 755 LEU A C 1
ATOM 6049 O O . LEU A 1 755 ? -66.847 12.188 201.857 1.00 52.88 755 LEU A O 1
ATOM 6053 N N . ALA A 1 756 ? -65.444 13.325 200.553 1.00 47.81 756 ALA A N 1
ATOM 6054 C CA . ALA A 1 756 ? -64.283 12.458 200.805 1.00 47.81 756 ALA A CA 1
ATOM 6055 C C . ALA A 1 756 ? -63.503 12.848 202.070 1.00 47.81 756 ALA A C 1
ATOM 6057 O O . ALA A 1 756 ? -62.823 11.996 202.645 1.00 47.81 756 ALA A O 1
ATOM 6058 N N . ASP A 1 757 ? -63.635 14.094 202.540 1.00 53.75 757 ASP A N 1
ATOM 6059 C CA . ASP A 1 757 ? -63.244 14.452 203.908 1.00 53.75 757 ASP A CA 1
ATOM 6060 C C . ASP A 1 757 ? -64.166 13.765 204.946 1.00 53.75 757 ASP A C 1
ATOM 6062 O O . ASP A 1 757 ? -63.720 13.463 206.056 1.00 53.75 757 ASP A O 1
ATOM 6066 N N . GLU A 1 758 ? -65.410 13.418 204.577 1.00 47.97 758 GLU A N 1
ATOM 6067 C CA . GLU A 1 758 ? -66.329 12.631 205.416 1.00 47.97 758 GLU A CA 1
ATOM 6068 C C . GLU A 1 758 ? -66.108 11.103 205.326 1.00 47.97 758 GLU A C 1
ATOM 6070 O O . GLU A 1 758 ? -66.213 10.418 206.348 1.00 47.97 758 GLU A O 1
ATOM 6075 N N . ILE A 1 759 ? -65.785 10.533 204.149 1.00 45.16 759 ILE A N 1
ATOM 6076 C CA . ILE A 1 759 ? -65.721 9.066 203.944 1.00 45.16 759 ILE A CA 1
ATOM 6077 C C . ILE A 1 759 ? -64.420 8.592 203.261 1.00 45.16 759 ILE A C 1
ATOM 6079 O O . ILE A 1 759 ? -64.093 8.958 202.134 1.00 45.16 759 ILE A O 1
ATOM 6083 N N . LYS A 1 760 ? -63.700 7.678 203.930 1.00 37.72 760 LYS A N 1
ATOM 6084 C CA . LYS A 1 760 ? -62.392 7.128 203.513 1.00 37.72 760 LYS A CA 1
ATOM 6085 C C . LYS A 1 760 ? -62.506 5.805 202.725 1.00 37.72 760 LYS A C 1
ATOM 6087 O O . LYS A 1 760 ? -63.138 4.880 203.224 1.00 37.72 760 LYS A O 1
ATOM 6092 N N . ASN A 1 761 ? -61.705 5.669 201.648 1.00 33.56 761 ASN A N 1
ATOM 6093 C CA . ASN A 1 761 ? -61.297 4.423 200.934 1.00 33.56 761 ASN A CA 1
ATOM 6094 C C . ASN A 1 761 ? -62.372 3.664 200.080 1.00 33.56 761 ASN A C 1
ATOM 6096 O O . ASN A 1 761 ? -63.543 3.710 200.436 1.00 33.56 761 ASN A O 1
ATOM 6100 N N . PRO A 1 762 ? -62.007 2.800 199.080 1.00 57.12 762 PRO A N 1
ATOM 6101 C CA . PRO A 1 762 ? -60.881 2.880 198.103 1.00 57.12 762 PRO A CA 1
ATOM 6102 C C . PRO A 1 762 ? -61.079 2.229 196.660 1.00 57.12 762 PRO A C 1
ATOM 6104 O O . PRO A 1 762 ? -61.824 1.271 196.507 1.00 57.12 762 PRO A O 1
ATOM 6107 N N . VAL A 1 763 ? -60.237 2.605 195.655 1.00 35.28 763 VAL A N 1
ATOM 6108 C CA . VAL A 1 763 ? -59.453 1.716 194.696 1.00 35.28 763 VAL A CA 1
ATOM 6109 C C . VAL A 1 763 ? -59.999 1.055 193.353 1.00 35.28 763 VAL A C 1
ATOM 6111 O O . VAL A 1 763 ? -60.761 0.101 193.393 1.00 35.28 763 VAL A O 1
ATOM 6114 N N . ASN A 1 764 ? -59.390 1.441 192.184 1.00 40.97 764 ASN A N 1
ATOM 6115 C CA . ASN A 1 764 ? -58.819 0.667 190.994 1.00 40.97 764 ASN A CA 1
ATOM 6116 C C . ASN A 1 764 ? -59.658 -0.148 189.912 1.00 40.97 764 ASN A C 1
ATOM 6118 O O . ASN A 1 764 ? -60.801 -0.457 190.205 1.00 40.97 764 ASN A O 1
ATOM 6122 N N . ILE A 1 765 ? -59.230 -0.637 188.681 1.00 46.75 765 ILE A N 1
ATOM 6123 C CA . ILE A 1 765 ? -58.155 -0.441 187.595 1.00 46.75 765 ILE A CA 1
ATOM 6124 C C . ILE A 1 765 ? -58.459 -1.232 186.224 1.00 46.75 765 ILE A C 1
ATOM 6126 O O . ILE A 1 765 ? -59.488 -1.893 186.146 1.00 46.75 765 ILE A O 1
ATOM 6130 N N . HIS A 1 766 ? -57.611 -1.176 185.141 1.00 53.38 766 HIS A N 1
ATOM 6131 C CA . HIS A 1 766 ? -57.771 -1.599 183.678 1.00 53.38 766 HIS A CA 1
ATOM 6132 C C . HIS A 1 766 ? -56.950 -2.849 183.079 1.00 53.38 766 HIS A C 1
ATOM 6134 O O . HIS A 1 766 ? -56.209 -3.477 183.834 1.00 53.38 766 HIS A O 1
ATOM 6140 N N . ARG A 1 767 ? -56.991 -3.209 181.733 1.00 41.56 767 ARG A N 1
ATOM 6141 C CA . ARG A 1 767 ? -56.142 -4.273 180.992 1.00 41.56 767 ARG A CA 1
ATOM 6142 C C . ARG A 1 767 ? -55.925 -4.181 179.391 1.00 41.56 767 ARG A C 1
ATOM 6144 O O . ARG A 1 767 ? -56.142 -3.092 178.877 1.00 41.56 767 ARG A O 1
ATOM 6151 N N . TRP A 1 768 ? -55.417 -5.211 178.602 1.00 43.00 768 TRP A N 1
ATOM 6152 C CA . TRP A 1 768 ? -54.601 -5.118 177.287 1.00 43.00 768 TRP A CA 1
ATOM 6153 C C . TRP A 1 768 ? -54.648 -6.187 176.059 1.00 43.00 768 TRP A C 1
ATOM 6155 O O . TRP A 1 768 ? -54.962 -7.339 176.331 1.00 43.00 768 TRP A O 1
ATOM 6165 N N . ARG A 1 769 ? -54.077 -5.856 174.824 1.00 49.00 769 ARG A N 1
ATOM 6166 C CA . ARG A 1 769 ? -53.233 -6.580 173.705 1.00 49.00 769 ARG A CA 1
ATOM 6167 C C . ARG A 1 769 ? -53.773 -7.726 172.708 1.00 49.00 769 ARG A C 1
ATOM 6169 O O . ARG A 1 769 ? -54.891 -8.133 172.968 1.00 49.00 769 ARG A O 1
ATOM 6176 N N . LYS A 1 770 ? -53.189 -8.307 171.567 1.00 41.97 770 LYS A N 1
ATOM 6177 C CA . LYS A 1 770 ? -51.860 -8.425 170.764 1.00 41.97 770 LYS A CA 1
ATOM 6178 C C . LYS A 1 770 ? -51.892 -9.106 169.275 1.00 41.97 770 LYS A C 1
ATOM 6180 O O . LYS A 1 770 ? -52.735 -9.972 169.105 1.00 41.97 770 LYS A O 1
ATOM 6185 N N . LEU A 1 771 ? -50.893 -8.896 168.333 1.00 46.16 771 LEU A N 1
ATOM 6186 C CA . LEU A 1 771 ? -50.232 -9.760 167.210 1.00 46.16 771 LEU A CA 1
ATOM 6187 C C . LEU A 1 771 ? -50.447 -9.741 165.603 1.00 46.16 771 LEU A C 1
ATOM 6189 O O . LEU A 1 771 ? -51.057 -8.796 165.122 1.00 46.16 771 LEU A O 1
ATOM 6193 N N . GLU A 1 772 ? -49.820 -10.667 164.777 1.00 46.75 772 GLU A N 1
ATOM 6194 C CA . GLU A 1 772 ? -49.113 -10.519 163.406 1.00 46.75 772 GLU A CA 1
ATOM 6195 C C . GLU A 1 772 ? -49.347 -11.576 162.213 1.00 46.75 772 GLU A C 1
ATOM 6197 O O . GLU A 1 772 ? -50.018 -12.579 162.443 1.00 46.75 772 GLU A O 1
ATOM 6202 N N . GLY A 1 773 ? -48.753 -11.423 160.971 1.00 44.78 773 GLY A N 1
ATOM 6203 C CA . GLY A 1 773 ? -48.743 -12.384 159.782 1.00 44.78 773 GLY A CA 1
ATOM 6204 C C . GLY A 1 773 ? -47.896 -12.013 158.483 1.00 44.78 773 GLY A C 1
ATOM 6205 O O . GLY A 1 773 ? -47.337 -10.920 158.455 1.00 44.78 773 GLY A O 1
ATOM 6206 N N . SER A 1 774 ? -47.728 -12.864 157.417 1.00 44.53 774 SER A N 1
ATOM 6207 C CA . SER A 1 774 ? -46.832 -12.624 156.204 1.00 44.53 774 SER A CA 1
ATOM 6208 C C . SER A 1 774 ? -47.129 -13.377 154.853 1.00 44.53 774 SER A C 1
ATOM 6210 O O . SER A 1 774 ? -47.855 -14.365 154.866 1.00 44.53 774 SER A O 1
ATOM 6212 N N . ASP A 1 775 ? -46.505 -12.947 153.719 1.00 47.56 775 ASP A N 1
ATOM 6213 C CA . ASP A 1 775 ? -46.747 -13.340 152.284 1.00 47.56 775 ASP A CA 1
ATOM 6214 C C . ASP A 1 775 ? -45.456 -13.560 151.388 1.00 47.56 775 ASP A C 1
ATOM 6216 O O . ASP A 1 775 ? -44.371 -13.201 151.853 1.00 47.56 775 ASP A O 1
ATOM 6220 N N . PRO A 1 776 ? -45.500 -14.120 150.126 1.00 53.69 776 PRO A N 1
ATOM 6221 C CA . PRO A 1 776 ? -44.355 -14.899 149.559 1.00 53.69 776 PRO A CA 1
ATOM 6222 C C . PRO A 1 776 ? -43.839 -14.761 148.068 1.00 53.69 776 PRO A C 1
ATOM 6224 O O . PRO A 1 776 ? -42.946 -15.520 147.686 1.00 53.69 776 PRO A O 1
ATOM 6227 N N . GLY A 1 777 ? -44.371 -13.924 147.159 1.00 62.41 777 GLY A N 1
ATOM 6228 C CA . GLY A 1 777 ? -44.357 -14.164 145.677 1.00 62.41 777 GLY A CA 1
ATOM 6229 C C . GLY A 1 777 ? -43.068 -14.054 144.803 1.00 62.41 777 GLY A C 1
ATOM 6230 O O . GLY A 1 777 ? -43.002 -13.177 143.945 1.00 62.41 777 GLY A O 1
ATOM 6231 N N . GLN A 1 778 ? -42.085 -14.968 144.904 1.00 54.69 778 GLN A N 1
ATOM 6232 C CA . GLN A 1 778 ? -40.878 -14.983 144.025 1.00 54.69 778 GLN A CA 1
ATOM 6233 C C . GLN A 1 778 ? -40.874 -15.972 142.830 1.00 54.69 778 GLN A C 1
ATOM 6235 O O . GLN A 1 778 ? -40.039 -15.832 141.934 1.00 54.69 778 GLN A O 1
ATOM 6240 N N . LEU A 1 779 ? -41.758 -16.978 142.786 1.00 62.81 779 LEU A N 1
ATOM 6241 C CA . LEU A 1 779 ? -41.619 -18.113 141.849 1.00 62.81 779 LEU A CA 1
ATOM 6242 C C . LEU A 1 779 ? -42.067 -17.814 140.400 1.00 62.81 779 LEU A C 1
ATOM 6244 O O . LEU A 1 779 ? -41.485 -18.333 139.447 1.00 62.81 779 LEU A O 1
ATOM 6248 N N . GLU A 1 780 ? -43.096 -16.981 140.225 1.00 67.94 780 GLU A N 1
ATOM 6249 C CA . GLU A 1 780 ? -43.751 -16.736 138.927 1.00 67.94 780 GLU A CA 1
ATOM 6250 C C . GLU A 1 780 ? -42.823 -16.040 137.919 1.00 67.94 780 GLU A C 1
ATOM 6252 O O . GLU A 1 780 ? -42.778 -16.393 136.737 1.00 67.94 780 GLU A O 1
ATOM 6257 N N . THR A 1 781 ? -42.014 -15.091 138.399 1.00 69.25 781 THR A N 1
ATOM 6258 C CA . THR A 1 781 ? -41.108 -14.265 137.589 1.00 69.25 781 THR A CA 1
ATOM 6259 C C . THR A 1 781 ? -40.085 -15.098 136.811 1.00 69.25 781 THR A C 1
ATOM 6261 O O . THR A 1 781 ? -39.713 -14.740 135.695 1.00 69.25 781 THR A O 1
ATOM 6264 N N . ILE A 1 782 ? -39.651 -16.232 137.372 1.00 68.69 782 ILE A N 1
ATOM 6265 C CA . ILE A 1 782 ? -38.653 -17.124 136.763 1.00 68.69 782 ILE A CA 1
ATOM 6266 C C . ILE A 1 782 ? -39.255 -17.880 135.567 1.00 68.69 782 ILE A C 1
ATOM 6268 O O . ILE A 1 782 ? -38.599 -18.046 134.537 1.00 68.69 782 ILE A O 1
ATOM 6272 N N . GLN A 1 783 ? -40.525 -18.288 135.657 1.00 69.06 783 GLN A N 1
ATOM 6273 C CA . GLN A 1 783 ? -41.198 -19.031 134.585 1.00 69.06 783 GLN A CA 1
ATOM 6274 C C . GLN A 1 783 ? -41.415 -18.167 133.330 1.00 69.06 783 GLN A C 1
ATOM 6276 O O . GLN A 1 783 ? -41.305 -18.666 132.208 1.00 69.06 783 GLN A O 1
ATOM 6281 N N . LEU A 1 784 ? -41.648 -16.861 133.509 1.00 76.00 784 LEU A N 1
ATOM 6282 C CA . LEU A 1 784 ? -41.834 -15.903 132.415 1.00 76.00 784 LEU A CA 1
ATOM 6283 C C . LEU A 1 784 ? -40.562 -15.696 131.568 1.00 76.00 784 LEU A C 1
ATOM 6285 O O . LEU A 1 784 ? -40.650 -15.524 130.353 1.00 76.00 784 LEU A O 1
ATOM 6289 N N . VAL A 1 785 ? -39.369 -15.756 132.168 1.00 73.31 785 VAL A N 1
ATOM 6290 C CA . VAL A 1 785 ? -38.100 -15.596 131.427 1.00 73.31 785 VAL A CA 1
ATOM 6291 C C . VAL A 1 785 ? -37.869 -16.773 130.467 1.00 73.31 785 VAL A C 1
ATOM 6293 O O . VAL A 1 785 ? -37.526 -16.572 129.299 1.00 73.31 785 VAL A O 1
ATOM 6296 N N . HIS A 1 786 ? -38.142 -18.001 130.919 1.00 70.75 786 HIS A N 1
ATOM 6297 C CA . HIS A 1 786 ? -37.969 -19.229 130.130 1.00 70.75 786 HIS A CA 1
ATOM 6298 C C . HIS A 1 786 ? -39.014 -19.437 129.014 1.00 70.75 786 HIS A C 1
ATOM 6300 O O . HIS A 1 786 ? -38.865 -20.370 128.214 1.00 70.75 786 HIS A O 1
ATOM 6306 N N . SER A 1 787 ? -40.076 -18.626 128.935 1.00 72.62 787 SER A N 1
ATOM 6307 C CA . SER A 1 787 ? -40.978 -18.610 127.773 1.00 72.62 787 SER A CA 1
ATOM 6308 C C . SER A 1 787 ? -40.489 -17.624 126.707 1.00 72.62 787 SER A C 1
ATOM 6310 O O . SER A 1 787 ? -40.365 -18.000 125.541 1.00 72.62 787 SER A O 1
ATOM 6312 N N . LEU A 1 788 ? -40.101 -16.411 127.117 1.00 72.31 788 LEU A N 1
ATOM 6313 C CA . LEU A 1 788 ? -39.615 -15.345 126.232 1.00 72.31 788 LEU A CA 1
ATOM 6314 C C . LEU A 1 788 ? -38.320 -15.713 125.488 1.00 72.31 788 LEU A C 1
ATOM 6316 O O . LEU A 1 788 ? -38.169 -15.388 124.313 1.00 72.31 788 LEU A O 1
ATOM 6320 N N . GLN A 1 789 ? -37.397 -16.437 126.129 1.00 70.62 789 GLN A N 1
ATOM 6321 C CA . GLN A 1 789 ? -36.171 -16.900 125.461 1.00 70.62 789 GLN A CA 1
ATOM 6322 C C . GLN A 1 789 ? -36.453 -17.892 124.319 1.00 70.62 789 GLN A C 1
ATOM 6324 O O . GLN A 1 789 ? -35.781 -17.850 123.289 1.00 70.62 789 GLN A O 1
ATOM 6329 N N . ARG A 1 790 ? -37.470 -18.757 124.455 1.00 76.12 790 ARG A N 1
ATOM 6330 C CA . ARG A 1 790 ? -37.817 -19.749 123.422 1.00 76.12 790 ARG A CA 1
ATOM 6331 C C . ARG A 1 790 ? -38.491 -19.116 122.204 1.00 76.12 790 ARG A C 1
ATOM 6333 O O . ARG A 1 790 ? -38.179 -19.507 121.082 1.00 76.12 790 ARG A O 1
ATOM 6340 N N . THR A 1 791 ? -39.341 -18.105 122.392 1.00 74.81 791 THR A N 1
ATOM 6341 C CA . THR A 1 791 ? -39.914 -17.345 121.265 1.00 74.81 791 THR A CA 1
ATOM 6342 C C . THR A 1 791 ? -38.883 -16.473 120.547 1.00 74.81 791 THR A C 1
ATOM 6344 O O . THR A 1 791 ? -39.004 -16.282 119.337 1.00 74.81 791 THR A O 1
ATOM 6347 N N . LEU A 1 792 ? -37.843 -15.993 121.241 1.00 76.56 792 LEU A N 1
ATOM 6348 C CA . LEU A 1 792 ? -36.752 -15.240 120.611 1.00 76.56 792 LEU A CA 1
ATOM 6349 C C . LEU A 1 792 ? -35.927 -16.115 119.649 1.00 76.56 792 LEU A C 1
ATOM 6351 O O . LEU A 1 792 ? -35.677 -15.712 118.515 1.00 76.56 792 LEU A O 1
ATOM 6355 N N . ILE A 1 793 ? -35.561 -17.329 120.079 1.00 76.06 793 ILE A N 1
ATOM 6356 C CA . ILE A 1 793 ? -34.800 -18.292 119.262 1.00 76.06 793 ILE A CA 1
ATOM 6357 C C . ILE A 1 793 ? -35.612 -18.737 118.036 1.00 76.06 793 ILE A C 1
ATOM 6359 O O . ILE A 1 793 ? -35.066 -18.810 116.937 1.00 76.06 793 ILE A O 1
ATOM 6363 N N . ALA A 1 794 ? -36.921 -18.971 118.196 1.00 76.62 794 ALA A N 1
ATOM 6364 C CA . ALA A 1 794 ? -37.799 -19.332 117.082 1.00 76.62 794 ALA A CA 1
ATOM 6365 C C . ALA A 1 794 ? -37.842 -18.246 115.989 1.00 76.62 794 ALA A C 1
ATOM 6367 O O . ALA A 1 794 ? -37.727 -18.569 114.810 1.00 76.62 794 ALA A O 1
ATOM 6368 N N . ARG A 1 795 ? -37.927 -16.960 116.368 1.00 80.25 795 ARG A N 1
ATOM 6369 C CA . ARG A 1 795 ? -37.856 -15.850 115.400 1.00 80.25 795 ARG A CA 1
ATOM 6370 C C . ARG A 1 795 ? -36.496 -15.735 114.719 1.00 80.25 795 ARG A C 1
ATOM 6372 O O . ARG A 1 795 ? -36.459 -15.558 113.510 1.00 80.25 795 ARG A O 1
ATOM 6379 N N . ALA A 1 796 ? -35.400 -15.884 115.463 1.00 73.12 796 ALA A N 1
ATOM 6380 C CA . ALA A 1 796 ? -34.058 -15.838 114.881 1.00 73.12 796 ALA A CA 1
ATOM 6381 C C . ALA A 1 796 ? -33.846 -16.930 113.810 1.00 73.12 796 ALA A C 1
ATOM 6383 O O . ALA A 1 796 ? -33.203 -16.672 112.797 1.00 73.12 796 ALA A O 1
ATOM 6384 N N . ALA A 1 797 ? -34.428 -18.121 113.997 1.00 76.38 797 ALA A N 1
ATOM 6385 C CA . ALA A 1 797 ? -34.410 -19.184 112.990 1.00 76.38 797 ALA A CA 1
ATOM 6386 C C . ALA A 1 797 ? -35.289 -18.863 111.765 1.00 76.38 797 ALA A C 1
ATOM 6388 O O . ALA A 1 797 ? -34.885 -19.117 110.633 1.00 76.38 797 ALA A O 1
ATOM 6389 N N . GLU A 1 798 ? -36.470 -18.277 111.980 1.00 80.88 798 GLU A N 1
ATOM 6390 C CA . GLU A 1 798 ? -37.365 -17.822 110.909 1.00 80.88 798 GLU A CA 1
ATOM 6391 C C . GLU A 1 798 ? -36.727 -16.729 110.037 1.00 80.88 798 GLU A C 1
ATOM 6393 O O . GLU A 1 798 ? -36.867 -16.745 108.817 1.00 80.88 798 GLU A O 1
ATOM 6398 N N . ASP A 1 799 ? -36.041 -15.769 110.656 1.00 79.19 799 ASP A N 1
ATOM 6399 C CA . ASP A 1 799 ? -35.448 -14.635 109.950 1.00 79.19 799 ASP A CA 1
ATOM 6400 C C . ASP A 1 799 ? -34.161 -15.052 109.210 1.00 79.19 799 ASP A C 1
ATOM 6402 O O . ASP A 1 799 ? -33.995 -14.687 108.048 1.00 79.19 799 ASP A O 1
ATOM 6406 N N . ALA A 1 800 ? -33.344 -15.948 109.781 1.00 77.06 800 ALA A N 1
ATOM 6407 C CA . ALA A 1 800 ? -32.218 -16.573 109.073 1.00 77.06 800 ALA A CA 1
ATOM 6408 C C . ALA A 1 800 ? -32.659 -17.428 107.864 1.00 77.06 800 ALA A C 1
ATOM 6410 O O . ALA A 1 800 ? -31.977 -17.457 106.839 1.00 77.06 800 ALA A O 1
ATOM 6411 N N . ALA A 1 801 ? -33.815 -18.101 107.944 1.00 77.81 801 ALA A N 1
ATOM 6412 C CA . ALA A 1 801 ? -34.380 -18.824 106.803 1.00 77.81 801 ALA A CA 1
ATOM 6413 C C . ALA A 1 801 ? -34.791 -17.870 105.665 1.00 77.81 801 ALA A C 1
ATOM 6415 O O . ALA A 1 801 ? -34.548 -18.169 104.497 1.00 77.81 801 ALA A O 1
ATOM 6416 N N . LYS A 1 802 ? -35.349 -16.696 105.997 1.00 80.94 802 LYS A N 1
ATOM 6417 C CA . LYS A 1 802 ? -35.707 -15.654 105.017 1.00 80.94 802 LYS A CA 1
ATOM 6418 C C . LYS A 1 802 ? -34.467 -15.010 104.393 1.00 80.94 802 LYS A C 1
ATOM 6420 O O . LYS A 1 802 ? -34.478 -14.750 103.196 1.00 80.94 802 LYS A O 1
ATOM 6425 N N . GLU A 1 803 ? -33.393 -14.793 105.155 1.00 78.88 803 GLU A N 1
ATOM 6426 C CA . GLU A 1 803 ? -32.112 -14.306 104.612 1.00 78.88 803 GLU A CA 1
ATOM 6427 C C . GLU A 1 803 ? -31.502 -15.297 103.603 1.00 78.88 803 GLU A C 1
ATOM 6429 O O . GLU A 1 803 ? -31.048 -14.882 102.536 1.00 78.88 803 GLU A O 1
ATOM 6434 N N . ALA A 1 804 ? -31.583 -16.608 103.861 1.00 77.44 804 ALA A N 1
ATOM 6435 C CA . ALA A 1 804 ? -31.194 -17.628 102.883 1.00 77.44 804 ALA A CA 1
ATOM 6436 C C . ALA A 1 804 ? -32.078 -17.597 101.616 1.00 77.44 804 ALA A C 1
ATOM 6438 O O . ALA A 1 804 ? -31.558 -17.600 100.499 1.00 77.44 804 ALA A O 1
ATOM 6439 N N . GLU A 1 805 ? -33.403 -17.489 101.776 1.00 79.69 805 GLU A N 1
ATOM 6440 C CA . GLU A 1 805 ? -34.370 -17.389 100.666 1.00 79.69 805 GLU A CA 1
ATOM 6441 C C . GLU A 1 805 ? -34.233 -16.085 99.846 1.00 79.69 805 GLU A C 1
ATOM 6443 O O . GLU A 1 805 ? -34.677 -16.012 98.694 1.00 79.69 805 GLU A O 1
ATOM 6448 N N . ILE A 1 806 ? -33.634 -15.044 100.435 1.00 82.12 806 ILE A N 1
ATOM 6449 C CA . ILE A 1 806 ? -33.252 -13.799 99.759 1.00 82.12 806 ILE A CA 1
ATOM 6450 C C . ILE A 1 806 ? -31.952 -14.011 98.985 1.00 82.12 806 ILE A C 1
ATOM 6452 O O . ILE A 1 806 ? -31.940 -13.756 97.785 1.00 82.12 806 ILE A O 1
ATOM 6456 N N . HIS A 1 807 ? -30.893 -14.544 99.602 1.00 77.94 807 HIS A N 1
ATOM 6457 C CA . HIS A 1 807 ? -29.620 -14.782 98.912 1.00 77.94 807 HIS A CA 1
ATOM 6458 C C . HIS A 1 807 ? -29.742 -15.750 97.721 1.00 77.94 807 HIS A C 1
ATOM 6460 O O . HIS A 1 807 ? -29.095 -15.541 96.695 1.00 77.94 807 HIS A O 1
ATOM 6466 N N . GLU A 1 808 ? -30.599 -16.772 97.796 1.00 78.50 808 GLU A N 1
ATOM 6467 C CA . GLU A 1 808 ? -30.862 -17.672 96.661 1.00 78.50 808 GLU A CA 1
ATOM 6468 C C . GLU A 1 808 ? -31.600 -16.951 95.509 1.00 78.50 808 GLU A C 1
ATOM 6470 O O . GLU A 1 808 ? -31.304 -17.168 94.326 1.00 78.50 808 GLU A O 1
ATOM 6475 N N . ARG A 1 809 ? -32.485 -15.993 95.832 1.00 81.88 809 ARG A N 1
ATOM 6476 C CA . ARG A 1 809 ? -33.100 -15.087 94.845 1.00 81.88 809 ARG A CA 1
ATOM 6477 C C . ARG A 1 809 ? -32.138 -14.035 94.302 1.00 81.88 809 ARG A C 1
ATOM 6479 O O . ARG A 1 809 ? -32.228 -13.695 93.128 1.00 81.88 809 ARG A O 1
ATOM 6486 N N . GLU A 1 810 ? -31.199 -13.541 95.100 1.00 82.25 810 GLU A N 1
ATOM 6487 C CA . GLU A 1 810 ? -30.155 -12.620 94.640 1.00 82.25 810 GLU A CA 1
ATOM 6488 C C . GLU A 1 810 ? -29.173 -13.317 93.693 1.00 82.25 810 GLU A C 1
ATOM 6490 O O . GLU A 1 810 ? -28.831 -12.754 92.655 1.00 82.25 810 GLU A O 1
ATOM 6495 N N . GLN A 1 811 ? -28.772 -14.561 93.981 1.00 80.75 811 GLN A N 1
ATOM 6496 C CA . GLN A 1 811 ? -27.927 -15.349 93.078 1.00 80.75 811 GLN A CA 1
ATOM 6497 C C . GLN A 1 811 ? -28.636 -15.659 91.757 1.00 80.75 811 GLN A C 1
ATOM 6499 O O . GLN A 1 811 ? -28.054 -15.444 90.694 1.00 80.75 811 GLN A O 1
ATOM 6504 N N . THR A 1 812 ? -29.897 -16.101 91.792 1.00 77.00 812 THR A N 1
ATOM 6505 C CA . THR A 1 812 ? -30.670 -16.344 90.561 1.00 77.00 812 THR A CA 1
ATOM 6506 C C . THR A 1 812 ? -30.974 -15.051 89.798 1.00 77.00 812 THR A C 1
ATOM 6508 O O . THR A 1 812 ? -30.885 -15.044 88.572 1.00 77.00 812 THR A O 1
ATOM 6511 N N . TYR A 1 813 ? -31.218 -13.924 90.477 1.00 78.75 813 TYR A N 1
ATOM 6512 C CA . TYR A 1 813 ? -31.325 -12.603 89.842 1.00 78.75 813 TYR A CA 1
ATOM 6513 C C . TYR A 1 813 ? -30.009 -12.154 89.193 1.00 78.75 813 TYR A C 1
ATOM 6515 O O . TYR A 1 813 ? -30.032 -11.635 88.079 1.00 78.75 813 TYR A O 1
ATOM 6523 N N . LEU A 1 814 ? -28.856 -12.380 89.830 1.00 79.81 814 LEU A N 1
ATOM 6524 C CA . LEU A 1 814 ? -27.545 -12.066 89.251 1.00 79.81 814 LEU A CA 1
ATOM 6525 C C . LEU A 1 814 ? -27.221 -12.959 88.045 1.00 79.81 814 LEU A C 1
ATOM 6527 O O . LEU A 1 814 ? -26.761 -12.442 87.030 1.00 79.81 814 LEU A O 1
ATOM 6531 N N . GLN A 1 815 ? -27.532 -14.257 88.106 1.00 72.94 815 GLN A N 1
ATOM 6532 C CA . GLN A 1 815 ? -27.399 -15.179 86.970 1.00 72.94 815 GLN A CA 1
ATOM 6533 C C . GLN A 1 815 ? -28.321 -14.780 85.809 1.00 72.94 815 GLN A C 1
ATOM 6535 O O . GLN A 1 815 ? -27.874 -14.704 84.666 1.00 72.94 815 GLN A O 1
ATOM 6540 N N . LEU A 1 816 ? -29.586 -14.444 86.085 1.00 69.19 816 LEU A N 1
ATOM 6541 C CA . LEU A 1 816 ? -30.517 -13.930 85.076 1.00 69.19 816 LEU A CA 1
ATOM 6542 C C . LEU A 1 816 ? -30.053 -12.586 84.504 1.00 69.19 816 LEU A C 1
ATOM 6544 O O . LEU A 1 816 ? -30.169 -12.375 83.303 1.00 69.19 816 LEU A O 1
ATOM 6548 N N . LYS A 1 817 ? -29.473 -11.701 85.320 1.00 72.19 817 LYS A N 1
ATOM 6549 C CA . LYS A 1 817 ? -28.903 -10.422 84.876 1.00 72.19 817 LYS A CA 1
ATOM 6550 C C . LYS A 1 817 ? -27.645 -10.606 84.023 1.00 72.19 817 LYS A C 1
ATOM 6552 O O . LYS A 1 817 ? -27.435 -9.821 83.104 1.00 72.19 817 LYS A O 1
ATOM 6557 N N . GLU A 1 818 ? -26.836 -11.631 84.286 1.00 70.62 818 GLU A N 1
ATOM 6558 C CA . GLU A 1 818 ? -25.687 -12.000 83.451 1.00 70.62 818 GLU A CA 1
ATOM 6559 C C . GLU A 1 818 ? -26.113 -12.680 82.139 1.00 70.62 818 GLU A C 1
ATOM 6561 O O . GLU A 1 818 ? -25.519 -12.425 81.096 1.00 70.62 818 GLU A O 1
ATOM 6566 N N . ILE A 1 819 ? -27.172 -13.493 82.148 1.00 65.94 819 ILE A N 1
ATOM 6567 C CA . ILE A 1 819 ? -27.768 -14.035 80.918 1.00 65.94 819 ILE A CA 1
ATOM 6568 C C . ILE A 1 819 ? -28.390 -12.900 80.093 1.00 65.94 819 ILE A C 1
ATOM 6570 O O . ILE A 1 819 ? -28.151 -12.814 78.892 1.00 65.94 819 ILE A O 1
ATOM 6574 N N . HIS A 1 820 ? -29.126 -11.988 80.729 1.00 61.50 820 HIS A N 1
ATOM 6575 C CA . HIS A 1 820 ? -29.801 -10.877 80.062 1.00 61.50 820 HIS A CA 1
ATOM 6576 C C . HIS A 1 820 ? -28.825 -9.815 79.530 1.00 61.50 820 HIS A C 1
ATOM 6578 O O . HIS A 1 820 ? -29.055 -9.270 78.460 1.00 61.50 820 HIS A O 1
ATOM 6584 N N . SER A 1 821 ? -27.688 -9.566 80.195 1.00 59.81 821 SER A N 1
ATOM 6585 C CA . SER A 1 821 ? -26.634 -8.690 79.651 1.00 59.81 821 SER A CA 1
ATOM 6586 C C . SER A 1 821 ? -25.803 -9.336 78.534 1.00 59.81 821 SER A C 1
ATOM 6588 O O . SER A 1 821 ? -25.103 -8.630 77.808 1.00 59.81 821 SER A O 1
ATOM 6590 N N . ARG A 1 822 ? -25.890 -10.664 78.370 1.00 61.16 822 ARG A N 1
ATOM 6591 C CA . ARG A 1 822 ? -25.346 -11.416 77.225 1.00 61.16 822 ARG A CA 1
ATOM 6592 C C . ARG A 1 822 ? -26.366 -11.600 76.092 1.00 61.16 822 ARG A C 1
ATOM 6594 O O . ARG A 1 822 ? -25.970 -11.948 74.982 1.00 61.16 822 ARG A O 1
ATOM 6601 N N . GLN A 1 823 ? -27.655 -11.365 76.343 1.00 54.84 823 GLN A N 1
ATOM 6602 C CA . GLN A 1 823 ? -28.689 -11.312 75.312 1.00 54.84 823 GLN A CA 1
ATOM 6603 C C . GLN A 1 823 ? -28.617 -9.961 74.597 1.00 54.84 823 GLN A C 1
ATOM 6605 O O . GLN A 1 823 ? -29.009 -8.927 75.133 1.00 54.84 823 GLN A O 1
ATOM 6610 N N . VAL A 1 824 ? -28.124 -9.974 73.359 1.00 57.31 824 VAL A N 1
ATOM 6611 C CA . VAL A 1 824 ? -28.257 -8.825 72.453 1.00 57.31 824 VAL A CA 1
ATOM 6612 C C . VAL A 1 824 ? -29.748 -8.538 72.210 1.00 57.31 824 VAL A C 1
ATOM 6614 O O . VAL A 1 824 ? -30.572 -9.449 72.288 1.00 57.31 824 VAL A O 1
ATOM 6617 N N . GLY A 1 825 ? -30.123 -7.288 71.924 1.00 59.75 825 GLY A N 1
ATOM 6618 C CA . GLY A 1 825 ? -31.532 -6.923 71.706 1.00 59.75 825 GLY A CA 1
ATOM 6619 C C . GLY A 1 825 ? -32.200 -7.703 70.555 1.00 59.75 825 GLY A C 1
ATOM 6620 O O . GLY A 1 825 ? -31.493 -8.288 69.728 1.00 59.75 825 GLY A O 1
ATOM 6621 N N . PRO A 1 826 ? -33.544 -7.712 70.463 1.00 64.19 826 PRO A N 1
ATOM 6622 C CA . PRO A 1 826 ? -34.254 -8.375 69.365 1.00 64.19 826 PRO A CA 1
ATOM 6623 C C . PRO A 1 826 ? -33.823 -7.828 67.996 1.00 64.19 826 PRO A C 1
ATOM 6625 O O . PRO A 1 826 ? -33.456 -8.617 67.136 1.00 64.19 826 PRO A O 1
ATOM 6628 N N . GLU A 1 827 ? -33.691 -6.504 67.854 1.00 58.28 827 GLU A N 1
ATOM 6629 C CA . GLU A 1 827 ? -33.167 -5.845 66.643 1.00 58.28 827 GLU A CA 1
ATOM 6630 C C . GLU A 1 827 ? -31.771 -6.358 66.240 1.00 58.28 827 GLU A C 1
ATOM 6632 O O . GLU A 1 827 ? -31.442 -6.443 65.061 1.00 58.28 827 GLU A O 1
ATOM 6637 N N . ALA A 1 828 ? -30.933 -6.728 67.215 1.00 62.19 828 ALA A N 1
ATOM 6638 C CA . ALA A 1 828 ? -29.602 -7.270 66.960 1.00 62.19 828 ALA A CA 1
ATOM 6639 C C . ALA A 1 828 ? -29.629 -8.773 66.631 1.00 62.19 828 ALA A C 1
ATOM 6641 O O . ALA A 1 828 ? -28.766 -9.242 65.896 1.00 62.19 828 ALA A O 1
ATOM 6642 N N . HIS A 1 829 ? -30.619 -9.526 67.120 1.00 65.19 829 HIS A N 1
ATOM 6643 C CA . HIS A 1 829 ? -30.871 -10.895 66.656 1.00 65.19 829 HIS A CA 1
ATOM 6644 C C . HIS A 1 829 ? -31.438 -10.903 65.231 1.00 65.19 829 HIS A C 1
ATOM 6646 O O . HIS A 1 829 ? -31.045 -11.750 64.436 1.00 65.19 829 HIS A O 1
ATOM 6652 N N . GLU A 1 830 ? -32.292 -9.938 64.884 1.00 69.00 830 GLU A N 1
ATOM 6653 C CA . GLU A 1 830 ? -32.785 -9.728 63.519 1.00 69.00 830 GLU A CA 1
ATOM 6654 C C . GLU A 1 830 ? -31.637 -9.328 62.581 1.00 69.00 830 GLU A C 1
ATOM 6656 O O . GLU A 1 830 ? -31.440 -9.982 61.562 1.00 69.00 830 GLU A O 1
ATOM 6661 N N . GLN A 1 831 ? -30.787 -8.368 62.965 1.00 70.06 831 GLN A N 1
ATOM 6662 C CA . GLN A 1 831 ? -29.585 -8.010 62.195 1.00 70.06 831 GLN A CA 1
ATOM 6663 C C . GLN A 1 831 ? -28.591 -9.174 62.058 1.00 70.06 831 GLN A C 1
ATOM 6665 O O . GLN A 1 831 ? -27.994 -9.338 60.996 1.00 70.06 831 GLN A O 1
ATOM 6670 N N . VAL A 1 832 ? -28.407 -10.009 63.089 1.00 72.81 832 VAL A N 1
ATOM 6671 C CA . VAL A 1 832 ? -27.573 -11.220 62.981 1.00 72.81 832 VAL A CA 1
ATOM 6672 C C . VAL A 1 832 ? -28.225 -12.262 62.069 1.00 72.81 832 VAL A C 1
ATOM 6674 O O . VAL A 1 832 ? -27.518 -12.851 61.261 1.00 72.81 832 VAL A O 1
ATOM 6677 N N . ALA A 1 833 ? -29.548 -12.444 62.102 1.00 74.69 833 ALA A N 1
ATOM 6678 C CA . ALA A 1 833 ? -30.255 -13.347 61.190 1.00 74.69 833 ALA A CA 1
ATOM 6679 C C . ALA A 1 833 ? -30.227 -12.856 59.727 1.00 74.69 833 ALA A C 1
ATOM 6681 O O . ALA A 1 833 ? -30.023 -13.650 58.805 1.00 74.69 833 ALA A O 1
ATOM 6682 N N . GLU A 1 834 ? -30.367 -11.550 59.486 1.00 75.62 834 GLU A N 1
ATOM 6683 C CA . GLU A 1 834 ? -30.154 -10.947 58.165 1.00 75.62 834 GLU A CA 1
ATOM 6684 C C . GLU A 1 834 ? -28.705 -11.134 57.699 1.00 75.62 834 GLU A C 1
ATOM 6686 O O . GLU A 1 834 ? -28.467 -11.567 56.571 1.00 75.62 834 GLU A O 1
ATOM 6691 N N . LEU A 1 835 ? -27.720 -10.890 58.567 1.00 73.12 835 LEU A N 1
ATOM 6692 C CA . LEU A 1 835 ? -26.315 -11.118 58.235 1.00 73.12 835 LEU A CA 1
ATOM 6693 C C . LEU A 1 835 ? -26.012 -12.599 57.981 1.00 73.12 835 LEU A C 1
ATOM 6695 O O . LEU A 1 835 ? -25.306 -12.885 57.020 1.00 73.12 835 LEU A O 1
ATOM 6699 N N . ASP A 1 836 ? -26.569 -13.535 58.750 1.00 72.06 836 ASP A N 1
ATOM 6700 C CA . ASP A 1 836 ? -26.398 -14.978 58.546 1.00 72.06 836 ASP A CA 1
ATOM 6701 C C . ASP A 1 836 ? -27.083 -15.464 57.264 1.00 72.06 836 ASP A C 1
ATOM 6703 O O . ASP A 1 836 ? -26.503 -16.272 56.537 1.00 72.06 836 ASP A O 1
ATOM 6707 N N . THR A 1 837 ? -28.267 -14.946 56.911 1.00 78.75 837 THR A N 1
ATOM 6708 C CA . THR A 1 837 ? -28.882 -15.252 55.606 1.00 78.75 837 THR A CA 1
ATOM 6709 C C . THR A 1 837 ? -28.054 -14.676 54.459 1.00 78.75 837 THR A C 1
ATOM 6711 O O . THR A 1 837 ? -27.764 -15.401 53.508 1.00 78.75 837 THR A O 1
ATOM 6714 N N . VAL A 1 838 ? -27.567 -13.434 54.559 1.00 81.06 838 VAL A N 1
ATOM 6715 C CA . VAL A 1 838 ? -26.650 -12.836 53.572 1.00 81.06 838 VAL A CA 1
ATOM 6716 C C . VAL A 1 838 ? -25.329 -13.609 53.487 1.00 81.06 838 VAL A C 1
ATOM 6718 O O . VAL A 1 838 ? -24.806 -13.799 52.389 1.00 81.06 838 VAL A O 1
ATOM 6721 N N . LEU A 1 839 ? -24.783 -14.096 54.602 1.00 77.19 839 LEU A N 1
ATOM 6722 C CA . LEU A 1 839 ? -23.534 -14.858 54.652 1.00 77.19 839 LEU A CA 1
ATOM 6723 C C . LEU A 1 839 ? -23.734 -16.264 54.070 1.00 77.19 839 LEU A C 1
ATOM 6725 O O . LEU A 1 839 ? -22.926 -16.690 53.244 1.00 77.19 839 LEU A O 1
ATOM 6729 N N . ALA A 1 840 ? -24.847 -16.936 54.372 1.00 79.31 840 ALA A N 1
ATOM 6730 C CA . ALA A 1 840 ? -25.253 -18.186 53.732 1.00 79.31 840 ALA A CA 1
ATOM 6731 C C . ALA A 1 840 ? -25.444 -18.015 52.214 1.00 79.31 840 ALA A C 1
ATOM 6733 O O . ALA A 1 840 ? -24.972 -18.842 51.434 1.00 79.31 840 ALA A O 1
ATOM 6734 N N . ASP A 1 841 ? -26.048 -16.911 51.779 1.00 79.25 841 ASP A N 1
ATOM 6735 C CA . ASP A 1 841 ? -26.281 -16.587 50.371 1.00 79.25 841 ASP A CA 1
ATOM 6736 C C . ASP A 1 841 ? -24.965 -16.240 49.637 1.00 79.25 841 ASP A C 1
ATOM 6738 O O . ASP A 1 841 ? -24.732 -16.654 48.496 1.00 79.25 841 ASP A O 1
ATOM 6742 N N . LYS A 1 842 ? -24.022 -15.570 50.316 1.00 80.62 842 LYS A N 1
ATOM 6743 C CA . LYS A 1 842 ? -22.641 -15.357 49.842 1.00 80.62 842 LYS A CA 1
ATOM 6744 C C . LYS A 1 842 ? -21.833 -16.659 49.823 1.00 80.62 842 LYS A C 1
ATOM 6746 O O . LYS A 1 842 ? -21.057 -16.855 48.891 1.00 80.62 842 LYS A O 1
ATOM 6751 N N . MET A 1 843 ? -22.037 -17.575 50.772 1.00 75.31 843 MET A N 1
ATOM 6752 C CA . MET A 1 843 ? -21.445 -18.919 50.763 1.00 75.31 843 MET A CA 1
ATOM 6753 C C . MET A 1 843 ? -22.033 -19.799 49.656 1.00 75.31 843 MET A C 1
ATOM 6755 O O . MET A 1 843 ? -21.289 -20.558 49.040 1.00 75.31 843 MET A O 1
ATOM 6759 N N . ALA A 1 844 ? -23.328 -19.685 49.354 1.00 78.44 844 ALA A N 1
ATOM 6760 C CA . ALA A 1 844 ? -23.956 -20.353 48.217 1.00 78.44 844 ALA A CA 1
ATOM 6761 C C . ALA A 1 844 ? -23.377 -19.829 46.893 1.00 78.44 844 ALA A C 1
ATOM 6763 O O . ALA A 1 844 ? -22.967 -20.622 46.048 1.00 78.44 844 ALA A O 1
ATOM 6764 N N . LYS A 1 845 ? -23.227 -18.505 46.756 1.00 80.31 845 LYS A N 1
ATOM 6765 C CA . LYS A 1 845 ? -22.542 -17.867 45.617 1.00 80.31 845 LYS A CA 1
ATOM 6766 C C . LYS A 1 845 ? -21.066 -18.271 45.525 1.00 80.31 845 LYS A C 1
ATOM 6768 O O . LYS A 1 845 ? -20.596 -18.565 44.433 1.00 80.31 845 LYS A O 1
ATOM 6773 N N . HIS A 1 846 ? -20.350 -18.385 46.646 1.00 77.94 846 HIS A N 1
ATOM 6774 C CA . HIS A 1 846 ? -18.962 -18.859 46.657 1.00 77.94 846 HIS A CA 1
ATOM 6775 C C . HIS A 1 846 ? -18.848 -20.338 46.261 1.00 77.94 846 HIS A C 1
ATOM 6777 O O . HIS A 1 846 ? -17.997 -20.674 45.445 1.00 77.94 846 HIS A O 1
ATOM 6783 N N . LYS A 1 847 ? -19.732 -21.212 46.762 1.00 80.25 847 LYS A N 1
ATOM 6784 C CA . LYS A 1 847 ? -19.824 -22.617 46.326 1.00 80.25 847 LYS A CA 1
ATOM 6785 C C . LYS A 1 847 ? -20.169 -22.720 44.841 1.00 80.25 847 LYS A C 1
ATOM 6787 O O . LYS A 1 847 ? -19.578 -23.537 44.145 1.00 80.25 847 LYS A O 1
ATOM 6792 N N . HIS A 1 848 ? -21.063 -21.869 44.337 1.00 79.50 848 HIS A N 1
ATOM 6793 C CA . HIS A 1 848 ? -21.380 -21.815 42.913 1.00 79.50 848 HIS A CA 1
ATOM 6794 C C . HIS A 1 848 ? -20.144 -21.423 42.090 1.00 79.50 848 HIS A C 1
ATOM 6796 O O . HIS A 1 848 ? -19.740 -22.191 41.223 1.00 79.50 848 HIS A O 1
ATOM 6802 N N . MET A 1 849 ? -19.452 -20.337 42.452 1.00 78.81 849 MET A N 1
ATOM 6803 C CA . MET A 1 849 ? -18.185 -19.937 41.823 1.00 78.81 849 MET A CA 1
ATOM 6804 C C . MET A 1 849 ? -17.089 -21.010 41.944 1.00 78.81 849 MET A C 1
ATOM 6806 O O . MET A 1 849 ? -16.299 -21.179 41.020 1.00 78.81 849 MET A O 1
ATOM 6810 N N . GLN A 1 850 ? -17.031 -21.770 43.044 1.00 80.25 850 GLN A N 1
ATOM 6811 C CA . GLN A 1 850 ? -16.140 -22.929 43.168 1.00 80.25 850 GLN A CA 1
ATOM 6812 C C . GLN A 1 850 ? -16.516 -24.021 42.159 1.00 80.25 850 GLN A C 1
ATOM 6814 O O . GLN A 1 850 ? -15.640 -24.468 41.424 1.00 80.25 850 GLN A O 1
ATOM 6819 N N . THR A 1 851 ? -17.799 -24.384 42.038 1.00 80.56 851 THR A N 1
ATOM 6820 C CA . THR A 1 851 ? -18.259 -25.365 41.035 1.00 80.56 851 THR A CA 1
ATOM 6821 C C . THR A 1 851 ? -18.056 -24.881 39.596 1.00 80.56 851 THR A C 1
ATOM 6823 O O . THR A 1 851 ? -17.707 -25.684 38.736 1.00 80.56 851 THR A O 1
ATOM 6826 N N . GLU A 1 852 ? -18.181 -23.578 39.321 1.00 82.88 852 GLU A N 1
ATOM 6827 C CA . GLU A 1 852 ? -17.829 -22.986 38.025 1.00 82.88 852 GLU A CA 1
ATOM 6828 C C . GLU A 1 852 ? -16.323 -23.087 37.764 1.00 82.88 852 GLU A C 1
ATOM 6830 O O . GLU A 1 852 ? -15.914 -23.550 36.705 1.00 82.88 852 GLU A O 1
ATOM 6835 N N . VAL A 1 853 ? -15.475 -22.721 38.731 1.00 84.06 853 VAL A N 1
ATOM 6836 C CA . VAL A 1 853 ? -14.010 -22.834 38.621 1.00 84.06 853 VAL A CA 1
ATOM 6837 C C . VAL A 1 853 ? -13.565 -24.291 38.464 1.00 84.06 853 VAL A C 1
ATOM 6839 O O . VAL A 1 853 ? -12.635 -24.566 37.706 1.00 84.06 853 VAL A O 1
ATOM 6842 N N . GLU A 1 854 ? -14.219 -25.241 39.126 1.00 83.62 854 GLU A N 1
ATOM 6843 C CA . GLU A 1 854 ? -13.976 -26.678 38.962 1.00 83.62 854 GLU A CA 1
ATOM 6844 C C . GLU A 1 854 ? -14.452 -27.191 37.599 1.00 83.62 854 GLU A C 1
ATOM 6846 O O . GLU A 1 854 ? -13.729 -27.948 36.952 1.00 83.62 854 GLU A O 1
ATOM 6851 N N . MET A 1 855 ? -15.588 -26.703 37.101 1.00 83.00 855 MET A N 1
ATOM 6852 C CA . MET A 1 855 ? -16.091 -26.981 35.755 1.00 83.00 855 MET A CA 1
ATOM 6853 C C . MET A 1 855 ? -15.167 -26.399 34.669 1.00 83.00 855 MET A C 1
ATOM 6855 O O . MET A 1 855 ? -14.805 -27.114 33.735 1.00 83.00 855 MET A O 1
ATOM 6859 N N . TYR A 1 856 ? -14.657 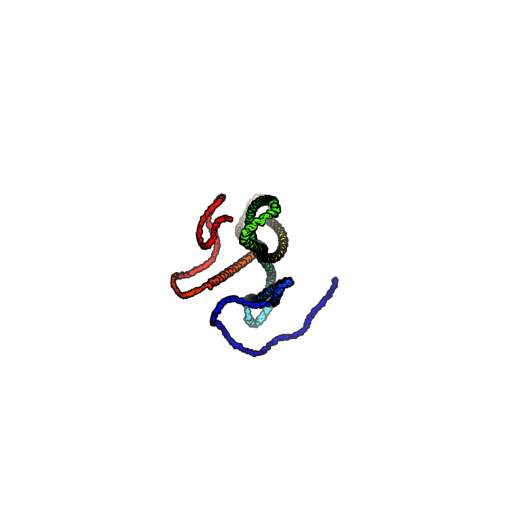-25.174 34.827 1.00 81.75 856 TYR A N 1
ATOM 6860 C CA . TYR A 1 856 ? -13.641 -24.604 33.934 1.00 81.75 856 TYR A CA 1
ATOM 6861 C C . TYR A 1 856 ? -12.300 -25.347 34.030 1.00 81.75 856 TYR A C 1
ATOM 6863 O O . TYR A 1 856 ? -11.652 -25.573 33.009 1.00 81.75 856 TYR A O 1
ATOM 6871 N N . ARG A 1 857 ? -11.882 -25.807 35.220 1.00 78.31 857 ARG A N 1
ATOM 6872 C CA . ARG A 1 857 ? -10.713 -26.698 35.376 1.00 78.31 857 ARG A CA 1
ATOM 6873 C C . ARG A 1 857 ? -10.929 -28.039 34.668 1.00 78.31 857 ARG A C 1
ATOM 6875 O O . ARG A 1 857 ? -9.999 -28.532 34.031 1.00 78.31 857 ARG A O 1
ATOM 6882 N N . ALA A 1 858 ? -12.136 -28.603 34.727 1.00 81.38 858 ALA A N 1
ATOM 6883 C CA . ALA A 1 858 ? -12.501 -29.818 34.005 1.00 81.38 858 ALA A CA 1
ATOM 6884 C C . ALA A 1 858 ? -12.467 -29.600 32.484 1.00 81.38 858 ALA A C 1
ATOM 6886 O O . ALA A 1 858 ? -11.816 -30.379 31.792 1.00 81.38 858 ALA A O 1
ATOM 6887 N N . GLN A 1 859 ? -13.040 -28.504 31.971 1.00 81.19 859 GLN A N 1
ATOM 6888 C CA . GLN A 1 859 ? -12.931 -28.122 30.556 1.00 81.19 859 GLN A CA 1
ATOM 6889 C C . GLN A 1 859 ? -11.470 -27.934 30.124 1.00 81.19 859 GLN A C 1
ATOM 6891 O O . GLN A 1 859 ? -11.061 -28.471 29.101 1.00 81.19 859 GLN A O 1
ATOM 6896 N N . ILE A 1 860 ? -10.644 -27.237 30.912 1.00 82.56 860 ILE A N 1
ATOM 6897 C CA . ILE A 1 860 ? -9.205 -27.072 30.638 1.00 82.56 860 ILE A CA 1
ATOM 6898 C C . ILE A 1 860 ? -8.490 -28.430 30.588 1.00 82.56 860 ILE A C 1
ATOM 6900 O O . ILE A 1 860 ? -7.620 -28.633 29.742 1.00 82.56 860 ILE A O 1
ATOM 6904 N N . ASN A 1 861 ? -8.849 -29.376 31.456 1.00 81.38 861 ASN A N 1
ATOM 6905 C CA . ASN A 1 861 ? -8.285 -30.724 31.432 1.00 81.38 861 ASN A CA 1
ATOM 6906 C C . ASN A 1 861 ? -8.802 -31.555 30.245 1.00 81.38 861 ASN A C 1
ATOM 6908 O O . ASN A 1 861 ? -8.026 -32.303 29.655 1.00 81.38 861 ASN A O 1
ATOM 6912 N N . GLU A 1 862 ? -10.055 -31.374 29.823 1.00 81.75 862 GLU A N 1
ATOM 6913 C CA . GLU A 1 862 ? -10.600 -31.981 28.606 1.00 81.75 862 GLU A CA 1
ATOM 6914 C C . GLU A 1 862 ? -9.928 -31.410 27.342 1.00 81.75 862 GLU A C 1
ATOM 6916 O O . GLU A 1 862 ? -9.571 -32.161 26.436 1.00 81.75 862 GLU A O 1
ATOM 6921 N N . TYR A 1 863 ? -9.663 -30.098 27.293 1.00 82.75 863 TYR A N 1
ATOM 6922 C CA . TYR A 1 863 ? -8.890 -29.466 26.221 1.00 82.75 863 TYR A CA 1
ATOM 6923 C C . TYR A 1 863 ? -7.433 -29.940 26.206 1.00 82.75 863 TYR A C 1
ATOM 6925 O O . TYR A 1 863 ? -6.921 -30.237 25.131 1.00 82.75 863 TYR A O 1
ATOM 6933 N N . LYS A 1 864 ? -6.780 -30.107 27.366 1.00 82.75 864 LYS A N 1
ATOM 6934 C CA . LYS A 1 864 ? -5.450 -30.743 27.452 1.00 82.75 864 LYS A CA 1
ATOM 6935 C C . LYS A 1 864 ? -5.478 -32.187 26.949 1.00 82.75 864 LYS A C 1
ATOM 6937 O O . LYS A 1 864 ? -4.595 -32.576 26.194 1.00 82.75 864 LYS A O 1
ATOM 6942 N N . TYR A 1 865 ? -6.499 -32.968 27.305 1.00 83.88 865 TYR A N 1
ATOM 6943 C CA . TYR A 1 865 ? -6.658 -34.338 26.812 1.00 83.88 865 TYR A CA 1
ATOM 6944 C C . TYR A 1 865 ? -6.867 -34.372 25.289 1.00 83.88 865 TYR A C 1
ATOM 6946 O O . TYR A 1 865 ? -6.220 -35.155 24.598 1.00 83.88 865 TYR A O 1
ATOM 6954 N N . LYS A 1 866 ? -7.692 -33.467 24.742 1.00 83.06 866 LYS A N 1
ATOM 6955 C CA . LYS A 1 866 ? -7.876 -33.281 23.292 1.00 83.06 866 LYS A CA 1
ATOM 6956 C C . LYS A 1 866 ? -6.577 -32.845 22.604 1.00 83.06 866 LYS A C 1
ATOM 6958 O O . LYS A 1 866 ? -6.252 -33.396 21.558 1.00 83.06 866 LYS A O 1
ATOM 6963 N N . MET A 1 867 ? -5.797 -31.938 23.201 1.00 77.56 867 MET A N 1
ATOM 6964 C CA . MET A 1 867 ? -4.465 -31.568 22.707 1.00 77.56 867 MET A CA 1
ATOM 6965 C C . MET A 1 867 ? -3.525 -32.775 22.686 1.00 77.56 867 MET A C 1
ATOM 6967 O O . MET A 1 867 ? -2.995 -33.082 21.629 1.00 77.56 867 MET A O 1
ATOM 6971 N N . SER A 1 868 ? -3.391 -33.533 23.777 1.00 80.75 868 SER A N 1
ATOM 6972 C CA . SER A 1 868 ? -2.528 -34.725 23.801 1.00 80.75 868 SER A CA 1
ATOM 6973 C C . SER A 1 868 ? -3.052 -35.914 22.981 1.00 80.75 868 SER A C 1
ATOM 6975 O O . SER A 1 868 ? -2.286 -36.820 22.639 1.00 80.75 868 SER A O 1
ATOM 6977 N N . GLY A 1 869 ? -4.335 -35.903 22.609 1.00 81.38 869 GLY A N 1
ATOM 6978 C CA . GLY A 1 869 ? -4.906 -36.752 21.564 1.00 81.38 869 GLY A CA 1
ATOM 6979 C C . GLY A 1 869 ? -4.473 -36.315 20.160 1.00 81.38 869 GLY A C 1
ATOM 6980 O O . GLY A 1 869 ? -3.991 -37.137 19.387 1.00 81.38 869 GLY A O 1
ATOM 6981 N N . LEU A 1 870 ? -4.556 -35.017 19.852 1.00 81.56 870 LEU A N 1
ATOM 6982 C CA . LEU A 1 870 ? -4.077 -34.435 18.591 1.00 81.56 870 LEU A CA 1
ATOM 6983 C C . LEU A 1 870 ? -2.548 -34.536 18.445 1.00 81.56 870 LEU A C 1
ATOM 6985 O O . LEU A 1 870 ? -2.054 -34.768 17.346 1.00 81.56 870 LEU A O 1
ATOM 6989 N N . GLU A 1 871 ? -1.789 -34.430 19.537 1.00 78.62 871 GLU A N 1
ATOM 6990 C CA . GLU A 1 871 ? -0.339 -34.663 19.575 1.00 78.62 871 GLU A CA 1
ATOM 6991 C C . GLU A 1 871 ? -0.003 -36.132 19.292 1.00 78.62 871 GLU A C 1
ATOM 6993 O O . GLU A 1 871 ? 0.936 -36.396 18.540 1.00 78.62 871 GLU A O 1
ATOM 6998 N N . ARG A 1 872 ? -0.794 -37.089 19.812 1.00 82.94 872 ARG A N 1
ATOM 6999 C CA . ARG A 1 872 ? -0.698 -38.507 19.421 1.00 82.94 872 ARG A CA 1
ATOM 7000 C C . ARG A 1 872 ? -1.006 -38.705 17.947 1.00 82.94 872 ARG A C 1
ATOM 7002 O O . ARG A 1 872 ? -0.185 -39.289 17.255 1.00 82.94 872 ARG A O 1
ATOM 7009 N N . GLN A 1 873 ? -2.109 -38.159 17.444 1.00 80.38 873 GLN A N 1
ATOM 7010 C CA . GLN A 1 873 ? -2.470 -38.265 16.027 1.00 80.38 873 GLN A CA 1
ATOM 7011 C C . GLN A 1 873 ? -1.413 -37.616 15.118 1.00 80.38 873 GLN A C 1
ATOM 7013 O O . GLN A 1 873 ? -1.094 -38.155 14.064 1.00 80.38 873 GLN A O 1
ATOM 7018 N N . LEU A 1 874 ? -0.784 -36.513 15.539 1.00 79.56 874 LEU A N 1
ATOM 7019 C CA . LEU A 1 874 ? 0.370 -35.923 14.852 1.00 79.56 874 LEU A CA 1
ATOM 7020 C C . LEU A 1 874 ? 1.631 -36.792 14.944 1.00 79.56 874 LEU A C 1
ATOM 7022 O O . LEU A 1 874 ? 2.406 -36.817 13.990 1.00 79.56 874 LEU A O 1
ATOM 7026 N N . ALA A 1 875 ? 1.868 -37.486 16.057 1.00 78.62 875 ALA A N 1
ATOM 7027 C CA . ALA A 1 875 ? 2.975 -38.430 16.199 1.00 78.62 875 ALA A CA 1
ATOM 7028 C C . ALA A 1 875 ? 2.759 -39.695 15.348 1.00 78.62 875 ALA A C 1
ATOM 7030 O O . ALA A 1 875 ? 3.691 -40.143 14.687 1.00 78.62 875 ALA A O 1
ATOM 7031 N N . GLU A 1 876 ? 1.533 -40.211 15.292 1.00 83.00 876 GLU A N 1
ATOM 7032 C CA . GLU A 1 876 ? 1.104 -41.338 14.459 1.00 83.00 876 GLU A CA 1
ATOM 7033 C C . GLU A 1 876 ? 1.161 -40.978 12.969 1.00 83.00 876 GLU A C 1
ATOM 7035 O O . GLU A 1 876 ? 1.754 -41.717 12.190 1.00 83.00 876 GLU A O 1
ATOM 7040 N N . LEU A 1 877 ? 0.668 -39.801 12.563 1.00 78.25 877 LEU A N 1
ATOM 7041 C CA . LEU A 1 877 ? 0.812 -39.302 11.189 1.00 78.25 877 LEU A CA 1
ATOM 7042 C C . LEU A 1 877 ? 2.281 -39.077 10.805 1.00 78.25 877 LEU A C 1
ATOM 7044 O O . LEU A 1 877 ? 2.671 -39.403 9.685 1.00 78.25 877 LEU A O 1
ATOM 7048 N N . LYS A 1 878 ? 3.125 -38.582 11.723 1.00 78.81 878 LYS A N 1
ATOM 7049 C CA . LYS A 1 878 ? 4.581 -38.504 11.507 1.00 78.81 878 LYS A CA 1
ATOM 7050 C C . LYS A 1 878 ? 5.203 -39.895 11.382 1.00 78.81 878 LYS A C 1
ATOM 7052 O O . LYS A 1 878 ? 6.019 -40.094 10.489 1.00 78.81 878 LYS A O 1
ATOM 7057 N N . ALA A 1 879 ? 4.817 -40.857 12.220 1.00 77.56 879 ALA A N 1
ATOM 7058 C CA . ALA A 1 879 ? 5.302 -42.233 12.149 1.00 77.56 879 ALA A CA 1
ATOM 7059 C C . ALA A 1 879 ? 4.913 -42.890 10.816 1.00 77.56 879 ALA A C 1
ATOM 7061 O O . ALA A 1 879 ? 5.792 -43.368 10.107 1.00 77.56 879 ALA A O 1
ATOM 7062 N N . LEU A 1 880 ? 3.641 -42.805 10.416 1.00 81.00 880 LEU A N 1
ATOM 7063 C CA . LEU A 1 880 ? 3.135 -43.285 9.127 1.00 81.00 880 LEU A CA 1
ATOM 7064 C C . LEU A 1 880 ? 3.821 -42.592 7.940 1.00 81.00 880 LEU A C 1
ATOM 7066 O O . LEU A 1 880 ? 4.143 -43.250 6.955 1.00 81.00 880 LEU A O 1
ATOM 7070 N N . TYR A 1 881 ? 4.109 -41.290 8.032 1.00 77.81 881 TYR A N 1
ATOM 7071 C CA . TYR A 1 881 ? 4.883 -40.564 7.020 1.00 77.81 881 TYR A CA 1
ATOM 7072 C C . TYR A 1 881 ? 6.343 -41.043 6.947 1.00 77.81 881 TYR A C 1
ATOM 7074 O O . TYR A 1 881 ? 6.874 -41.232 5.853 1.00 77.81 881 TYR A O 1
ATOM 7082 N N . PHE A 1 882 ? 6.996 -41.298 8.084 1.00 78.31 882 PHE A N 1
ATOM 7083 C CA . PHE A 1 882 ? 8.353 -41.849 8.111 1.00 78.31 882 PHE A CA 1
ATOM 7084 C C . PHE A 1 882 ? 8.408 -43.326 7.691 1.00 78.31 882 PHE A C 1
ATOM 7086 O O . PHE A 1 882 ? 9.389 -43.725 7.066 1.00 78.31 882 PHE A O 1
ATOM 7093 N N . GLU A 1 883 ? 7.372 -44.128 7.949 1.00 75.56 883 GLU A N 1
ATOM 7094 C CA . GLU A 1 883 ? 7.243 -45.480 7.394 1.00 75.56 883 GLU A CA 1
ATOM 7095 C C . GLU A 1 883 ? 7.018 -45.444 5.885 1.00 75.56 883 GLU A C 1
ATOM 7097 O O . GLU A 1 883 ? 7.743 -46.121 5.158 1.00 75.56 883 GLU A O 1
ATOM 7102 N N . ARG A 1 884 ? 6.104 -44.592 5.395 1.00 76.06 884 ARG A N 1
ATOM 7103 C CA . ARG A 1 884 ? 5.898 -44.353 3.959 1.00 76.06 884 ARG A CA 1
ATOM 7104 C C . ARG A 1 884 ? 7.218 -43.976 3.289 1.00 76.06 884 ARG A C 1
ATOM 7106 O O . ARG A 1 884 ? 7.647 -44.663 2.371 1.00 76.06 884 ARG A O 1
ATOM 7113 N N . LYS A 1 885 ? 7.940 -42.999 3.848 1.00 75.25 885 LYS A N 1
ATOM 7114 C CA . LYS A 1 885 ? 9.257 -42.586 3.353 1.00 75.25 885 LYS A CA 1
ATOM 7115 C C . LYS A 1 885 ? 10.301 -43.709 3.424 1.00 75.25 885 LYS A C 1
ATOM 7117 O O . LYS A 1 885 ? 11.099 -43.843 2.504 1.00 75.25 885 LYS A O 1
ATOM 7122 N N . ARG A 1 886 ? 10.310 -44.547 4.471 1.00 71.75 886 ARG A N 1
ATOM 7123 C CA . ARG A 1 886 ? 11.198 -45.727 4.551 1.00 71.75 886 ARG A CA 1
ATOM 7124 C C . ARG A 1 886 ? 10.854 -46.787 3.504 1.00 71.75 886 ARG A C 1
ATOM 7126 O O . ARG A 1 886 ? 11.775 -47.433 3.007 1.00 71.75 886 ARG A O 1
ATOM 7133 N N . LEU A 1 887 ? 9.578 -46.961 3.162 1.00 74.94 887 LEU A N 1
ATOM 7134 C CA . LEU A 1 887 ? 9.129 -47.837 2.079 1.00 74.94 887 LEU A CA 1
ATOM 7135 C C . LEU A 1 887 ? 9.532 -47.262 0.715 1.00 74.94 887 LEU A C 1
ATOM 7137 O O . LEU A 1 887 ? 10.146 -47.980 -0.069 1.00 74.94 887 LEU A O 1
ATOM 7141 N N . ASP A 1 888 ? 9.319 -45.967 0.476 1.00 73.56 888 ASP A N 1
ATOM 7142 C CA . ASP A 1 888 ? 9.737 -45.273 -0.749 1.00 73.56 888 ASP A CA 1
ATOM 7143 C C . ASP A 1 888 ? 11.274 -45.320 -0.928 1.00 73.56 888 ASP A C 1
ATOM 7145 O O . ASP A 1 888 ? 11.784 -45.621 -2.010 1.00 73.56 888 ASP A O 1
ATOM 7149 N N . GLU A 1 889 ? 12.045 -45.119 0.148 1.00 68.00 889 GLU A N 1
ATOM 7150 C CA . GLU A 1 889 ? 13.508 -45.276 0.159 1.00 68.00 889 GLU A CA 1
ATOM 7151 C C . GLU A 1 889 ? 13.955 -46.739 -0.030 1.00 68.00 889 GLU A C 1
ATOM 7153 O O . GLU A 1 889 ? 15.012 -46.991 -0.618 1.00 68.00 889 GLU A O 1
ATOM 7158 N N . ALA A 1 890 ? 13.178 -47.719 0.444 1.00 68.94 890 ALA A N 1
ATOM 7159 C CA . ALA A 1 890 ? 13.441 -49.140 0.221 1.00 68.94 890 ALA A CA 1
ATOM 7160 C C . ALA A 1 890 ? 13.106 -49.567 -1.218 1.00 68.94 890 ALA A C 1
ATOM 7162 O O . ALA A 1 890 ? 13.848 -50.351 -1.810 1.00 68.94 890 ALA A O 1
ATOM 7163 N N . GLU A 1 891 ? 12.055 -49.013 -1.822 1.00 65.50 891 GLU A N 1
ATOM 7164 C CA . GLU A 1 891 ? 11.762 -49.174 -3.245 1.00 65.50 891 GLU A CA 1
ATOM 7165 C C . GLU A 1 891 ? 12.816 -48.510 -4.128 1.00 65.50 891 GLU A C 1
ATOM 7167 O O . GLU A 1 891 ? 13.251 -49.114 -5.107 1.00 65.50 891 GLU A O 1
ATOM 7172 N N . ALA A 1 892 ? 13.290 -47.314 -3.771 1.00 60.19 892 ALA A N 1
ATOM 7173 C CA . ALA A 1 892 ? 14.400 -46.662 -4.459 1.00 60.19 892 ALA A CA 1
ATOM 7174 C C . ALA A 1 892 ? 15.690 -47.504 -4.385 1.00 60.19 892 ALA A C 1
ATOM 7176 O O . ALA A 1 892 ? 16.437 -47.582 -5.363 1.00 60.19 892 ALA A O 1
ATOM 7177 N N . LYS A 1 893 ? 15.934 -48.193 -3.260 1.00 57.84 893 LYS A N 1
ATOM 7178 C CA . LYS A 1 893 ? 17.043 -49.154 -3.112 1.00 57.84 893 LYS A CA 1
ATOM 7179 C C . LYS A 1 893 ? 16.826 -50.426 -3.943 1.00 57.84 893 LYS A C 1
ATOM 7181 O O . LYS A 1 893 ? 17.750 -50.819 -4.648 1.00 57.84 893 LYS A O 1
ATOM 7186 N N . LYS A 1 894 ? 15.618 -51.006 -3.970 1.00 56.09 894 LYS A N 1
ATOM 7187 C CA . LYS A 1 894 ? 15.274 -52.139 -4.858 1.00 56.09 894 LYS A CA 1
ATOM 7188 C C . LYS A 1 894 ? 15.442 -51.778 -6.340 1.00 56.09 894 LYS A C 1
ATOM 7190 O O . LYS A 1 894 ? 16.087 -52.519 -7.075 1.00 56.09 894 LYS A O 1
ATOM 7195 N N . LYS A 1 895 ? 14.953 -50.607 -6.768 1.00 52.22 895 LYS A N 1
ATOM 7196 C CA . LYS A 1 895 ? 15.118 -50.078 -8.136 1.00 52.22 895 LYS A CA 1
ATOM 7197 C C . LYS A 1 895 ? 16.597 -49.855 -8.502 1.00 52.22 895 LYS A C 1
ATOM 7199 O O . LYS A 1 895 ? 16.957 -50.045 -9.657 1.00 52.22 895 LYS A O 1
ATOM 7204 N N . LYS A 1 896 ? 17.474 -49.560 -7.529 1.00 50.25 896 LYS A N 1
ATOM 7205 C CA . LYS A 1 896 ? 18.943 -49.500 -7.707 1.00 50.25 896 LYS A CA 1
ATOM 7206 C C . LYS A 1 896 ? 19.680 -50.847 -7.601 1.00 50.25 896 LYS A C 1
ATOM 7208 O O . LYS A 1 896 ? 20.873 -50.886 -7.877 1.00 50.25 896 LYS A O 1
ATOM 7213 N N . GLN A 1 897 ? 19.009 -51.936 -7.222 1.00 45.50 897 GLN A N 1
ATOM 7214 C CA . GLN A 1 897 ? 19.579 -53.295 -7.190 1.00 45.50 897 GLN A CA 1
ATOM 7215 C C . GLN A 1 897 ? 19.104 -54.179 -8.358 1.00 45.50 897 GLN A C 1
ATOM 7217 O O . GLN A 1 897 ? 19.578 -55.299 -8.510 1.00 45.50 897 GLN A O 1
ATOM 7222 N N . ALA A 1 898 ? 18.217 -53.672 -9.218 1.00 39.47 898 ALA A N 1
ATOM 7223 C CA . ALA A 1 898 ? 17.700 -54.386 -10.388 1.00 39.47 898 ALA A CA 1
ATOM 7224 C C . ALA A 1 898 ? 18.628 -54.345 -11.626 1.00 39.47 898 ALA A C 1
ATOM 7226 O O . ALA A 1 898 ? 18.245 -54.837 -12.684 1.00 39.47 898 ALA A O 1
ATOM 7227 N N . SER A 1 899 ? 19.827 -53.753 -11.524 1.00 36.91 899 SER A N 1
ATOM 7228 C CA . SER A 1 899 ? 20.702 -53.456 -12.672 1.00 36.91 899 SER A CA 1
ATOM 7229 C C . SER A 1 899 ? 22.106 -54.080 -12.612 1.00 36.91 899 SER A C 1
ATOM 7231 O O . SER A 1 899 ? 23.006 -53.586 -13.286 1.00 36.91 899 SER A O 1
ATOM 7233 N N . THR A 1 900 ? 22.315 -55.156 -11.842 1.00 32.59 900 THR A N 1
ATOM 7234 C CA . THR A 1 900 ? 23.534 -55.992 -11.925 1.00 32.59 900 THR A CA 1
ATOM 7235 C C . THR A 1 900 ? 23.275 -57.469 -11.595 1.00 32.59 900 THR A C 1
ATOM 7237 O O . THR A 1 900 ? 22.741 -57.831 -10.550 1.00 32.59 900 THR A O 1
ATOM 7240 N N . SER A 1 901 ? 23.711 -58.340 -12.501 1.00 28.56 901 SER A N 1
ATOM 7241 C CA . SER A 1 901 ? 23.830 -59.803 -12.384 1.00 28.56 901 SER A CA 1
ATOM 7242 C C . SER A 1 901 ? 24.838 -60.259 -13.461 1.00 28.56 901 SER A C 1
ATOM 7244 O O . SER A 1 901 ? 25.017 -59.486 -14.407 1.00 28.56 901 SER A O 1
ATOM 7246 N N . PRO A 1 902 ? 25.491 -61.447 -13.389 1.00 41.47 902 PRO A N 1
ATOM 7247 C CA . PRO A 1 902 ? 24.870 -62.712 -12.964 1.00 41.47 902 PRO A CA 1
ATOM 7248 C C . PRO A 1 902 ? 25.795 -63.741 -12.239 1.00 41.47 902 PRO A C 1
ATOM 7250 O O . PRO A 1 902 ? 26.922 -63.449 -11.863 1.00 41.47 902 PRO A O 1
ATOM 7253 N N . GLN A 1 903 ? 25.299 -64.989 -12.155 1.00 28.56 903 GLN A N 1
ATOM 7254 C CA . GLN A 1 903 ? 26.023 -66.283 -12.091 1.00 28.56 903 GLN A CA 1
ATOM 7255 C C . GLN A 1 903 ? 26.543 -66.883 -10.749 1.00 28.56 903 GLN A C 1
ATOM 7257 O O . GLN A 1 903 ? 27.698 -66.759 -10.372 1.00 28.56 903 GLN A O 1
ATOM 7262 N N . HIS A 1 904 ? 25.708 -67.798 -10.221 1.00 28.41 904 HIS A N 1
ATOM 7263 C CA . HIS A 1 904 ? 25.966 -69.258 -10.087 1.00 28.41 904 HIS A CA 1
ATOM 7264 C C . HIS A 1 904 ? 26.745 -69.922 -8.906 1.00 28.41 904 HIS A C 1
ATOM 7266 O O . HIS A 1 904 ? 27.900 -69.638 -8.630 1.00 28.41 904 HIS A O 1
ATOM 7272 N N . LYS A 1 905 ? 26.126 -71.039 -8.450 1.00 26.69 905 LYS A N 1
ATOM 7273 C CA . LYS A 1 905 ? 26.675 -72.353 -7.992 1.00 26.69 905 LYS A CA 1
ATOM 7274 C C . LYS A 1 905 ? 27.021 -72.634 -6.501 1.00 26.69 905 LYS A C 1
ATOM 7276 O O . LYS A 1 905 ? 28.120 -72.406 -6.031 1.00 26.69 905 LYS A O 1
ATOM 7281 N N . HIS A 1 906 ? 26.111 -73.425 -5.903 1.00 27.09 906 HIS A N 1
ATOM 7282 C CA . HIS A 1 906 ? 26.331 -74.706 -5.182 1.00 27.09 906 HIS A CA 1
ATOM 7283 C C . HIS A 1 906 ? 26.889 -74.827 -3.731 1.00 27.09 906 HIS A C 1
ATOM 7285 O O . HIS A 1 906 ? 28.054 -74.598 -3.456 1.00 27.09 906 HIS A O 1
ATOM 7291 N N . LYS A 1 907 ? 26.063 -75.532 -2.925 1.00 27.09 907 LYS A N 1
ATOM 7292 C CA . LYS A 1 907 ? 26.358 -76.693 -2.035 1.00 27.09 907 LYS A CA 1
ATOM 7293 C C . LYS A 1 907 ? 27.083 -76.527 -0.672 1.00 27.09 907 LYS A C 1
ATOM 7295 O O . LYS A 1 907 ? 28.296 -76.504 -0.582 1.00 27.09 907 LYS A O 1
ATOM 7300 N N . HIS A 1 908 ? 26.269 -76.769 0.367 1.00 26.80 908 HIS A N 1
ATOM 7301 C CA . HIS A 1 908 ? 26.463 -77.724 1.484 1.00 26.80 908 HIS A CA 1
ATOM 7302 C C . HIS A 1 908 ? 27.507 -77.531 2.617 1.00 26.80 908 HIS A C 1
ATOM 7304 O O . HIS A 1 908 ? 28.695 -77.750 2.442 1.00 26.80 908 HIS A O 1
ATOM 7310 N N . LYS A 1 909 ? 26.923 -77.517 3.834 1.00 26.86 909 LYS A N 1
ATOM 7311 C CA . LYS A 1 909 ? 27.235 -78.340 5.034 1.00 26.86 909 LYS A CA 1
ATOM 7312 C C . LYS A 1 909 ? 28.450 -78.016 5.930 1.00 26.86 909 LYS A C 1
ATOM 7314 O O . LYS A 1 909 ? 29.586 -78.233 5.547 1.00 26.86 909 LYS A O 1
ATOM 7319 N N . HIS A 1 910 ? 28.100 -77.867 7.222 1.00 26.41 910 HIS A N 1
ATOM 7320 C CA . HIS A 1 910 ? 28.847 -78.295 8.428 1.00 26.41 910 HIS A CA 1
ATOM 7321 C C . HIS A 1 910 ? 30.147 -77.535 8.775 1.00 26.41 910 HIS A C 1
ATOM 7323 O O . HIS A 1 910 ? 30.799 -77.003 7.895 1.00 26.41 910 HIS A O 1
ATOM 7329 N N . LYS A 1 911 ? 30.623 -77.480 10.033 1.00 29.78 911 LYS A N 1
ATOM 7330 C CA . LYS A 1 911 ? 30.095 -77.654 11.428 1.00 29.78 911 LYS A CA 1
ATOM 7331 C C . LYS A 1 911 ? 31.281 -77.248 12.363 1.00 29.78 911 LYS A C 1
ATOM 7333 O O . LYS A 1 911 ? 32.318 -76.875 11.834 1.00 29.78 911 LYS A O 1
ATOM 7338 N N . VAL A 1 912 ? 31.177 -77.438 13.693 1.00 27.45 912 VAL A N 1
ATOM 7339 C CA . VAL A 1 912 ? 32.310 -77.559 14.667 1.00 27.45 912 VAL A CA 1
ATOM 7340 C C . VAL A 1 912 ? 32.965 -76.207 15.064 1.00 27.45 912 VAL A C 1
ATOM 7342 O O . VAL A 1 912 ? 33.284 -75.416 14.193 1.00 27.45 912 VAL A O 1
ATOM 7345 N N . VAL A 1 913 ? 33.194 -75.859 16.348 1.00 29.55 913 VAL A N 1
ATOM 7346 C CA . VAL A 1 913 ? 32.698 -76.402 17.643 1.00 29.55 913 VAL A CA 1
ATOM 7347 C C . VAL A 1 913 ? 32.865 -75.375 18.792 1.00 29.55 913 VAL A C 1
ATOM 7349 O O . VAL A 1 913 ? 33.642 -74.448 18.641 1.00 29.55 913 VAL A O 1
ATOM 7352 N N . ALA A 1 914 ? 32.133 -75.598 19.899 1.00 28.91 914 ALA A N 1
ATOM 7353 C CA . ALA A 1 914 ? 32.250 -75.134 21.307 1.00 28.91 914 ALA A CA 1
ATOM 7354 C C . ALA A 1 914 ? 32.947 -73.797 21.714 1.00 28.91 914 ALA A C 1
ATOM 7356 O O . ALA A 1 914 ? 33.963 -73.402 21.168 1.00 28.91 914 ALA A O 1
ATOM 7357 N N . GLY A 1 915 ? 32.525 -73.130 22.801 1.00 29.06 915 GLY A N 1
ATOM 7358 C CA . GLY A 1 915 ? 31.386 -73.396 23.704 1.00 29.06 915 GLY A CA 1
ATOM 7359 C C . GLY A 1 915 ? 31.704 -73.215 25.202 1.00 29.06 915 GLY A C 1
ATOM 7360 O O . GLY A 1 915 ? 32.782 -72.749 25.547 1.00 29.06 915 GLY A O 1
ATOM 7361 N N . ALA A 1 916 ? 30.778 -73.680 26.063 1.00 29.64 916 ALA A N 1
ATOM 7362 C CA . ALA A 1 916 ? 30.807 -73.629 27.544 1.00 29.64 916 ALA A CA 1
ATOM 7363 C C . ALA A 1 916 ? 30.623 -72.210 28.160 1.00 29.64 916 ALA A C 1
ATOM 7365 O O . ALA A 1 916 ? 31.029 -71.228 27.559 1.00 29.64 916 ALA A O 1
ATOM 7366 N N . LYS A 1 917 ? 30.005 -72.015 29.344 1.00 32.19 917 LYS A N 1
ATOM 7367 C CA . LYS A 1 917 ? 29.374 -72.937 30.328 1.00 32.19 917 LYS A CA 1
ATOM 7368 C C . LYS A 1 917 ? 28.430 -72.136 31.272 1.00 32.19 917 LYS A C 1
ATOM 7370 O O . LYS A 1 917 ? 28.863 -71.086 31.708 1.00 32.19 917 LYS A O 1
ATOM 7375 N N . ARG A 1 918 ? 27.259 -72.709 31.640 1.00 32.06 918 ARG A N 1
ATOM 7376 C CA . ARG A 1 918 ? 26.635 -72.834 33.006 1.00 32.06 918 ARG A CA 1
ATOM 7377 C C . ARG A 1 918 ? 26.495 -71.606 33.963 1.00 32.06 918 ARG A C 1
ATOM 7379 O O . ARG A 1 918 ? 27.368 -70.761 33.969 1.00 32.06 918 ARG A O 1
ATOM 7386 N N . VAL A 1 919 ? 25.539 -71.520 34.915 1.00 30.30 919 VAL A N 1
ATOM 7387 C CA . VAL A 1 919 ? 24.266 -72.240 35.251 1.00 30.30 919 VAL A CA 1
ATOM 7388 C C . VAL A 1 919 ? 23.555 -71.533 36.449 1.00 30.30 919 VAL A C 1
ATOM 7390 O O . VAL A 1 919 ? 24.235 -70.787 37.144 1.00 30.30 919 VAL A O 1
ATOM 7393 N N . MET A 1 920 ? 22.270 -71.844 36.737 1.00 30.23 920 MET A N 1
ATOM 7394 C CA . MET A 1 920 ? 21.425 -71.362 37.878 1.00 30.23 920 MET A CA 1
ATOM 7395 C C . MET A 1 920 ? 21.096 -69.844 37.834 1.00 30.23 920 MET A C 1
ATOM 7397 O O . MET A 1 920 ? 21.746 -69.113 37.093 1.00 30.23 920 MET A O 1
ATOM 7401 N N . GLY A 1 921 ? 20.075 -69.282 38.501 1.00 29.52 921 GLY A N 1
ATOM 7402 C CA . GLY A 1 921 ? 19.152 -69.751 39.562 1.00 29.52 921 GLY A CA 1
ATOM 7403 C C . GLY A 1 921 ? 19.289 -68.846 40.811 1.00 29.52 921 GLY A C 1
ATOM 7404 O O . GLY A 1 921 ? 20.402 -68.400 41.079 1.00 29.52 921 GLY A O 1
ATOM 7405 N N . ASP A 1 922 ? 18.260 -68.470 41.585 1.00 30.17 922 ASP A N 1
ATOM 7406 C CA . ASP A 1 922 ? 16.828 -68.839 41.584 1.00 30.17 922 ASP A CA 1
ATOM 7407 C C . ASP A 1 922 ? 15.926 -67.651 42.060 1.00 30.17 922 ASP A C 1
ATOM 7409 O O . ASP A 1 922 ? 16.208 -66.497 41.731 1.00 30.17 922 ASP A O 1
ATOM 7413 N N . SER A 1 923 ? 14.814 -67.935 42.756 1.00 33.16 923 SER A N 1
ATOM 7414 C CA . SER A 1 923 ? 13.737 -67.047 43.252 1.00 33.16 923 SER A CA 1
ATOM 7415 C C . SER A 1 923 ? 14.124 -66.254 44.544 1.00 33.16 923 SER A C 1
ATOM 7417 O O . SER A 1 923 ? 15.308 -66.180 44.856 1.00 33.16 923 SER A O 1
ATOM 7419 N N . GLU A 1 924 ? 13.282 -65.565 45.344 1.00 34.25 924 GLU A N 1
ATOM 7420 C CA . GLU A 1 924 ? 11.812 -65.515 45.541 1.00 34.25 924 GLU A CA 1
ATOM 7421 C C . GLU A 1 924 ? 11.397 -64.335 46.470 1.00 34.25 924 GLU A C 1
ATOM 7423 O O . GLU A 1 924 ? 12.212 -63.974 47.310 1.00 34.25 924 GLU A O 1
ATOM 7428 N N . PHE A 1 925 ? 10.131 -63.853 46.405 1.00 29.56 925 PHE A N 1
ATOM 7429 C CA . PHE A 1 925 ? 9.317 -63.226 47.505 1.00 29.56 925 PHE A CA 1
ATOM 7430 C C . PHE A 1 925 ? 9.939 -62.034 48.321 1.00 29.56 925 PHE A C 1
ATOM 7432 O O . PHE A 1 925 ? 11.089 -61.675 48.127 1.00 29.56 925 PHE A O 1
ATOM 7439 N N . ASN A 1 926 ? 9.317 -61.290 49.259 1.00 31.25 926 ASN A N 1
ATOM 7440 C CA . ASN A 1 926 ? 7.952 -60.807 49.612 1.00 31.25 926 ASN A CA 1
ATOM 7441 C C . ASN A 1 926 ? 8.142 -59.638 50.638 1.00 31.25 926 ASN A C 1
ATOM 7443 O O . ASN A 1 926 ? 9.264 -59.449 51.099 1.00 31.25 926 ASN A O 1
ATOM 7447 N N . ALA A 1 927 ? 7.173 -58.872 51.170 1.00 31.34 927 ALA A N 1
ATOM 7448 C CA . ALA A 1 927 ? 5.828 -58.351 50.822 1.00 31.34 927 ALA A CA 1
ATOM 7449 C C . ALA A 1 927 ? 5.378 -57.441 52.020 1.00 31.34 927 ALA A C 1
ATOM 7451 O O . ALA A 1 927 ? 6.214 -57.193 52.885 1.00 31.34 927 ALA A O 1
ATOM 7452 N N . VAL A 1 928 ? 4.085 -57.049 52.138 1.00 28.58 928 VAL A N 1
ATOM 7453 C CA . VAL A 1 928 ? 3.433 -56.486 53.374 1.00 28.58 928 VAL A CA 1
ATOM 7454 C C . VAL A 1 928 ? 3.879 -55.048 53.772 1.00 28.58 928 VAL A C 1
ATOM 7456 O O . VAL A 1 928 ? 5.036 -54.705 53.581 1.00 28.58 928 VAL A O 1
ATOM 7459 N N . LEU A 1 929 ? 3.099 -54.151 54.406 1.00 30.47 929 LEU A N 1
ATOM 7460 C CA . LEU A 1 929 ? 1.690 -53.660 54.346 1.00 30.47 929 LEU A CA 1
ATOM 7461 C C . LEU A 1 929 ? 1.628 -52.388 55.248 1.00 30.47 929 LEU A C 1
ATOM 7463 O O . LEU A 1 929 ? 2.397 -52.339 56.199 1.00 30.47 929 LEU A O 1
ATOM 7467 N N . ASP A 1 930 ? 0.691 -51.453 54.997 1.00 29.20 930 ASP A N 1
ATOM 7468 C CA . ASP A 1 930 ? 0.016 -50.538 55.969 1.00 29.20 930 ASP A CA 1
ATOM 7469 C C . ASP A 1 930 ? 0.833 -49.625 56.946 1.00 29.20 930 ASP A C 1
ATOM 7471 O O . ASP A 1 930 ? 1.997 -49.856 57.237 1.00 29.20 930 ASP A O 1
ATOM 7475 N N . ALA A 1 931 ? 0.310 -48.542 57.556 1.00 29.67 931 ALA A N 1
ATOM 7476 C CA . ALA A 1 931 ? -0.780 -47.602 57.224 1.00 29.67 931 ALA A CA 1
ATOM 7477 C C . ALA A 1 931 ? -0.693 -46.311 58.104 1.00 29.67 931 ALA A C 1
ATOM 7479 O O . ALA A 1 931 ? -0.007 -46.296 59.117 1.00 29.67 931 ALA A O 1
ATOM 7480 N N . CYS A 1 932 ? -1.430 -45.258 57.709 1.00 26.78 932 CYS A N 1
ATOM 7481 C CA . CYS A 1 932 ? -2.044 -44.150 58.491 1.00 26.78 932 CYS A CA 1
ATOM 7482 C C . CYS A 1 932 ? -1.369 -43.465 59.725 1.00 26.78 932 CYS A C 1
ATOM 7484 O O . CYS A 1 932 ? -1.050 -44.098 60.721 1.00 26.78 932 CYS A O 1
ATOM 7486 N N . GLY A 1 933 ? -1.416 -42.115 59.754 1.00 28.20 933 GLY A N 1
ATOM 7487 C CA . GLY A 1 933 ? -1.272 -41.248 60.958 1.00 28.20 933 GLY A CA 1
ATOM 7488 C C . GLY A 1 933 ? -0.267 -40.087 60.757 1.00 28.20 933 GLY A C 1
ATOM 7489 O O . GLY A 1 933 ? 0.812 -40.344 60.246 1.00 28.20 933 GLY A O 1
ATOM 7490 N N . SER A 1 934 ? -0.511 -38.779 60.985 1.00 31.73 934 SER A N 1
ATOM 7491 C CA . SER A 1 934 ? -1.318 -38.018 61.979 1.00 31.73 934 SER A CA 1
ATOM 7492 C C . SER A 1 934 ? -0.677 -38.023 63.389 1.00 31.73 934 SER A C 1
ATOM 7494 O O . SER A 1 934 ? -0.463 -39.111 63.904 1.00 31.73 934 SER A O 1
ATOM 7496 N N . LYS A 1 935 ? -0.378 -36.906 64.093 1.00 32.88 935 LYS A N 1
ATOM 7497 C CA . LYS A 1 935 ? -0.569 -35.450 63.841 1.00 32.88 935 LYS A CA 1
ATOM 7498 C C . LYS A 1 935 ? 0.215 -34.568 64.867 1.00 32.88 935 LYS A C 1
ATOM 7500 O O . LYS A 1 935 ? 0.730 -35.096 65.839 1.00 32.88 935 LYS A O 1
ATOM 7505 N N . ASP A 1 936 ? 0.204 -33.241 64.660 1.00 31.92 936 ASP A N 1
ATOM 7506 C CA . ASP A 1 936 ? 0.219 -32.122 65.646 1.00 31.92 936 ASP A CA 1
ATOM 7507 C C . ASP A 1 936 ? 1.338 -31.936 66.738 1.00 31.92 936 ASP A C 1
ATOM 7509 O O . ASP A 1 936 ? 1.305 -32.540 67.800 1.00 31.92 936 ASP A O 1
ATOM 7513 N N . ASN A 1 937 ? 2.166 -30.885 66.542 1.00 32.38 937 ASN A N 1
ATOM 7514 C CA . ASN A 1 937 ? 2.480 -29.747 67.462 1.00 32.38 937 ASN A CA 1
ATOM 7515 C C . ASN A 1 937 ? 3.376 -29.801 68.753 1.00 32.38 937 ASN A C 1
ATOM 7517 O O . ASN A 1 937 ? 3.508 -30.793 69.452 1.00 32.38 937 ASN A O 1
ATOM 7521 N N . TYR A 1 938 ? 3.868 -28.583 69.092 1.00 31.08 938 TYR A N 1
ATOM 7522 C CA . TYR A 1 938 ? 4.287 -27.999 70.401 1.00 31.08 938 TYR A CA 1
ATOM 7523 C C . TYR A 1 938 ? 5.752 -28.035 70.956 1.00 31.08 938 TYR A C 1
ATOM 7525 O O . TYR A 1 938 ? 6.104 -28.784 71.858 1.00 31.08 938 TYR A O 1
ATOM 7533 N N . THR A 1 939 ? 6.520 -26.997 70.562 1.00 32.47 939 THR A N 1
ATOM 7534 C CA . THR A 1 939 ? 7.271 -26.007 71.406 1.00 32.47 939 THR A CA 1
ATOM 7535 C C . THR A 1 939 ? 8.473 -26.332 72.336 1.00 32.47 939 THR A C 1
ATOM 7537 O O . THR A 1 939 ? 8.299 -26.798 73.455 1.00 32.47 939 THR A O 1
ATOM 7540 N N . THR 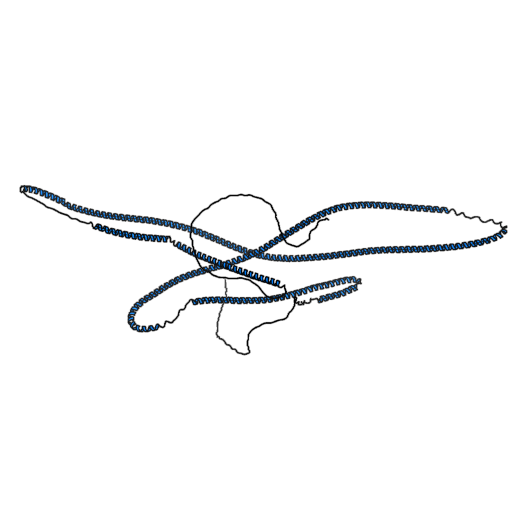A 1 940 ? 9.606 -25.662 72.020 1.00 35.94 940 THR A N 1
ATOM 7541 C CA . THR A 1 940 ? 10.611 -25.014 72.932 1.00 35.94 940 THR A CA 1
ATOM 7542 C C . THR A 1 940 ? 11.574 -25.917 73.751 1.00 35.94 940 THR A C 1
ATOM 7544 O O . THR A 1 940 ? 11.285 -27.084 73.948 1.00 35.94 940 THR A O 1
ATOM 7547 N N . ARG A 1 941 ? 12.763 -25.480 74.237 1.00 34.50 941 ARG A N 1
ATOM 7548 C CA . ARG A 1 941 ? 13.392 -24.132 74.387 1.00 34.50 941 ARG A CA 1
ATOM 7549 C C . ARG A 1 941 ? 14.947 -24.214 74.482 1.00 34.50 941 ARG A C 1
ATOM 7551 O O . ARG A 1 941 ? 15.450 -25.231 74.935 1.00 34.50 941 ARG A O 1
ATOM 7558 N N . SER A 1 942 ? 15.656 -23.085 74.266 1.00 33.22 942 SER A N 1
ATOM 7559 C CA . SER A 1 942 ? 17.068 -22.806 74.686 1.00 33.22 942 SER A CA 1
ATOM 7560 C C . SER A 1 942 ? 18.205 -23.512 73.886 1.00 33.22 942 SER A C 1
ATOM 7562 O O . SER A 1 942 ? 17.982 -24.599 73.378 1.00 33.22 942 SER A O 1
ATOM 7564 N N . THR A 1 943 ? 19.437 -22.987 73.685 1.00 34.53 943 THR A N 1
ATOM 7565 C CA . THR A 1 943 ? 20.114 -21.752 74.179 1.00 34.53 943 THR A CA 1
ATOM 7566 C C . THR A 1 943 ? 21.120 -21.148 73.152 1.00 34.53 943 THR A C 1
ATOM 7568 O O . THR A 1 943 ? 21.632 -21.859 72.299 1.00 34.53 943 THR A O 1
ATOM 7571 N N . ALA A 1 944 ? 21.379 -19.837 73.302 1.00 38.75 944 ALA A N 1
ATOM 7572 C CA . ALA A 1 944 ? 22.268 -18.833 72.646 1.00 38.75 944 ALA A CA 1
ATOM 7573 C C . ALA A 1 944 ? 23.794 -19.183 72.449 1.00 38.75 944 ALA A C 1
ATOM 7575 O O . ALA A 1 944 ? 24.154 -20.289 72.849 1.00 38.75 944 ALA A O 1
ATOM 7576 N N . PRO A 1 945 ? 24.722 -18.294 71.943 1.00 50.34 945 PRO A N 1
ATOM 7577 C CA . PRO A 1 945 ? 24.618 -16.825 71.703 1.00 50.34 945 PRO A CA 1
ATOM 7578 C C . PRO A 1 945 ? 25.334 -16.146 70.470 1.00 50.34 945 PRO A C 1
ATOM 7580 O O . PRO A 1 945 ? 26.064 -16.771 69.715 1.00 50.34 945 PRO A O 1
ATOM 7583 N N . SER A 1 946 ? 25.081 -14.823 70.333 1.00 33.97 946 SER A N 1
ATOM 7584 C CA . SER A 1 946 ? 25.729 -13.664 69.614 1.00 33.97 946 SER A CA 1
ATOM 7585 C C . SER A 1 946 ? 27.054 -13.793 68.799 1.00 33.97 946 SER A C 1
ATOM 7587 O O . SER A 1 946 ? 27.954 -14.477 69.266 1.00 33.97 946 SER A O 1
ATOM 7589 N N . PHE A 1 947 ? 27.272 -13.162 67.608 1.00 33.44 947 PHE A N 1
ATOM 7590 C CA . PHE A 1 947 ? 27.352 -11.703 67.193 1.00 33.44 947 PHE A CA 1
ATOM 7591 C C . PHE A 1 947 ? 28.654 -10.953 67.659 1.00 33.44 947 PHE A C 1
ATOM 7593 O O . PHE A 1 947 ? 29.217 -11.452 68.631 1.00 33.44 947 PHE A O 1
ATOM 7600 N N . PRO A 1 948 ? 29.137 -9.770 67.128 1.00 54.16 948 PRO A N 1
ATOM 7601 C CA . PRO A 1 948 ? 28.743 -8.900 65.964 1.00 54.16 948 PRO A CA 1
ATOM 7602 C C . PRO A 1 948 ? 29.857 -8.084 65.160 1.00 54.16 948 PRO A C 1
ATOM 7604 O O . PRO A 1 948 ? 31.015 -8.080 65.549 1.00 54.16 948 PRO A O 1
ATOM 7607 N N . LEU A 1 949 ? 29.450 -7.262 64.143 1.00 33.00 949 LEU A N 1
ATOM 7608 C CA . LEU A 1 949 ? 30.063 -5.981 63.596 1.00 33.00 949 LEU A CA 1
ATOM 7609 C C . LEU A 1 949 ? 31.481 -5.997 62.892 1.00 33.00 949 LEU A C 1
ATOM 7611 O O . LEU A 1 949 ? 32.220 -6.950 63.073 1.00 33.00 949 LEU A O 1
ATOM 7615 N N . CYS A 1 950 ? 31.999 -4.991 62.122 1.00 31.34 950 CYS A N 1
ATOM 7616 C CA . CYS A 1 950 ? 31.463 -3.967 61.164 1.00 31.34 950 CYS A CA 1
ATOM 7617 C C . CYS A 1 950 ? 32.584 -3.128 60.426 1.00 31.34 950 CYS A C 1
ATOM 7619 O O . CYS A 1 950 ? 33.741 -3.183 60.818 1.00 31.34 950 CYS A O 1
ATOM 7621 N N . GLN A 1 951 ? 32.192 -2.271 59.451 1.00 30.47 951 GLN A N 1
ATOM 7622 C CA . GLN A 1 951 ? 32.837 -1.039 58.882 1.00 30.47 951 GLN A CA 1
ATOM 7623 C C . GLN A 1 951 ? 33.949 -1.037 57.778 1.00 30.47 951 GLN A C 1
ATOM 7625 O O . GLN A 1 951 ? 35.127 -1.250 58.026 1.00 30.47 951 GLN A O 1
ATOM 7630 N N . SER A 1 952 ? 33.541 -0.572 56.582 1.00 31.73 952 SER A N 1
ATOM 7631 C CA . SER A 1 952 ? 34.013 0.596 55.775 1.00 31.73 952 SER A CA 1
ATOM 7632 C C . SER A 1 952 ? 35.493 1.021 55.581 1.00 31.73 952 SER A C 1
ATOM 7634 O O . SER A 1 952 ? 36.132 1.494 56.518 1.00 31.73 952 SER A O 1
ATOM 7636 N N . LYS A 1 953 ? 35.902 1.159 54.296 1.00 33.16 953 LYS A N 1
ATOM 7637 C CA . LYS A 1 953 ? 36.482 2.367 53.609 1.00 33.16 953 LYS A CA 1
ATOM 7638 C C . LYS A 1 953 ? 36.627 2.077 52.083 1.00 33.16 953 LYS A C 1
ATOM 7640 O O . LYS A 1 953 ? 36.896 0.938 51.734 1.00 33.16 953 LYS A O 1
ATOM 7645 N N . VAL A 1 954 ? 36.194 2.925 51.128 1.00 31.00 954 VAL A N 1
ATOM 7646 C CA . VAL A 1 954 ? 36.745 4.224 50.629 1.00 31.00 954 VAL A CA 1
ATOM 7647 C C . VAL A 1 954 ? 38.118 4.067 49.939 1.00 31.00 954 VAL A C 1
ATOM 7649 O O . VAL A 1 954 ? 39.000 3.505 50.571 1.00 31.00 954 VAL A O 1
ATOM 7652 N N . LEU A 1 955 ? 38.441 4.624 48.753 1.00 31.11 955 LEU A N 1
ATOM 7653 C CA . LEU A 1 955 ? 37.727 5.087 47.528 1.00 31.11 955 LEU A CA 1
ATOM 7654 C C . LEU A 1 955 ? 38.815 5.605 46.523 1.00 31.11 955 LEU A C 1
ATOM 7656 O O . LEU A 1 955 ? 39.971 5.714 46.920 1.00 31.11 955 LEU A O 1
ATOM 7660 N N . PHE A 1 956 ? 38.444 6.015 45.293 1.00 27.80 956 PHE A N 1
ATOM 7661 C CA . PHE A 1 956 ? 39.303 6.588 44.216 1.00 27.80 956 PHE A CA 1
ATOM 7662 C C . PHE A 1 956 ? 40.392 5.658 43.612 1.00 27.80 956 PHE A C 1
ATOM 7664 O O . PHE A 1 956 ? 40.831 4.716 44.256 1.00 27.80 956 PHE A O 1
ATOM 7671 N N . LEU A 1 957 ? 40.973 5.921 42.427 1.00 29.12 957 LEU A N 1
ATOM 7672 C CA . LEU A 1 957 ? 40.489 6.281 41.064 1.00 29.12 957 LEU A CA 1
ATOM 7673 C C . LEU A 1 957 ? 41.735 6.404 40.145 1.00 29.12 957 LEU A C 1
ATOM 7675 O O . LEU A 1 957 ? 42.858 6.354 40.635 1.00 29.12 957 LEU A O 1
ATOM 7679 N N . THR A 1 958 ? 41.532 6.671 38.846 1.00 29.42 958 THR A N 1
ATOM 7680 C CA . THR A 1 958 ? 42.551 6.970 37.799 1.00 29.42 958 THR A CA 1
ATOM 7681 C C . THR A 1 958 ? 43.455 5.802 37.347 1.00 29.42 958 THR A C 1
ATOM 7683 O O . THR A 1 958 ? 43.657 4.857 38.096 1.00 29.42 958 THR A O 1
ATOM 7686 N N . SER A 1 959 ? 44.060 5.793 36.147 1.00 32.25 959 SER A N 1
ATOM 7687 C CA . SER A 1 959 ? 43.522 6.096 34.797 1.00 32.25 959 SER A CA 1
ATOM 7688 C C . SER A 1 959 ? 44.522 5.715 33.682 1.00 32.25 959 SER A C 1
ATOM 7690 O O . SER A 1 959 ? 45.719 5.886 33.864 1.00 32.25 959 SER A O 1
ATOM 7692 N N . TYR A 1 960 ? 43.993 5.424 32.483 1.00 29.53 960 TYR A N 1
ATOM 7693 C CA . TYR A 1 960 ? 44.606 5.673 31.158 1.00 29.53 960 TYR A CA 1
ATOM 7694 C C . TYR A 1 960 ? 45.707 4.743 30.568 1.00 29.53 960 TYR A C 1
ATOM 7696 O O . TYR A 1 960 ? 46.734 4.455 31.161 1.00 29.53 960 TYR A O 1
ATOM 7704 N N . TRP A 1 961 ? 45.493 4.458 29.272 1.00 28.95 961 TRP A N 1
ATOM 7705 C CA . TRP A 1 961 ? 46.455 4.342 28.154 1.00 28.95 961 TRP A CA 1
ATOM 7706 C C . TRP A 1 961 ? 47.309 3.074 27.852 1.00 28.95 961 TRP A C 1
ATOM 7708 O O . TRP A 1 961 ? 48.476 2.977 28.196 1.00 28.95 961 TRP A O 1
ATOM 7718 N N . ASN A 1 962 ? 46.766 2.269 26.919 1.00 30.33 962 ASN A N 1
ATOM 7719 C CA . ASN A 1 962 ? 47.191 2.203 25.495 1.00 30.33 962 ASN A CA 1
ATOM 7720 C C . ASN A 1 962 ? 48.404 1.328 25.040 1.00 30.33 962 ASN A C 1
ATOM 7722 O O . ASN A 1 962 ? 49.543 1.554 25.424 1.00 30.33 962 ASN A O 1
ATOM 7726 N N . ARG A 1 963 ? 48.125 0.528 23.984 1.00 33.81 963 ARG A N 1
ATOM 7727 C CA . ARG A 1 963 ? 48.982 0.097 22.839 1.00 33.81 963 ARG A CA 1
ATOM 7728 C C . ARG A 1 963 ? 49.812 -1.217 22.861 1.00 33.81 963 ARG A C 1
ATOM 7730 O O . ARG A 1 963 ? 50.626 -1.463 23.734 1.00 33.81 963 ARG A O 1
ATOM 7737 N N . SER A 1 964 ? 49.697 -1.923 21.716 1.00 28.97 964 SER A N 1
ATOM 7738 C CA . SER A 1 964 ? 50.699 -2.780 21.019 1.00 28.97 964 SER A CA 1
ATOM 7739 C C . SER A 1 964 ? 50.851 -4.294 21.328 1.00 28.97 964 SER A C 1
ATOM 7741 O O . SER A 1 964 ? 51.585 -4.677 22.223 1.00 28.97 964 SER A O 1
ATOM 7743 N N . ARG A 1 965 ? 50.234 -5.141 20.467 1.00 31.16 965 ARG A N 1
ATOM 7744 C CA . ARG A 1 965 ? 50.845 -6.017 19.405 1.00 31.16 965 ARG A CA 1
ATOM 7745 C C . ARG A 1 965 ? 52.193 -6.766 19.658 1.00 31.16 965 ARG A C 1
ATOM 7747 O O . ARG A 1 965 ? 53.070 -6.158 20.256 1.00 31.16 965 ARG A O 1
ATOM 7754 N N . PRO A 1 966 ? 52.525 -7.850 18.889 1.00 57.72 966 PRO A N 1
ATOM 7755 C CA . PRO A 1 966 ? 51.716 -8.905 18.217 1.00 57.72 966 PRO A CA 1
ATOM 7756 C C . PRO A 1 966 ? 52.412 -10.323 18.261 1.00 57.72 966 PRO A C 1
ATOM 7758 O O . PRO A 1 966 ? 53.080 -10.614 19.241 1.00 57.72 966 PRO A O 1
ATOM 7761 N N . ILE A 1 967 ? 52.340 -11.134 17.170 1.00 29.80 967 ILE A N 1
ATOM 7762 C CA . ILE A 1 967 ? 53.012 -12.450 16.887 1.00 29.80 967 ILE A CA 1
ATOM 7763 C C . ILE A 1 967 ? 52.287 -13.651 17.563 1.00 29.80 967 ILE A C 1
ATOM 7765 O O . ILE A 1 967 ? 52.117 -13.633 18.771 1.00 29.80 967 ILE A O 1
ATOM 7769 N N . ALA A 1 968 ? 51.635 -14.622 16.885 1.00 32.34 968 ALA A N 1
ATOM 7770 C CA . ALA A 1 968 ? 51.994 -15.581 15.798 1.00 32.34 968 ALA A CA 1
ATOM 7771 C C . ALA A 1 968 ? 52.806 -16.813 16.313 1.00 32.34 968 ALA A C 1
ATOM 7773 O O . ALA A 1 968 ? 53.490 -16.689 17.318 1.00 32.34 968 ALA A O 1
ATOM 7774 N N . THR A 1 969 ? 52.782 -18.041 15.753 1.00 32.34 969 THR A N 1
ATOM 7775 C CA . THR A 1 969 ? 52.558 -18.527 14.360 1.00 32.34 969 THR A CA 1
ATOM 7776 C C . THR A 1 969 ? 52.298 -20.072 14.329 1.00 32.34 969 THR A C 1
ATOM 7778 O O . THR A 1 969 ? 52.466 -20.696 15.369 1.00 32.34 969 THR A O 1
ATOM 7781 N N . ILE A 1 970 ? 52.081 -20.691 13.137 1.00 32.06 970 ILE A N 1
ATOM 7782 C CA . ILE A 1 970 ? 52.433 -22.112 12.763 1.00 32.06 970 ILE A CA 1
ATOM 7783 C C . ILE A 1 970 ? 51.527 -23.262 13.320 1.00 32.06 970 ILE A C 1
ATOM 7785 O O . ILE A 1 970 ? 51.049 -23.139 14.437 1.00 32.06 970 ILE A O 1
ATOM 7789 N N . HIS A 1 971 ? 51.190 -24.402 12.659 1.00 29.92 971 HIS A N 1
ATOM 7790 C CA . HIS A 1 971 ? 51.359 -25.029 11.303 1.00 29.92 971 HIS A CA 1
ATOM 7791 C C . HIS A 1 971 ? 49.994 -25.672 10.857 1.00 29.92 971 HIS A C 1
ATOM 7793 O O . HIS A 1 971 ? 49.144 -25.883 11.712 1.00 29.92 971 HIS A O 1
ATOM 7799 N N . LEU A 1 972 ? 49.604 -25.830 9.569 1.00 34.59 972 LEU A N 1
ATOM 7800 C CA . LEU A 1 972 ? 49.878 -26.917 8.569 1.00 34.59 972 LEU A CA 1
ATOM 7801 C C . LEU A 1 972 ? 49.715 -28.379 9.081 1.00 34.59 972 LEU A C 1
ATOM 7803 O O . LEU A 1 972 ? 49.973 -28.622 10.250 1.00 34.59 972 LEU A O 1
ATOM 7807 N N . VAL A 1 973 ? 49.293 -29.415 8.320 1.00 31.73 973 VAL A N 1
ATOM 7808 C CA . VAL A 1 973 ? 49.260 -29.766 6.859 1.00 31.73 973 VAL A CA 1
ATOM 7809 C C . VAL A 1 973 ? 47.917 -30.499 6.532 1.00 31.73 973 VAL A C 1
ATOM 7811 O O . VAL A 1 973 ? 47.426 -31.179 7.423 1.00 31.73 973 VAL A O 1
ATOM 7814 N N . ALA A 1 974 ? 47.196 -30.480 5.387 1.00 36.03 974 ALA A N 1
ATOM 7815 C CA . ALA A 1 974 ? 47.316 -29.988 3.988 1.00 36.03 974 ALA A CA 1
ATOM 7816 C C . ALA A 1 974 ? 47.668 -31.017 2.855 1.00 36.03 974 ALA A C 1
ATOM 7818 O O . ALA A 1 974 ? 48.835 -31.174 2.517 1.00 36.03 974 ALA A O 1
ATOM 7819 N N . ASN A 1 975 ? 46.666 -31.643 2.194 1.00 32.81 975 ASN A N 1
ATOM 7820 C CA . ASN A 1 975 ? 46.777 -32.422 0.925 1.00 32.81 975 ASN A CA 1
ATOM 7821 C C . ASN A 1 975 ? 45.415 -32.485 0.172 1.00 32.81 975 ASN A C 1
ATOM 7823 O O . ASN A 1 975 ? 44.398 -32.674 0.829 1.00 32.81 975 ASN A O 1
ATOM 7827 N N . GLY A 1 976 ? 45.306 -32.393 -1.166 1.00 34.94 976 GLY A N 1
ATOM 7828 C CA . GLY A 1 976 ? 46.306 -32.014 -2.181 1.00 34.94 976 GLY A CA 1
ATOM 7829 C C . GLY A 1 976 ? 45.843 -32.242 -3.645 1.00 34.94 976 GLY A C 1
ATOM 7830 O O . GLY A 1 976 ? 44.996 -33.093 -3.885 1.00 34.94 976 GLY A O 1
ATOM 7831 N N . LEU A 1 977 ? 46.488 -31.541 -4.603 1.00 29.30 977 LEU A N 1
ATOM 7832 C CA . LEU A 1 977 ? 46.443 -31.718 -6.085 1.00 29.30 977 LEU A CA 1
ATOM 7833 C C . LEU A 1 977 ? 45.109 -31.352 -6.804 1.00 29.30 977 LEU A C 1
ATOM 7835 O O . LEU A 1 977 ? 44.044 -31.451 -6.217 1.00 29.30 977 LEU A O 1
ATOM 7839 N N . ALA A 1 978 ? 45.077 -30.892 -8.069 1.00 31.20 978 ALA A N 1
ATOM 7840 C CA . ALA A 1 978 ? 46.125 -30.653 -9.086 1.00 31.20 978 ALA A CA 1
ATOM 7841 C C . ALA A 1 978 ? 45.844 -29.329 -9.870 1.00 31.20 978 ALA A C 1
ATOM 7843 O O . ALA A 1 978 ? 44.693 -28.940 -10.001 1.00 31.20 978 ALA A O 1
ATOM 7844 N N . ARG A 1 979 ? 46.857 -28.506 -10.210 1.00 35.16 979 ARG A N 1
ATOM 7845 C CA . ARG A 1 979 ? 47.536 -28.345 -11.535 1.00 35.16 979 ARG A CA 1
ATOM 7846 C C . ARG A 1 979 ? 46.673 -27.804 -12.708 1.00 35.16 979 ARG A C 1
ATOM 7848 O O . ARG A 1 979 ? 45.580 -28.302 -12.908 1.00 35.16 979 ARG A O 1
ATOM 7855 N N . ALA A 1 980 ? 47.154 -26.914 -13.597 1.00 28.50 980 ALA A N 1
ATOM 7856 C CA . ALA A 1 980 ? 48.360 -26.051 -13.610 1.00 28.50 980 ALA A CA 1
ATOM 7857 C C . ALA A 1 980 ? 48.360 -25.055 -14.812 1.00 28.50 980 ALA A C 1
ATOM 7859 O O . ALA A 1 980 ? 47.727 -25.348 -15.819 1.00 28.50 980 ALA A O 1
ATOM 7860 N N . LEU A 1 981 ? 49.210 -24.004 -14.742 1.00 31.84 981 LEU A N 1
ATOM 7861 C CA . LEU A 1 981 ? 49.726 -23.150 -15.854 1.00 31.84 981 LEU A CA 1
ATOM 7862 C C . LEU A 1 981 ? 48.702 -22.232 -16.583 1.00 31.84 981 LEU A C 1
ATOM 7864 O O . LEU A 1 981 ? 47.509 -22.479 -16.525 1.00 31.84 981 LEU A O 1
ATOM 7868 N N . HIS A 1 982 ? 49.065 -21.122 -17.254 1.00 29.47 982 HIS A N 1
ATOM 7869 C CA . HIS A 1 982 ? 50.358 -20.446 -17.528 1.00 29.47 982 HIS A CA 1
ATOM 7870 C C . HIS A 1 982 ? 50.247 -18.953 -17.097 1.00 29.47 982 HIS A C 1
ATOM 7872 O O . HIS A 1 982 ? 49.285 -18.290 -17.456 1.00 29.47 982 HIS A O 1
ATOM 7878 N N . LEU A 1 983 ? 51.072 -18.401 -16.197 1.00 29.50 983 LEU A N 1
ATOM 7879 C CA . LEU A 1 983 ? 52.446 -17.869 -16.361 1.00 29.50 983 LEU A CA 1
ATOM 7880 C C . LEU A 1 983 ? 52.624 -16.595 -17.233 1.00 29.50 983 LEU A C 1
ATOM 7882 O O . LEU A 1 983 ? 52.716 -16.663 -18.454 1.00 29.50 983 LEU A O 1
ATOM 7886 N N . LEU A 1 984 ? 52.831 -15.456 -16.554 1.00 32.16 984 LEU A N 1
ATOM 7887 C CA . LEU A 1 984 ? 53.398 -14.193 -17.070 1.00 32.16 984 LEU A CA 1
ATOM 7888 C C . LEU A 1 984 ? 54.853 -14.344 -17.560 1.00 32.16 984 LEU A C 1
ATOM 7890 O O . LEU A 1 984 ? 55.636 -15.037 -16.905 1.00 32.16 984 LEU A O 1
ATOM 7894 N N . ARG A 1 985 ? 55.287 -13.553 -18.565 1.00 33.50 985 ARG A N 1
ATOM 7895 C CA . ARG A 1 985 ? 56.700 -13.107 -18.660 1.00 33.50 985 ARG A CA 1
ATOM 7896 C C . ARG A 1 985 ? 56.981 -11.914 -19.597 1.00 33.50 985 ARG A C 1
ATOM 7898 O O . ARG A 1 985 ? 56.761 -12.021 -20.791 1.00 33.50 985 ARG A O 1
ATOM 7905 N N . ARG A 1 986 ? 57.665 -10.902 -19.030 1.00 32.59 986 ARG A N 1
ATOM 7906 C CA . ARG A 1 986 ? 58.450 -9.789 -19.643 1.00 32.59 986 ARG A CA 1
ATOM 7907 C C . ARG A 1 986 ? 57.679 -8.795 -20.551 1.00 32.59 986 ARG A C 1
ATOM 7909 O O . ARG A 1 986 ? 56.823 -9.214 -21.302 1.00 32.59 986 ARG A O 1
ATOM 7916 N N . TRP A 1 987 ? 57.816 -7.459 -20.504 1.00 29.81 987 TRP A N 1
ATOM 7917 C CA . TRP A 1 987 ? 58.868 -6.460 -20.166 1.00 29.81 987 TRP A CA 1
ATOM 7918 C C . TRP A 1 987 ? 59.761 -6.022 -21.350 1.00 29.81 987 TRP A C 1
ATOM 7920 O O . TRP A 1 987 ? 60.630 -6.779 -21.776 1.00 29.81 987 TRP A O 1
ATOM 7930 N N . ARG A 1 988 ? 59.609 -4.739 -21.749 1.00 38.06 988 ARG A N 1
ATOM 7931 C CA . ARG A 1 988 ? 60.292 -3.989 -22.842 1.00 38.06 988 ARG A CA 1
ATOM 7932 C C . ARG A 1 988 ? 59.890 -4.443 -24.265 1.00 38.06 988 ARG A C 1
ATOM 7934 O O . ARG A 1 988 ? 59.531 -5.594 -24.453 1.00 38.06 988 ARG A O 1
ATOM 7941 N N . LYS A 1 989 ? 59.903 -3.582 -25.294 1.00 36.47 989 LYS A N 1
ATOM 7942 C CA . LYS A 1 989 ? 60.572 -2.268 -25.479 1.00 36.47 989 LYS A CA 1
ATOM 7943 C C . LYS A 1 989 ? 59.671 -1.301 -26.287 1.00 36.47 989 LYS A C 1
ATOM 7945 O O . LYS A 1 989 ? 58.652 -1.731 -26.807 1.00 36.47 989 LYS A O 1
ATOM 7950 N N . CYS A 1 990 ? 60.035 -0.020 -26.372 1.00 35.66 990 CYS A N 1
ATOM 7951 C CA . CYS A 1 990 ? 59.210 1.031 -26.986 1.00 35.66 990 CYS A CA 1
ATOM 7952 C C . CYS A 1 990 ? 59.065 0.916 -28.513 1.00 35.66 990 CYS A C 1
ATOM 7954 O O . CYS A 1 990 ? 60.065 0.746 -29.215 1.00 35.66 990 CYS A O 1
ATOM 7956 N N . SER A 1 991 ? 57.860 1.189 -29.008 1.00 30.62 991 SER A N 1
ATOM 7957 C CA . SER A 1 991 ? 57.566 2.220 -30.020 1.00 30.62 991 SER A CA 1
ATOM 7958 C C . SER A 1 991 ? 56.159 2.756 -29.756 1.00 30.62 991 SER A C 1
ATOM 7960 O O . SER A 1 991 ? 55.382 1.990 -29.143 1.00 30.62 991 SER A O 1
#